Protein AF-A0A7X5TRB9-F1 (afdb_monomer_lite)

Structure (mmCIF, N/CA/C/O backbone):
data_AF-A0A7X5TRB9-F1
#
_entry.id   AF-A0A7X5TRB9-F1
#
loop_
_atom_site.group_PDB
_atom_site.id
_atom_site.type_symbol
_atom_site.label_atom_id
_atom_site.label_alt_id
_atom_site.label_comp_id
_atom_site.label_asym_id
_atom_site.label_entity_id
_atom_site.label_seq_id
_atom_site.pdbx_PDB_ins_code
_atom_site.Cartn_x
_atom_site.Cartn_y
_atom_site.Cartn_z
_atom_site.occupancy
_atom_site.B_iso_or_equiv
_atom_site.auth_seq_id
_atom_site.auth_comp_id
_atom_site.auth_asym_id
_atom_site.auth_atom_id
_atom_site.pdbx_PDB_model_num
ATOM 1 N N . MET A 1 1 ? -1.770 -21.314 -46.408 1.00 56.62 1 MET A N 1
ATOM 2 C CA . MET A 1 1 ? -1.555 -22.641 -45.793 1.00 56.62 1 MET A CA 1
ATOM 3 C C . MET A 1 1 ? -0.332 -23.271 -46.439 1.00 56.62 1 MET A C 1
ATOM 5 O O . MET A 1 1 ? -0.230 -23.158 -47.658 1.00 56.62 1 MET A O 1
ATOM 9 N N . PRO A 1 2 ? 0.577 -23.895 -45.675 1.00 60.78 2 PRO A N 1
ATOM 10 C CA . PRO A 1 2 ? 1.625 -24.744 -46.239 1.00 60.78 2 PRO A CA 1
ATOM 11 C C . PRO A 1 2 ? 0.996 -25.903 -47.022 1.00 60.78 2 PRO A C 1
ATOM 13 O O . PRO A 1 2 ? -0.042 -26.421 -46.612 1.00 60.78 2 PRO A O 1
ATOM 16 N N . ALA A 1 3 ? 1.615 -26.323 -48.127 1.00 68.88 3 ALA A N 1
ATOM 17 C CA . ALA A 1 3 ? 1.060 -27.349 -49.021 1.00 68.88 3 ALA A CA 1
ATOM 18 C C . ALA A 1 3 ? 0.902 -28.743 -48.368 1.00 68.88 3 ALA A C 1
ATOM 20 O O . ALA A 1 3 ? 0.193 -29.587 -48.907 1.00 68.88 3 ALA A O 1
ATOM 21 N N . ASN A 1 4 ? 1.511 -28.959 -47.194 1.00 79.00 4 ASN A N 1
ATOM 22 C CA . ASN A 1 4 ? 1.602 -30.254 -46.511 1.00 79.00 4 ASN A CA 1
ATOM 23 C C . ASN A 1 4 ? 0.928 -30.249 -45.124 1.00 79.00 4 ASN A C 1
ATOM 25 O O . ASN A 1 4 ? 1.258 -31.071 -44.273 1.00 79.00 4 ASN A O 1
ATOM 29 N N . ALA A 1 5 ? 0.056 -29.278 -44.844 1.00 80.56 5 ALA A N 1
ATOM 30 C CA . ALA A 1 5 ? -0.654 -29.212 -43.570 1.00 80.56 5 ALA A CA 1
ATOM 31 C C . ALA A 1 5 ? -1.880 -30.144 -43.581 1.00 80.56 5 ALA A C 1
ATOM 33 O O . ALA A 1 5 ? -2.719 -30.065 -44.479 1.00 80.56 5 ALA A O 1
ATOM 34 N N . HIS A 1 6 ? -2.010 -31.005 -42.572 1.00 86.38 6 HIS A N 1
ATOM 35 C CA . HIS A 1 6 ? -3.146 -31.916 -42.418 1.00 86.38 6 HIS A CA 1
ATOM 36 C C . HIS A 1 6 ? -4.197 -31.302 -41.492 1.00 86.38 6 HIS A C 1
ATOM 38 O O . HIS A 1 6 ? -3.916 -31.047 -40.323 1.00 86.38 6 HIS A O 1
ATOM 44 N N . ALA A 1 7 ? -5.408 -31.064 -41.997 1.00 85.88 7 ALA A N 1
ATOM 45 C CA . ALA A 1 7 ? -6.518 -30.593 -41.172 1.00 85.88 7 ALA A CA 1
ATOM 46 C C . ALA A 1 7 ? -6.996 -31.696 -40.212 1.00 85.88 7 ALA A C 1
ATOM 48 O O . ALA A 1 7 ? -7.185 -32.843 -40.619 1.00 85.88 7 ALA A O 1
ATOM 49 N N . LEU A 1 8 ? -7.215 -31.336 -38.951 1.00 87.62 8 LEU A N 1
ATOM 50 C CA . LEU A 1 8 ? -7.770 -32.190 -37.906 1.00 87.62 8 LEU A CA 1
ATOM 51 C C . LEU A 1 8 ? -9.257 -31.870 -37.684 1.00 87.62 8 LEU A C 1
ATOM 53 O O . LEU A 1 8 ? -9.752 -30.800 -38.045 1.00 87.62 8 LEU A O 1
ATOM 57 N N . SER A 1 9 ? -9.992 -32.813 -37.088 1.00 84.06 9 SER A N 1
ATOM 58 C CA . SER A 1 9 ? -11.453 -32.724 -36.919 1.00 84.06 9 SER A CA 1
ATOM 59 C C . SER A 1 9 ? -11.915 -31.604 -35.983 1.00 84.06 9 SER A C 1
ATOM 61 O O . SER A 1 9 ? -13.077 -31.211 -36.019 1.00 84.06 9 SER A O 1
ATOM 63 N N . ASP A 1 10 ? -11.025 -31.092 -35.139 1.00 81.94 10 ASP A N 1
ATOM 64 C CA . ASP A 1 10 ? -11.293 -29.997 -34.207 1.00 81.94 10 ASP A CA 1
ATOM 65 C C . ASP A 1 10 ? -11.056 -28.603 -34.815 1.00 81.94 10 ASP A C 1
ATOM 67 O O . ASP A 1 10 ? -11.248 -27.597 -34.136 1.00 81.94 10 ASP A O 1
ATOM 71 N N . GLY A 1 11 ? -10.693 -28.524 -36.101 1.00 83.88 11 GLY A N 1
ATOM 72 C CA . GLY A 1 11 ? -10.423 -27.262 -36.793 1.00 83.88 11 GLY A CA 1
ATOM 73 C C . GLY A 1 11 ? -8.987 -26.751 -36.635 1.00 83.88 11 GLY A C 1
ATOM 74 O O . GLY A 1 11 ? -8.720 -25.606 -37.009 1.00 83.88 11 GLY A O 1
ATOM 75 N N . THR A 1 12 ? -8.079 -27.573 -36.100 1.00 91.31 12 THR A N 1
ATOM 76 C CA . THR A 1 12 ? -6.628 -27.331 -36.093 1.00 91.31 12 THR A CA 1
ATOM 77 C C . THR A 1 12 ? -5.946 -27.976 -37.312 1.00 91.31 12 THR A C 1
ATOM 79 O O . THR A 1 12 ? -6.542 -28.771 -38.039 1.00 91.31 12 THR A O 1
ATOM 82 N N . PHE A 1 13 ? -4.691 -27.620 -37.572 1.00 90.94 13 PHE A N 1
ATOM 83 C CA . PHE A 1 13 ? -3.874 -28.119 -38.677 1.00 90.94 13 PHE A CA 1
ATOM 84 C C . PHE A 1 13 ? -2.542 -28.626 -38.141 1.00 90.94 13 PHE A C 1
ATOM 86 O O . PHE A 1 13 ? -1.864 -27.908 -37.419 1.00 90.94 13 PHE A O 1
ATOM 93 N N . PHE A 1 14 ? -2.128 -29.825 -38.524 1.00 89.88 14 PHE A N 1
ATOM 94 C CA . PHE A 1 14 ? -0.823 -30.365 -38.164 1.00 89.88 14 PHE A CA 1
ATOM 95 C C . PHE A 1 14 ? 0.167 -30.195 -39.318 1.00 89.88 14 PHE A C 1
ATOM 97 O O . PHE A 1 14 ? -0.124 -30.587 -40.450 1.00 89.88 14 PHE A O 1
ATOM 104 N N . HIS A 1 15 ? 1.330 -29.610 -39.043 1.00 89.25 15 HIS A N 1
ATOM 105 C CA . HIS A 1 15 ? 2.393 -29.402 -40.024 1.00 89.25 15 HIS A CA 1
ATOM 106 C C . HIS A 1 15 ? 3.761 -29.440 -39.333 1.00 89.25 15 HIS A C 1
ATOM 108 O O . HIS A 1 15 ? 3.935 -28.808 -38.297 1.00 89.25 15 HIS A O 1
ATOM 114 N N . ASP A 1 16 ? 4.709 -30.206 -39.879 1.00 87.44 16 ASP A N 1
ATOM 115 C CA . ASP A 1 16 ? 6.096 -30.320 -39.395 1.00 87.44 16 ASP A CA 1
ATOM 116 C C . ASP A 1 16 ? 6.241 -30.544 -37.875 1.00 87.44 16 ASP A C 1
ATOM 118 O O . ASP A 1 16 ? 7.116 -29.986 -37.218 1.00 87.44 16 ASP A O 1
ATOM 122 N N . GLY A 1 17 ? 5.377 -31.386 -37.294 1.00 85.81 17 GLY A N 1
ATOM 123 C CA . GLY A 1 17 ? 5.423 -31.705 -35.862 1.00 85.81 17 GLY A CA 1
ATOM 124 C C . GLY A 1 17 ? 4.679 -30.721 -34.953 1.00 85.81 17 GLY A C 1
ATOM 125 O O . GLY A 1 17 ? 4.622 -30.949 -33.747 1.00 85.81 17 GLY A O 1
ATOM 126 N N . ALA A 1 18 ? 4.088 -29.664 -35.512 1.00 90.44 18 ALA A N 1
ATOM 127 C CA . ALA A 1 18 ? 3.427 -28.584 -34.788 1.00 90.44 18 ALA A CA 1
ATOM 128 C C . ALA A 1 18 ? 1.941 -28.448 -35.163 1.00 90.44 18 ALA A C 1
ATOM 130 O O . ALA A 1 18 ? 1.514 -28.819 -36.260 1.00 90.44 18 ALA A O 1
ATOM 131 N N . LEU A 1 19 ? 1.141 -27.911 -34.237 1.00 92.62 19 LEU A N 1
ATOM 132 C CA . LEU A 1 19 ? -0.283 -27.638 -34.438 1.00 92.62 19 LEU A CA 1
ATOM 133 C C . LEU A 1 19 ? -0.503 -26.167 -34.780 1.00 92.62 19 LEU A C 1
ATOM 135 O O . LEU A 1 19 ? 0.118 -25.283 -34.207 1.00 92.62 19 LEU A O 1
ATOM 139 N N . TYR A 1 20 ? -1.433 -25.886 -35.677 1.00 92.12 20 TYR A N 1
ATOM 140 C CA . TYR A 1 20 ? -1.755 -24.540 -36.119 1.00 92.12 20 TYR A CA 1
ATOM 141 C C . TYR A 1 20 ? -3.263 -24.330 -36.172 1.00 92.12 20 TYR A C 1
ATOM 143 O O . TYR A 1 20 ? -4.026 -25.265 -36.390 1.00 92.12 20 TYR A O 1
ATOM 151 N N . VAL A 1 21 ? -3.701 -23.084 -36.057 1.00 91.25 21 VAL A N 1
ATOM 152 C CA . VAL A 1 21 ? -5.080 -22.675 -36.359 1.00 91.25 21 VAL A CA 1
ATOM 153 C C . VAL A 1 21 ? -5.076 -21.583 -37.406 1.00 91.25 21 VAL A C 1
ATOM 155 O O . VAL A 1 21 ? -4.109 -20.829 -37.532 1.00 91.25 21 VAL A O 1
ATOM 158 N N . ARG A 1 22 ? -6.171 -21.479 -38.158 1.00 87.31 22 ARG A N 1
ATOM 159 C CA . ARG A 1 22 ? -6.393 -20.321 -39.019 1.00 87.31 22 ARG A CA 1
ATOM 160 C C . ARG A 1 22 ? -6.789 -19.148 -38.128 1.00 87.31 22 ARG A C 1
ATOM 162 O O . ARG A 1 22 ? -7.801 -19.223 -37.441 1.00 87.31 22 ARG A O 1
ATOM 169 N N . TRP A 1 23 ? -5.973 -18.105 -38.136 1.00 85.00 23 TRP A N 1
ATOM 170 C CA . TRP A 1 23 ? -6.098 -16.960 -37.245 1.00 85.00 23 TRP A CA 1
ATOM 171 C C . TRP A 1 23 ? -6.459 -15.714 -38.041 1.00 85.00 23 TRP A C 1
ATOM 173 O O . TRP A 1 23 ? -5.902 -15.488 -39.118 1.00 85.00 23 TRP A O 1
ATOM 183 N N . GLN A 1 24 ? -7.389 -14.914 -37.537 1.00 75.06 24 GLN A N 1
ATOM 184 C CA . GLN A 1 24 ? -7.839 -13.702 -38.207 1.00 75.06 24 GLN A CA 1
ATOM 185 C C . GLN A 1 24 ? -7.514 -12.502 -37.316 1.00 75.06 24 GLN A C 1
ATOM 187 O O . GLN A 1 24 ? -7.985 -12.415 -36.189 1.00 75.06 24 GLN A O 1
ATOM 192 N N . THR A 1 25 ? -6.658 -11.608 -37.806 1.00 66.88 25 THR A N 1
ATOM 193 C CA . THR A 1 25 ? -6.315 -10.336 -37.159 1.00 66.88 25 THR A CA 1
ATOM 194 C C . THR A 1 25 ? -6.950 -9.180 -37.923 1.00 66.88 25 THR A C 1
ATOM 196 O O . THR A 1 25 ? -7.363 -9.331 -39.075 1.00 66.88 25 THR A O 1
ATOM 199 N N . GLU A 1 26 ? -6.951 -7.988 -37.324 1.00 56.38 26 GLU A N 1
ATOM 200 C CA . GLU A 1 26 ? -7.324 -6.740 -38.013 1.00 56.38 26 GLU A CA 1
ATOM 201 C C . GLU A 1 26 ? -6.494 -6.497 -39.288 1.00 56.38 26 GLU A C 1
ATOM 203 O O . GLU A 1 26 ? -6.944 -5.845 -40.226 1.00 56.38 26 GLU A O 1
ATOM 208 N N . THR A 1 27 ? -5.285 -7.062 -39.345 1.00 51.47 27 THR A N 1
ATOM 209 C CA . THR A 1 27 ? -4.334 -6.932 -40.455 1.00 51.47 27 THR A CA 1
ATOM 210 C C . THR A 1 27 ? -4.458 -8.020 -41.528 1.00 51.47 27 THR A C 1
ATOM 212 O O . THR A 1 27 ? -3.803 -7.914 -42.565 1.00 51.47 27 THR A O 1
ATOM 215 N N . GLY A 1 28 ? -5.288 -9.054 -41.330 1.00 70.12 28 GLY A N 1
ATOM 216 C CA . GLY A 1 28 ? -5.538 -10.094 -42.330 1.00 70.12 28 GLY A CA 1
ATOM 217 C C . GLY A 1 28 ? -5.739 -11.499 -41.758 1.00 70.12 28 GLY A C 1
ATOM 218 O O . GLY A 1 28 ? -5.922 -11.708 -40.565 1.00 70.12 28 GLY A O 1
ATOM 219 N N . THR A 1 29 ? -5.729 -12.503 -42.637 1.00 75.06 29 THR A N 1
ATOM 220 C CA . THR A 1 29 ? -5.880 -13.915 -42.250 1.00 75.06 29 THR A CA 1
ATOM 221 C C . THR A 1 29 ? -4.537 -14.638 -42.329 1.00 75.06 29 THR A C 1
ATOM 223 O O . THR A 1 29 ? -3.908 -14.666 -43.386 1.00 75.06 29 THR A O 1
ATOM 226 N N . GLY A 1 30 ? -4.115 -15.262 -41.231 1.00 80.50 30 GLY A N 1
ATOM 227 C CA . GLY A 1 30 ? -2.858 -15.997 -41.097 1.00 80.50 30 GLY A CA 1
ATOM 228 C C . GLY A 1 30 ? -3.028 -17.381 -40.465 1.00 80.50 30 GLY A C 1
ATOM 229 O O . GLY A 1 30 ? -4.134 -17.913 -40.357 1.00 80.50 30 GLY A O 1
ATOM 230 N N . MET A 1 31 ? -1.904 -17.977 -40.066 1.00 85.12 31 MET A N 1
ATOM 231 C CA . MET A 1 31 ? -1.862 -19.201 -39.261 1.00 85.12 31 MET A CA 1
ATOM 232 C C . MET A 1 31 ? -1.158 -18.884 -37.943 1.00 85.12 31 MET A C 1
ATOM 234 O O . MET A 1 31 ? -0.078 -18.296 -37.969 1.00 85.12 31 MET A O 1
ATOM 238 N N . ALA A 1 32 ? -1.734 -19.290 -36.815 1.00 86.19 32 ALA A N 1
ATOM 239 C CA . ALA A 1 32 ? -1.081 -19.207 -35.512 1.00 86.19 32 ALA A CA 1
ATOM 240 C C . ALA A 1 32 ? -0.595 -20.598 -35.099 1.00 86.19 32 ALA A C 1
ATOM 242 O O . ALA A 1 32 ? -1.366 -21.554 -35.171 1.00 86.19 32 ALA A O 1
ATOM 243 N N . HIS A 1 33 ? 0.673 -20.714 -34.696 1.00 90.69 33 HIS A N 1
ATOM 244 C CA . HIS A 1 33 ? 1.209 -21.918 -34.053 1.00 90.69 33 HIS A CA 1
ATOM 245 C C . HIS A 1 33 ? 0.565 -22.053 -32.669 1.00 90.69 33 HIS A C 1
ATOM 247 O O . HIS A 1 33 ? 0.434 -21.049 -31.972 1.00 90.69 33 HIS A O 1
ATOM 253 N N . ILE A 1 34 ? 0.134 -23.253 -32.282 1.00 91.50 34 ILE A N 1
ATOM 254 C CA . ILE A 1 34 ? -0.595 -23.503 -31.036 1.00 91.50 34 ILE A CA 1
ATOM 255 C C . ILE A 1 34 ? -0.032 -24.700 -30.262 1.00 91.50 34 ILE A C 1
ATOM 257 O O . ILE A 1 34 ? 0.455 -25.671 -30.836 1.00 91.50 34 ILE A O 1
ATOM 261 N N . LEU A 1 35 ? -0.148 -24.634 -28.940 1.00 90.81 35 LEU A N 1
ATOM 262 C CA . LEU A 1 35 ? 0.157 -25.693 -27.987 1.00 90.81 35 LEU A CA 1
ATOM 263 C C . LEU A 1 35 ? -1.141 -26.209 -27.367 1.00 90.81 35 LEU A C 1
ATOM 265 O O . LEU A 1 35 ? -2.099 -25.457 -27.176 1.00 90.81 35 LEU A O 1
ATOM 269 N N . ARG A 1 36 ? -1.158 -27.497 -27.023 1.00 87.94 36 ARG A N 1
ATOM 270 C CA . ARG A 1 36 ? -2.255 -28.110 -26.272 1.00 87.94 36 ARG A CA 1
ATOM 271 C C . ARG A 1 36 ? -1.962 -27.998 -24.777 1.00 87.94 36 ARG A C 1
ATOM 273 O O . ARG A 1 36 ? -0.879 -28.375 -24.340 1.00 87.94 36 ARG A O 1
ATOM 280 N N . ASP A 1 37 ? -2.925 -27.502 -24.016 1.00 81.38 37 ASP A N 1
ATOM 281 C CA . ASP A 1 37 ? -2.888 -27.375 -22.558 1.00 81.38 37 ASP A CA 1
ATOM 282 C C . ASP A 1 37 ? -4.073 -28.151 -21.951 1.00 81.38 37 ASP A C 1
ATOM 284 O O . ASP A 1 37 ? -5.028 -28.511 -22.641 1.00 81.38 37 ASP A O 1
ATOM 288 N N . SER A 1 38 ? -4.019 -28.409 -20.649 1.00 74.50 38 SER A N 1
ATOM 289 C CA . SER A 1 38 ? -5.076 -29.008 -19.830 1.00 74.50 38 SER A CA 1
ATOM 290 C C . SER A 1 38 ? -6.452 -28.344 -19.993 1.00 74.50 38 SER A C 1
ATOM 292 O O . SER A 1 38 ? -7.467 -29.026 -19.865 1.00 74.50 38 SER A O 1
ATOM 294 N N . ALA A 1 39 ? -6.489 -27.051 -20.329 1.00 72.81 39 ALA A N 1
ATOM 295 C CA . ALA A 1 39 ? -7.708 -26.268 -20.529 1.00 72.81 39 ALA A CA 1
ATOM 296 C C . ALA A 1 39 ? -8.108 -26.058 -22.009 1.00 72.81 39 ALA A C 1
ATOM 298 O O . ALA A 1 39 ? -9.126 -25.423 -22.269 1.00 72.81 39 ALA A O 1
ATOM 299 N N . GLY A 1 40 ? -7.340 -26.566 -22.987 1.00 86.38 40 GLY A N 1
ATOM 300 C CA . GLY A 1 40 ? -7.638 -26.386 -24.416 1.00 86.38 40 GLY A CA 1
ATOM 301 C C . GLY A 1 40 ? -6.410 -26.079 -25.275 1.00 86.38 40 GLY A C 1
ATOM 302 O O . GLY A 1 40 ? -5.415 -26.803 -25.233 1.00 86.38 40 GLY A O 1
ATOM 303 N N . TYR A 1 41 ? -6.490 -25.024 -26.090 1.00 88.88 41 TYR A N 1
ATOM 304 C CA . TYR A 1 41 ? -5.419 -24.600 -26.996 1.00 88.88 41 TYR A CA 1
ATOM 305 C C . TYR A 1 41 ? -4.909 -23.205 -26.637 1.00 88.88 41 TYR A C 1
ATOM 307 O O . TYR A 1 41 ? -5.689 -22.323 -26.283 1.00 88.88 41 TYR A O 1
ATOM 315 N N . ARG A 1 42 ? -3.596 -23.002 -26.759 1.00 87.88 42 ARG A N 1
ATOM 316 C CA . ARG A 1 42 ? -2.916 -21.713 -26.561 1.00 87.88 42 ARG A CA 1
ATOM 317 C C . ARG A 1 42 ? -2.040 -21.384 -27.755 1.00 87.88 42 ARG A C 1
ATOM 319 O O . ARG A 1 42 ? -1.442 -22.292 -28.316 1.00 87.88 42 ARG A O 1
ATOM 326 N N . ILE A 1 43 ? -1.908 -20.114 -28.129 1.00 86.44 43 ILE A N 1
ATOM 327 C CA . ILE A 1 43 ? -0.931 -19.691 -29.147 1.00 86.44 43 ILE A CA 1
ATOM 328 C C . ILE A 1 43 ? 0.476 -19.955 -28.610 1.00 86.44 43 ILE A C 1
ATOM 330 O O . ILE A 1 43 ? 0.795 -19.570 -27.493 1.00 86.44 43 ILE A O 1
ATOM 334 N N . ALA A 1 44 ? 1.330 -20.606 -29.387 1.00 83.12 44 ALA A N 1
ATOM 335 C CA . ALA A 1 44 ? 2.731 -20.804 -29.054 1.00 83.12 44 ALA A CA 1
ATOM 336 C C . ALA A 1 44 ? 3.513 -19.496 -29.240 1.00 83.12 44 ALA A C 1
ATOM 338 O O . ALA A 1 44 ? 3.461 -18.878 -30.306 1.00 83.12 44 ALA A O 1
ATOM 339 N N . GLN A 1 45 ? 4.273 -19.091 -28.226 1.00 78.00 45 GLN A N 1
ATOM 340 C CA . GLN A 1 45 ? 5.237 -17.999 -28.352 1.00 78.00 45 GLN A CA 1
ATOM 341 C C . GLN A 1 45 ? 6.477 -18.448 -29.152 1.00 78.00 45 GLN A C 1
ATOM 343 O O . GLN A 1 45 ? 6.694 -19.640 -29.379 1.00 78.00 45 GLN A O 1
ATOM 348 N N . SER A 1 46 ? 7.309 -17.498 -29.594 1.00 69.00 46 SER A N 1
ATOM 349 C CA . SER A 1 46 ? 8.506 -17.763 -30.421 1.00 69.00 46 SER A CA 1
ATOM 350 C C . SER A 1 46 ? 9.549 -18.660 -29.741 1.00 69.00 46 SER A C 1
ATOM 352 O O . SER A 1 46 ? 10.287 -19.374 -30.412 1.00 69.00 46 SER A O 1
ATOM 354 N N . ASN A 1 47 ? 9.581 -18.654 -28.411 1.00 65.50 47 ASN A N 1
ATOM 355 C CA . ASN A 1 47 ? 10.405 -19.510 -27.553 1.00 65.50 47 ASN A CA 1
ATOM 356 C C . ASN A 1 47 ? 9.748 -20.875 -27.234 1.00 65.50 47 ASN A C 1
ATOM 358 O O . ASN A 1 47 ? 10.302 -21.648 -26.454 1.00 65.50 47 ASN A O 1
ATOM 362 N N . GLY A 1 48 ? 8.566 -21.165 -27.789 1.00 72.25 48 GLY A N 1
ATOM 363 C CA . GLY A 1 48 ? 7.824 -22.405 -27.561 1.00 72.25 48 GLY A CA 1
ATOM 364 C C . GLY A 1 48 ? 7.024 -22.463 -26.256 1.00 72.25 48 GLY A C 1
ATOM 365 O O . GLY A 1 48 ? 6.487 -23.526 -25.948 1.00 72.25 48 GLY A O 1
ATOM 366 N N . THR A 1 49 ? 6.913 -21.373 -25.485 1.00 77.06 49 THR A N 1
ATOM 367 C CA . THR A 1 49 ? 6.064 -21.349 -24.280 1.00 77.06 49 THR A CA 1
ATOM 368 C C . THR A 1 49 ? 4.587 -21.089 -24.607 1.00 77.06 49 THR A C 1
ATOM 370 O O . THR A 1 49 ? 4.281 -20.483 -25.642 1.00 77.06 49 THR A O 1
ATOM 373 N N . PRO A 1 50 ? 3.642 -21.537 -23.753 1.00 76.19 50 PRO A N 1
ATOM 374 C CA . PRO A 1 50 ? 2.219 -21.269 -23.947 1.00 76.19 50 PRO A CA 1
ATOM 375 C C . PRO A 1 50 ? 1.899 -19.778 -23.817 1.00 76.19 50 PRO A C 1
ATOM 377 O O . PRO A 1 50 ? 2.209 -19.146 -22.812 1.00 76.19 50 PRO A O 1
ATOM 380 N N . GLY A 1 51 ? 1.264 -19.231 -24.846 1.00 73.62 51 GLY A N 1
ATOM 381 C CA . GLY A 1 51 ? 0.746 -17.872 -24.909 1.00 73.62 51 GLY A CA 1
ATOM 382 C C . GLY A 1 51 ? -0.747 -17.800 -24.563 1.00 73.62 51 GLY A C 1
ATOM 383 O O . GLY A 1 51 ? -1.245 -18.605 -23.761 1.00 73.62 51 GLY A O 1
ATOM 384 N N . PRO A 1 52 ? -1.477 -16.831 -25.146 1.00 76.06 52 PRO A N 1
ATOM 385 C CA . PRO A 1 52 ? -2.893 -16.669 -24.874 1.00 76.06 52 PRO A CA 1
ATOM 386 C C . PRO A 1 52 ? -3.700 -17.903 -25.273 1.00 76.06 52 PRO A C 1
ATOM 388 O O . PRO A 1 52 ? -3.387 -18.530 -26.291 1.00 76.06 52 PRO A O 1
ATOM 391 N N . ALA A 1 53 ? -4.724 -18.254 -24.496 1.00 81.25 53 ALA A N 1
ATOM 392 C CA . ALA A 1 53 ? -5.644 -19.298 -24.919 1.00 81.25 53 ALA A CA 1
ATOM 393 C C . ALA A 1 53 ? -6.510 -18.811 -26.094 1.00 81.25 53 ALA A C 1
ATOM 395 O O . ALA A 1 53 ? -6.629 -17.619 -26.414 1.00 81.25 53 ALA A O 1
ATOM 396 N N . ILE A 1 54 ? -7.020 -19.785 -26.829 1.00 82.75 54 ILE A N 1
ATOM 397 C CA . ILE A 1 54 ? -7.844 -19.548 -27.999 1.00 82.75 54 ILE A CA 1
ATOM 398 C C . ILE A 1 54 ? -9.052 -20.459 -27.941 1.00 82.75 54 ILE A C 1
ATOM 400 O O . ILE A 1 54 ? -8.962 -21.633 -27.569 1.00 82.75 54 ILE A O 1
ATOM 404 N N . ALA A 1 55 ? -10.187 -19.905 -28.333 1.00 86.69 55 ALA A N 1
ATOM 405 C CA . ALA A 1 55 ? -11.437 -20.627 -28.411 1.00 86.69 55 ALA A CA 1
ATOM 406 C C . ALA A 1 55 ? -11.900 -20.665 -29.860 1.00 86.69 55 ALA A C 1
ATOM 408 O O . ALA A 1 55 ? -11.770 -19.695 -30.613 1.00 86.69 55 ALA A O 1
ATOM 409 N N . ARG A 1 56 ? -12.446 -21.816 -30.243 1.00 87.25 56 ARG A N 1
ATOM 410 C CA . ARG A 1 56 ? -13.108 -21.957 -31.528 1.00 87.25 56 ARG A CA 1
ATOM 411 C C . ARG A 1 56 ? -14.537 -21.449 -31.397 1.00 87.25 56 ARG A C 1
ATOM 413 O O . ARG A 1 56 ? -15.299 -21.955 -30.575 1.00 87.25 56 ARG A O 1
ATOM 420 N N . GLN A 1 57 ? -14.885 -20.477 -32.223 1.00 83.62 57 GLN A N 1
ATOM 421 C CA . GLN A 1 57 ? -16.224 -19.925 -32.322 1.00 83.62 57 GLN A CA 1
ATOM 422 C C . GLN A 1 57 ? -17.184 -20.896 -33.010 1.00 83.62 57 GLN A C 1
ATOM 424 O O . GLN A 1 57 ? -16.781 -21.855 -33.677 1.00 83.62 57 GLN A O 1
ATOM 429 N N . VAL A 1 58 ? -18.483 -20.627 -32.866 1.00 81.75 58 VAL A N 1
ATOM 430 C CA . VAL A 1 58 ? -19.558 -21.431 -33.474 1.00 81.75 58 VAL A CA 1
ATOM 431 C C . VAL A 1 58 ? -19.447 -21.462 -35.003 1.00 81.75 58 VAL A C 1
ATOM 433 O O . VAL A 1 58 ? -19.770 -22.470 -35.628 1.00 81.75 58 VAL A O 1
ATOM 436 N N . ASP A 1 59 ? -18.940 -20.388 -35.610 1.00 79.38 59 ASP A N 1
ATOM 437 C CA . ASP A 1 59 ? -18.695 -20.287 -37.054 1.00 79.38 59 ASP A CA 1
ATOM 438 C C . ASP A 1 59 ? -17.426 -21.032 -37.520 1.00 79.38 59 ASP A C 1
ATOM 440 O O . ASP A 1 59 ? -17.125 -21.098 -38.714 1.00 79.38 59 ASP A O 1
ATOM 444 N N . GLY A 1 60 ? -16.688 -21.633 -36.584 1.00 79.19 60 GLY A N 1
ATOM 445 C CA . GLY A 1 60 ? -15.470 -22.384 -36.829 1.00 79.19 60 GLY A CA 1
ATOM 446 C C . GLY A 1 60 ? -14.198 -21.543 -36.925 1.00 79.19 60 GLY A C 1
ATOM 447 O O . GLY A 1 60 ? -13.138 -22.142 -37.142 1.00 79.19 60 GLY A O 1
ATOM 448 N N . SER A 1 61 ? -14.287 -20.219 -36.760 1.00 82.31 61 SER A N 1
ATOM 449 C CA . SER A 1 61 ? -13.140 -19.322 -36.602 1.00 82.31 61 SER A CA 1
ATOM 450 C C . SER A 1 61 ? -12.498 -19.483 -35.222 1.00 82.31 61 SER A C 1
ATOM 452 O O . SER A 1 61 ? -13.073 -20.086 -34.316 1.00 82.31 61 SER A O 1
ATOM 454 N N . TRP A 1 62 ? -11.267 -19.002 -35.077 1.00 85.00 62 TRP A N 1
ATOM 455 C CA . TRP A 1 62 ? -10.540 -19.022 -33.813 1.00 85.00 62 TRP A CA 1
ATOM 456 C C . TRP A 1 62 ? -10.258 -17.590 -33.381 1.00 85.00 62 TRP A C 1
ATOM 458 O O . TRP A 1 62 ? -9.739 -16.804 -34.175 1.00 85.00 62 TRP A O 1
ATOM 468 N N . GLU A 1 63 ? -10.562 -17.287 -32.125 1.00 81.81 63 GLU A N 1
ATOM 469 C CA . GLU A 1 63 ? -10.268 -16.002 -31.491 1.00 81.81 63 GLU A CA 1
ATOM 470 C C . GLU A 1 63 ? -9.619 -16.208 -30.119 1.00 81.81 63 GLU A C 1
ATOM 472 O O . GLU A 1 63 ? -9.504 -17.337 -29.629 1.00 81.81 63 GLU A O 1
ATOM 477 N N . LEU A 1 64 ? -9.164 -15.114 -29.506 1.00 77.19 64 LEU A N 1
ATOM 478 C CA . LEU A 1 64 ? -8.678 -15.130 -28.129 1.00 77.19 64 LEU A CA 1
ATOM 479 C C . LEU A 1 64 ? -9.873 -15.428 -27.223 1.00 77.19 64 LEU A C 1
ATOM 481 O O . LEU A 1 64 ? -10.892 -14.756 -27.341 1.00 77.19 64 LEU A O 1
ATOM 485 N N . ALA A 1 65 ? -9.776 -16.420 -26.337 1.00 74.88 65 ALA A N 1
ATOM 486 C CA . ALA A 1 65 ? -10.890 -16.698 -25.436 1.00 74.88 65 ALA A CA 1
ATOM 487 C C . ALA A 1 65 ? -11.103 -15.535 -24.442 1.00 74.88 65 ALA A C 1
ATOM 489 O O . ALA A 1 65 ? -10.162 -14.978 -23.884 1.00 74.88 65 ALA A O 1
ATOM 490 N N . ASP A 1 66 ? -12.343 -15.143 -24.179 1.00 67.62 66 ASP A N 1
ATOM 491 C CA . ASP A 1 66 ? -12.608 -14.023 -23.269 1.00 67.62 66 ASP A CA 1
ATOM 492 C C . ASP A 1 66 ? -12.769 -14.507 -21.818 1.00 67.62 66 ASP A C 1
ATOM 494 O O . ASP A 1 66 ? -13.872 -14.608 -21.283 1.00 67.62 66 ASP A O 1
ATOM 498 N N . HIS A 1 67 ? -11.659 -14.901 -21.184 1.00 66.44 67 HIS A N 1
ATOM 499 C CA . HIS A 1 67 ? -11.623 -15.243 -19.758 1.00 66.44 67 HIS A CA 1
ATOM 500 C C . HIS A 1 67 ? -10.274 -14.898 -19.109 1.00 66.44 67 HIS A C 1
ATOM 502 O O . HIS A 1 67 ? -9.255 -14.744 -19.779 1.00 66.44 67 HIS A O 1
ATOM 508 N N . THR A 1 68 ? -10.235 -14.794 -17.778 1.00 59.38 68 THR A N 1
ATOM 509 C CA . THR A 1 68 ? -9.047 -14.346 -17.021 1.00 59.38 68 THR A CA 1
ATOM 510 C C . THR A 1 68 ? -7.809 -15.215 -17.243 1.00 59.38 68 THR A C 1
ATOM 512 O O . THR A 1 68 ? -6.703 -14.687 -17.303 1.00 59.38 68 THR A O 1
ATOM 515 N N . ASP A 1 69 ? -7.989 -16.522 -17.449 1.00 63.06 69 ASP A N 1
ATOM 516 C CA . ASP A 1 69 ? -6.884 -17.466 -17.700 1.00 63.06 69 ASP A CA 1
ATOM 517 C C . ASP A 1 69 ? -6.373 -17.441 -19.154 1.00 63.06 69 ASP A C 1
ATOM 519 O O . ASP A 1 69 ? -5.448 -18.180 -19.519 1.00 63.06 69 ASP A O 1
ATOM 523 N N . ASN A 1 70 ? -7.003 -16.622 -20.005 1.00 64.69 70 ASN A N 1
ATOM 524 C CA . ASN A 1 70 ? -6.732 -16.569 -21.433 1.00 64.69 70 ASN A CA 1
ATOM 525 C C . ASN A 1 70 ? -5.502 -15.746 -21.781 1.00 64.69 70 ASN A C 1
ATOM 527 O O . ASN A 1 70 ? -4.911 -15.944 -22.832 1.00 64.69 70 ASN A O 1
ATOM 531 N N . TYR A 1 71 ? -5.103 -14.828 -20.918 1.00 64.50 71 TYR A N 1
ATOM 532 C CA . TYR A 1 71 ? -3.995 -13.933 -21.184 1.00 64.50 71 TYR A CA 1
ATOM 533 C C . TYR A 1 71 ? -2.704 -14.564 -20.669 1.00 64.50 71 TYR A C 1
ATOM 535 O O . TYR A 1 71 ? -2.615 -14.986 -19.517 1.00 64.50 71 TYR A O 1
ATOM 543 N N . ALA A 1 72 ? -1.688 -14.648 -21.532 1.00 72.06 72 ALA A N 1
ATOM 544 C CA . ALA A 1 72 ? -0.335 -14.871 -21.040 1.00 72.06 72 ALA A CA 1
ATOM 545 C C . ALA A 1 72 ? 0.042 -13.681 -20.154 1.00 72.06 72 ALA A C 1
ATOM 547 O O . ALA A 1 72 ? -0.320 -12.546 -20.467 1.00 72.06 72 ALA A O 1
ATOM 548 N N . GLU A 1 73 ? 0.759 -13.930 -19.065 1.00 80.00 73 GLU A N 1
ATOM 549 C CA . GLU A 1 73 ? 1.200 -12.863 -18.172 1.00 80.00 73 GLU A CA 1
ATOM 550 C C . GLU A 1 73 ? 1.947 -11.772 -18.969 1.00 80.00 73 GLU A C 1
ATOM 552 O O . GLU A 1 73 ? 2.891 -12.068 -19.703 1.00 80.00 73 GLU A O 1
ATOM 557 N N . GLY A 1 74 ? 1.481 -10.524 -18.878 1.00 82.81 74 GLY A N 1
ATOM 558 C CA . GLY A 1 74 ? 1.983 -9.369 -19.633 1.00 82.81 74 GLY A CA 1
ATOM 559 C C . GLY A 1 74 ? 1.228 -9.048 -20.930 1.00 82.81 74 GLY A C 1
ATOM 560 O O . GLY A 1 74 ? 1.474 -8.007 -21.542 1.00 82.81 74 GLY A O 1
ATOM 561 N N . SER A 1 75 ? 0.311 -9.906 -21.383 1.00 80.31 75 SER A N 1
ATOM 562 C CA . SER A 1 75 ? -0.419 -9.684 -22.640 1.00 80.31 75 SER A CA 1
ATOM 563 C C . SER A 1 75 ? -1.549 -8.666 -22.520 1.00 80.31 75 SER A C 1
ATOM 565 O O . SER A 1 75 ? -1.786 -7.929 -23.475 1.00 80.31 75 SER A O 1
ATOM 567 N N . VAL A 1 76 ? -2.202 -8.542 -21.360 1.00 83.25 76 VAL A N 1
ATOM 568 C CA . VAL A 1 76 ? -3.132 -7.426 -21.128 1.00 83.25 76 VAL A CA 1
ATOM 569 C C . VAL A 1 76 ? -2.321 -6.139 -21.099 1.00 83.25 76 VAL A C 1
ATOM 571 O O . VAL A 1 76 ? -2.660 -5.189 -21.798 1.00 83.25 76 VAL A O 1
ATOM 574 N N . LEU A 1 77 ? -1.185 -6.131 -20.394 1.00 85.31 77 LEU A N 1
ATOM 575 C CA . LEU A 1 77 ? -0.302 -4.967 -20.346 1.00 85.31 77 LEU A CA 1
ATOM 576 C C . LEU A 1 77 ? 0.148 -4.478 -21.716 1.00 85.31 77 LEU A C 1
ATOM 578 O O . LEU A 1 77 ? 0.184 -3.268 -21.921 1.00 85.31 77 LEU A O 1
ATOM 582 N N . ALA A 1 78 ? 0.427 -5.380 -22.656 1.00 84.75 78 ALA A N 1
ATOM 583 C CA . ALA A 1 78 ? 0.789 -5.018 -24.025 1.00 84.75 78 ALA A CA 1
ATOM 584 C C . ALA A 1 78 ? -0.253 -4.109 -24.713 1.00 84.75 78 ALA A C 1
ATOM 586 O O . ALA A 1 78 ? 0.113 -3.295 -25.555 1.00 84.75 78 ALA A O 1
ATOM 587 N N . HIS A 1 79 ? -1.533 -4.211 -24.336 1.00 81.88 79 HIS A N 1
ATOM 588 C CA . HIS A 1 79 ? -2.607 -3.364 -24.867 1.00 81.88 79 HIS A CA 1
ATOM 589 C C . HIS A 1 79 ? -2.688 -1.995 -24.173 1.00 81.88 79 HIS A C 1
ATOM 591 O O . HIS A 1 79 ? -3.130 -1.020 -24.778 1.00 81.88 79 HIS A O 1
ATOM 597 N N . PHE A 1 80 ? -2.275 -1.907 -22.905 1.00 83.00 80 PHE A N 1
ATOM 598 C CA . PHE A 1 80 ? -2.339 -0.675 -22.108 1.00 83.00 80 PHE A CA 1
ATOM 599 C C . PHE A 1 80 ? -1.054 0.157 -22.177 1.00 83.00 80 PHE A C 1
ATOM 601 O O . PHE A 1 80 ? -1.085 1.379 -22.013 1.00 83.00 80 PHE A O 1
ATOM 608 N N . VAL A 1 81 ? 0.088 -0.488 -22.401 1.00 87.12 81 VAL A N 1
ATOM 609 C CA . VAL A 1 81 ? 1.394 0.162 -22.477 1.00 87.12 81 VAL A CA 1
ATOM 610 C C . VAL A 1 81 ? 1.618 0.649 -23.901 1.00 87.12 81 VAL A C 1
ATOM 612 O O . VAL A 1 81 ? 1.642 -0.126 -24.849 1.00 87.12 81 VAL A O 1
ATOM 615 N N . HIS A 1 82 ? 1.817 1.958 -24.056 1.00 87.81 82 HIS A N 1
ATOM 616 C CA . HIS A 1 82 ? 2.099 2.537 -25.365 1.00 87.81 82 HIS A CA 1
ATOM 617 C C . HIS A 1 82 ? 3.368 1.895 -25.980 1.00 87.81 82 HIS A C 1
ATOM 619 O O . HIS A 1 82 ? 4.403 1.895 -25.304 1.00 87.81 82 HIS A O 1
ATOM 625 N N . PRO A 1 83 ? 3.362 1.452 -27.258 1.00 84.25 83 PRO A N 1
ATOM 626 C CA . PRO A 1 83 ? 4.502 0.762 -27.890 1.00 84.25 83 PRO A CA 1
ATOM 627 C C . PRO A 1 83 ? 5.820 1.550 -27.866 1.00 84.25 83 PRO A C 1
ATOM 629 O O . PRO A 1 83 ? 6.910 0.994 -27.882 1.00 84.25 83 PRO A O 1
ATOM 632 N N . GLY A 1 84 ? 5.744 2.880 -27.777 1.00 86.25 84 GLY A N 1
ATOM 633 C CA . GLY A 1 84 ? 6.916 3.743 -27.582 1.00 86.25 84 GLY A CA 1
ATOM 634 C C . GLY A 1 84 ? 7.609 3.624 -26.211 1.00 86.25 84 GLY A C 1
ATOM 635 O O . GLY A 1 84 ? 8.657 4.242 -26.029 1.00 86.25 84 GLY A O 1
ATOM 636 N N . ILE A 1 85 ? 7.035 2.896 -25.245 1.00 89.69 85 ILE A N 1
ATOM 637 C CA . ILE A 1 85 ? 7.625 2.625 -23.924 1.00 89.69 85 ILE A CA 1
ATOM 638 C C . ILE A 1 85 ? 8.397 1.311 -23.966 1.00 89.69 85 ILE A C 1
ATOM 640 O O . ILE A 1 85 ? 9.614 1.328 -23.818 1.00 89.69 85 ILE A O 1
ATOM 644 N N . THR A 1 86 ? 7.714 0.199 -24.224 1.00 91.75 86 THR A N 1
ATOM 645 C CA . THR A 1 86 ? 8.330 -1.101 -24.500 1.00 91.75 86 THR A CA 1
ATOM 646 C C . THR A 1 86 ? 7.403 -1.925 -25.388 1.00 91.75 86 THR A C 1
ATOM 648 O O . THR A 1 86 ? 6.185 -1.757 -25.339 1.00 91.75 86 THR A O 1
ATOM 651 N N . VAL A 1 87 ? 7.993 -2.818 -26.174 1.00 88.31 87 VAL A N 1
ATOM 652 C CA . VAL A 1 87 ? 7.303 -3.878 -26.927 1.00 88.31 87 VAL A CA 1
ATOM 653 C C . VAL A 1 87 ? 7.855 -5.260 -26.571 1.00 88.31 87 VAL A C 1
ATOM 655 O O . VAL A 1 87 ? 7.429 -6.263 -27.132 1.00 88.31 87 VAL A O 1
ATOM 658 N N . ASP A 1 88 ? 8.811 -5.325 -25.639 1.00 89.50 88 ASP A N 1
ATOM 659 C CA . ASP A 1 88 ? 9.514 -6.556 -25.304 1.00 89.50 88 ASP A CA 1
ATOM 660 C C . ASP A 1 88 ? 8.636 -7.483 -24.449 1.00 89.50 88 ASP A C 1
ATOM 662 O O . ASP A 1 88 ? 8.276 -7.118 -23.322 1.00 89.50 88 ASP A O 1
ATOM 666 N N . PRO A 1 89 ? 8.315 -8.700 -24.929 1.00 85.81 89 PRO A N 1
ATOM 667 C CA . PRO A 1 89 ? 7.440 -9.615 -24.202 1.00 85.81 89 PRO A CA 1
ATOM 668 C C . PRO A 1 89 ? 7.996 -10.018 -22.833 1.00 85.81 89 PRO A C 1
ATOM 670 O O . PRO A 1 89 ? 7.234 -10.120 -21.874 1.00 85.81 89 PRO A O 1
ATOM 673 N N . GLY A 1 90 ? 9.318 -10.204 -22.716 1.00 86.44 90 GLY A N 1
ATOM 674 C CA . GLY A 1 90 ? 9.963 -10.569 -21.451 1.00 86.44 90 GLY A CA 1
ATOM 675 C C . GLY A 1 90 ? 9.817 -9.477 -20.389 1.00 86.44 90 GLY A C 1
ATOM 676 O O . GLY A 1 90 ? 9.514 -9.764 -19.229 1.00 86.44 90 GLY A O 1
ATOM 677 N N . THR A 1 91 ? 9.962 -8.218 -20.803 1.00 92.31 91 THR A N 1
ATOM 678 C CA . THR A 1 91 ? 9.728 -7.034 -19.971 1.00 92.31 91 THR A CA 1
ATOM 679 C C . THR A 1 91 ? 8.256 -6.918 -19.577 1.00 92.31 91 THR A C 1
ATOM 681 O O . THR A 1 91 ? 7.951 -6.690 -18.414 1.00 92.31 91 THR A O 1
ATOM 684 N N . LEU A 1 92 ? 7.310 -7.121 -20.492 1.00 90.94 92 LEU A N 1
ATOM 685 C CA . LEU A 1 92 ? 5.881 -7.032 -20.161 1.00 90.94 92 LEU A CA 1
ATOM 686 C C . LEU A 1 92 ? 5.428 -8.150 -19.210 1.00 90.94 92 LEU A C 1
ATOM 688 O O . LEU A 1 92 ? 4.710 -7.892 -18.243 1.00 90.94 92 LEU A O 1
ATOM 692 N N . GLN A 1 93 ? 5.902 -9.377 -19.425 1.00 89.44 93 GLN A N 1
ATOM 693 C CA . GLN A 1 93 ? 5.622 -10.508 -18.542 1.00 89.44 93 GLN A CA 1
ATOM 694 C C . GLN A 1 93 ? 6.180 -10.277 -17.135 1.00 89.44 93 GLN A C 1
ATOM 696 O O . GLN A 1 93 ? 5.524 -10.543 -16.126 1.00 89.44 93 GLN A O 1
ATOM 701 N N . HIS A 1 94 ? 7.414 -9.786 -17.034 1.00 90.88 94 HIS A N 1
ATOM 702 C CA . HIS A 1 94 ? 8.004 -9.511 -15.734 1.00 90.88 94 HIS A CA 1
ATOM 703 C C . HIS A 1 94 ? 7.364 -8.282 -15.056 1.00 90.88 94 HIS A C 1
ATOM 705 O O . HIS A 1 94 ? 7.131 -8.323 -13.846 1.00 90.88 94 HIS A O 1
ATOM 711 N N . ALA A 1 95 ? 6.920 -7.278 -15.817 1.00 93.25 95 ALA A N 1
ATOM 712 C CA . ALA A 1 95 ? 6.126 -6.158 -15.310 1.00 93.25 95 ALA A CA 1
ATOM 713 C C . ALA A 1 95 ? 4.791 -6.606 -14.696 1.00 93.25 95 ALA A C 1
ATOM 715 O O . ALA A 1 95 ? 4.441 -6.132 -13.616 1.00 93.25 95 ALA A O 1
ATOM 716 N N . ALA A 1 96 ? 4.079 -7.557 -15.309 1.00 89.62 96 ALA A N 1
ATOM 717 C CA . ALA A 1 96 ? 2.845 -8.110 -14.741 1.00 89.62 96 ALA A CA 1
ATOM 718 C C . ALA A 1 96 ? 3.074 -8.789 -13.378 1.00 89.62 96 ALA A C 1
ATOM 720 O O . ALA A 1 96 ? 2.256 -8.634 -12.466 1.00 89.62 96 ALA A O 1
ATOM 721 N N . ARG A 1 97 ? 4.217 -9.466 -13.186 1.00 88.25 97 ARG A N 1
ATOM 722 C CA . ARG A 1 97 ? 4.605 -10.021 -11.873 1.00 88.25 97 ARG A CA 1
ATOM 723 C C . ARG A 1 97 ? 4.840 -8.926 -10.838 1.00 88.25 97 ARG A C 1
ATOM 725 O O . ARG A 1 97 ? 4.368 -9.044 -9.708 1.00 88.25 97 ARG A O 1
ATOM 732 N N . ILE A 1 98 ? 5.543 -7.862 -11.225 1.00 90.06 98 ILE A N 1
ATOM 733 C CA . ILE A 1 98 ? 5.815 -6.709 -10.356 1.00 90.06 98 ILE A CA 1
ATOM 734 C C . ILE A 1 98 ? 4.507 -6.010 -9.958 1.00 90.06 98 ILE A C 1
ATOM 736 O O . ILE A 1 98 ? 4.295 -5.752 -8.774 1.00 90.06 98 ILE A O 1
ATOM 740 N N . MET A 1 99 ? 3.599 -5.782 -10.913 1.00 89.25 99 MET A N 1
ATOM 741 C CA . MET A 1 99 ? 2.277 -5.205 -10.649 1.00 89.25 99 MET A CA 1
ATOM 742 C C . MET A 1 99 ? 1.461 -6.040 -9.670 1.00 89.25 99 MET A C 1
ATOM 744 O O . MET A 1 99 ? 0.889 -5.485 -8.731 1.00 89.25 99 MET A O 1
ATOM 748 N N . ARG A 1 100 ? 1.444 -7.368 -9.848 1.00 85.12 100 ARG A N 1
ATOM 749 C CA . ARG A 1 100 ? 0.734 -8.275 -8.939 1.00 85.12 100 ARG A CA 1
ATOM 750 C C . ARG A 1 100 ? 1.252 -8.127 -7.508 1.00 85.12 100 ARG A C 1
ATOM 752 O O . ARG A 1 100 ? 0.451 -8.083 -6.581 1.00 85.12 100 ARG A O 1
ATOM 759 N N . GLY A 1 101 ? 2.568 -7.985 -7.336 1.00 81.44 101 GLY A N 1
ATOM 760 C CA . GLY A 1 101 ? 3.192 -7.714 -6.036 1.00 81.44 101 GLY A CA 1
ATOM 761 C C . GLY A 1 101 ? 2.788 -6.374 -5.406 1.00 81.44 101 GLY A C 1
ATOM 762 O O . GLY A 1 101 ? 2.837 -6.243 -4.188 1.00 81.44 101 GLY A O 1
ATOM 763 N N . MET A 1 102 ? 2.346 -5.403 -6.211 1.00 82.94 102 MET A N 1
ATOM 764 C CA . MET A 1 102 ? 1.781 -4.124 -5.756 1.00 82.94 102 MET A CA 1
ATOM 765 C C . MET A 1 102 ? 0.248 -4.148 -5.613 1.00 82.94 102 MET A C 1
ATOM 767 O O . MET A 1 102 ? -0.364 -3.101 -5.411 1.00 82.94 102 MET A O 1
ATOM 771 N N . GLY A 1 103 ? -0.380 -5.322 -5.731 1.00 81.19 103 GLY A N 1
ATOM 772 C CA . GLY A 1 103 ? -1.829 -5.493 -5.595 1.00 81.19 103 GLY A CA 1
ATOM 773 C C . GLY A 1 103 ? -2.639 -5.173 -6.855 1.00 81.19 103 GLY A C 1
ATOM 774 O O . GLY A 1 103 ? -3.862 -5.091 -6.770 1.00 81.19 103 GLY A O 1
ATOM 775 N N . LEU A 1 104 ? -1.991 -5.007 -8.016 1.00 84.88 104 LEU A N 1
ATOM 776 C CA . LEU A 1 104 ? -2.656 -4.775 -9.301 1.00 84.88 104 LEU A CA 1
ATOM 777 C C . LEU A 1 104 ? -2.488 -5.984 -10.224 1.00 84.88 104 LEU A C 1
ATOM 779 O O . LEU A 1 104 ? -1.392 -6.297 -10.679 1.00 84.88 104 LEU A O 1
ATOM 783 N N . THR A 1 105 ? -3.583 -6.663 -10.539 1.00 85.69 105 THR A N 1
ATOM 784 C CA . THR A 1 105 ? -3.591 -7.759 -11.515 1.00 85.69 105 THR A CA 1
ATOM 785 C C . THR A 1 105 ? -3.973 -7.262 -12.905 1.00 85.69 105 THR A C 1
ATOM 787 O O . THR A 1 105 ? -4.684 -6.271 -13.060 1.00 85.69 105 THR A O 1
ATOM 790 N N . GLU A 1 106 ? -3.568 -8.000 -13.938 1.00 81.25 106 GLU A N 1
ATOM 791 C CA . GLU A 1 106 ? -4.011 -7.740 -15.313 1.00 81.25 106 GLU A CA 1
ATOM 792 C C . GLU A 1 106 ? -5.537 -7.845 -15.468 1.00 81.25 106 GLU A C 1
ATOM 794 O O . GLU A 1 106 ? -6.130 -7.085 -16.228 1.00 81.25 106 GLU A O 1
ATOM 799 N N . SER A 1 107 ? -6.195 -8.715 -14.693 1.00 78.19 107 SER A N 1
ATOM 800 C CA . SER A 1 107 ? -7.661 -8.815 -14.685 1.00 78.19 107 SER A CA 1
ATOM 801 C C . SER A 1 107 ? -8.333 -7.537 -14.176 1.00 78.19 107 SER A C 1
ATOM 803 O O . SER A 1 107 ? -9.283 -7.053 -14.789 1.00 78.19 107 SER A O 1
ATOM 805 N N . GLN A 1 108 ? -7.795 -6.943 -13.105 1.00 78.88 108 GLN A N 1
ATOM 806 C CA . GLN A 1 108 ? -8.266 -5.663 -12.579 1.00 78.88 108 GLN A CA 1
ATOM 807 C C . GLN A 1 108 ? -7.999 -4.546 -13.585 1.00 78.88 108 GLN A C 1
ATOM 809 O O . GLN A 1 108 ? -8.904 -3.768 -13.867 1.00 78.88 108 GLN A O 1
ATOM 814 N N . LEU A 1 109 ? -6.806 -4.507 -14.190 1.00 80.00 109 LEU A N 1
ATOM 815 C CA . LEU A 1 109 ? -6.471 -3.529 -15.227 1.00 80.00 109 LEU A CA 1
ATOM 816 C C . LEU A 1 109 ? -7.454 -3.591 -16.409 1.00 80.00 109 LEU A C 1
ATOM 818 O O . LEU A 1 109 ? -7.932 -2.551 -16.859 1.00 80.00 109 LEU A O 1
ATOM 822 N N . ASN A 1 110 ? -7.814 -4.798 -16.860 1.00 77.62 110 ASN A N 1
ATOM 823 C CA . ASN A 1 110 ? -8.777 -4.998 -17.944 1.00 77.62 110 ASN A CA 1
ATOM 824 C C . ASN A 1 110 ? -10.204 -4.568 -17.558 1.00 77.62 110 ASN A C 1
ATOM 826 O O . ASN A 1 110 ? -10.897 -3.929 -18.346 1.00 77.62 110 ASN A O 1
ATOM 830 N N . ALA A 1 111 ? -10.630 -4.866 -16.327 1.00 71.94 111 ALA A N 1
ATOM 831 C CA . ALA A 1 111 ? -11.959 -4.518 -15.818 1.00 71.94 111 ALA A CA 1
ATOM 832 C C . ALA A 1 111 ? -12.150 -3.010 -15.544 1.00 71.94 111 ALA A C 1
ATOM 834 O O . ALA A 1 111 ? -13.260 -2.560 -15.256 1.00 71.94 111 ALA A O 1
ATOM 835 N N . THR A 1 112 ? -11.082 -2.213 -15.613 1.00 67.31 112 THR A N 1
ATOM 836 C CA . THR A 1 112 ? -11.086 -0.822 -15.157 1.00 67.31 112 THR A CA 1
ATOM 837 C C . THR A 1 112 ? -11.647 0.158 -16.203 1.00 67.31 112 THR A C 1
ATOM 839 O O . THR A 1 112 ? -11.146 0.286 -17.331 1.00 67.31 112 THR A O 1
ATOM 842 N N . VAL A 1 113 ? -12.667 0.927 -15.797 1.00 57.75 113 VAL A N 1
ATOM 843 C CA . VAL A 1 113 ? -13.281 2.021 -16.578 1.00 57.75 113 VAL A CA 1
ATOM 844 C C . VAL A 1 113 ? -12.297 3.188 -16.749 1.00 57.75 113 VAL A C 1
ATOM 846 O O . VAL A 1 113 ? -11.441 3.419 -15.899 1.00 57.75 113 VAL A O 1
ATOM 849 N N . ALA A 1 114 ? -12.412 3.944 -17.847 1.00 57.19 114 ALA A N 1
ATOM 850 C CA . ALA A 1 114 ? -11.461 4.978 -18.269 1.00 57.19 114 ALA A CA 1
ATOM 851 C C . ALA A 1 114 ? -11.003 5.968 -17.171 1.00 57.19 114 ALA A C 1
ATOM 853 O O . ALA A 1 114 ? -9.823 6.310 -17.140 1.00 57.19 114 ALA A O 1
ATOM 854 N N . THR A 1 115 ? -11.878 6.381 -16.248 1.00 50.19 115 THR A N 1
ATOM 855 C CA . THR A 1 115 ? -11.565 7.325 -15.154 1.00 50.19 115 THR A CA 1
ATOM 856 C C . THR A 1 115 ? -10.607 6.764 -14.100 1.00 50.19 115 THR A C 1
ATOM 858 O O . THR A 1 115 ? -9.738 7.477 -13.609 1.00 50.19 115 THR A O 1
ATOM 861 N N . HIS A 1 116 ? -10.653 5.460 -13.823 1.00 60.44 116 HIS A N 1
ATOM 862 C CA . HIS A 1 116 ? -9.736 4.802 -12.881 1.00 60.44 116 HIS A CA 1
ATOM 863 C C . HIS A 1 116 ? -8.366 4.475 -13.512 1.00 60.44 116 HIS A C 1
ATOM 865 O O . HIS A 1 116 ? -7.418 4.114 -12.811 1.00 60.44 116 HIS A O 1
ATOM 871 N N . ARG A 1 117 ? -8.221 4.634 -14.838 1.00 65.06 117 ARG A N 1
ATOM 872 C CA . ARG A 1 117 ? -6.984 4.291 -15.562 1.00 65.06 117 ARG A CA 1
ATOM 873 C C . ARG A 1 117 ? -5.829 5.248 -15.279 1.00 65.06 117 ARG A C 1
ATOM 875 O O . ARG A 1 117 ? -4.685 4.813 -15.338 1.00 65.06 117 ARG A O 1
ATOM 882 N N . GLN A 1 118 ? -6.096 6.514 -14.950 1.00 66.19 118 GLN A N 1
ATOM 883 C CA . GLN A 1 118 ? -5.032 7.486 -14.654 1.00 66.19 118 GLN A CA 1
ATOM 884 C C . GLN A 1 118 ? -4.274 7.135 -13.366 1.00 66.19 118 GLN A C 1
ATOM 886 O O . GLN A 1 118 ? -3.046 7.168 -13.358 1.00 66.19 118 GLN A O 1
ATOM 891 N N . GLY A 1 119 ? -4.984 6.720 -12.309 1.00 67.06 119 GLY A N 1
ATOM 892 C CA . GLY A 1 119 ? -4.357 6.271 -11.059 1.00 67.06 119 GLY A CA 1
ATOM 893 C C . GLY A 1 119 ? -3.496 5.020 -11.254 1.00 67.06 119 GLY A C 1
ATOM 894 O O . GLY A 1 119 ? -2.381 4.945 -10.745 1.00 67.06 119 GLY A O 1
ATOM 895 N N . MET A 1 120 ? -3.968 4.072 -12.070 1.00 78.94 120 MET A N 1
ATOM 896 C CA . MET A 1 120 ? -3.241 2.831 -12.370 1.00 78.94 120 MET A CA 1
ATOM 897 C C . MET A 1 120 ? -2.087 3.021 -13.365 1.00 78.94 120 MET A C 1
ATOM 899 O O . MET A 1 120 ? -1.194 2.172 -13.445 1.00 78.94 120 MET A O 1
ATOM 903 N N . GLN A 1 121 ? -2.070 4.124 -14.125 1.00 84.88 121 GLN A N 1
ATOM 904 C CA . GLN A 1 121 ? -1.042 4.396 -15.130 1.00 84.88 121 GLN A CA 1
ATOM 905 C C . GLN A 1 121 ? 0.347 4.515 -14.496 1.00 84.88 121 GLN A C 1
ATOM 907 O O . GLN A 1 121 ? 1.299 3.948 -15.028 1.00 84.88 121 GLN A O 1
ATOM 912 N N . LEU A 1 122 ? 0.472 5.189 -13.347 1.00 85.62 122 LEU A N 1
ATOM 913 C CA . LEU A 1 122 ? 1.755 5.332 -12.648 1.00 85.62 122 LEU A CA 1
ATOM 914 C C . LEU A 1 122 ? 2.320 3.973 -12.229 1.00 85.62 122 LEU A C 1
ATOM 916 O O . LEU A 1 122 ? 3.459 3.656 -12.567 1.00 85.62 122 LEU A O 1
ATOM 920 N N . THR A 1 123 ? 1.516 3.144 -11.563 1.00 88.31 123 THR A N 1
ATOM 921 C CA . THR A 1 123 ? 1.903 1.791 -11.135 1.00 88.31 123 THR A CA 1
ATOM 922 C C . THR A 1 123 ? 2.258 0.908 -12.330 1.00 88.31 123 THR A C 1
ATOM 924 O O . THR A 1 123 ? 3.246 0.172 -12.286 1.00 88.31 123 THR A O 1
ATOM 927 N N . THR A 1 124 ? 1.502 1.020 -13.424 1.00 90.06 124 THR A N 1
ATOM 928 C CA . THR A 1 124 ? 1.748 0.282 -14.670 1.00 90.06 124 THR A CA 1
ATOM 929 C C . THR A 1 124 ? 3.093 0.672 -15.285 1.00 90.06 124 THR A C 1
ATOM 931 O O . THR A 1 124 ? 3.949 -0.186 -15.490 1.00 90.06 124 THR A O 1
ATOM 934 N N . ILE A 1 125 ? 3.332 1.968 -15.524 1.00 91.50 125 ILE A N 1
ATOM 935 C CA . ILE A 1 125 ? 4.586 2.446 -16.128 1.00 91.50 125 ILE A CA 1
ATOM 936 C C . ILE A 1 125 ? 5.783 2.187 -15.212 1.00 91.50 125 ILE A C 1
ATOM 938 O O . ILE A 1 125 ? 6.847 1.815 -15.707 1.00 91.50 125 ILE A O 1
ATOM 942 N N . LEU A 1 126 ? 5.618 2.317 -13.894 1.00 91.44 126 LEU A N 1
ATOM 943 C CA . LEU A 1 126 ? 6.663 1.979 -12.930 1.00 91.44 126 LEU A CA 1
ATOM 944 C C . LEU A 1 126 ? 7.039 0.504 -13.016 1.00 91.44 126 LEU A C 1
ATOM 946 O O . LEU A 1 126 ? 8.221 0.182 -13.078 1.00 91.44 126 LEU A O 1
ATOM 950 N N . SER A 1 127 ? 6.047 -0.386 -13.057 1.00 93.06 127 SER A N 1
ATOM 951 C CA . SER A 1 127 ? 6.283 -1.828 -13.159 1.00 93.06 127 SER A CA 1
ATOM 952 C C . SER A 1 127 ? 7.005 -2.189 -14.445 1.00 93.06 127 SER A C 1
ATOM 954 O O . SER A 1 127 ? 7.926 -2.999 -14.421 1.00 93.06 127 SER A O 1
ATOM 956 N N . VAL A 1 128 ? 6.632 -1.552 -15.557 1.00 94.75 128 VAL A N 1
ATOM 957 C CA . VAL A 1 128 ? 7.302 -1.722 -16.851 1.00 94.75 128 VAL A CA 1
ATOM 958 C C . VAL A 1 128 ? 8.742 -1.219 -16.795 1.00 94.75 128 VAL A C 1
ATOM 960 O O . VAL A 1 128 ? 9.649 -1.926 -17.222 1.00 94.75 128 VAL A O 1
ATOM 963 N N . GLY A 1 129 ? 8.979 -0.029 -16.241 1.00 94.06 129 GLY A N 1
ATOM 964 C CA . GLY A 1 129 ? 10.323 0.537 -16.117 1.00 94.06 129 GLY A CA 1
ATOM 965 C C . GLY A 1 129 ? 11.230 -0.268 -15.195 1.00 94.06 129 GLY A C 1
ATOM 966 O O . GLY A 1 129 ? 12.380 -0.535 -15.534 1.00 94.06 129 GLY A O 1
ATOM 967 N N . GLN A 1 130 ? 10.703 -0.714 -14.059 1.00 92.75 130 GLN A N 1
ATOM 968 C CA . GLN A 1 130 ? 11.416 -1.576 -13.126 1.00 92.75 130 GLN A CA 1
ATOM 969 C C . GLN A 1 130 ? 11.719 -2.935 -13.757 1.00 92.75 130 GLN A C 1
ATOM 971 O O . GLN A 1 130 ? 12.849 -3.416 -13.689 1.00 92.75 130 GLN A O 1
ATOM 976 N N . SER A 1 131 ? 10.732 -3.513 -14.442 1.00 93.94 131 SER A N 1
ATOM 977 C CA . SER A 1 131 ? 10.918 -4.757 -15.168 1.00 93.94 131 SER A CA 1
ATOM 978 C C . SER A 1 131 ? 11.991 -4.633 -16.237 1.00 93.94 131 SER A C 1
ATOM 980 O O . SER A 1 131 ? 12.802 -5.539 -16.366 1.00 93.94 131 SER A O 1
ATOM 982 N N . PHE A 1 132 ? 12.006 -3.532 -16.990 1.00 95.12 132 PHE A N 1
ATOM 983 C CA . PHE A 1 132 ? 13.013 -3.287 -18.016 1.00 95.12 132 PHE A CA 1
ATOM 984 C C . PHE A 1 132 ? 14.421 -3.277 -17.419 1.00 95.12 132 PHE A C 1
ATOM 986 O O . PHE A 1 132 ? 15.327 -3.869 -17.993 1.00 95.12 132 PHE A O 1
ATOM 993 N N . VAL A 1 133 ? 14.608 -2.636 -16.259 1.00 93.00 133 VAL A N 1
ATOM 994 C CA . VAL A 1 133 ? 15.906 -2.619 -15.568 1.00 93.00 133 VAL A CA 1
ATOM 995 C C . VAL A 1 133 ? 16.302 -4.023 -15.098 1.00 93.00 133 VAL A C 1
ATOM 997 O O . VAL A 1 133 ? 17.450 -4.418 -15.290 1.00 93.00 133 VAL A O 1
ATOM 1000 N N . GLU A 1 134 ? 15.371 -4.795 -14.534 1.00 90.19 134 GLU A N 1
ATOM 1001 C CA . GLU A 1 134 ? 15.638 -6.149 -14.019 1.00 90.19 134 GLU A CA 1
ATOM 1002 C C . GLU A 1 134 ? 15.877 -7.188 -15.128 1.00 90.19 134 GLU A C 1
ATOM 1004 O O . GLU A 1 134 ? 16.685 -8.100 -14.956 1.00 90.19 134 GLU A O 1
ATOM 1009 N N . THR A 1 135 ? 15.236 -7.042 -16.292 1.00 91.50 135 THR A N 1
ATOM 1010 C CA . THR A 1 135 ? 15.447 -7.915 -17.461 1.00 91.50 135 THR A CA 1
ATOM 1011 C C . THR A 1 135 ? 16.519 -7.396 -18.413 1.00 91.50 135 THR A C 1
ATOM 1013 O O . THR A 1 135 ? 16.833 -8.060 -19.400 1.00 91.50 135 THR A O 1
ATOM 1016 N N . LEU A 1 136 ? 17.127 -6.238 -18.139 1.00 93.31 136 LEU A N 1
ATOM 1017 C CA . LEU A 1 136 ? 18.030 -5.568 -19.073 1.00 93.31 136 LEU A CA 1
ATOM 1018 C C . LEU A 1 136 ? 19.195 -6.459 -19.504 1.00 93.31 136 LEU A C 1
ATOM 1020 O O . LEU A 1 136 ? 19.486 -6.597 -20.691 1.00 93.31 136 LEU A O 1
ATOM 1024 N N . ASN A 1 137 ? 19.850 -7.089 -18.532 1.00 91.38 137 ASN A N 1
ATOM 1025 C CA . ASN A 1 137 ? 21.052 -7.879 -18.770 1.00 91.38 137 ASN A CA 1
ATOM 1026 C C . ASN A 1 137 ? 20.744 -9.210 -19.465 1.00 91.38 137 ASN A C 1
ATOM 1028 O O . ASN A 1 137 ? 21.555 -9.670 -20.269 1.00 91.38 137 ASN A O 1
ATOM 1032 N N . SER A 1 138 ? 19.589 -9.830 -19.202 1.00 90.50 138 SER A N 1
ATOM 1033 C CA . SER A 1 138 ? 19.153 -11.021 -19.942 1.00 90.50 138 SER A CA 1
ATOM 1034 C C . SER A 1 138 ? 18.724 -10.655 -21.360 1.00 90.50 138 SER A C 1
ATOM 1036 O O . SER A 1 138 ? 19.150 -11.308 -22.310 1.00 90.50 138 SER A O 1
ATOM 1038 N N . ARG A 1 139 ? 17.983 -9.555 -21.529 1.00 92.69 139 ARG A N 1
ATOM 1039 C CA . ARG A 1 139 ? 17.559 -9.051 -22.837 1.00 92.69 139 ARG A CA 1
ATOM 1040 C C . ARG A 1 139 ? 18.739 -8.637 -23.703 1.00 92.69 139 ARG A C 1
ATOM 1042 O O . ARG A 1 139 ? 18.765 -8.961 -24.881 1.00 92.69 139 ARG A O 1
ATOM 1049 N N . LEU A 1 140 ? 19.765 -7.985 -23.154 1.00 94.69 140 LEU A N 1
ATOM 1050 C CA . LEU A 1 140 ? 20.991 -7.685 -23.904 1.00 94.69 140 LEU A CA 1
ATOM 1051 C C . LEU A 1 140 ? 21.668 -8.960 -24.427 1.00 94.69 140 LEU A C 1
ATOM 1053 O O . LEU A 1 140 ? 22.186 -8.937 -25.539 1.00 94.69 140 LEU A O 1
ATOM 1057 N N . ARG A 1 141 ? 21.610 -10.065 -23.678 1.00 93.25 141 ARG A N 1
ATOM 1058 C CA . ARG A 1 141 ? 22.183 -11.363 -24.070 1.00 93.25 141 ARG A CA 1
ATOM 1059 C C . ARG A 1 141 ? 21.301 -12.172 -25.021 1.00 93.25 141 ARG A C 1
ATOM 1061 O O . ARG A 1 141 ? 21.798 -13.092 -25.667 1.00 93.25 141 ARG A O 1
ATOM 1068 N N . ASP A 1 142 ? 20.017 -11.841 -25.124 1.00 88.56 142 ASP A N 1
ATOM 1069 C CA . ASP A 1 142 ? 19.086 -12.512 -26.025 1.00 88.56 142 ASP A CA 1
ATOM 1070 C C . ASP A 1 142 ? 19.292 -12.063 -27.478 1.00 88.56 142 ASP A C 1
ATOM 1072 O O . ASP A 1 142 ? 19.033 -10.914 -27.847 1.00 88.56 142 ASP A O 1
ATOM 1076 N N . ALA A 1 143 ? 19.716 -12.998 -28.328 1.00 84.19 143 ALA A N 1
ATOM 1077 C CA . ALA A 1 143 ? 19.909 -12.766 -29.755 1.00 84.19 143 ALA A CA 1
ATOM 1078 C C . ALA A 1 143 ? 18.611 -12.382 -30.493 1.00 84.19 143 ALA A C 1
ATOM 1080 O O . ALA A 1 143 ? 18.680 -11.764 -31.554 1.00 84.19 143 ALA A O 1
ATOM 1081 N N . ASN A 1 144 ? 17.439 -12.714 -29.942 1.00 82.94 144 ASN A N 1
ATOM 1082 C CA . ASN A 1 144 ? 16.142 -12.405 -30.547 1.00 82.94 144 ASN A CA 1
ATOM 1083 C C . ASN A 1 144 ? 15.618 -11.009 -30.178 1.00 82.94 144 ASN A C 1
ATOM 1085 O O . ASN A 1 144 ? 14.727 -10.496 -30.857 1.00 82.94 144 ASN A O 1
ATOM 1089 N N . ALA A 1 145 ? 16.176 -10.367 -29.147 1.00 85.94 145 ALA A N 1
ATOM 1090 C CA . ALA A 1 145 ? 15.773 -9.030 -28.717 1.00 85.94 145 ALA A CA 1
ATOM 1091 C C . ALA A 1 145 ? 16.340 -7.954 -29.660 1.00 85.94 145 ALA A C 1
ATOM 1093 O O . ALA A 1 145 ? 17.358 -7.312 -29.386 1.00 85.94 145 ALA A O 1
ATOM 1094 N N . THR A 1 146 ? 15.694 -7.801 -30.814 1.00 77.81 146 THR A N 1
ATOM 1095 C CA . THR A 1 146 ? 16.117 -6.913 -31.910 1.00 77.81 146 THR A CA 1
ATOM 1096 C C . THR A 1 146 ? 15.471 -5.530 -31.846 1.00 77.81 146 THR A C 1
ATOM 1098 O O . THR A 1 146 ? 16.071 -4.554 -32.294 1.00 77.81 146 THR A O 1
ATOM 1101 N N . GLU A 1 147 ? 14.295 -5.418 -31.231 1.00 84.00 147 GLU A N 1
ATOM 1102 C CA . GLU A 1 147 ? 13.555 -4.163 -31.099 1.00 84.00 147 GLU A CA 1
ATOM 1103 C C . GLU A 1 147 ? 13.861 -3.472 -29.768 1.00 84.00 147 GLU A C 1
ATOM 1105 O O . GLU A 1 147 ? 13.833 -4.098 -28.706 1.00 84.00 147 GLU A O 1
ATOM 1110 N N . TRP A 1 148 ? 14.153 -2.170 -29.828 1.00 88.88 148 TRP A N 1
ATOM 1111 C CA . TRP A 1 148 ? 14.441 -1.326 -28.666 1.00 88.88 148 TRP A CA 1
ATOM 1112 C C . TRP A 1 148 ? 13.769 0.025 -28.840 1.00 88.88 148 TRP A C 1
ATOM 1114 O O . TRP A 1 148 ? 14.002 0.735 -29.823 1.00 88.88 148 TRP A O 1
ATOM 1124 N N . THR A 1 149 ? 12.927 0.399 -27.884 1.00 89.38 149 THR A N 1
ATOM 1125 C CA . THR A 1 149 ? 12.213 1.669 -27.966 1.00 89.38 149 THR A CA 1
ATOM 1126 C C . THR A 1 149 ? 13.155 2.827 -27.668 1.00 89.38 149 THR A C 1
ATOM 1128 O O . THR A 1 149 ? 14.177 2.697 -26.990 1.00 89.38 149 THR A O 1
ATOM 1131 N N . HIS A 1 150 ? 12.788 4.022 -28.125 1.00 84.81 150 HIS A N 1
ATOM 1132 C CA . HIS A 1 150 ? 13.557 5.217 -27.801 1.00 84.81 150 HIS A CA 1
ATOM 1133 C C . HIS A 1 150 ? 13.651 5.460 -26.281 1.00 84.81 150 HIS A C 1
ATOM 1135 O O . HIS A 1 150 ? 14.704 5.864 -25.786 1.00 84.81 150 HIS A O 1
ATOM 1141 N N . LYS A 1 151 ? 12.578 5.174 -25.532 1.00 88.31 151 LYS A N 1
ATOM 1142 C CA . LYS A 1 151 ? 12.564 5.315 -24.072 1.00 88.31 151 LYS A CA 1
ATOM 1143 C C . LYS A 1 151 ? 13.539 4.358 -23.382 1.00 88.31 151 LYS A C 1
ATOM 1145 O O . LYS A 1 151 ? 14.196 4.767 -22.427 1.00 88.31 151 LYS A O 1
ATOM 1150 N N . GLU A 1 152 ? 13.660 3.126 -23.870 1.00 92.44 152 GLU A N 1
ATOM 1151 C CA . GLU A 1 152 ? 14.623 2.132 -23.374 1.00 92.44 152 GLU A CA 1
ATOM 1152 C C . GLU A 1 152 ? 16.062 2.547 -23.691 1.00 92.44 152 GLU A C 1
ATOM 1154 O O . GLU A 1 152 ? 16.926 2.561 -22.810 1.00 92.44 152 GLU A O 1
ATOM 1159 N N . LEU A 1 153 ? 16.309 2.974 -24.934 1.00 90.06 153 LEU A N 1
ATOM 1160 C CA . LEU A 1 153 ? 17.618 3.465 -25.367 1.00 90.06 153 LEU A CA 1
ATOM 1161 C C . LEU A 1 153 ? 18.071 4.679 -24.553 1.00 90.06 153 LEU A C 1
ATOM 1163 O O . LEU A 1 153 ? 19.255 4.796 -24.254 1.00 90.06 153 LEU A O 1
ATOM 1167 N N . ARG A 1 154 ? 17.150 5.550 -24.130 1.00 87.12 154 ARG A N 1
ATOM 1168 C CA . ARG A 1 154 ? 17.454 6.696 -23.263 1.00 87.12 154 ARG A CA 1
ATOM 1169 C C . ARG A 1 154 ? 17.961 6.283 -21.878 1.00 87.12 154 ARG A C 1
ATOM 1171 O O . ARG A 1 154 ? 18.877 6.913 -21.355 1.00 87.12 154 ARG A O 1
ATOM 1178 N N . ILE A 1 155 ? 17.412 5.216 -21.293 1.00 90.69 155 ILE A N 1
ATOM 1179 C CA . ILE A 1 155 ? 17.894 4.670 -20.010 1.00 90.69 155 ILE A CA 1
ATOM 1180 C C . ILE A 1 155 ? 19.289 4.046 -20.175 1.00 90.69 155 ILE A C 1
ATOM 1182 O O . ILE A 1 155 ? 20.143 4.193 -19.296 1.00 90.69 155 ILE A O 1
ATOM 1186 N N . LEU A 1 156 ? 19.523 3.372 -21.305 1.00 92.25 156 LEU A N 1
ATOM 1187 C CA . LEU A 1 156 ? 20.774 2.684 -21.634 1.00 92.25 156 LEU A CA 1
ATOM 1188 C C . LEU A 1 156 ? 21.900 3.606 -22.117 1.00 92.25 156 LEU A C 1
ATOM 1190 O O . LEU A 1 156 ? 23.075 3.276 -21.949 1.00 92.25 156 LEU A O 1
ATOM 1194 N N . ALA A 1 157 ? 21.565 4.747 -22.715 1.00 90.94 157 ALA A N 1
ATOM 1195 C CA . ALA A 1 157 ? 22.504 5.646 -23.379 1.00 90.94 157 ALA A CA 1
ATOM 1196 C C . ALA A 1 157 ? 23.735 6.022 -22.526 1.00 90.94 157 ALA A C 1
ATOM 1198 O O . ALA A 1 157 ? 24.839 5.957 -23.066 1.00 90.94 157 ALA A O 1
ATOM 1199 N N . PRO A 1 158 ? 23.630 6.308 -21.211 1.00 91.19 158 PRO A N 1
ATOM 1200 C CA . PRO A 1 158 ? 24.804 6.566 -20.373 1.00 91.19 158 PRO A CA 1
ATOM 1201 C C . PRO A 1 158 ? 25.734 5.357 -20.232 1.00 91.19 158 PRO A C 1
ATOM 1203 O O . PRO A 1 158 ? 26.952 5.513 -20.212 1.00 91.19 158 PRO A O 1
ATOM 1206 N N . ALA A 1 159 ? 25.173 4.147 -20.139 1.00 91.25 159 ALA A N 1
ATOM 1207 C CA . ALA A 1 159 ? 25.969 2.927 -20.049 1.00 91.25 159 ALA A CA 1
ATOM 1208 C C . ALA A 1 159 ? 26.709 2.663 -21.363 1.00 91.25 159 ALA A C 1
ATOM 1210 O O . ALA A 1 159 ? 27.893 2.348 -21.343 1.00 91.25 159 ALA A O 1
ATOM 1211 N N . ILE A 1 160 ? 26.044 2.880 -22.500 1.00 93.19 160 ILE A N 1
ATOM 1212 C CA . ILE A 1 160 ? 26.662 2.780 -23.827 1.00 93.19 160 ILE A CA 1
ATOM 1213 C C . ILE A 1 160 ? 27.762 3.834 -23.998 1.00 93.19 160 ILE A C 1
ATOM 1215 O O . ILE A 1 160 ? 28.860 3.505 -24.445 1.00 93.19 160 ILE A O 1
ATOM 1219 N N . ALA A 1 161 ? 27.501 5.090 -23.632 1.00 92.06 161 ALA A N 1
ATOM 1220 C CA . ALA A 1 161 ? 28.464 6.182 -23.761 1.00 92.06 161 ALA A CA 1
ATOM 1221 C C . ALA A 1 161 ? 29.729 5.928 -22.926 1.00 92.06 161 ALA A C 1
ATOM 1223 O O . ALA A 1 161 ? 30.844 6.081 -23.425 1.00 92.06 161 ALA A O 1
ATOM 1224 N N . ARG A 1 162 ? 29.568 5.437 -21.690 1.00 90.75 162 ARG A N 1
ATOM 1225 C CA . ARG A 1 162 ? 30.691 5.042 -20.832 1.00 90.75 162 ARG A CA 1
ATOM 1226 C C . ARG A 1 162 ? 31.421 3.811 -21.368 1.00 90.75 162 ARG A C 1
ATOM 1228 O O . ARG A 1 162 ? 32.643 3.834 -21.461 1.00 90.75 162 ARG A O 1
ATOM 1235 N N . TYR A 1 163 ? 30.691 2.764 -21.756 1.00 91.88 163 TYR A N 1
ATOM 1236 C CA . TYR A 1 163 ? 31.268 1.524 -22.292 1.00 91.88 163 TYR A CA 1
ATOM 1237 C C . TYR A 1 163 ? 32.095 1.776 -23.560 1.00 91.88 163 TYR A C 1
ATOM 1239 O O . TYR A 1 163 ? 33.157 1.192 -23.756 1.00 91.88 163 TYR A O 1
ATOM 1247 N N . THR A 1 164 ? 31.630 2.691 -24.411 1.00 91.19 164 THR A N 1
ATOM 1248 C CA . THR A 1 164 ? 32.330 3.097 -25.638 1.00 91.19 164 THR A CA 1
ATOM 1249 C C . THR A 1 164 ? 33.344 4.220 -25.416 1.00 91.19 164 THR A C 1
ATOM 1251 O O . THR A 1 164 ? 34.085 4.550 -26.341 1.00 91.19 164 THR A O 1
ATOM 1254 N N . ASN A 1 165 ? 33.383 4.802 -24.211 1.00 91.19 165 ASN A N 1
ATOM 1255 C CA . ASN A 1 165 ? 34.141 5.999 -23.850 1.00 91.19 165 ASN A CA 1
ATOM 1256 C C . ASN A 1 165 ? 33.934 7.166 -24.839 1.00 91.19 165 ASN A C 1
ATOM 1258 O O . ASN A 1 165 ? 34.880 7.857 -25.233 1.00 91.19 165 ASN A O 1
ATOM 1262 N N . ARG A 1 166 ? 32.694 7.352 -25.310 1.00 92.00 166 ARG A N 1
ATOM 1263 C CA . ARG A 1 166 ? 32.324 8.373 -26.299 1.00 92.00 166 ARG A CA 1
ATOM 1264 C C . ARG A 1 166 ? 30.949 8.964 -25.986 1.00 92.00 166 ARG A C 1
ATOM 1266 O O . ARG A 1 166 ? 30.028 8.211 -25.681 1.00 92.00 166 ARG A O 1
ATOM 1273 N N . PRO A 1 167 ? 30.761 10.289 -26.133 1.00 93.50 167 PRO A N 1
ATOM 1274 C CA . PRO A 1 167 ? 29.431 10.887 -26.079 1.00 93.50 167 PRO A CA 1
ATOM 1275 C C . PRO A 1 167 ? 28.510 10.270 -27.140 1.00 93.50 167 PRO A C 1
ATOM 1277 O O . PRO A 1 167 ? 28.964 9.965 -28.241 1.00 93.50 167 PRO A O 1
ATOM 1280 N N . LEU A 1 168 ? 27.224 10.122 -26.845 1.00 94.12 168 LEU A N 1
ATOM 1281 C CA . LEU A 1 168 ? 26.207 9.581 -27.743 1.00 94.12 168 LEU A CA 1
ATOM 1282 C C . LEU A 1 168 ? 25.172 10.665 -28.055 1.00 94.12 168 LEU A C 1
ATOM 1284 O O . LEU A 1 168 ? 24.605 11.255 -27.144 1.00 94.12 168 LEU A O 1
ATOM 1288 N N . ALA A 1 169 ? 24.906 10.913 -29.333 1.00 94.19 169 ALA A N 1
ATOM 1289 C CA . ALA A 1 169 ? 23.857 11.807 -29.811 1.00 94.19 169 ALA A CA 1
ATOM 1290 C C . ALA A 1 169 ? 22.884 11.020 -30.694 1.00 94.19 169 ALA A C 1
ATOM 1292 O O . ALA A 1 169 ? 23.276 10.445 -31.713 1.00 94.19 169 ALA A O 1
ATOM 1293 N N . ILE A 1 170 ? 21.615 10.999 -30.299 1.00 91.81 170 ILE A N 1
ATOM 1294 C CA . ILE A 1 170 ? 20.539 10.288 -30.983 1.00 91.81 170 ILE A CA 1
ATOM 1295 C C . ILE A 1 170 ? 19.706 11.307 -31.754 1.00 91.81 170 ILE A C 1
ATOM 1297 O O . ILE A 1 170 ? 19.205 12.285 -31.198 1.00 91.81 170 ILE A O 1
ATOM 1301 N N . TYR A 1 171 ? 19.531 11.047 -33.041 1.00 92.31 171 TYR A N 1
ATOM 1302 C CA . TYR A 1 171 ? 18.712 11.829 -33.952 1.00 92.31 171 TYR A CA 1
ATOM 1303 C C . TYR A 1 171 ? 17.519 10.996 -34.403 1.00 92.31 171 TYR A C 1
ATOM 1305 O O . TYR A 1 171 ? 17.600 9.771 -34.507 1.00 92.31 171 TYR A O 1
ATOM 1313 N N . ARG A 1 172 ? 16.415 11.666 -34.711 1.00 90.19 172 ARG A N 1
ATOM 1314 C CA . ARG A 1 172 ? 15.252 11.067 -35.363 1.00 90.19 172 ARG A CA 1
ATOM 1315 C C . ARG A 1 172 ? 14.917 11.879 -36.599 1.00 90.19 172 ARG A C 1
ATOM 1317 O O . ARG A 1 172 ? 15.010 13.103 -36.557 1.00 90.19 172 ARG A O 1
ATOM 1324 N N . ASN A 1 173 ? 14.524 11.217 -37.677 1.00 87.88 173 ASN A N 1
ATOM 1325 C CA . ASN A 1 173 ? 14.020 11.936 -38.837 1.00 87.88 173 ASN A CA 1
ATOM 1326 C C . ASN A 1 173 ? 12.745 12.715 -38.474 1.00 87.88 173 ASN A C 1
ATOM 1328 O O . ASN A 1 173 ? 11.831 12.188 -37.840 1.00 87.88 173 ASN A O 1
ATOM 1332 N N . ASP A 1 174 ? 12.717 13.995 -38.833 1.00 84.94 174 ASP A N 1
ATOM 1333 C CA . ASP A 1 174 ? 11.500 14.796 -38.825 1.00 84.94 174 ASP A CA 1
ATOM 1334 C C . ASP A 1 174 ? 10.542 14.309 -39.939 1.00 84.94 174 ASP A C 1
ATOM 1336 O O . ASP A 1 174 ? 10.939 13.502 -40.786 1.00 84.94 174 ASP A O 1
ATOM 1340 N N . PRO A 1 175 ? 9.289 14.800 -40.000 1.00 82.75 175 PRO A N 1
ATOM 1341 C CA . PRO A 1 175 ? 8.354 14.427 -41.067 1.00 82.75 175 PRO A CA 1
ATOM 1342 C C . PRO A 1 175 ? 8.852 14.719 -42.496 1.00 82.75 175 PRO A C 1
ATOM 1344 O O . PRO A 1 175 ? 8.277 14.216 -43.456 1.00 82.75 175 PRO A O 1
ATOM 1347 N N . ASN A 1 176 ? 9.911 15.523 -42.652 1.00 84.56 176 ASN A N 1
ATOM 1348 C CA . ASN A 1 176 ? 10.548 15.837 -43.931 1.00 84.56 176 ASN A CA 1
ATOM 1349 C C . ASN A 1 176 ? 11.773 14.946 -44.214 1.00 84.56 176 ASN A C 1
ATOM 1351 O O . ASN A 1 176 ? 12.535 15.224 -45.143 1.00 84.56 176 ASN A O 1
ATOM 1355 N N . GLY A 1 177 ? 12.003 13.909 -43.404 1.00 81.94 177 GLY A N 1
ATOM 1356 C CA . GLY A 1 177 ? 13.129 12.988 -43.529 1.00 81.94 177 GLY A CA 1
ATOM 1357 C C . GLY A 1 177 ? 14.478 13.567 -43.094 1.00 81.94 177 GLY A C 1
ATOM 1358 O O . GLY A 1 177 ? 15.510 12.959 -43.378 1.00 81.94 177 GLY A O 1
ATOM 1359 N N . ARG A 1 178 ? 14.511 14.732 -42.432 1.00 86.38 178 ARG A N 1
ATOM 1360 C CA . ARG A 1 178 ? 15.750 15.373 -41.966 1.00 86.38 178 ARG A CA 1
ATOM 1361 C C . ARG A 1 178 ? 16.071 14.940 -40.535 1.00 86.38 178 ARG A C 1
ATOM 1363 O O . ARG A 1 178 ? 15.193 15.029 -39.680 1.00 86.38 178 ARG A O 1
ATOM 1370 N N . PRO A 1 179 ? 17.318 14.540 -40.227 1.00 88.62 179 PRO A N 1
ATOM 1371 C CA . PRO A 1 179 ? 17.703 14.206 -38.861 1.00 88.62 179 PRO A CA 1
ATOM 1372 C C . PRO A 1 179 ? 17.546 15.416 -37.930 1.00 88.62 179 PRO A C 1
ATOM 1374 O O . PRO A 1 179 ? 18.261 16.410 -38.059 1.00 88.62 179 PRO A O 1
ATOM 1377 N N . SER A 1 180 ? 16.629 15.320 -36.974 1.00 91.25 180 SER A N 1
ATOM 1378 C CA . SER A 1 180 ? 16.462 16.259 -35.870 1.00 91.25 180 SER A CA 1
ATOM 1379 C C . SER A 1 180 ? 17.088 15.679 -34.609 1.00 91.25 180 SER A C 1
ATOM 1381 O O . SER A 1 180 ? 16.953 14.484 -34.330 1.00 91.25 180 SER A O 1
ATOM 1383 N N . PHE A 1 181 ? 17.798 16.515 -33.852 1.00 90.69 181 PHE A N 1
ATOM 1384 C CA . PHE A 1 181 ? 18.368 16.108 -32.572 1.00 90.69 181 PHE A CA 1
ATOM 1385 C C . PHE A 1 181 ? 17.242 15.712 -31.620 1.00 90.69 181 PHE A C 1
ATOM 1387 O O . PHE A 1 181 ? 16.306 16.483 -31.408 1.00 90.69 181 PHE A O 1
ATOM 1394 N N . ASN A 1 182 ? 17.347 14.516 -31.054 1.00 86.50 182 ASN A N 1
ATOM 1395 C CA . ASN A 1 182 ? 16.341 13.977 -30.155 1.00 86.50 182 ASN A CA 1
ATOM 1396 C C . ASN A 1 182 ? 16.882 13.881 -28.722 1.00 86.50 182 ASN A C 1
ATOM 1398 O O . ASN A 1 182 ? 16.238 14.367 -27.798 1.00 86.50 182 ASN A O 1
ATOM 1402 N N . ASP A 1 183 ? 18.079 13.312 -28.537 1.00 87.00 183 ASP A N 1
ATOM 1403 C CA . ASP A 1 183 ? 18.717 13.209 -27.217 1.00 87.00 183 ASP A CA 1
ATOM 1404 C C . ASP A 1 183 ? 20.251 13.174 -27.317 1.00 87.00 183 ASP A C 1
ATOM 1406 O O . ASP A 1 183 ? 20.811 12.844 -28.366 1.00 87.00 183 ASP A O 1
ATOM 1410 N N . GLY A 1 184 ? 20.945 13.494 -26.226 1.00 88.19 184 GLY A N 1
ATOM 1411 C CA . GLY A 1 184 ? 22.403 13.539 -26.172 1.00 88.19 184 GLY A CA 1
ATOM 1412 C C . GLY A 1 184 ? 22.942 13.274 -24.776 1.00 88.19 184 GLY A C 1
ATOM 1413 O O . GLY A 1 184 ? 22.475 13.876 -23.816 1.00 88.19 184 GLY A O 1
ATOM 1414 N N . ILE A 1 185 ? 23.922 12.376 -24.658 1.00 90.44 185 ILE A N 1
ATOM 1415 C CA . ILE A 1 185 ? 24.523 11.961 -23.386 1.00 90.44 185 ILE A CA 1
ATOM 1416 C C . ILE A 1 185 ? 26.048 11.921 -23.494 1.00 90.44 185 ILE A C 1
ATOM 1418 O O . ILE A 1 185 ? 26.599 11.320 -24.415 1.00 90.44 185 ILE A O 1
ATOM 1422 N N . SER A 1 186 ? 26.744 12.575 -22.564 1.00 87.06 186 SER A N 1
ATOM 1423 C CA . SER A 1 186 ? 28.208 12.627 -22.510 1.00 87.06 186 SER A CA 1
ATOM 1424 C C . SER A 1 186 ? 28.826 11.266 -22.160 1.00 87.06 186 SER A C 1
ATOM 1426 O O . SER A 1 186 ? 28.124 10.345 -21.742 1.00 87.06 186 SER A O 1
ATOM 1428 N N . ALA A 1 187 ? 30.148 11.122 -22.302 1.00 83.19 187 ALA A N 1
ATOM 1429 C CA . ALA A 1 187 ? 30.844 9.887 -21.915 1.00 83.19 187 ALA A CA 1
ATOM 1430 C C . ALA A 1 187 ? 30.720 9.598 -20.403 1.00 83.19 187 ALA A C 1
ATOM 1432 O O . ALA A 1 187 ? 30.697 8.444 -19.982 1.00 83.19 187 ALA A O 1
ATOM 1433 N N . GLU A 1 188 ? 30.572 10.651 -19.597 1.00 80.38 188 GLU A N 1
ATOM 1434 C CA . GLU A 1 188 ? 30.323 10.593 -18.154 1.00 80.38 188 GLU A CA 1
ATOM 1435 C C . GLU A 1 188 ? 28.850 10.306 -17.811 1.00 80.38 188 GLU A C 1
ATOM 1437 O O . GLU A 1 188 ? 28.515 10.094 -16.647 1.00 80.38 188 GLU A O 1
ATOM 1442 N N . GLY A 1 189 ? 27.960 10.274 -18.808 1.00 78.38 189 GLY A N 1
ATOM 1443 C CA . GLY A 1 189 ? 26.541 9.977 -18.628 1.00 78.38 189 GLY A CA 1
ATOM 1444 C C . GLY A 1 189 ? 25.644 11.193 -18.380 1.00 78.38 189 GLY A C 1
ATOM 1445 O O . GLY A 1 189 ? 24.479 11.007 -18.023 1.00 78.38 189 GLY A O 1
ATOM 1446 N N . THR A 1 190 ? 26.147 12.415 -18.577 1.00 85.56 190 THR A N 1
ATOM 1447 C CA . THR A 1 190 ? 25.387 13.659 -18.368 1.00 85.56 190 THR A CA 1
ATOM 1448 C C . THR A 1 190 ? 24.621 14.050 -19.637 1.00 85.56 190 THR A C 1
ATOM 1450 O O . THR A 1 190 ? 25.220 14.045 -20.716 1.00 85.56 190 THR A O 1
ATOM 1453 N N . PRO A 1 191 ? 23.327 14.418 -19.560 1.00 87.19 191 PRO A N 1
ATOM 1454 C CA . PRO A 1 191 ? 22.583 14.895 -20.724 1.00 87.19 191 PRO A CA 1
ATOM 1455 C C . PRO A 1 191 ? 23.168 16.193 -21.309 1.00 87.19 191 PRO A C 1
ATOM 1457 O O . PRO A 1 191 ? 23.578 17.077 -20.558 1.00 87.19 191 PRO A O 1
ATOM 1460 N N . PHE A 1 192 ? 23.155 16.345 -22.634 1.00 92.19 192 PHE A N 1
ATOM 1461 C CA . PHE A 1 192 ? 23.500 17.585 -23.342 1.00 92.19 192 PHE A CA 1
ATOM 1462 C C . PHE A 1 192 ? 22.465 17.925 -24.420 1.00 92.19 192 PHE A C 1
ATOM 1464 O O . PHE A 1 192 ? 21.680 17.078 -24.845 1.00 92.19 192 PHE A O 1
ATOM 1471 N N . THR A 1 193 ? 22.451 19.180 -24.874 1.00 92.31 193 THR A N 1
ATOM 1472 C CA . THR A 1 193 ? 21.471 19.662 -25.859 1.00 92.31 193 THR A CA 1
ATOM 1473 C C . THR A 1 193 ? 22.028 19.681 -27.283 1.00 92.31 193 THR A C 1
ATOM 1475 O O . THR A 1 193 ? 23.232 19.559 -27.499 1.00 92.31 193 THR A O 1
ATOM 1478 N N . ALA A 1 194 ? 21.161 19.917 -28.275 1.00 90.31 194 ALA A N 1
ATOM 1479 C CA . ALA A 1 194 ? 21.551 20.058 -29.681 1.00 90.31 194 ALA A CA 1
ATOM 1480 C C . ALA A 1 194 ? 22.641 21.122 -29.930 1.00 90.31 194 ALA A C 1
ATOM 1482 O O . ALA A 1 194 ? 23.348 21.054 -30.933 1.00 90.31 194 ALA A O 1
ATOM 1483 N N . LYS A 1 195 ? 22.772 22.114 -29.037 1.00 89.81 195 LYS A N 1
ATOM 1484 C CA . LYS A 1 195 ? 23.780 23.183 -29.137 1.00 89.81 195 LYS A CA 1
ATOM 1485 C C . LYS A 1 195 ? 25.163 22.741 -28.661 1.00 89.81 195 LYS A C 1
ATOM 1487 O O . LYS A 1 195 ? 26.156 23.328 -29.075 1.00 89.81 195 LYS A O 1
ATOM 1492 N N . ASP A 1 196 ? 25.212 21.690 -27.850 1.00 90.50 196 ASP A N 1
ATOM 1493 C CA . ASP A 1 196 ? 26.388 21.289 -27.079 1.00 90.50 196 ASP A CA 1
ATOM 1494 C C . ASP A 1 196 ? 26.914 19.913 -27.512 1.00 90.50 196 ASP A C 1
ATOM 1496 O O . ASP A 1 196 ? 27.650 19.268 -26.770 1.00 90.50 196 ASP A O 1
ATOM 1500 N N . VAL A 1 197 ? 26.526 19.438 -28.705 1.00 91.75 197 VAL A N 1
ATOM 1501 C CA . VAL A 1 197 ? 26.918 18.114 -29.208 1.00 91.75 197 VAL A CA 1
ATOM 1502 C C . VAL A 1 197 ? 28.440 18.058 -29.393 1.00 91.75 197 VAL A C 1
ATOM 1504 O O . VAL A 1 197 ? 28.965 18.733 -30.287 1.00 91.75 197 VAL A O 1
ATOM 1507 N N . PRO A 1 198 ? 29.166 17.214 -28.635 1.00 92.69 198 PRO A N 1
ATOM 1508 C CA . PRO A 1 198 ? 30.614 17.115 -28.769 1.00 92.69 198 PRO A CA 1
ATOM 1509 C C . PRO A 1 198 ? 31.036 16.675 -30.178 1.00 92.69 198 PRO A C 1
ATOM 1511 O O . PRO A 1 198 ? 30.379 15.851 -30.822 1.00 92.69 198 PRO A O 1
ATOM 1514 N N . GLY A 1 199 ? 32.168 17.192 -30.665 1.00 89.06 199 GLY A N 1
ATOM 1515 C CA . GLY A 1 199 ? 32.679 16.866 -32.004 1.00 89.06 199 GLY A CA 1
ATOM 1516 C C . GLY A 1 199 ? 33.019 15.382 -32.197 1.00 89.06 199 GLY A C 1
ATOM 1517 O O . GLY A 1 199 ? 32.911 14.867 -33.304 1.00 89.06 199 GLY A O 1
ATOM 1518 N N . ASN A 1 200 ? 33.374 14.677 -31.119 1.00 89.81 200 ASN A N 1
ATOM 1519 C CA . ASN A 1 200 ? 33.698 13.247 -31.113 1.00 89.81 200 ASN A CA 1
ATOM 1520 C C . ASN A 1 200 ? 32.493 12.328 -30.821 1.00 89.81 200 ASN A C 1
ATOM 1522 O O . ASN A 1 200 ? 32.672 11.105 -30.729 1.00 89.81 200 ASN A O 1
ATOM 1526 N N . ALA A 1 201 ? 31.289 12.892 -30.669 1.00 91.81 201 ALA A N 1
ATOM 1527 C CA . ALA A 1 201 ? 30.091 12.134 -30.335 1.00 91.81 201 ALA A CA 1
ATOM 1528 C C . ALA A 1 201 ? 29.745 11.089 -31.410 1.00 91.81 201 ALA A C 1
ATOM 1530 O O . ALA A 1 201 ? 29.849 11.344 -32.610 1.00 91.81 201 ALA A O 1
ATOM 1531 N N . LEU A 1 202 ? 29.289 9.919 -30.970 1.00 92.31 202 LEU A N 1
ATOM 1532 C CA . LEU A 1 202 ? 28.617 8.922 -31.791 1.00 92.31 202 LEU A CA 1
ATOM 1533 C C . LEU A 1 202 ? 27.240 9.458 -32.179 1.00 92.31 202 LEU A C 1
ATOM 1535 O O . LEU A 1 202 ? 26.383 9.633 -31.319 1.00 92.31 202 LEU A O 1
ATOM 1539 N N . ARG A 1 203 ? 27.032 9.749 -33.463 1.00 93.31 203 ARG A N 1
ATOM 1540 C CA . ARG A 1 203 ? 25.785 10.335 -33.969 1.00 93.31 203 ARG A CA 1
ATOM 1541 C C . ARG A 1 203 ? 24.962 9.264 -34.672 1.00 93.31 203 ARG A C 1
ATOM 1543 O O . ARG A 1 203 ? 25.274 8.905 -35.804 1.00 93.31 203 ARG A O 1
ATOM 1550 N N . VAL A 1 204 ? 23.930 8.764 -34.003 1.00 92.62 204 VAL A N 1
ATOM 1551 C CA . VAL A 1 204 ? 23.055 7.700 -34.517 1.00 92.62 204 VAL A CA 1
ATOM 1552 C C . VAL A 1 204 ? 21.725 8.308 -34.952 1.00 92.62 204 VAL A C 1
ATOM 1554 O O . VAL A 1 204 ? 21.111 9.043 -34.183 1.00 92.62 204 VAL A O 1
ATOM 1557 N N . VAL A 1 205 ? 21.271 8.006 -36.165 1.00 92.00 205 VAL A N 1
ATOM 1558 C CA . VAL A 1 205 ? 19.979 8.450 -36.708 1.00 92.00 205 VAL A CA 1
ATOM 1559 C C . VAL A 1 205 ? 19.017 7.268 -36.739 1.00 92.00 205 VAL A C 1
ATOM 1561 O O . VAL A 1 205 ? 19.329 6.248 -37.347 1.00 92.00 205 VAL A O 1
ATOM 1564 N N . LEU A 1 206 ? 17.853 7.406 -36.102 1.00 89.94 206 LEU A N 1
ATOM 1565 C CA . LEU A 1 206 ? 16.728 6.477 -36.218 1.00 89.94 206 LEU A CA 1
ATOM 1566 C C . LEU A 1 206 ? 15.822 6.893 -37.386 1.00 89.94 206 LEU A C 1
ATOM 1568 O O . LEU A 1 206 ? 15.330 8.026 -37.429 1.00 89.94 206 LEU A O 1
ATOM 1572 N N . HIS A 1 207 ? 15.580 5.956 -38.299 1.00 87.31 207 HIS A N 1
ATOM 1573 C CA . HIS A 1 207 ? 14.689 6.110 -39.445 1.00 87.31 207 HIS A CA 1
ATOM 1574 C C . HIS A 1 207 ? 13.277 5.584 -39.147 1.00 87.31 207 HIS A C 1
ATOM 1576 O O . HIS A 1 207 ? 13.090 4.711 -38.300 1.00 87.31 207 HIS A O 1
ATOM 1582 N N . ASP A 1 208 ? 12.276 6.065 -39.890 1.00 83.25 208 ASP A N 1
ATOM 1583 C CA . ASP A 1 208 ? 10.868 5.677 -39.691 1.00 83.25 208 ASP A CA 1
ATOM 1584 C C . ASP A 1 208 ? 10.582 4.201 -40.007 1.00 83.25 208 ASP A C 1
ATOM 1586 O O . ASP A 1 208 ? 9.619 3.632 -39.505 1.00 83.25 208 ASP A O 1
ATOM 1590 N N . ASN A 1 209 ? 11.444 3.559 -40.800 1.00 82.44 209 ASN A N 1
ATOM 1591 C CA . ASN A 1 209 ? 11.384 2.124 -41.085 1.00 82.44 209 ASN A CA 1
ATOM 1592 C C . ASN A 1 209 ? 12.021 1.252 -39.979 1.00 82.44 209 ASN A C 1
ATOM 1594 O O . ASN A 1 209 ? 12.221 0.059 -40.199 1.00 82.44 209 ASN A O 1
ATOM 1598 N N . GLY A 1 210 ? 12.402 1.839 -38.838 1.00 81.56 210 GLY A N 1
ATOM 1599 C CA . GLY A 1 210 ? 13.020 1.138 -37.708 1.00 81.56 210 GLY A CA 1
ATOM 1600 C C . GLY A 1 210 ? 14.511 0.828 -37.872 1.00 81.56 210 GLY A C 1
ATOM 1601 O O . GLY A 1 210 ? 15.093 0.195 -36.998 1.00 81.56 210 GLY A O 1
ATOM 1602 N N . THR A 1 211 ? 15.145 1.269 -38.964 1.00 89.38 211 THR A N 1
ATOM 1603 C CA . THR A 1 211 ? 16.594 1.100 -39.173 1.00 89.38 211 THR A CA 1
ATOM 1604 C C . THR A 1 211 ? 17.397 2.268 -38.603 1.00 89.38 211 THR A C 1
ATOM 1606 O O . THR A 1 211 ? 16.862 3.348 -38.335 1.00 89.38 211 THR A O 1
ATOM 1609 N N . TYR A 1 212 ? 18.703 2.061 -38.440 1.00 90.62 212 TYR A N 1
ATOM 1610 C CA . TYR A 1 212 ? 19.627 3.034 -37.865 1.00 90.62 212 TYR A CA 1
ATOM 1611 C C . TYR A 1 212 ? 20.759 3.357 -38.839 1.00 90.62 212 TYR A C 1
ATOM 1613 O O . TYR A 1 212 ? 21.229 2.479 -39.556 1.00 90.62 212 TYR A O 1
ATOM 1621 N N . SER A 1 213 ? 21.249 4.593 -38.845 1.00 91.81 213 SER A N 1
ATOM 1622 C CA . SER A 1 213 ? 22.461 4.977 -39.582 1.00 91.81 213 SER A CA 1
ATOM 1623 C C . SER A 1 213 ? 23.392 5.837 -38.732 1.00 91.81 213 SER A C 1
ATOM 1625 O O . SER A 1 213 ? 22.997 6.392 -37.703 1.00 91.81 213 SER A O 1
ATOM 1627 N N . LEU A 1 214 ? 24.654 5.930 -39.150 1.00 90.50 214 LEU A N 1
ATOM 1628 C CA . LEU A 1 214 ? 25.672 6.750 -38.497 1.00 90.50 214 LEU A CA 1
ATOM 1629 C C . LEU A 1 214 ? 25.888 8.043 -39.285 1.00 90.50 214 LEU A C 1
ATOM 1631 O O . LEU A 1 214 ? 26.272 8.028 -40.455 1.00 90.50 214 LEU A O 1
ATOM 1635 N N . MET A 1 215 ? 25.671 9.187 -38.641 1.00 87.62 215 MET A N 1
ATOM 1636 C CA . MET A 1 215 ? 25.893 10.482 -39.277 1.00 87.62 215 MET A CA 1
ATOM 1637 C C . MET A 1 215 ? 27.398 10.745 -39.423 1.00 87.62 215 MET A C 1
ATOM 1639 O O . MET A 1 215 ? 28.129 10.772 -38.433 1.00 87.62 215 MET A O 1
ATOM 1643 N N . GLY A 1 216 ? 27.846 10.985 -40.658 1.00 75.94 216 GLY A N 1
ATOM 1644 C CA . GLY A 1 216 ? 29.259 11.211 -40.984 1.00 75.94 216 GLY A CA 1
ATOM 1645 C C . GLY A 1 216 ? 30.046 9.941 -41.324 1.00 75.94 216 GLY A C 1
ATOM 1646 O O . GLY A 1 216 ? 31.244 10.035 -41.584 1.00 75.94 216 GLY A O 1
ATOM 1647 N N . ASP A 1 217 ? 29.397 8.773 -41.359 1.00 73.88 217 ASP A N 1
ATOM 1648 C CA . ASP A 1 217 ? 29.995 7.546 -41.883 1.00 73.88 217 ASP A CA 1
ATOM 1649 C C . ASP A 1 217 ? 30.026 7.587 -43.420 1.00 73.88 217 ASP A C 1
ATOM 1651 O O . ASP A 1 217 ? 28.990 7.638 -44.084 1.00 73.88 217 ASP A O 1
ATOM 1655 N N . ALA A 1 218 ? 31.233 7.563 -43.991 1.00 59.22 218 ALA A N 1
ATOM 1656 C CA . ALA A 1 218 ? 31.451 7.603 -45.436 1.00 59.22 218 ALA A CA 1
ATOM 1657 C C . ALA A 1 218 ? 30.900 6.366 -46.167 1.00 59.22 218 ALA A C 1
ATOM 1659 O O . ALA A 1 218 ? 30.733 6.405 -47.385 1.00 59.22 218 ALA A O 1
ATOM 1660 N N . THR A 1 219 ? 30.621 5.274 -45.446 1.00 64.25 219 THR A N 1
ATOM 1661 C CA . THR A 1 219 ? 30.074 4.043 -46.032 1.00 64.25 219 THR A CA 1
ATOM 1662 C C . THR A 1 219 ? 28.562 4.094 -46.255 1.00 64.25 219 THR A C 1
ATOM 1664 O O . THR A 1 219 ? 28.046 3.283 -47.021 1.00 64.25 219 THR A O 1
ATOM 1667 N N . GLY A 1 220 ? 27.848 5.039 -45.624 1.00 68.25 220 GLY A N 1
ATOM 1668 C CA . GLY A 1 220 ? 26.392 5.171 -45.750 1.00 68.25 220 GLY A CA 1
ATOM 1669 C C . GLY A 1 220 ? 25.603 3.949 -45.259 1.00 68.25 220 GLY A C 1
ATOM 1670 O O . GLY A 1 220 ? 24.479 3.735 -45.709 1.00 68.25 220 GLY A O 1
ATOM 1671 N N . GLY A 1 221 ? 26.191 3.126 -44.383 1.00 81.31 221 GLY A N 1
ATOM 1672 C CA . GLY A 1 221 ? 25.583 1.886 -43.905 1.00 81.31 221 GLY A CA 1
ATOM 1673 C C . GLY A 1 221 ? 24.293 2.109 -43.108 1.00 81.31 221 GLY A C 1
ATOM 1674 O O . GLY A 1 221 ? 24.231 2.965 -42.223 1.00 81.31 221 GLY A O 1
ATOM 1675 N N . THR A 1 222 ? 23.273 1.304 -43.410 1.00 88.81 222 THR A N 1
ATOM 1676 C CA . THR A 1 222 ? 22.043 1.179 -42.615 1.00 88.81 222 THR A CA 1
ATOM 1677 C C . THR A 1 222 ? 22.067 -0.125 -41.829 1.00 88.81 222 THR A C 1
ATOM 1679 O O . THR A 1 222 ? 22.278 -1.188 -42.411 1.00 88.81 222 THR A O 1
ATOM 1682 N N . TYR A 1 223 ? 21.787 -0.048 -40.535 1.00 90.00 223 TYR A N 1
ATOM 1683 C CA . TYR A 1 223 ? 21.842 -1.153 -39.586 1.00 90.00 223 TYR A CA 1
ATOM 1684 C C . TYR A 1 223 ? 20.437 -1.521 -39.113 1.00 90.00 223 TYR A C 1
ATOM 1686 O O . TYR A 1 223 ? 19.574 -0.652 -38.947 1.00 90.00 223 TYR A O 1
ATOM 1694 N N . ARG A 1 224 ? 20.200 -2.815 -38.875 1.00 88.12 224 ARG A N 1
ATOM 1695 C CA . ARG A 1 224 ? 18.890 -3.306 -38.409 1.00 88.12 224 ARG A CA 1
ATOM 1696 C C . ARG A 1 224 ? 18.612 -3.004 -36.940 1.00 88.12 224 ARG A C 1
ATOM 1698 O O . ARG A 1 224 ? 17.454 -2.991 -36.548 1.00 88.12 224 ARG A O 1
ATOM 1705 N N . SER A 1 225 ? 19.650 -2.764 -36.145 1.00 89.62 225 SER A N 1
ATOM 1706 C CA . SER A 1 225 ? 19.532 -2.477 -34.719 1.00 89.62 225 SER A CA 1
ATOM 1707 C C . SER A 1 225 ? 20.412 -1.298 -34.313 1.00 89.62 225 SER A C 1
ATOM 1709 O O . SER A 1 225 ? 21.432 -0.990 -34.940 1.00 89.62 225 SER A O 1
ATOM 1711 N N . PHE A 1 226 ? 20.032 -0.654 -33.210 1.00 91.06 226 PHE A N 1
ATOM 1712 C CA . PHE A 1 226 ? 20.816 0.418 -32.611 1.00 91.06 226 PHE A CA 1
ATOM 1713 C C . PHE A 1 226 ? 22.218 -0.067 -32.198 1.00 91.06 226 PHE A C 1
ATOM 1715 O O . PHE A 1 226 ? 23.213 0.626 -32.410 1.00 91.06 226 PHE A O 1
ATOM 1722 N N . PHE A 1 227 ? 22.312 -1.275 -31.634 1.00 93.25 227 PHE A N 1
ATOM 1723 C CA . PHE A 1 227 ? 23.575 -1.843 -31.164 1.00 93.25 227 PHE A CA 1
ATOM 1724 C C . PHE A 1 227 ? 24.520 -2.191 -32.310 1.00 93.25 227 PHE A C 1
ATOM 1726 O O . PHE A 1 227 ? 25.719 -1.971 -32.168 1.00 93.25 227 PHE A O 1
ATOM 1733 N N . ALA A 1 228 ? 24.002 -2.659 -33.448 1.00 90.44 228 ALA A N 1
ATOM 1734 C CA . ALA A 1 228 ? 24.809 -2.881 -34.645 1.00 90.44 228 ALA A CA 1
ATOM 1735 C C . ALA A 1 228 ? 25.416 -1.565 -35.159 1.00 90.44 228 ALA A C 1
ATOM 1737 O O . ALA A 1 228 ? 26.605 -1.522 -35.472 1.00 90.44 228 ALA A O 1
ATOM 1738 N N . ALA A 1 229 ? 24.641 -0.471 -35.158 1.00 90.62 229 ALA A N 1
ATOM 1739 C CA . ALA A 1 229 ? 25.154 0.848 -35.530 1.00 90.62 229 ALA A CA 1
ATOM 1740 C C . ALA A 1 229 ? 26.253 1.336 -34.567 1.00 90.62 229 ALA A C 1
ATOM 1742 O O . ALA A 1 229 ? 27.301 1.813 -35.000 1.00 90.62 229 ALA A O 1
ATOM 1743 N N . VAL A 1 230 ? 26.051 1.199 -33.253 1.00 91.50 230 VAL A N 1
ATOM 1744 C CA . VAL A 1 230 ? 27.053 1.610 -32.252 1.00 91.50 230 VAL A CA 1
ATOM 1745 C C . VAL A 1 230 ? 28.313 0.739 -32.309 1.00 91.50 230 VAL A C 1
ATOM 1747 O O . VAL A 1 230 ? 29.424 1.266 -32.224 1.00 91.50 230 VAL A O 1
ATOM 1750 N N . GLU A 1 231 ? 28.173 -0.575 -32.484 1.00 90.88 231 GLU A N 1
ATOM 1751 C CA . GLU A 1 231 ? 29.301 -1.500 -32.641 1.00 90.88 231 GLU A CA 1
ATOM 1752 C C . GLU A 1 231 ? 30.166 -1.104 -33.841 1.00 90.88 231 GLU A C 1
ATOM 1754 O O . GLU A 1 231 ? 31.373 -0.898 -33.686 1.00 90.88 231 GLU A O 1
ATOM 1759 N N . ALA A 1 232 ? 29.539 -0.867 -34.996 1.00 86.75 232 ALA A N 1
ATOM 1760 C CA . ALA A 1 232 ? 30.232 -0.472 -36.218 1.00 86.75 232 ALA A CA 1
ATOM 1761 C C . ALA A 1 232 ? 31.030 0.835 -36.061 1.00 86.75 232 ALA A C 1
ATOM 1763 O O . ALA A 1 232 ? 32.087 1.002 -36.670 1.00 86.75 232 ALA A O 1
ATOM 1764 N N . ALA A 1 233 ? 30.567 1.748 -35.204 1.00 84.75 233 ALA A N 1
ATOM 1765 C CA . ALA A 1 233 ? 31.216 3.031 -34.960 1.00 84.75 233 ALA A CA 1
ATOM 1766 C C . ALA A 1 233 ? 32.403 2.979 -33.975 1.00 84.75 233 ALA A C 1
ATOM 1768 O O . ALA A 1 233 ? 33.107 3.985 -33.816 1.00 84.75 233 ALA A O 1
ATOM 1769 N N . THR A 1 234 ? 32.603 1.863 -33.263 1.00 77.56 234 THR A N 1
ATOM 1770 C CA . THR A 1 234 ? 33.514 1.793 -32.101 1.00 77.56 234 THR A CA 1
ATOM 1771 C C . THR A 1 234 ? 34.750 0.922 -32.303 1.00 77.56 234 THR A C 1
ATOM 1773 O O . THR A 1 234 ? 35.719 1.109 -31.567 1.00 77.56 234 THR A O 1
ATOM 1776 N N . ARG A 1 235 ? 34.786 0.013 -33.289 1.00 69.62 235 ARG A N 1
ATOM 1777 C CA . ARG A 1 235 ? 35.916 -0.922 -33.467 1.00 69.62 235 ARG A CA 1
ATOM 1778 C C . ARG A 1 235 ? 36.684 -0.722 -34.784 1.00 69.62 235 ARG A C 1
ATOM 1780 O O . ARG A 1 235 ? 36.064 -0.518 -35.828 1.00 69.62 235 ARG A O 1
ATOM 1787 N N . PRO A 1 236 ? 38.034 -0.812 -34.781 1.00 60.88 236 PRO A N 1
ATOM 1788 C CA . PRO A 1 236 ? 38.829 -0.795 -36.006 1.00 60.88 236 PRO A CA 1
ATOM 1789 C C . PRO A 1 236 ? 38.423 -1.944 -36.931 1.00 60.88 236 PRO A C 1
ATOM 1791 O O . PRO A 1 236 ? 38.334 -3.101 -36.528 1.00 60.88 236 PRO A O 1
ATOM 1794 N N . THR A 1 237 ? 38.208 -1.623 -38.200 1.00 58.72 237 THR A N 1
ATOM 1795 C CA . THR A 1 237 ? 37.498 -2.469 -39.164 1.00 58.72 237 THR A CA 1
ATOM 1796 C C . THR A 1 237 ? 38.222 -3.773 -39.547 1.00 58.72 237 THR A C 1
ATOM 1798 O O . THR A 1 237 ? 37.663 -4.554 -40.304 1.00 58.72 237 THR A O 1
ATOM 1801 N N . ALA A 1 238 ? 39.460 -4.026 -39.111 1.00 59.94 238 ALA A N 1
ATOM 1802 C CA . ALA A 1 238 ? 40.292 -5.092 -39.681 1.00 59.94 238 ALA A CA 1
ATOM 1803 C C . ALA A 1 238 ? 39.995 -6.507 -39.135 1.00 59.94 238 ALA A C 1
ATOM 1805 O O . ALA A 1 238 ? 39.865 -7.430 -39.934 1.00 59.94 238 ALA A O 1
ATOM 1806 N N . GLU A 1 239 ? 39.834 -6.693 -37.819 1.00 58.25 239 GLU A N 1
ATOM 1807 C CA . GLU A 1 239 ? 39.669 -8.035 -37.210 1.00 58.25 239 GLU A CA 1
ATOM 1808 C C . GLU A 1 239 ? 38.243 -8.600 -37.324 1.00 58.25 239 GLU A C 1
ATOM 1810 O O . GLU A 1 239 ? 38.047 -9.811 -37.378 1.00 58.25 239 GLU A O 1
ATOM 1815 N N . PHE A 1 240 ? 37.234 -7.733 -37.415 1.00 59.41 240 PHE A N 1
ATOM 1816 C CA . PHE A 1 240 ? 35.820 -8.122 -37.326 1.00 59.41 240 PHE A CA 1
ATOM 1817 C C . PHE A 1 240 ? 35.077 -8.132 -38.675 1.00 59.41 240 PHE A C 1
ATOM 1819 O O . PHE A 1 240 ? 33.901 -8.502 -38.737 1.00 59.41 240 PHE A O 1
ATOM 1826 N N . ARG A 1 241 ? 35.757 -7.800 -39.784 1.00 63.22 241 ARG A N 1
ATOM 1827 C CA . ARG A 1 241 ? 35.198 -7.893 -41.151 1.00 63.22 241 ARG A CA 1
ATOM 1828 C C . ARG A 1 241 ? 34.831 -9.322 -41.566 1.00 63.22 241 ARG A C 1
ATOM 1830 O O . ARG A 1 241 ? 33.987 -9.483 -42.437 1.00 63.22 241 ARG A O 1
ATOM 1837 N N . ALA A 1 242 ? 35.438 -10.335 -40.945 1.00 71.44 242 ALA A N 1
ATOM 1838 C CA . ALA A 1 242 ? 35.140 -11.744 -41.208 1.00 71.44 242 ALA A CA 1
ATOM 1839 C C . ALA A 1 242 ? 33.877 -12.258 -40.482 1.00 71.44 242 ALA A C 1
ATOM 1841 O O . ALA A 1 242 ? 33.389 -13.338 -40.807 1.00 71.44 242 ALA A O 1
ATOM 1842 N N . MET A 1 243 ? 33.344 -11.512 -39.505 1.00 82.56 243 MET A N 1
ATOM 1843 C CA . MET A 1 243 ? 32.145 -11.891 -38.749 1.00 82.56 243 MET A CA 1
ATOM 1844 C C . MET A 1 243 ? 30.885 -11.250 -39.338 1.00 82.56 243 MET A C 1
ATOM 1846 O O . MET A 1 243 ? 30.926 -10.130 -39.851 1.00 82.56 243 MET A O 1
ATOM 1850 N N . SER A 1 244 ? 29.749 -11.943 -39.223 1.00 86.88 244 SER A N 1
ATOM 1851 C CA . SER A 1 244 ? 28.446 -11.374 -39.586 1.00 86.88 244 SER A CA 1
ATOM 1852 C C . SER A 1 244 ? 28.069 -10.207 -38.659 1.00 86.88 244 SER A C 1
ATOM 1854 O O . SER A 1 244 ? 28.479 -10.189 -37.498 1.00 86.88 244 SER A O 1
ATOM 1856 N N . GLU A 1 245 ? 27.267 -9.254 -39.148 1.00 85.62 245 GLU A N 1
ATOM 1857 C CA . GLU A 1 245 ? 26.744 -8.133 -38.341 1.00 85.62 245 GLU A CA 1
ATOM 1858 C C . GLU A 1 245 ? 26.069 -8.623 -37.052 1.00 85.62 245 GLU A C 1
ATOM 1860 O O . GLU A 1 245 ? 26.399 -8.146 -35.969 1.00 85.62 245 GLU A O 1
ATOM 1865 N N . ALA A 1 246 ? 25.213 -9.644 -37.154 1.00 87.19 246 ALA A N 1
ATOM 1866 C CA . ALA A 1 246 ? 24.514 -10.227 -36.011 1.00 87.19 246 ALA A CA 1
ATOM 1867 C C . ALA A 1 246 ? 25.479 -10.808 -34.960 1.00 87.19 246 ALA A C 1
ATOM 1869 O O . ALA A 1 246 ? 25.275 -10.642 -33.758 1.00 87.19 246 ALA A O 1
ATOM 1870 N N . SER A 1 247 ? 26.565 -11.458 -35.397 1.00 89.38 247 SER A N 1
ATOM 1871 C CA . SER A 1 247 ? 27.590 -11.981 -34.484 1.00 89.38 247 SER A CA 1
ATOM 1872 C C . SER A 1 247 ? 28.331 -10.857 -33.758 1.00 89.38 247 SER A C 1
ATOM 1874 O O . SER A 1 247 ? 28.587 -10.970 -32.560 1.00 89.38 247 SER A O 1
ATOM 1876 N N . ARG A 1 248 ? 28.658 -9.765 -34.461 1.00 88.50 248 ARG A N 1
ATOM 1877 C CA . ARG A 1 248 ? 29.328 -8.605 -33.857 1.00 88.50 248 ARG A CA 1
ATOM 1878 C C . ARG A 1 248 ? 28.434 -7.895 -32.851 1.00 88.50 248 ARG A C 1
ATOM 1880 O O . ARG A 1 248 ? 28.873 -7.632 -31.734 1.00 88.50 248 ARG A O 1
ATOM 1887 N N . GLU A 1 249 ? 27.175 -7.662 -33.217 1.00 91.12 249 GLU A N 1
ATOM 1888 C CA . GLU A 1 249 ? 26.178 -7.087 -32.317 1.00 91.12 249 GLU A CA 1
ATOM 1889 C C . GLU A 1 249 ? 26.031 -7.935 -31.046 1.00 91.12 249 GLU A C 1
ATOM 1891 O O . GLU A 1 249 ? 26.089 -7.401 -29.939 1.00 91.12 249 GLU A O 1
ATOM 1896 N N . SER A 1 250 ? 25.896 -9.257 -31.189 1.00 91.69 250 SER A N 1
ATOM 1897 C CA . SER A 1 250 ? 25.766 -10.170 -30.048 1.00 91.69 250 SER A CA 1
ATOM 1898 C C . SER A 1 250 ? 26.967 -10.076 -29.099 1.00 91.69 250 SER A C 1
ATOM 1900 O O . SER A 1 250 ? 26.788 -9.948 -27.888 1.00 91.69 250 SER A O 1
ATOM 1902 N N . ILE A 1 251 ? 28.197 -10.048 -29.628 1.00 91.25 251 ILE A N 1
ATOM 1903 C CA . ILE A 1 251 ? 29.414 -9.866 -28.819 1.00 91.25 251 ILE A CA 1
ATOM 1904 C C . ILE A 1 251 ? 29.402 -8.505 -28.111 1.00 91.25 251 ILE A C 1
ATOM 1906 O O . ILE A 1 251 ? 29.718 -8.433 -26.921 1.00 91.25 251 ILE A O 1
ATOM 1910 N N . PHE A 1 252 ? 29.037 -7.428 -28.813 1.00 92.69 252 PHE A N 1
ATOM 1911 C CA . PHE A 1 252 ? 28.943 -6.090 -28.226 1.00 92.69 252 PHE A CA 1
ATOM 1912 C C . PHE A 1 252 ? 27.958 -6.066 -27.055 1.00 92.69 252 PHE A C 1
ATOM 1914 O O . PHE A 1 252 ? 28.316 -5.644 -25.956 1.00 92.69 252 PHE A O 1
ATOM 1921 N N . ARG A 1 253 ? 26.740 -6.576 -27.260 1.00 94.62 253 ARG A N 1
ATOM 1922 C CA . ARG A 1 253 ? 25.692 -6.589 -26.234 1.00 94.62 253 ARG A CA 1
ATOM 1923 C C . ARG A 1 253 ? 26.042 -7.483 -25.049 1.00 94.62 253 ARG A C 1
ATOM 1925 O O . ARG A 1 253 ? 25.803 -7.081 -23.916 1.00 94.62 253 ARG A O 1
ATOM 1932 N N . ASN A 1 254 ? 26.669 -8.637 -25.280 1.00 94.81 254 ASN A N 1
ATOM 1933 C CA . ASN A 1 254 ? 27.147 -9.515 -24.208 1.00 94.81 254 ASN A CA 1
ATOM 1934 C C . ASN A 1 254 ? 28.197 -8.828 -23.326 1.00 94.81 254 ASN A C 1
ATOM 1936 O O . ASN A 1 254 ? 28.140 -8.944 -22.101 1.00 94.81 254 ASN A O 1
ATOM 1940 N N . ASN A 1 255 ? 29.126 -8.085 -23.932 1.00 94.31 255 ASN A N 1
ATOM 1941 C CA . ASN A 1 255 ? 30.133 -7.334 -23.185 1.00 94.31 255 ASN A CA 1
ATOM 1942 C C . ASN A 1 255 ? 29.533 -6.123 -22.459 1.00 94.31 255 ASN A C 1
ATOM 1944 O O . ASN A 1 255 ? 29.921 -5.849 -21.327 1.00 94.31 255 ASN A O 1
ATOM 1948 N N . LEU A 1 256 ? 28.569 -5.428 -23.072 1.00 94.75 256 LEU A N 1
ATOM 1949 C CA . LEU A 1 256 ? 27.829 -4.349 -22.415 1.00 94.75 256 LEU A CA 1
ATOM 1950 C C . LEU A 1 256 ? 27.028 -4.874 -21.214 1.00 94.75 256 LEU A C 1
ATOM 1952 O O . LEU A 1 256 ? 27.036 -4.253 -20.157 1.00 94.75 256 LEU A O 1
ATOM 1956 N N . ALA A 1 257 ? 26.380 -6.033 -21.347 1.00 94.06 257 ALA A N 1
ATOM 1957 C CA . ALA A 1 257 ? 25.680 -6.688 -20.244 1.00 94.06 257 ALA A CA 1
ATOM 1958 C C . ALA A 1 257 ? 26.646 -7.086 -19.116 1.00 94.06 257 ALA A C 1
ATOM 1960 O O . ALA A 1 257 ? 26.317 -6.933 -17.944 1.00 94.06 257 ALA A O 1
ATOM 1961 N N . ALA A 1 258 ? 27.852 -7.554 -19.458 1.00 92.75 258 ALA A N 1
ATOM 1962 C CA . ALA A 1 258 ? 28.889 -7.852 -18.474 1.00 92.75 258 ALA A CA 1
ATOM 1963 C C . ALA A 1 258 ? 29.394 -6.588 -17.750 1.00 92.75 258 ALA A C 1
ATOM 1965 O O . ALA A 1 258 ? 29.572 -6.641 -16.537 1.00 92.75 258 ALA A O 1
ATOM 1966 N N . ASP A 1 259 ? 29.571 -5.456 -18.448 1.00 91.62 259 ASP A N 1
ATOM 1967 C CA . ASP A 1 259 ? 29.876 -4.155 -17.819 1.00 91.62 259 ASP A CA 1
ATOM 1968 C C . ASP A 1 259 ? 28.758 -3.744 -16.853 1.00 91.62 259 ASP A C 1
ATOM 1970 O O . ASP A 1 259 ? 29.015 -3.436 -15.691 1.00 91.62 259 ASP A O 1
ATOM 1974 N N . LEU A 1 260 ? 27.502 -3.825 -17.299 1.00 90.12 260 LEU A N 1
ATOM 1975 C CA . LEU A 1 260 ? 26.327 -3.498 -16.491 1.00 90.12 260 LEU A CA 1
ATOM 1976 C C . LEU A 1 260 ? 26.185 -4.373 -15.245 1.00 90.12 260 LEU A C 1
ATOM 1978 O O . LEU A 1 260 ? 25.832 -3.849 -14.194 1.00 90.12 260 LEU A O 1
ATOM 1982 N N . ASP A 1 261 ? 26.505 -5.667 -15.319 1.00 86.50 261 ASP A N 1
ATOM 1983 C CA . ASP A 1 261 ? 26.499 -6.544 -14.142 1.00 86.50 261 ASP A CA 1
ATOM 1984 C C . ASP A 1 261 ? 27.460 -6.046 -13.048 1.00 86.50 261 ASP A C 1
ATOM 1986 O O . ASP A 1 261 ? 27.244 -6.319 -11.865 1.00 86.50 261 ASP A O 1
ATOM 1990 N N . THR A 1 262 ? 28.544 -5.344 -13.397 1.00 86.19 262 THR A N 1
ATOM 1991 C CA . THR A 1 262 ? 29.518 -4.823 -12.414 1.00 86.19 262 THR A CA 1
ATOM 1992 C C . THR A 1 262 ? 29.064 -3.548 -11.707 1.00 86.19 262 THR A C 1
ATOM 1994 O O . THR A 1 262 ? 29.763 -3.057 -10.820 1.00 86.19 262 THR A O 1
ATOM 1997 N N . LEU A 1 263 ? 27.899 -3.011 -12.067 1.00 85.50 263 LEU A N 1
ATOM 1998 C CA . LEU A 1 263 ? 27.459 -1.692 -11.639 1.00 85.50 263 LEU A CA 1
ATOM 1999 C C . LEU A 1 263 ? 26.155 -1.756 -10.851 1.00 85.50 263 LEU A C 1
ATOM 2001 O O . LEU A 1 263 ? 25.294 -2.579 -11.155 1.00 85.50 263 LEU A O 1
ATOM 2005 N N . PRO A 1 264 ? 25.955 -0.838 -9.892 1.00 83.94 264 PRO A N 1
ATOM 2006 C CA . PRO A 1 264 ? 24.674 -0.711 -9.221 1.00 83.94 264 PRO A CA 1
ATOM 2007 C C . PRO A 1 264 ? 23.562 -0.315 -10.202 1.00 83.94 264 PRO A C 1
ATOM 2009 O O . PRO A 1 264 ? 23.664 0.677 -10.933 1.00 83.94 264 PRO A O 1
ATOM 2012 N N . SER A 1 265 ? 22.446 -1.030 -10.139 1.00 87.38 265 SER A N 1
ATOM 2013 C CA . SER A 1 265 ? 21.202 -0.752 -10.863 1.00 87.38 265 SER A CA 1
ATOM 2014 C C . SER A 1 265 ? 20.538 0.567 -10.441 1.00 87.38 265 SER A C 1
ATOM 2016 O O . SER A 1 265 ? 19.735 1.113 -11.200 1.00 87.38 265 SER A O 1
ATOM 2018 N N . ARG A 1 266 ? 20.906 1.139 -9.278 1.00 86.38 266 ARG A N 1
ATOM 2019 C CA . ARG A 1 266 ? 20.320 2.381 -8.723 1.00 86.38 266 ARG A CA 1
ATOM 2020 C C . ARG A 1 266 ? 20.252 3.508 -9.745 1.00 86.38 266 ARG A C 1
ATOM 2022 O O . ARG A 1 266 ? 19.206 4.117 -9.924 1.00 86.38 266 ARG A O 1
ATOM 2029 N N . ALA A 1 267 ? 21.356 3.748 -10.449 1.00 86.56 267 ALA A N 1
ATOM 2030 C CA . ALA A 1 267 ? 21.438 4.823 -11.430 1.00 86.56 267 ALA A CA 1
ATOM 2031 C C . ALA A 1 267 ? 20.502 4.597 -12.630 1.00 86.56 267 ALA A C 1
ATOM 2033 O O . ALA A 1 267 ? 20.011 5.561 -13.212 1.00 86.56 267 ALA A O 1
ATOM 2034 N N . LEU A 1 268 ? 20.241 3.341 -13.013 1.00 90.31 268 LEU A N 1
ATOM 2035 C CA . LEU A 1 268 ? 19.264 3.016 -14.056 1.00 90.31 268 LEU A CA 1
ATOM 2036 C C . LEU A 1 268 ? 17.838 3.267 -13.562 1.00 90.31 268 LEU A C 1
ATOM 2038 O O . LEU A 1 268 ? 17.055 3.878 -14.285 1.00 90.31 268 LEU A O 1
ATOM 2042 N N . VAL A 1 269 ? 17.530 2.866 -12.326 1.00 92.12 269 VAL A N 1
ATOM 2043 C CA . VAL A 1 269 ? 16.215 3.087 -11.710 1.00 92.12 269 VAL A CA 1
ATOM 2044 C C . VAL A 1 269 ? 15.938 4.570 -11.505 1.00 92.12 269 VAL A C 1
ATOM 2046 O O . VAL A 1 269 ? 14.899 5.042 -11.944 1.00 92.12 269 VAL A O 1
ATOM 2049 N N . ASP A 1 270 ? 16.867 5.343 -10.941 1.00 90.25 270 ASP A N 1
ATOM 2050 C CA . ASP A 1 270 ? 16.674 6.787 -10.750 1.00 90.25 270 ASP A CA 1
ATOM 2051 C C . ASP A 1 270 ? 16.487 7.517 -12.095 1.00 90.25 270 ASP A C 1
ATOM 2053 O O . ASP A 1 270 ? 15.637 8.401 -12.209 1.00 90.25 270 ASP A O 1
ATOM 2057 N N . ARG A 1 271 ? 17.194 7.099 -13.156 1.00 89.31 271 ARG A N 1
ATOM 2058 C CA . ARG A 1 271 ? 16.960 7.616 -14.516 1.00 89.31 271 ARG A CA 1
ATOM 2059 C C . ARG A 1 271 ? 15.600 7.215 -15.076 1.00 89.31 271 ARG A C 1
ATOM 2061 O O . ARG A 1 271 ? 14.951 8.033 -15.728 1.00 89.31 271 ARG A O 1
ATOM 2068 N N . MET A 1 272 ? 15.169 5.977 -14.854 1.00 92.88 272 MET A N 1
ATOM 2069 C CA . MET A 1 272 ? 13.839 5.512 -15.245 1.00 92.88 272 MET A CA 1
ATOM 2070 C C . MET A 1 272 ? 12.758 6.335 -14.535 1.00 92.88 272 MET A C 1
ATOM 2072 O O . MET A 1 272 ? 11.878 6.874 -15.200 1.00 92.88 272 MET A O 1
ATOM 2076 N N . LEU A 1 273 ? 12.881 6.543 -13.222 1.00 90.94 273 LEU A N 1
ATOM 2077 C CA . LEU A 1 273 ? 11.960 7.368 -12.441 1.00 90.94 273 LEU A CA 1
ATOM 2078 C C . LEU A 1 273 ? 11.891 8.802 -12.990 1.00 90.94 273 LEU A C 1
ATOM 2080 O O . LEU A 1 273 ? 10.798 9.290 -13.279 1.00 90.94 273 LEU A O 1
ATOM 2084 N N . ALA A 1 274 ? 13.038 9.442 -13.223 1.00 88.38 274 ALA A N 1
ATOM 2085 C CA . ALA A 1 274 ? 13.096 10.807 -13.748 1.00 88.38 274 ALA A CA 1
ATOM 2086 C C . ALA A 1 274 ? 12.541 10.936 -15.179 1.00 88.38 274 ALA A C 1
ATOM 2088 O O . ALA A 1 274 ? 11.885 11.914 -15.523 1.00 88.38 274 ALA A O 1
ATOM 2089 N N . SER A 1 275 ? 12.792 9.950 -16.044 1.00 85.44 275 SER A N 1
ATOM 2090 C CA . SER A 1 275 ? 12.424 10.043 -17.463 1.00 85.44 275 SER A CA 1
ATOM 2091 C C . SER A 1 275 ? 11.030 9.505 -17.789 1.00 85.44 275 SER A C 1
ATOM 2093 O O . SER A 1 275 ? 10.434 9.936 -18.779 1.00 85.44 275 SER A O 1
ATOM 2095 N N . TRP A 1 276 ? 10.516 8.539 -17.022 1.00 88.31 276 TRP A N 1
ATOM 2096 C CA . TRP A 1 276 ? 9.254 7.851 -17.312 1.00 88.31 276 TRP A CA 1
ATOM 2097 C C . TRP A 1 276 ? 8.144 8.191 -16.315 1.00 88.31 276 TRP A C 1
ATOM 2099 O O . TRP A 1 276 ? 6.993 8.241 -16.741 1.00 88.31 276 TRP A O 1
ATOM 2109 N N . ILE A 1 277 ? 8.466 8.436 -15.037 1.00 85.81 277 ILE A N 1
ATOM 2110 C CA . ILE A 1 277 ? 7.474 8.626 -13.961 1.00 85.81 277 ILE A CA 1
ATOM 2111 C C . ILE A 1 277 ? 7.258 10.101 -13.633 1.00 85.81 277 ILE A C 1
ATOM 2113 O O . ILE A 1 277 ? 6.119 10.551 -13.590 1.00 85.81 277 ILE A O 1
ATOM 2117 N N . GLU A 1 278 ? 8.321 10.883 -13.446 1.00 84.50 278 GLU A N 1
ATOM 2118 C CA . GLU A 1 278 ? 8.194 12.311 -13.112 1.00 84.50 278 GLU A CA 1
ATOM 2119 C C . GLU A 1 278 ? 7.346 13.127 -14.103 1.00 84.50 278 GLU A C 1
ATOM 2121 O O . GLU A 1 278 ? 6.530 13.922 -13.636 1.00 84.50 278 GLU A O 1
ATOM 2126 N N . PRO A 1 279 ? 7.411 12.898 -15.432 1.00 85.38 279 PRO A N 1
ATOM 2127 C CA . PRO A 1 279 ? 6.543 13.595 -16.384 1.00 85.38 279 PRO A CA 1
ATOM 2128 C C . PRO A 1 279 ? 5.047 13.284 -16.227 1.00 85.38 279 PRO A C 1
ATOM 2130 O O . PRO A 1 279 ? 4.218 14.029 -16.740 1.00 85.38 279 PRO A O 1
ATOM 2133 N N . LEU A 1 280 ? 4.696 12.185 -15.553 1.00 77.06 280 LEU A N 1
ATOM 2134 C CA . LEU A 1 280 ? 3.312 11.770 -15.308 1.00 77.06 280 LEU A CA 1
ATOM 2135 C C . LEU A 1 280 ? 2.759 12.336 -13.985 1.00 77.06 280 LEU A C 1
ATOM 2137 O O . LEU A 1 280 ? 1.557 12.264 -13.742 1.00 77.06 280 LEU A O 1
ATOM 2141 N N . ASN A 1 281 ? 3.605 12.928 -13.134 1.00 67.00 281 ASN A N 1
ATOM 2142 C CA . ASN A 1 281 ? 3.274 13.318 -11.758 1.00 67.00 281 ASN A CA 1
ATOM 2143 C C . ASN A 1 281 ? 2.534 14.661 -11.625 1.00 67.00 281 ASN A C 1
ATOM 2145 O O . ASN A 1 281 ? 2.817 15.434 -10.711 1.00 67.00 281 ASN A O 1
ATOM 2149 N N . GLY A 1 282 ? 1.529 14.927 -12.465 1.00 57.56 282 GLY A N 1
ATOM 2150 C CA . GLY A 1 282 ? 0.646 16.096 -12.301 1.00 57.56 282 GLY A CA 1
ATOM 2151 C C . GLY A 1 282 ? -0.040 16.178 -10.921 1.00 57.56 282 GLY A C 1
ATOM 2152 O O . GLY A 1 282 ? -0.465 17.253 -10.510 1.00 57.56 282 GLY A O 1
ATOM 2153 N N . HIS A 1 283 ? -0.079 15.064 -10.175 1.00 52.28 283 HIS A N 1
ATOM 2154 C CA . HIS A 1 283 ? -0.640 14.939 -8.827 1.00 52.28 283 HIS A CA 1
ATOM 2155 C C . HIS A 1 283 ? 0.365 14.234 -7.890 1.00 52.28 283 HIS A C 1
ATOM 2157 O O . HIS A 1 283 ? 0.321 13.018 -7.712 1.00 52.28 283 HIS A O 1
ATOM 2163 N N . GLY A 1 284 ? 1.310 14.980 -7.308 1.00 55.78 284 GLY A N 1
ATOM 2164 C CA . GLY A 1 284 ? 2.510 14.459 -6.621 1.00 55.78 284 GLY A CA 1
ATOM 2165 C C . GLY A 1 284 ? 2.329 13.495 -5.430 1.00 55.78 284 GLY A C 1
ATOM 2166 O O . GLY A 1 284 ? 3.325 12.961 -4.951 1.00 55.78 284 GLY A O 1
ATOM 2167 N N . LEU A 1 285 ? 1.106 13.220 -4.961 1.00 59.81 285 LEU A N 1
ATOM 2168 C CA . LEU A 1 285 ? 0.852 12.421 -3.749 1.00 59.81 285 LEU A CA 1
ATOM 2169 C C . LEU A 1 285 ? 1.043 10.897 -3.924 1.00 59.81 285 LEU A C 1
ATOM 2171 O O . LEU A 1 285 ? 1.324 10.210 -2.948 1.00 59.81 285 LEU A O 1
ATOM 2175 N N . GLN A 1 286 ? 0.930 10.341 -5.139 1.00 69.50 286 GLN A N 1
ATOM 2176 C CA . GLN A 1 286 ? 1.111 8.890 -5.372 1.00 69.50 286 GLN A CA 1
ATOM 2177 C C . GLN A 1 286 ? 2.547 8.486 -5.735 1.00 69.50 286 GLN A C 1
ATOM 2179 O O . GLN A 1 286 ? 2.915 7.318 -5.618 1.00 69.50 286 GLN A O 1
ATOM 2184 N N . ALA A 1 287 ? 3.367 9.434 -6.182 1.00 76.38 287 ALA A N 1
ATOM 2185 C CA . ALA A 1 287 ? 4.647 9.126 -6.801 1.00 76.38 287 ALA A CA 1
ATOM 2186 C C . ALA A 1 287 ? 5.724 8.687 -5.807 1.00 76.38 287 ALA A C 1
ATOM 2188 O O . ALA A 1 287 ? 6.516 7.804 -6.118 1.00 76.38 287 ALA A O 1
ATOM 2189 N N . GLU A 1 288 ? 5.783 9.307 -4.628 1.00 81.06 288 GLU A N 1
ATOM 2190 C CA . GLU A 1 288 ? 6.880 9.071 -3.685 1.00 81.06 288 GLU A CA 1
ATOM 2191 C C . GLU A 1 288 ? 6.874 7.654 -3.086 1.00 81.06 288 GLU A C 1
ATOM 2193 O O . GLU A 1 288 ? 7.915 6.999 -3.168 1.00 81.06 288 GLU A O 1
ATOM 2198 N N . PRO A 1 289 ? 5.743 7.094 -2.602 1.00 80.94 289 PRO A N 1
ATOM 2199 C CA . PRO A 1 289 ? 5.704 5.696 -2.157 1.00 80.94 289 PRO A CA 1
ATOM 2200 C C . PRO A 1 289 ? 6.117 4.713 -3.261 1.00 80.94 289 PRO A C 1
ATOM 2202 O O . PRO A 1 289 ? 6.864 3.766 -3.022 1.00 80.94 289 PRO A O 1
ATOM 2205 N N . LEU A 1 290 ? 5.697 4.984 -4.500 1.00 84.31 290 LEU A N 1
ATOM 2206 C CA . LEU A 1 290 ? 6.069 4.204 -5.680 1.00 84.31 290 LEU A CA 1
ATOM 2207 C C . LEU A 1 290 ? 7.574 4.292 -5.988 1.00 84.31 290 LEU A C 1
ATOM 2209 O O . LEU A 1 290 ? 8.212 3.272 -6.253 1.00 84.31 290 LEU A O 1
ATOM 2213 N N . LYS A 1 291 ? 8.177 5.484 -5.899 1.00 86.50 291 LYS A N 1
ATOM 2214 C CA . LYS A 1 291 ? 9.631 5.673 -6.049 1.00 86.50 291 LYS A CA 1
ATOM 2215 C C . LYS A 1 291 ? 10.410 4.944 -4.954 1.00 86.50 291 LYS A C 1
ATOM 2217 O O . LYS A 1 291 ? 11.416 4.303 -5.258 1.00 86.50 291 LYS A O 1
ATOM 2222 N N . VAL A 1 292 ? 9.958 5.023 -3.699 1.00 85.75 292 VAL A N 1
ATOM 2223 C CA . VAL A 1 292 ? 10.565 4.305 -2.564 1.00 85.75 292 VAL A CA 1
ATOM 2224 C C . VAL A 1 292 ? 10.499 2.799 -2.797 1.00 85.75 292 VAL A C 1
ATOM 2226 O O . VAL A 1 292 ? 11.519 2.122 -2.682 1.00 85.75 292 VAL A O 1
ATOM 2229 N N . PHE A 1 293 ? 9.342 2.278 -3.209 1.00 88.88 293 PHE A N 1
ATOM 2230 C CA . PHE A 1 293 ? 9.180 0.866 -3.543 1.00 88.88 293 PHE A CA 1
ATOM 2231 C C . PHE A 1 293 ? 10.115 0.421 -4.672 1.00 88.88 293 PHE A C 1
ATOM 2233 O O . PHE A 1 293 ? 10.788 -0.599 -4.537 1.00 88.88 293 PHE A O 1
ATOM 2240 N N . ALA A 1 294 ? 10.213 1.190 -5.760 1.00 90.00 294 ALA A N 1
ATOM 2241 C CA . ALA A 1 294 ? 11.101 0.868 -6.878 1.00 90.00 294 ALA A CA 1
ATOM 2242 C C . ALA A 1 294 ? 12.579 0.852 -6.464 1.00 90.00 294 ALA A C 1
ATOM 2244 O O . ALA A 1 294 ? 13.310 -0.070 -6.822 1.00 90.00 294 ALA A O 1
ATOM 2245 N N . ARG A 1 295 ? 13.018 1.822 -5.651 1.00 89.94 295 ARG A N 1
ATOM 2246 C CA . ARG A 1 295 ? 14.386 1.859 -5.105 1.00 89.94 295 ARG A CA 1
ATOM 2247 C C . ARG A 1 295 ? 14.668 0.691 -4.173 1.00 89.94 295 ARG A C 1
ATOM 2249 O O . ARG A 1 295 ? 15.717 0.069 -4.300 1.00 89.94 295 ARG A O 1
ATOM 2256 N N . LEU A 1 296 ? 13.733 0.360 -3.282 1.00 89.50 296 LEU A N 1
ATOM 2257 C CA . LEU A 1 296 ? 13.856 -0.799 -2.399 1.00 89.50 296 LEU A CA 1
ATOM 2258 C C . LEU A 1 296 ? 13.923 -2.094 -3.199 1.00 89.50 296 LEU A C 1
ATOM 2260 O O . LEU A 1 296 ? 14.799 -2.912 -2.954 1.00 89.50 296 LEU A O 1
ATOM 2264 N N . ARG A 1 297 ? 13.060 -2.265 -4.202 1.00 90.94 297 ARG A N 1
ATOM 2265 C CA . ARG A 1 297 ? 13.100 -3.432 -5.082 1.00 90.94 297 ARG A CA 1
ATOM 2266 C C . ARG A 1 297 ? 14.440 -3.544 -5.804 1.00 90.94 297 ARG A C 1
ATOM 2268 O O . ARG A 1 297 ? 15.054 -4.605 -5.760 1.00 90.94 297 ARG A O 1
ATOM 2275 N N . ALA A 1 298 ? 14.919 -2.449 -6.391 1.00 88.38 298 ALA A N 1
ATOM 2276 C CA . ALA A 1 298 ? 16.238 -2.398 -7.008 1.00 88.38 298 ALA A CA 1
ATOM 2277 C C . ALA A 1 298 ? 17.329 -2.802 -6.016 1.00 88.38 298 ALA A C 1
ATOM 2279 O O . ALA A 1 298 ? 18.181 -3.614 -6.344 1.00 88.38 298 ALA A O 1
ATOM 2280 N N . ALA A 1 299 ? 17.262 -2.293 -4.785 1.00 85.56 299 ALA A N 1
ATOM 2281 C CA . ALA A 1 299 ? 18.222 -2.630 -3.754 1.00 85.56 299 ALA A CA 1
ATOM 2282 C C . ALA A 1 299 ? 18.199 -4.117 -3.391 1.00 85.56 299 ALA A C 1
ATOM 2284 O O . ALA A 1 299 ? 19.260 -4.709 -3.244 1.00 85.56 299 ALA A O 1
ATOM 2285 N N . LEU A 1 300 ? 17.017 -4.731 -3.278 1.00 86.75 300 LEU A N 1
ATOM 2286 C CA . LEU A 1 300 ? 16.862 -6.139 -2.898 1.00 86.75 300 LEU A CA 1
ATOM 2287 C C . LEU A 1 300 ? 17.396 -7.114 -3.946 1.00 86.75 300 LEU A C 1
ATOM 2289 O O . LEU A 1 300 ? 17.943 -8.148 -3.564 1.00 86.75 300 LEU A O 1
ATOM 2293 N N . PHE A 1 301 ? 17.260 -6.780 -5.229 1.00 85.75 301 PHE A N 1
ATOM 2294 C CA . PHE A 1 301 ? 17.682 -7.618 -6.357 1.00 85.75 301 PHE A CA 1
ATOM 2295 C C . PHE A 1 301 ? 19.021 -7.179 -6.975 1.00 85.75 301 PHE A C 1
ATOM 2297 O O . PHE A 1 301 ? 19.352 -7.554 -8.098 1.00 85.75 301 PHE A O 1
ATOM 2304 N N . ASP A 1 302 ? 19.814 -6.387 -6.251 1.00 82.56 302 ASP A N 1
ATOM 2305 C CA . ASP A 1 302 ? 21.113 -5.899 -6.707 1.00 82.56 302 ASP A CA 1
ATOM 2306 C C . ASP A 1 302 ? 22.209 -6.235 -5.693 1.00 82.56 302 ASP A C 1
ATOM 2308 O O . ASP A 1 302 ? 22.168 -5.862 -4.519 1.00 82.56 302 ASP A O 1
ATOM 2312 N N . ARG A 1 303 ? 23.235 -6.938 -6.177 1.00 76.62 303 ARG A N 1
ATOM 2313 C CA . ARG A 1 303 ? 24.384 -7.390 -5.383 1.00 76.62 303 ARG A CA 1
ATOM 2314 C C . ARG A 1 303 ? 25.276 -6.251 -4.881 1.00 76.62 303 ARG A C 1
ATOM 2316 O O . ARG A 1 303 ? 26.040 -6.464 -3.944 1.00 76.62 303 ARG A O 1
ATOM 2323 N N . MET A 1 304 ? 25.206 -5.078 -5.512 1.00 74.44 304 MET A N 1
ATOM 2324 C CA . MET A 1 304 ? 26.070 -3.923 -5.242 1.00 74.44 304 MET A CA 1
ATOM 2325 C C . MET A 1 304 ? 25.357 -2.804 -4.476 1.00 74.44 304 MET A C 1
ATOM 2327 O O . MET A 1 304 ? 25.964 -1.767 -4.204 1.00 74.44 304 MET A O 1
ATOM 2331 N N . HIS A 1 305 ? 24.065 -2.953 -4.176 1.00 72.88 305 HIS A N 1
ATOM 2332 C CA . HIS A 1 305 ? 23.258 -1.820 -3.742 1.00 72.88 305 HIS A CA 1
ATOM 2333 C C . HIS A 1 305 ? 23.286 -1.600 -2.230 1.00 72.88 305 HIS A C 1
ATOM 2335 O O . HIS A 1 305 ? 22.851 -2.438 -1.440 1.00 72.88 305 HIS A O 1
ATOM 2341 N N . ALA A 1 306 ? 23.733 -0.404 -1.857 1.00 72.69 306 ALA A N 1
ATOM 2342 C CA . ALA A 1 306 ? 23.680 0.136 -0.509 1.00 72.69 306 ALA A CA 1
ATOM 2343 C C . ALA A 1 306 ? 22.291 0.705 -0.190 1.00 72.69 306 ALA A C 1
ATOM 2345 O O . ALA A 1 306 ? 21.808 1.580 -0.914 1.00 72.69 306 ALA A O 1
ATOM 2346 N N . LEU A 1 307 ? 21.673 0.276 0.913 1.00 82.06 307 LEU A N 1
ATOM 2347 C CA . LEU A 1 307 ? 20.477 0.944 1.428 1.00 82.06 307 LEU A CA 1
ATOM 2348 C C . LEU A 1 307 ? 20.862 2.281 2.078 1.00 82.06 307 LEU A C 1
ATOM 2350 O O . LEU A 1 307 ? 21.866 2.399 2.792 1.00 82.06 307 LEU A O 1
ATOM 2354 N N . THR A 1 308 ? 20.045 3.305 1.843 1.00 83.44 308 THR A N 1
ATOM 2355 C CA . THR A 1 308 ? 20.037 4.513 2.681 1.00 83.44 308 THR A CA 1
ATOM 2356 C C . THR A 1 308 ? 19.452 4.185 4.057 1.00 83.44 308 THR A C 1
ATOM 2358 O O . THR A 1 308 ? 18.782 3.169 4.227 1.00 83.44 308 THR A O 1
ATOM 2361 N N . ALA A 1 309 ? 19.669 5.047 5.054 1.00 80.94 309 ALA A N 1
ATOM 2362 C CA . ALA A 1 309 ? 19.134 4.821 6.400 1.00 80.94 309 ALA A CA 1
ATOM 2363 C C . ALA A 1 309 ? 17.596 4.697 6.425 1.00 80.94 309 ALA A C 1
ATOM 2365 O O . ALA A 1 309 ? 17.053 3.887 7.172 1.00 80.94 309 ALA A O 1
ATOM 2366 N N . GLU A 1 310 ? 16.899 5.467 5.586 1.00 83.25 310 GLU A N 1
ATOM 2367 C CA . GLU A 1 310 ? 15.437 5.421 5.506 1.00 83.25 310 GLU A CA 1
ATOM 2368 C C . GLU A 1 310 ? 14.939 4.162 4.784 1.00 83.25 310 GLU A C 1
ATOM 2370 O O . GLU A 1 310 ? 14.033 3.488 5.271 1.00 83.25 310 GLU A O 1
ATOM 2375 N N . GLU A 1 311 ? 15.580 3.786 3.673 1.00 85.88 311 GLU A N 1
ATOM 2376 C CA . GLU A 1 311 ? 15.299 2.526 2.973 1.00 85.88 311 GLU A CA 1
ATOM 2377 C C . GLU A 1 311 ? 15.555 1.317 3.895 1.00 85.88 311 GLU A C 1
ATOM 2379 O O . GLU A 1 311 ? 14.729 0.410 3.972 1.00 85.88 311 GLU A O 1
ATOM 2384 N N . GLU A 1 312 ? 16.651 1.330 4.661 1.00 86.81 312 GLU A N 1
ATOM 2385 C CA . GLU A 1 312 ? 16.967 0.311 5.668 1.00 86.81 312 GLU A CA 1
ATOM 2386 C C . GLU A 1 312 ? 15.892 0.247 6.756 1.00 86.81 312 GLU A C 1
ATOM 2388 O O . GLU A 1 312 ? 15.440 -0.838 7.107 1.00 86.81 312 GLU A O 1
ATOM 2393 N N . ARG A 1 313 ? 15.408 1.386 7.255 1.00 86.62 313 ARG A N 1
ATOM 2394 C CA . ARG A 1 313 ? 14.337 1.419 8.259 1.00 86.62 313 ARG A CA 1
ATOM 2395 C C . ARG A 1 313 ? 13.045 0.781 7.742 1.00 86.62 313 ARG A C 1
ATOM 2397 O O . ARG A 1 313 ? 12.452 -0.032 8.453 1.00 86.62 313 ARG A O 1
ATOM 2404 N N . VAL A 1 314 ? 12.619 1.128 6.525 1.00 87.19 314 VAL A N 1
ATOM 2405 C CA . VAL A 1 314 ? 11.424 0.548 5.880 1.00 87.19 314 VAL A CA 1
ATOM 2406 C C . VAL A 1 314 ? 11.614 -0.950 5.652 1.00 87.19 314 VAL A C 1
ATOM 2408 O O . VAL A 1 314 ? 10.735 -1.745 5.983 1.00 87.19 314 VAL A O 1
ATOM 2411 N N . PHE A 1 315 ? 12.788 -1.344 5.161 1.00 88.75 315 PHE A N 1
ATOM 2412 C CA . PHE A 1 315 ? 13.151 -2.738 4.952 1.00 88.75 315 PHE A CA 1
ATOM 2413 C C . PHE A 1 315 ? 13.090 -3.545 6.256 1.00 88.75 315 PHE A C 1
ATOM 2415 O O . PHE A 1 315 ? 12.381 -4.542 6.338 1.00 88.75 315 PHE A O 1
ATOM 2422 N N . LEU A 1 316 ? 13.759 -3.102 7.319 1.00 90.00 316 LEU A N 1
ATOM 2423 C CA . LEU A 1 316 ? 13.770 -3.816 8.598 1.00 90.00 316 LEU A CA 1
ATOM 2424 C C . LEU A 1 316 ? 12.377 -3.891 9.242 1.00 90.00 316 LEU A C 1
ATOM 2426 O O . LEU A 1 316 ? 12.037 -4.905 9.854 1.00 90.00 316 LEU A O 1
ATOM 2430 N N . ALA A 1 317 ? 11.555 -2.846 9.093 1.00 88.19 317 ALA A N 1
ATOM 2431 C CA . ALA A 1 317 ? 10.174 -2.853 9.569 1.00 88.19 317 ALA A CA 1
ATOM 2432 C C . ALA A 1 317 ? 9.340 -3.919 8.846 1.00 88.19 317 ALA A C 1
ATOM 2434 O O . ALA A 1 317 ? 8.674 -4.722 9.501 1.00 88.19 317 ALA A O 1
ATOM 2435 N N . ALA A 1 318 ? 9.446 -3.993 7.518 1.00 90.06 318 ALA A N 1
ATOM 2436 C CA . ALA A 1 318 ? 8.777 -5.023 6.732 1.00 90.06 318 ALA A CA 1
ATOM 2437 C C . ALA A 1 318 ? 9.290 -6.436 7.065 1.00 90.06 318 ALA A C 1
ATOM 2439 O O . ALA A 1 318 ? 8.477 -7.351 7.179 1.00 90.06 318 ALA A O 1
ATOM 2440 N N . ALA A 1 319 ? 10.590 -6.616 7.337 1.00 90.25 319 ALA A N 1
ATOM 2441 C CA . ALA A 1 319 ? 11.144 -7.909 7.765 1.00 90.25 319 ALA A CA 1
ATOM 2442 C C . ALA A 1 319 ? 10.553 -8.360 9.098 1.00 90.25 319 ALA A C 1
ATOM 2444 O O . ALA A 1 319 ? 10.171 -9.522 9.252 1.00 90.25 319 ALA A O 1
ATOM 2445 N N . ARG A 1 320 ? 10.423 -7.426 10.047 1.00 89.00 320 ARG A N 1
ATOM 2446 C CA . ARG A 1 320 ? 9.735 -7.679 11.312 1.00 89.00 320 ARG A CA 1
ATOM 2447 C C . ARG A 1 320 ? 8.277 -8.062 11.085 1.00 89.00 320 ARG A C 1
ATOM 2449 O O . ARG A 1 320 ? 7.798 -9.025 11.677 1.00 89.00 320 ARG A O 1
ATOM 2456 N N . ASP A 1 321 ? 7.569 -7.300 10.263 1.00 85.69 321 ASP A N 1
ATOM 2457 C CA . ASP A 1 321 ? 6.122 -7.442 10.105 1.00 85.69 321 ASP A CA 1
ATOM 2458 C C . ASP A 1 321 ? 5.712 -8.629 9.231 1.00 85.69 321 ASP A C 1
ATOM 2460 O O . ASP A 1 321 ? 4.566 -9.068 9.325 1.00 85.69 321 ASP A O 1
ATOM 2464 N N . LEU A 1 322 ? 6.648 -9.186 8.458 1.00 88.12 322 LEU A N 1
ATOM 2465 C CA . LEU A 1 322 ? 6.495 -10.463 7.767 1.00 88.12 322 LEU A CA 1
ATOM 2466 C C . LEU A 1 322 ? 6.468 -11.651 8.749 1.00 88.12 322 LEU A C 1
ATOM 2468 O O . LEU A 1 322 ? 5.878 -12.685 8.444 1.00 88.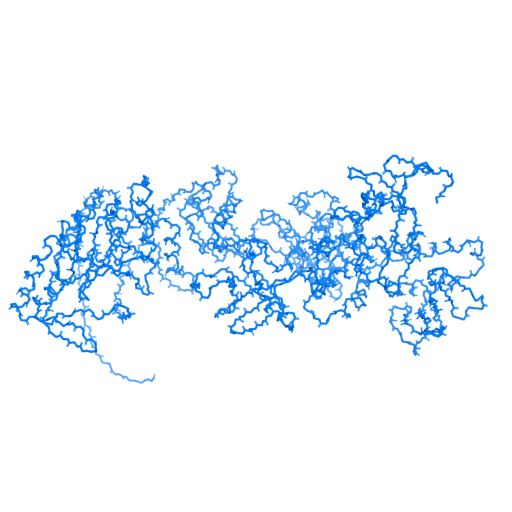12 322 LEU A O 1
ATOM 2472 N N . MET A 1 323 ? 7.085 -11.520 9.931 1.00 85.62 323 MET A N 1
ATOM 2473 C CA . MET A 1 323 ? 7.095 -12.578 10.945 1.00 85.62 323 MET A CA 1
ATOM 2474 C C . MET A 1 323 ? 5.758 -12.665 11.703 1.00 85.62 323 MET A C 1
ATOM 2476 O O . MET A 1 323 ? 5.187 -11.624 12.069 1.00 85.62 323 MET A O 1
ATOM 2480 N N . PRO A 1 324 ? 5.289 -13.892 12.027 1.00 80.31 324 PRO A N 1
ATOM 2481 C CA . PRO A 1 324 ? 4.175 -14.102 12.949 1.00 80.31 324 PRO A CA 1
ATOM 2482 C C . PRO A 1 324 ? 4.394 -13.349 14.261 1.00 80.31 324 PRO A C 1
ATOM 2484 O O . PRO A 1 324 ? 5.520 -13.294 14.753 1.00 80.31 324 PRO A O 1
ATOM 2487 N N . VAL A 1 325 ? 3.334 -12.760 14.825 1.00 75.06 325 VAL A N 1
ATOM 2488 C CA . VAL A 1 325 ? 3.414 -11.856 15.992 1.00 75.06 325 VAL A CA 1
ATOM 2489 C C . VAL A 1 325 ? 4.143 -12.498 17.180 1.00 75.06 325 VAL A C 1
ATOM 2491 O O . VAL A 1 325 ? 4.946 -11.835 17.836 1.00 75.06 325 VAL A O 1
ATOM 2494 N N . ASP A 1 326 ? 3.921 -13.790 17.411 1.00 73.56 326 ASP A N 1
ATOM 2495 C CA . ASP A 1 326 ? 4.539 -14.610 18.460 1.00 73.56 326 ASP A CA 1
ATOM 2496 C C . ASP A 1 326 ? 6.023 -14.933 18.210 1.00 73.56 326 ASP A C 1
ATOM 2498 O O . ASP A 1 326 ? 6.733 -15.318 19.135 1.00 73.56 326 ASP A O 1
ATOM 2502 N N . ARG A 1 327 ? 6.510 -14.744 16.978 1.00 82.06 327 ARG A N 1
ATOM 2503 C CA . ARG A 1 327 ? 7.884 -15.055 16.546 1.00 82.06 327 ARG A CA 1
ATOM 2504 C C . ARG A 1 327 ? 8.685 -13.836 16.106 1.00 82.06 327 ARG A C 1
ATOM 2506 O O . ARG A 1 327 ? 9.794 -13.988 15.596 1.00 82.06 327 ARG A O 1
ATOM 2513 N N . ARG A 1 328 ? 8.135 -12.629 16.256 1.00 85.38 328 ARG A N 1
ATOM 2514 C CA . ARG A 1 328 ? 8.834 -11.397 15.880 1.00 85.38 328 ARG A CA 1
ATOM 2515 C C . ARG A 1 328 ? 10.106 -11.248 16.705 1.00 85.38 328 ARG A C 1
ATOM 2517 O O . ARG A 1 328 ? 10.075 -11.371 17.926 1.00 85.38 328 ARG A O 1
ATOM 2524 N N . VAL A 1 329 ? 11.199 -10.909 16.028 1.00 84.00 329 VAL A N 1
ATOM 2525 C CA . VAL A 1 329 ? 12.486 -10.592 16.657 1.00 84.00 329 VAL A CA 1
ATOM 2526 C C . VAL A 1 329 ? 12.835 -9.125 16.448 1.00 84.00 329 VAL A C 1
ATOM 2528 O O . VAL A 1 329 ? 12.556 -8.566 15.384 1.00 84.00 329 VAL A O 1
ATOM 2531 N N . ALA A 1 330 ? 13.420 -8.493 17.466 1.00 86.88 330 ALA A N 1
ATOM 2532 C CA . ALA A 1 330 ? 13.961 -7.146 17.327 1.00 86.88 330 ALA A CA 1
ATOM 2533 C C . ALA A 1 330 ? 15.195 -7.199 16.425 1.00 86.88 330 ALA A C 1
ATOM 2535 O O . ALA A 1 330 ? 15.995 -8.128 16.538 1.00 86.88 330 ALA A O 1
ATOM 2536 N N . ILE A 1 331 ? 15.365 -6.209 15.553 1.00 89.81 331 ILE A N 1
ATOM 2537 C CA . ILE A 1 331 ? 16.487 -6.150 14.613 1.00 89.81 331 ILE A CA 1
ATOM 2538 C C . ILE A 1 331 ? 17.251 -4.848 14.846 1.00 89.81 331 ILE A C 1
ATOM 2540 O O . ILE A 1 331 ? 16.664 -3.766 14.836 1.00 89.81 331 ILE A O 1
ATOM 2544 N N . GLU A 1 332 ? 18.557 -4.944 15.073 1.00 90.06 332 GLU A N 1
ATOM 2545 C CA . GLU A 1 332 ? 19.453 -3.810 15.303 1.00 90.06 332 GLU A CA 1
ATOM 2546 C C . GLU A 1 332 ? 20.601 -3.834 14.294 1.00 90.06 332 GLU A C 1
ATOM 2548 O O . GLU A 1 332 ? 21.246 -4.861 14.092 1.00 90.06 332 GLU A O 1
ATOM 2553 N N . VAL A 1 333 ? 20.868 -2.676 13.692 1.00 89.81 333 VAL A N 1
ATOM 2554 C CA . VAL A 1 333 ? 22.041 -2.428 12.854 1.00 89.81 333 VAL A CA 1
ATOM 2555 C C . VAL A 1 333 ? 23.001 -1.549 13.638 1.00 89.81 333 VAL A C 1
ATOM 2557 O O . VAL A 1 333 ? 22.619 -0.464 14.086 1.00 89.81 333 VAL A O 1
ATOM 2560 N N . VAL A 1 334 ? 24.246 -1.987 13.794 1.00 91.06 334 VAL A N 1
ATOM 2561 C CA . VAL A 1 334 ? 25.310 -1.221 14.464 1.00 91.06 334 VAL A CA 1
ATOM 2562 C C . VAL A 1 334 ? 26.472 -0.941 13.516 1.00 91.06 334 VAL A C 1
ATOM 2564 O O . VAL A 1 334 ? 26.672 -1.651 12.532 1.00 91.06 334 VAL A O 1
ATOM 2567 N N . ARG A 1 335 ? 27.264 0.093 13.802 1.00 90.25 335 ARG A N 1
ATOM 2568 C CA . ARG A 1 335 ? 28.457 0.411 13.018 1.00 90.25 335 ARG A CA 1
ATOM 2569 C C . ARG A 1 335 ? 29.508 -0.675 13.219 1.00 90.25 335 ARG A C 1
ATOM 2571 O O . ARG A 1 335 ? 29.897 -0.966 14.353 1.00 90.25 335 ARG A O 1
ATOM 2578 N N . HIS A 1 336 ? 30.005 -1.230 12.121 1.00 88.69 336 HIS A N 1
ATOM 2579 C CA . HIS A 1 336 ? 31.087 -2.204 12.151 1.00 88.69 336 HIS A CA 1
ATOM 2580 C C . HIS A 1 336 ? 32.334 -1.617 12.834 1.00 88.69 336 HIS A C 1
ATOM 2582 O O . HIS A 1 336 ? 32.709 -0.469 12.593 1.00 88.69 336 HIS A O 1
ATOM 2588 N N . GLY A 1 337 ? 32.955 -2.393 13.725 1.00 83.75 337 GLY A N 1
ATOM 2589 C CA . GLY A 1 337 ? 34.176 -1.995 14.436 1.00 83.75 337 GLY A CA 1
ATOM 2590 C C . GLY A 1 337 ? 34.002 -0.974 15.572 1.00 83.75 337 GLY A C 1
ATOM 2591 O O . GLY A 1 337 ? 34.996 -0.574 16.170 1.00 83.75 337 GLY A O 1
ATOM 2592 N N . SER A 1 338 ? 32.776 -0.568 15.922 1.00 81.44 338 SER A N 1
ATOM 2593 C CA . SER A 1 338 ? 32.522 0.476 16.938 1.00 81.44 338 SER A CA 1
ATOM 2594 C C . SER A 1 338 ? 32.625 0.027 18.412 1.00 81.44 338 SER A C 1
ATOM 2596 O O . SER A 1 338 ? 32.270 0.780 19.315 1.00 81.44 338 SER A O 1
ATOM 2598 N N . GLY A 1 339 ? 33.161 -1.167 18.690 1.00 70.62 339 GLY A N 1
ATOM 2599 C CA . GLY A 1 339 ? 33.252 -1.718 20.049 1.00 70.62 339 GLY A CA 1
ATOM 2600 C C . GLY A 1 339 ? 31.896 -2.174 20.604 1.00 70.62 339 GLY A C 1
ATOM 2601 O O . GLY A 1 339 ? 30.921 -2.285 19.868 1.00 70.62 339 GLY A O 1
ATOM 2602 N N . SER A 1 340 ? 31.825 -2.500 21.900 1.00 70.69 340 SER A N 1
ATOM 2603 C CA . SER A 1 340 ? 30.577 -2.908 22.565 1.00 70.69 340 SER A CA 1
ATOM 2604 C C . SER A 1 340 ? 30.220 -1.942 23.704 1.00 70.69 340 SER A C 1
ATOM 2606 O O . SER A 1 340 ? 31.059 -1.759 24.587 1.00 70.69 340 SER A O 1
ATOM 2608 N N . PRO A 1 341 ? 28.987 -1.392 23.753 1.00 70.25 341 PRO A N 1
ATOM 2609 C CA . PRO A 1 341 ? 27.941 -1.495 22.730 1.00 70.25 341 PRO A CA 1
ATOM 2610 C C . PRO A 1 341 ? 28.292 -0.637 21.505 1.00 70.25 341 PRO A C 1
ATOM 2612 O O . PRO A 1 341 ? 28.692 0.514 21.656 1.00 70.25 341 PRO A O 1
ATOM 2615 N N . GLY A 1 342 ? 28.160 -1.205 20.304 1.00 77.56 342 GLY A N 1
ATOM 2616 C CA . GLY A 1 342 ? 28.473 -0.495 19.066 1.00 77.56 342 GLY A CA 1
ATOM 2617 C C . GLY A 1 342 ? 27.547 0.699 18.827 1.00 77.56 342 GLY A C 1
ATOM 2618 O O . GLY A 1 342 ? 26.428 0.743 19.343 1.00 77.56 342 GLY A O 1
ATOM 2619 N N . GLU A 1 343 ? 28.000 1.668 18.034 1.00 88.62 343 GLU A N 1
ATOM 2620 C CA . GLU A 1 343 ? 27.187 2.810 17.610 1.00 88.62 343 GLU A CA 1
ATOM 2621 C C . GLU A 1 343 ? 25.972 2.299 16.833 1.00 88.62 343 GLU A C 1
ATOM 2623 O O . GLU A 1 343 ? 26.102 1.695 15.767 1.00 88.62 343 GLU A O 1
ATOM 2628 N N . ARG A 1 344 ? 24.777 2.523 17.379 1.00 88.38 344 ARG A N 1
ATOM 2629 C CA . ARG A 1 344 ? 23.523 2.101 16.757 1.00 88.38 344 ARG A CA 1
ATOM 2630 C C . ARG A 1 344 ? 23.233 2.951 15.526 1.00 88.38 344 ARG A C 1
ATOM 2632 O O . ARG A 1 344 ? 23.091 4.165 15.631 1.00 88.38 344 ARG A O 1
ATOM 2639 N N . LEU A 1 345 ? 23.064 2.286 14.389 1.00 87.19 345 LEU A N 1
ATOM 2640 C CA . LEU A 1 345 ? 22.720 2.904 13.112 1.00 87.19 345 LEU A CA 1
ATOM 2641 C C . LEU A 1 345 ? 21.216 2.819 12.811 1.00 87.19 345 LEU A C 1
ATOM 2643 O O . LEU A 1 345 ? 20.647 3.773 12.285 1.00 87.19 345 LEU A O 1
ATOM 2647 N N . ALA A 1 346 ? 20.569 1.703 13.157 1.00 86.75 346 ALA A N 1
ATOM 2648 C CA . ALA A 1 346 ? 19.123 1.513 13.036 1.00 86.75 346 ALA A CA 1
ATOM 2649 C C . ALA A 1 346 ? 18.617 0.492 14.067 1.00 86.75 346 ALA A C 1
ATOM 2651 O O . ALA A 1 346 ? 19.356 -0.396 14.492 1.00 86.75 346 ALA A O 1
ATOM 2652 N N . MET A 1 347 ? 17.352 0.601 14.476 1.00 86.19 347 MET A N 1
ATOM 2653 C CA . MET A 1 347 ? 16.711 -0.386 15.347 1.00 86.19 347 MET A CA 1
ATOM 2654 C C . MET A 1 347 ? 15.214 -0.463 15.067 1.00 86.19 347 MET A C 1
ATOM 2656 O O . MET A 1 347 ? 14.522 0.553 15.067 1.00 86.19 347 MET A O 1
ATOM 2660 N N . ILE A 1 348 ? 14.725 -1.686 14.883 1.00 85.69 348 ILE A N 1
ATOM 2661 C CA . ILE A 1 348 ? 13.308 -2.021 14.806 1.00 85.69 348 ILE A CA 1
ATOM 2662 C C . ILE A 1 348 ? 12.988 -2.932 15.986 1.00 85.69 348 ILE A C 1
ATOM 2664 O O . ILE A 1 348 ? 13.444 -4.073 16.051 1.00 85.69 348 ILE A O 1
ATOM 2668 N N . ASP A 1 349 ? 12.222 -2.399 16.934 1.00 80.44 349 ASP A N 1
ATOM 2669 C CA . ASP A 1 349 ? 11.880 -3.108 18.163 1.00 80.44 349 ASP A CA 1
ATOM 2670 C C . ASP A 1 349 ? 10.656 -4.023 17.989 1.00 80.44 349 ASP A C 1
ATOM 2672 O O . ASP A 1 349 ? 9.851 -3.863 17.054 1.00 80.44 349 ASP A O 1
ATOM 2676 N N . THR A 1 350 ? 10.504 -4.968 18.916 1.00 66.88 350 THR A N 1
ATOM 2677 C CA . THR A 1 350 ? 9.355 -5.875 19.007 1.00 66.88 350 THR A CA 1
ATOM 2678 C C . THR A 1 350 ? 8.556 -5.669 20.280 1.00 66.88 350 THR A C 1
ATOM 2680 O O . THR A 1 350 ? 9.085 -5.347 21.336 1.00 66.88 350 THR A O 1
ATOM 2683 N N . ALA A 1 351 ? 7.249 -5.911 20.172 1.00 52.50 351 ALA A N 1
ATOM 2684 C CA . ALA A 1 351 ? 6.308 -5.865 21.287 1.00 52.50 351 ALA A CA 1
ATOM 2685 C C . ALA A 1 351 ? 6.642 -6.822 22.418 1.00 52.50 351 ALA A C 1
ATOM 2687 O O . ALA A 1 351 ? 6.391 -6.554 23.592 1.00 52.50 351 ALA A O 1
ATOM 2688 N N . THR A 1 352 ? 7.147 -7.975 22.011 1.00 51.41 352 THR A N 1
ATOM 2689 C CA . THR A 1 352 ? 7.366 -9.128 22.851 1.00 51.41 352 THR A CA 1
ATOM 2690 C C . THR A 1 352 ? 8.759 -8.991 23.465 1.00 51.41 352 THR A C 1
ATOM 2692 O O . THR A 1 352 ? 9.744 -8.953 22.725 1.00 51.41 352 THR A O 1
ATOM 2695 N N . PRO A 1 353 ? 8.878 -8.903 24.802 1.00 43.75 353 PRO A N 1
ATOM 2696 C CA . PRO A 1 353 ? 10.141 -8.676 25.495 1.00 43.75 353 PRO A CA 1
ATOM 2697 C C . PRO A 1 353 ? 10.952 -9.974 25.612 1.00 43.75 353 PRO A C 1
ATOM 2699 O O . PRO A 1 353 ? 11.536 -10.240 26.657 1.00 43.75 353 PRO A O 1
ATOM 2702 N N . SER A 1 354 ? 11.010 -10.805 24.564 1.00 48.81 354 SER A N 1
ATOM 2703 C CA . SER A 1 354 ? 11.721 -12.093 24.599 1.00 48.81 354 SER A CA 1
ATOM 2704 C C . SER A 1 354 ? 13.243 -11.951 24.779 1.00 48.81 354 SER A C 1
ATOM 2706 O O . SER A 1 354 ? 13.956 -12.945 24.758 1.00 48.81 354 SER A O 1
ATOM 2708 N N . GLY A 1 355 ? 13.769 -10.731 24.967 1.00 55.84 355 GLY A N 1
ATOM 2709 C CA . GLY A 1 355 ? 15.201 -10.446 25.130 1.00 55.84 355 GLY A CA 1
ATOM 2710 C C . GLY A 1 355 ? 16.020 -10.722 23.868 1.00 55.84 355 GLY A C 1
ATOM 2711 O O . GLY A 1 355 ? 17.241 -10.590 23.855 1.00 55.84 355 GLY A O 1
ATOM 2712 N N . GLU A 1 356 ? 15.347 -11.109 22.793 1.00 68.94 356 GLU A N 1
ATOM 2713 C CA . GLU A 1 356 ? 15.925 -11.881 21.718 1.00 68.94 356 GLU A CA 1
ATOM 2714 C C . GLU A 1 356 ? 16.074 -10.988 20.480 1.00 68.94 356 GLU A C 1
ATOM 2716 O O . GLU A 1 356 ? 15.170 -10.844 19.659 1.00 68.94 356 GLU A O 1
ATOM 2721 N N . ARG A 1 357 ? 17.247 -10.360 20.368 1.00 84.00 357 ARG A N 1
ATOM 2722 C CA . ARG A 1 357 ? 17.582 -9.373 19.337 1.00 84.00 357 ARG A CA 1
ATOM 2723 C C . ARG A 1 357 ? 18.528 -9.959 18.298 1.00 84.00 357 ARG A C 1
ATOM 2725 O O . ARG A 1 357 ? 19.517 -10.576 18.676 1.00 84.00 357 ARG A O 1
ATOM 2732 N N . VAL A 1 358 ? 18.246 -9.694 17.025 1.00 87.44 358 VAL A N 1
ATOM 2733 C CA . VAL A 1 358 ? 19.183 -9.914 15.925 1.00 87.44 358 VAL A CA 1
ATOM 2734 C C . VAL A 1 358 ? 20.040 -8.674 15.733 1.00 87.44 358 VAL A C 1
ATOM 2736 O O . VAL A 1 358 ? 19.499 -7.591 15.506 1.00 87.44 358 VAL A O 1
ATOM 2739 N N . VAL A 1 359 ? 21.362 -8.817 15.845 1.00 87.88 359 VAL A N 1
ATOM 2740 C CA . VAL A 1 359 ? 22.299 -7.699 15.651 1.00 87.88 359 VAL A CA 1
ATOM 2741 C C . VAL A 1 359 ? 23.157 -7.940 14.422 1.00 87.88 359 VAL A C 1
ATOM 2743 O O . VAL A 1 359 ? 23.910 -8.909 14.350 1.00 87.88 359 VAL A O 1
ATOM 2746 N N . ILE A 1 360 ? 23.075 -7.013 13.478 1.00 88.50 360 ILE A N 1
ATOM 2747 C CA . ILE A 1 360 ? 23.863 -7.005 12.250 1.00 88.50 360 ILE A CA 1
ATOM 2748 C C . ILE A 1 360 ? 24.761 -5.772 12.238 1.00 88.50 360 ILE A C 1
ATOM 2750 O O . ILE A 1 360 ? 24.409 -4.722 12.776 1.00 88.50 360 ILE A O 1
ATOM 2754 N N . GLU A 1 361 ? 25.955 -5.899 11.672 1.00 89.19 361 GLU A N 1
ATOM 2755 C CA . GLU A 1 361 ? 26.909 -4.793 11.611 1.00 89.19 361 GLU A CA 1
ATOM 2756 C C . GLU A 1 361 ? 26.973 -4.237 10.191 1.00 89.19 361 GLU A C 1
ATOM 2758 O O . GLU A 1 361 ? 26.813 -4.979 9.220 1.00 89.19 361 GLU A O 1
ATOM 2763 N N . ALA A 1 362 ? 27.223 -2.938 10.052 1.00 89.56 362 ALA A N 1
ATOM 2764 C CA . ALA A 1 362 ? 27.361 -2.307 8.751 1.00 89.56 362 ALA A CA 1
ATOM 2765 C C . ALA A 1 362 ? 28.451 -1.232 8.722 1.00 89.56 362 ALA A C 1
ATOM 2767 O O . ALA A 1 362 ? 28.672 -0.508 9.696 1.00 89.56 362 ALA A O 1
ATOM 2768 N N . SER A 1 363 ? 29.106 -1.112 7.571 1.00 88.69 363 SER A N 1
ATOM 2769 C CA . SER A 1 363 ? 29.998 0.004 7.251 1.00 88.69 363 SER A CA 1
ATOM 2770 C C . SER A 1 363 ? 29.210 1.118 6.570 1.00 88.69 363 SER A C 1
ATOM 2772 O O . SER A 1 363 ? 28.260 0.851 5.832 1.00 88.69 363 SER A O 1
ATOM 2774 N N . THR A 1 364 ? 29.603 2.369 6.806 1.00 87.06 364 THR A N 1
ATOM 2775 C CA . THR A 1 364 ? 28.963 3.546 6.203 1.00 87.06 364 THR A CA 1
ATOM 2776 C C . THR A 1 364 ? 29.949 4.355 5.371 1.00 87.06 364 THR A C 1
ATOM 2778 O O . THR A 1 364 ? 31.097 4.516 5.786 1.00 87.06 364 THR A O 1
ATOM 2781 N N . ASP A 1 365 ? 29.508 4.906 4.240 1.00 84.62 365 ASP A N 1
ATOM 2782 C CA . ASP A 1 365 ? 30.253 5.959 3.539 1.00 84.62 365 ASP A CA 1
ATOM 2783 C C . ASP A 1 365 ? 30.093 7.332 4.226 1.00 84.62 365 ASP A C 1
ATOM 2785 O O . ASP A 1 365 ? 29.465 7.456 5.282 1.00 84.62 365 ASP A O 1
ATOM 2789 N N . ALA A 1 366 ? 30.694 8.369 3.633 1.00 80.94 366 ALA A N 1
ATOM 2790 C CA . ALA A 1 366 ? 30.614 9.745 4.127 1.00 80.94 366 ALA A CA 1
ATOM 2791 C C . ALA A 1 366 ? 29.186 10.326 4.090 1.00 80.94 366 ALA A C 1
ATOM 2793 O O . ALA A 1 366 ? 28.876 11.208 4.889 1.00 80.94 366 ALA A O 1
ATOM 2794 N N . ASP A 1 367 ? 28.319 9.802 3.218 1.00 76.81 367 ASP A N 1
ATOM 2795 C CA . ASP A 1 367 ? 26.908 10.188 3.100 1.00 76.81 367 ASP A CA 1
ATOM 2796 C C . ASP A 1 367 ? 26.009 9.385 4.067 1.00 76.81 367 ASP A C 1
ATOM 2798 O O . ASP A 1 367 ? 24.787 9.548 4.081 1.00 76.81 367 ASP A O 1
ATOM 2802 N N . GLY A 1 368 ? 26.590 8.485 4.870 1.00 76.44 368 GLY A N 1
ATOM 2803 C CA . GLY A 1 368 ? 25.870 7.613 5.795 1.00 76.44 368 GLY A CA 1
ATOM 2804 C C . GLY A 1 368 ? 25.182 6.411 5.136 1.00 76.44 368 GLY A C 1
ATOM 2805 O O . GLY A 1 368 ? 24.425 5.708 5.814 1.00 76.44 368 GLY A O 1
ATOM 2806 N N . ARG A 1 369 ? 25.428 6.135 3.847 1.00 81.06 369 ARG A N 1
ATOM 2807 C CA . ARG A 1 369 ? 24.894 4.956 3.142 1.00 81.06 369 ARG A CA 1
ATOM 2808 C C . ARG A 1 369 ? 25.644 3.697 3.545 1.00 81.06 369 ARG A C 1
ATOM 2810 O O . ARG A 1 369 ? 26.839 3.736 3.826 1.00 81.06 369 ARG A O 1
ATOM 2817 N N . ARG A 1 370 ? 24.944 2.565 3.552 1.00 84.19 370 ARG A N 1
ATOM 2818 C CA . ARG A 1 370 ? 25.477 1.275 4.009 1.00 84.19 370 ARG A CA 1
ATOM 2819 C C . ARG A 1 370 ? 26.289 0.601 2.910 1.00 84.19 370 ARG A C 1
ATOM 2821 O O . ARG A 1 370 ? 25.721 0.047 1.980 1.00 84.19 370 ARG A O 1
ATOM 2828 N N . THR A 1 371 ? 27.610 0.640 2.998 1.00 80.88 371 THR A N 1
ATOM 2829 C CA . THR A 1 371 ? 28.492 0.124 1.936 1.00 80.88 371 THR A CA 1
ATOM 2830 C C . THR A 1 371 ? 28.760 -1.372 2.036 1.00 80.88 371 THR A C 1
ATOM 2832 O O . THR A 1 371 ? 29.084 -2.004 1.034 1.00 80.88 371 THR A O 1
ATOM 2835 N N . ALA A 1 372 ? 28.635 -1.942 3.233 1.00 84.56 372 ALA A N 1
ATOM 2836 C CA . ALA A 1 372 ? 28.842 -3.359 3.493 1.00 84.56 372 ALA A CA 1
ATOM 2837 C C . ALA A 1 372 ? 28.090 -3.790 4.752 1.00 84.56 372 ALA A C 1
ATOM 2839 O O . ALA A 1 372 ? 27.920 -2.990 5.674 1.00 84.56 372 ALA A O 1
ATOM 2840 N N . TYR A 1 373 ? 27.710 -5.065 4.799 1.00 86.25 373 TYR A N 1
ATOM 2841 C CA . TYR A 1 373 ? 27.071 -5.703 5.946 1.00 86.25 373 TYR A CA 1
ATOM 2842 C C . TYR A 1 373 ? 27.924 -6.866 6.456 1.00 86.25 373 TYR A C 1
ATOM 2844 O O . TYR A 1 373 ? 28.613 -7.527 5.676 1.00 86.25 373 TYR A O 1
ATOM 2852 N N . TYR A 1 374 ? 27.869 -7.123 7.759 1.00 86.44 374 TYR A N 1
ATOM 2853 C CA . TYR A 1 374 ? 28.640 -8.163 8.435 1.00 86.44 374 TYR A CA 1
ATOM 2854 C C . TYR A 1 374 ? 27.758 -8.886 9.454 1.00 86.44 374 TYR A C 1
ATOM 2856 O O . TYR A 1 374 ? 26.871 -8.292 10.078 1.00 86.44 374 TYR A O 1
ATOM 2864 N N . ARG A 1 375 ? 28.026 -10.180 9.645 1.00 82.56 375 ARG A N 1
ATOM 2865 C CA . ARG A 1 375 ? 27.410 -10.970 10.711 1.00 82.56 375 ARG A CA 1
ATOM 2866 C C . ARG A 1 375 ? 28.193 -10.769 12.000 1.00 82.56 375 ARG A C 1
ATOM 2868 O O . ARG A 1 375 ? 29.412 -10.929 12.032 1.00 82.56 375 ARG A O 1
ATOM 2875 N N . ARG A 1 376 ? 27.489 -10.439 13.079 1.00 78.31 376 ARG A N 1
ATOM 2876 C CA . ARG A 1 376 ? 28.113 -10.271 14.388 1.00 78.31 376 ARG A CA 1
ATOM 2877 C C . ARG A 1 376 ? 28.631 -11.618 14.902 1.00 78.31 376 ARG A C 1
ATOM 2879 O O . ARG A 1 376 ? 27.889 -12.592 14.936 1.00 78.31 376 ARG A O 1
ATOM 2886 N N . GLY A 1 377 ? 29.895 -11.665 15.323 1.00 68.25 377 GLY A N 1
ATOM 2887 C CA . GLY A 1 377 ? 30.507 -12.861 15.916 1.00 68.25 377 GLY A CA 1
ATOM 2888 C C . GLY A 1 377 ? 31.080 -13.886 14.929 1.00 68.25 377 GLY A C 1
ATOM 2889 O O . GLY A 1 377 ? 31.656 -14.873 15.385 1.00 68.25 377 GLY A O 1
ATOM 2890 N N . GLU A 1 378 ? 30.991 -13.670 13.611 1.00 66.81 378 GLU A N 1
ATOM 2891 C CA . GLU A 1 378 ? 31.738 -14.498 12.656 1.00 66.81 378 GLU A CA 1
ATOM 2892 C C . GLU A 1 378 ? 33.240 -14.138 12.672 1.00 66.81 378 GLU A C 1
ATOM 2894 O O . GLU A 1 378 ? 33.600 -12.957 12.679 1.00 66.81 378 GLU A O 1
ATOM 2899 N N . PRO A 1 379 ? 34.147 -15.134 12.698 1.00 50.16 379 PRO A N 1
ATOM 2900 C CA . PRO A 1 379 ? 35.582 -14.889 12.671 1.00 50.16 379 PRO A CA 1
ATOM 2901 C C . PRO A 1 379 ? 36.022 -14.379 11.291 1.00 50.16 379 PRO A C 1
ATOM 2903 O O . PRO A 1 379 ? 36.175 -15.146 10.343 1.00 50.16 379 PRO A O 1
ATOM 2906 N N . GLY A 1 380 ? 36.259 -13.071 11.201 1.00 57.78 380 GLY A N 1
ATOM 2907 C CA . GLY A 1 380 ? 36.822 -12.405 10.027 1.00 57.78 380 GLY A CA 1
ATOM 2908 C C . GLY A 1 380 ? 36.178 -11.044 9.771 1.00 57.78 380 GLY A C 1
ATOM 2909 O O . GLY A 1 380 ? 34.964 -10.909 9.783 1.00 57.78 380 GLY A O 1
ATOM 2910 N N . SER A 1 381 ? 36.992 -10.027 9.492 1.00 59.06 381 SER A N 1
ATOM 2911 C CA . SER A 1 381 ? 36.562 -8.648 9.192 1.00 59.06 381 SER A CA 1
ATOM 2912 C C . SER A 1 381 ? 35.973 -8.479 7.783 1.00 59.06 381 SER A C 1
ATOM 2914 O O . SER A 1 381 ? 35.960 -7.375 7.238 1.00 59.06 381 SER A O 1
ATOM 2916 N N . ASN A 1 382 ? 35.580 -9.573 7.133 1.00 72.19 382 ASN A N 1
ATOM 2917 C CA . ASN A 1 382 ? 35.229 -9.551 5.722 1.00 72.19 382 ASN A CA 1
ATOM 2918 C C . ASN A 1 382 ? 33.753 -9.206 5.561 1.00 72.19 382 ASN A C 1
ATOM 2920 O O . ASN A 1 382 ? 32.888 -9.826 6.175 1.00 72.19 382 ASN A O 1
ATOM 2924 N N . ALA A 1 383 ? 33.484 -8.221 4.707 1.00 76.81 383 ALA A N 1
ATOM 2925 C CA . ALA A 1 383 ? 32.130 -7.886 4.301 1.00 76.81 383 ALA A CA 1
ATOM 2926 C C . ALA A 1 383 ? 31.448 -9.122 3.710 1.00 76.81 383 ALA A C 1
ATOM 2928 O O . ALA A 1 383 ? 32.053 -9.857 2.922 1.00 76.81 383 ALA A O 1
ATOM 2929 N N . MET A 1 384 ? 30.180 -9.329 4.060 1.00 75.94 384 MET A N 1
ATOM 2930 C CA . MET A 1 384 ? 29.369 -10.332 3.392 1.00 75.94 384 MET A CA 1
ATOM 2931 C C . MET A 1 384 ? 29.223 -9.954 1.924 1.00 75.94 384 MET A C 1
ATOM 2933 O O . MET A 1 384 ? 28.691 -8.899 1.578 1.00 75.94 384 MET A O 1
ATOM 2937 N N . LEU A 1 385 ? 29.708 -10.836 1.059 1.00 71.75 385 LEU A N 1
ATOM 2938 C CA . LEU A 1 385 ? 29.438 -10.765 -0.365 1.00 71.75 385 LEU A CA 1
ATOM 2939 C C . LEU A 1 385 ? 28.088 -11.424 -0.633 1.00 71.75 385 LEU A C 1
ATOM 2941 O O . LEU A 1 385 ? 27.748 -12.432 -0.012 1.00 71.75 385 LEU A O 1
ATOM 2945 N N . SER A 1 386 ? 27.335 -10.869 -1.581 1.00 66.06 386 SER A N 1
ATOM 2946 C CA . SER A 1 386 ? 26.155 -11.543 -2.118 1.00 66.06 386 SER A CA 1
ATOM 2947 C C . SER A 1 386 ? 26.565 -12.927 -2.625 1.00 66.06 386 SER A C 1
ATOM 2949 O O . SER A 1 386 ? 27.500 -13.045 -3.427 1.00 66.06 386 SER A O 1
ATOM 2951 N N . ARG A 1 387 ? 25.908 -13.986 -2.133 1.00 70.44 387 ARG A N 1
ATOM 2952 C CA . ARG A 1 387 ? 26.161 -15.342 -2.629 1.00 70.44 387 ARG A CA 1
ATOM 2953 C C . ARG A 1 387 ? 25.823 -15.377 -4.123 1.00 70.44 387 ARG A C 1
ATOM 2955 O O . ARG A 1 387 ? 24.743 -14.926 -4.503 1.00 70.44 387 ARG A O 1
ATOM 2962 N N . PRO A 1 388 ? 26.703 -15.919 -4.979 1.00 59.81 388 PRO A N 1
ATOM 2963 C CA . PRO A 1 388 ? 26.416 -16.037 -6.398 1.00 59.81 388 PRO A CA 1
ATOM 2964 C C . PRO A 1 388 ? 25.338 -17.102 -6.599 1.00 59.81 388 PRO A C 1
ATOM 2966 O O . PRO A 1 388 ? 25.629 -18.292 -6.682 1.00 59.81 388 PRO A O 1
ATOM 2969 N N . ILE A 1 389 ? 24.081 -16.675 -6.665 1.00 66.12 389 ILE A N 1
ATOM 2970 C CA . ILE A 1 389 ? 22.977 -17.511 -7.127 1.00 66.12 389 ILE A CA 1
ATOM 2971 C C . ILE A 1 389 ? 22.908 -17.289 -8.639 1.00 66.12 389 ILE A C 1
ATOM 2973 O O . ILE A 1 389 ? 22.607 -16.169 -9.053 1.00 66.12 389 ILE A O 1
ATOM 2977 N N . PRO A 1 390 ? 23.217 -18.303 -9.475 1.00 53.94 390 PRO A N 1
ATOM 2978 C CA . PRO A 1 390 ? 23.473 -18.138 -10.914 1.00 53.94 390 PRO A CA 1
ATOM 2979 C C . PRO A 1 390 ? 22.357 -17.493 -11.751 1.00 53.94 390 PRO A C 1
ATOM 2981 O O . PRO A 1 390 ? 22.547 -17.291 -12.946 1.00 53.94 390 PRO A O 1
ATOM 2984 N N . GLN A 1 391 ? 21.198 -17.197 -11.159 1.00 60.03 391 GLN A N 1
ATOM 2985 C CA . GLN A 1 391 ? 20.036 -16.631 -11.841 1.00 60.03 391 GLN A CA 1
ATOM 2986 C C . GLN A 1 391 ? 19.395 -15.452 -11.092 1.00 60.03 391 GLN A C 1
ATOM 2988 O O . GLN A 1 391 ? 18.485 -14.828 -11.632 1.00 60.03 391 GLN A O 1
ATOM 2993 N N . GLU A 1 392 ? 19.837 -15.136 -9.867 1.00 67.38 392 GLU A N 1
ATOM 2994 C CA . GLU A 1 392 ? 19.121 -14.211 -8.977 1.00 67.38 392 GLU A CA 1
ATOM 2995 C C . GLU A 1 392 ? 20.098 -13.470 -8.052 1.00 67.38 392 GLU A C 1
ATOM 2997 O O . GLU A 1 392 ? 20.411 -13.951 -6.962 1.00 67.38 392 GLU A O 1
ATOM 3002 N N . PRO A 1 393 ? 20.649 -12.320 -8.472 1.00 71.94 393 PRO A N 1
ATOM 3003 C CA . PRO A 1 393 ? 21.430 -11.493 -7.565 1.00 71.94 393 PRO A CA 1
ATOM 3004 C C . PRO A 1 393 ? 20.525 -10.938 -6.457 1.00 71.94 393 PRO A C 1
ATOM 3006 O O . PRO A 1 393 ? 19.428 -10.453 -6.720 1.00 71.94 393 PRO A O 1
ATOM 3009 N N . PHE A 1 394 ? 21.009 -10.987 -5.217 1.00 80.81 394 PHE A N 1
ATOM 3010 C CA . PHE A 1 394 ? 20.327 -10.411 -4.057 1.00 80.81 394 PHE A CA 1
ATOM 3011 C C . PHE A 1 394 ? 21.255 -9.496 -3.274 1.00 80.81 394 PHE A C 1
ATOM 3013 O O . PHE A 1 394 ? 22.473 -9.693 -3.261 1.00 80.81 394 PHE A O 1
ATOM 3020 N N . SER A 1 395 ? 20.679 -8.531 -2.566 1.00 82.69 395 SER A N 1
ATOM 3021 C CA . SER A 1 395 ? 21.440 -7.686 -1.651 1.00 82.69 395 SER A CA 1
ATOM 3022 C C . SER A 1 395 ? 22.122 -8.514 -0.552 1.00 82.69 395 SER A C 1
ATOM 3024 O O . SER A 1 395 ? 21.474 -9.389 0.038 1.00 82.69 395 SER A O 1
ATOM 3026 N N . PRO A 1 396 ? 23.380 -8.206 -0.183 1.00 82.62 396 PRO A N 1
ATOM 3027 C CA . PRO A 1 396 ? 24.048 -8.828 0.961 1.00 82.62 396 PRO A CA 1
ATOM 3028 C C . PRO A 1 396 ? 23.258 -8.734 2.274 1.00 82.62 396 PRO A C 1
ATOM 3030 O O . PRO A 1 396 ? 23.366 -9.626 3.114 1.00 82.62 396 PRO A O 1
ATOM 3033 N N . ILE A 1 397 ? 22.430 -7.693 2.450 1.00 84.25 397 ILE A N 1
ATOM 3034 C CA . ILE A 1 397 ? 21.614 -7.534 3.662 1.00 84.25 397 ILE A CA 1
ATOM 3035 C C . ILE A 1 397 ? 20.606 -8.675 3.841 1.00 84.25 397 ILE A C 1
ATOM 3037 O O . ILE A 1 397 ? 20.314 -9.058 4.972 1.00 84.25 397 ILE A O 1
ATOM 3041 N N . ILE A 1 398 ? 20.094 -9.251 2.747 1.00 86.38 398 ILE A N 1
ATOM 3042 C CA . ILE A 1 398 ? 19.136 -10.357 2.817 1.00 86.38 398 ILE A CA 1
ATOM 3043 C C . ILE A 1 398 ? 19.822 -11.596 3.400 1.00 86.38 398 ILE A C 1
ATOM 3045 O O . ILE A 1 398 ? 19.276 -12.227 4.304 1.00 86.38 398 ILE A O 1
ATOM 3049 N N . ASP A 1 399 ? 21.022 -11.927 2.916 1.00 83.94 399 ASP A N 1
ATOM 3050 C CA . ASP A 1 399 ? 21.805 -13.050 3.443 1.00 83.94 399 ASP A CA 1
ATOM 3051 C C . ASP A 1 399 ? 22.131 -12.826 4.924 1.00 83.94 399 ASP A C 1
ATOM 3053 O O . ASP A 1 399 ? 21.862 -13.684 5.768 1.00 83.94 399 ASP A O 1
ATOM 3057 N N . VAL A 1 400 ? 22.632 -11.634 5.255 1.00 85.19 400 VAL A N 1
ATOM 3058 C CA . VAL A 1 400 ? 22.978 -11.266 6.629 1.00 85.19 400 VAL A CA 1
ATOM 3059 C C . VAL A 1 400 ? 21.769 -11.393 7.558 1.00 85.19 400 VAL A C 1
ATOM 3061 O O . VAL A 1 400 ? 21.899 -12.006 8.611 1.00 85.19 400 VAL A O 1
ATOM 3064 N N . LEU A 1 401 ? 20.583 -10.916 7.172 1.00 86.94 401 LEU A N 1
ATOM 3065 C CA . LEU A 1 401 ? 19.379 -11.062 7.996 1.00 86.94 401 LEU A CA 1
ATOM 3066 C C . LEU A 1 401 ? 18.898 -12.507 8.128 1.00 86.94 401 LEU A C 1
ATOM 3068 O O . LEU A 1 401 ? 18.570 -12.945 9.230 1.00 86.94 401 LEU A O 1
ATOM 3072 N N . LEU A 1 402 ? 18.823 -13.251 7.022 1.00 86.19 402 LEU A N 1
ATOM 3073 C CA . LEU A 1 402 ? 18.278 -14.610 7.042 1.00 86.19 402 LEU A CA 1
ATOM 3074 C C . LEU A 1 402 ? 19.184 -15.603 7.764 1.00 86.19 402 LEU A C 1
ATOM 3076 O O . LEU A 1 402 ? 18.691 -16.638 8.207 1.00 86.19 402 LEU A O 1
ATOM 3080 N N . ASN A 1 403 ? 20.475 -15.298 7.895 1.00 83.81 403 ASN A N 1
ATOM 3081 C CA . ASN A 1 403 ? 21.463 -16.197 8.481 1.00 83.81 403 ASN A CA 1
ATOM 3082 C C . ASN A 1 403 ? 22.117 -15.671 9.770 1.00 83.81 403 ASN A C 1
ATOM 3084 O O . ASN A 1 403 ? 22.840 -16.429 10.416 1.00 83.81 403 ASN A O 1
ATOM 3088 N N . ALA A 1 404 ? 21.844 -14.432 10.192 1.00 83.25 404 ALA A N 1
ATOM 3089 C CA . ALA A 1 404 ? 22.251 -13.940 11.507 1.00 83.25 404 ALA A CA 1
ATOM 3090 C C . ALA A 1 404 ? 21.628 -14.769 12.644 1.00 83.25 404 ALA A C 1
ATOM 3092 O O . ALA A 1 404 ? 20.528 -15.319 12.514 1.00 83.25 404 ALA A O 1
ATOM 3093 N N . ASP A 1 405 ? 22.366 -14.866 13.754 1.00 82.44 405 ASP A N 1
ATOM 3094 C CA . ASP A 1 405 ? 21.971 -15.565 14.982 1.00 82.44 405 ASP A CA 1
ATOM 3095 C C . ASP A 1 405 ? 21.384 -16.963 14.728 1.00 82.44 405 ASP A C 1
ATOM 3097 O O . ASP A 1 405 ? 20.297 -17.307 15.192 1.00 82.44 405 ASP A O 1
ATOM 3101 N N . ASN A 1 406 ? 22.113 -17.776 13.955 1.00 82.31 406 ASN A N 1
ATOM 3102 C CA . ASN A 1 406 ? 21.727 -19.136 13.553 1.00 82.31 406 ASN A CA 1
ATOM 3103 C C . ASN A 1 406 ? 20.431 -19.207 12.724 1.00 82.31 406 ASN A C 1
ATOM 3105 O O . ASN A 1 406 ? 19.657 -20.165 12.808 1.00 82.31 406 ASN A O 1
ATOM 3109 N N . GLY A 1 407 ? 20.209 -18.194 11.887 1.00 83.50 407 GLY A N 1
ATOM 3110 C CA . GLY A 1 407 ? 19.091 -18.135 10.953 1.00 83.50 407 GLY A CA 1
ATOM 3111 C C . GLY A 1 407 ? 17.751 -17.900 11.631 1.00 83.50 407 GLY A C 1
ATOM 3112 O O . GLY A 1 407 ? 16.734 -18.486 11.263 1.00 83.50 407 GLY A O 1
ATOM 3113 N N . LYS A 1 408 ? 17.741 -17.051 12.654 1.00 86.06 408 LYS A N 1
ATOM 3114 C CA . LYS A 1 408 ? 16.572 -16.834 13.501 1.00 86.06 408 LYS A CA 1
ATOM 3115 C C . LYS A 1 408 ? 15.354 -16.297 12.750 1.00 86.06 408 LYS A C 1
ATOM 3117 O O . LYS A 1 408 ? 14.259 -16.831 12.908 1.00 86.06 408 LYS A O 1
ATOM 3122 N N . ILE A 1 409 ? 15.554 -15.289 11.897 1.00 87.31 409 ILE A N 1
ATOM 3123 C CA . ILE A 1 409 ? 14.493 -14.716 11.052 1.00 87.31 409 ILE A CA 1
ATOM 3124 C C . ILE A 1 409 ? 13.979 -15.772 10.067 1.00 87.31 409 ILE A C 1
ATOM 3126 O O . ILE A 1 409 ? 12.773 -15.962 9.925 1.00 87.31 409 ILE A O 1
ATOM 3130 N N . ARG A 1 410 ? 14.889 -16.525 9.439 1.00 90.69 410 ARG A N 1
ATOM 3131 C CA . ARG A 1 410 ? 14.543 -17.631 8.539 1.00 90.69 410 ARG A CA 1
ATOM 3132 C C . ARG A 1 410 ? 13.677 -18.684 9.241 1.00 90.69 410 ARG A C 1
ATOM 3134 O O . ARG A 1 410 ? 12.652 -19.088 8.698 1.00 90.69 410 ARG A O 1
ATOM 3141 N N . ASN A 1 411 ? 14.047 -19.080 10.459 1.00 86.19 411 ASN A N 1
ATOM 3142 C CA . ASN A 1 411 ? 13.294 -20.051 11.256 1.00 86.19 411 ASN A CA 1
ATOM 3143 C C . ASN A 1 411 ? 11.913 -19.503 11.659 1.00 86.19 411 ASN A C 1
ATOM 3145 O O . ASN A 1 411 ? 10.921 -20.230 11.591 1.00 86.19 411 ASN A O 1
ATOM 3149 N N . ALA A 1 412 ? 11.826 -18.219 12.027 1.00 84.88 412 ALA A N 1
ATOM 3150 C CA . ALA A 1 412 ? 10.558 -17.560 12.344 1.00 84.88 412 ALA A CA 1
ATOM 3151 C C . ALA A 1 412 ? 9.584 -17.582 11.154 1.00 84.88 412 ALA A C 1
ATOM 3153 O O . ALA A 1 412 ? 8.390 -17.819 11.347 1.00 84.88 412 ALA A O 1
ATOM 3154 N N . LEU A 1 413 ? 10.108 -17.410 9.937 1.00 86.69 413 LEU A N 1
ATOM 3155 C CA . LEU A 1 413 ? 9.355 -17.393 8.679 1.00 86.69 413 LEU A CA 1
ATOM 3156 C C . LEU A 1 413 ? 9.169 -18.772 8.026 1.00 86.69 413 LEU A C 1
ATOM 3158 O O . LEU A 1 413 ? 8.532 -18.854 6.977 1.00 86.69 413 LEU A O 1
ATOM 3162 N N . ALA A 1 414 ? 9.709 -19.844 8.618 1.00 87.38 414 ALA A N 1
ATOM 3163 C CA . ALA A 1 414 ? 9.728 -21.187 8.029 1.00 87.38 414 ALA A CA 1
ATOM 3164 C C . ALA A 1 414 ? 10.292 -21.213 6.591 1.00 87.38 414 ALA A C 1
ATOM 3166 O O . ALA A 1 414 ? 9.771 -21.897 5.709 1.00 87.38 414 ALA A O 1
ATOM 3167 N N . LEU A 1 415 ? 11.351 -20.437 6.358 1.00 87.69 415 LEU A N 1
ATOM 3168 C CA . LEU A 1 415 ? 12.058 -20.376 5.083 1.00 87.69 415 LEU A CA 1
ATOM 3169 C C . LEU A 1 415 ? 13.209 -21.388 5.057 1.00 87.69 415 LEU A C 1
ATOM 3171 O O . LEU A 1 415 ? 13.841 -21.657 6.081 1.00 87.69 415 LEU A O 1
ATOM 3175 N N . ASN A 1 416 ? 13.520 -21.923 3.880 1.00 85.75 416 ASN A N 1
ATOM 3176 C CA . ASN A 1 416 ? 14.758 -22.671 3.670 1.00 85.75 416 ASN A CA 1
ATOM 3177 C C . ASN A 1 416 ? 15.952 -21.713 3.556 1.00 85.75 416 ASN A C 1
ATOM 3179 O O . ASN A 1 416 ? 15.790 -20.509 3.366 1.00 85.75 416 ASN A O 1
ATOM 3183 N N . GLU A 1 417 ? 17.175 -22.247 3.642 1.00 76.06 417 GLU A N 1
ATOM 3184 C CA . GLU A 1 417 ? 18.408 -21.446 3.531 1.00 76.06 417 GLU A CA 1
ATOM 3185 C C . GLU A 1 417 ? 18.486 -20.631 2.228 1.00 76.06 417 GLU A C 1
ATOM 3187 O O . GLU A 1 417 ? 19.080 -19.557 2.216 1.00 76.06 417 GLU A O 1
ATOM 3192 N N . TRP A 1 418 ? 17.854 -21.119 1.158 1.00 79.06 418 TRP A N 1
ATOM 3193 C CA . TRP A 1 418 ? 17.961 -20.568 -0.194 1.00 79.06 418 TRP A CA 1
ATOM 3194 C C . TRP A 1 418 ? 16.706 -19.823 -0.668 1.00 79.06 418 TRP A C 1
ATOM 3196 O O . TRP A 1 418 ? 16.647 -19.402 -1.821 1.00 79.06 418 TRP A O 1
ATOM 3206 N N . ASP A 1 419 ? 15.718 -19.603 0.205 1.00 85.12 419 ASP A N 1
ATOM 3207 C CA . ASP A 1 419 ? 14.439 -18.963 -0.145 1.00 85.12 419 ASP A CA 1
ATOM 3208 C C . ASP A 1 419 ? 14.539 -17.417 -0.216 1.00 85.12 419 ASP A C 1
ATOM 3210 O O . ASP A 1 419 ? 13.639 -16.690 0.214 1.00 85.12 419 ASP A O 1
ATOM 3214 N N . PHE A 1 420 ? 15.634 -16.891 -0.775 1.00 86.19 420 PHE A N 1
ATOM 3215 C CA . PHE A 1 420 ? 15.924 -15.454 -0.855 1.00 86.19 420 PHE A CA 1
ATOM 3216 C C . PHE A 1 420 ? 14.879 -14.680 -1.659 1.00 86.19 420 PHE A C 1
ATOM 3218 O O . PHE A 1 420 ? 14.377 -13.658 -1.188 1.00 86.19 420 PHE A O 1
ATOM 3225 N N . ARG A 1 421 ? 14.492 -15.193 -2.837 1.00 85.88 421 ARG A N 1
ATOM 3226 C CA . ARG A 1 421 ? 13.435 -14.591 -3.664 1.00 85.88 421 ARG A CA 1
ATOM 3227 C C . ARG A 1 421 ? 12.126 -14.502 -2.908 1.00 85.88 421 ARG A C 1
ATOM 3229 O O . ARG A 1 421 ? 11.515 -13.442 -2.869 1.00 85.88 421 ARG A O 1
ATOM 3236 N N . ARG A 1 422 ? 11.717 -15.608 -2.285 1.00 86.75 422 ARG A N 1
ATOM 3237 C CA . ARG A 1 422 ? 10.461 -15.690 -1.537 1.00 86.75 422 ARG A CA 1
ATOM 3238 C C . ARG A 1 422 ? 10.441 -14.681 -0.393 1.00 86.75 422 ARG A C 1
ATOM 3240 O O . ARG A 1 422 ? 9.422 -14.032 -0.175 1.00 86.75 422 ARG A O 1
ATOM 3247 N N . PHE A 1 423 ? 11.565 -14.522 0.305 1.00 89.38 423 PHE A N 1
ATOM 3248 C CA . PHE A 1 423 ? 11.713 -13.486 1.319 1.00 89.38 423 PHE A CA 1
ATOM 3249 C C . PHE A 1 423 ? 11.607 -12.080 0.714 1.00 89.38 423 PHE A C 1
ATOM 3251 O O . PHE A 1 423 ? 10.784 -11.296 1.172 1.00 89.38 423 PHE A O 1
ATOM 3258 N N . ALA A 1 424 ? 12.366 -11.766 -0.341 1.00 88.38 424 ALA A N 1
ATOM 3259 C CA . ALA A 1 424 ? 12.346 -10.452 -0.992 1.00 88.38 424 ALA A CA 1
ATOM 3260 C C . ALA A 1 424 ? 10.963 -10.080 -1.560 1.00 88.38 424 ALA A C 1
ATOM 3262 O O . ALA A 1 424 ? 10.509 -8.947 -1.414 1.00 88.38 424 ALA A O 1
ATOM 3263 N N . GLU A 1 425 ? 10.260 -11.029 -2.174 1.00 86.56 425 GLU A N 1
ATOM 3264 C CA . GLU A 1 425 ? 8.903 -10.829 -2.688 1.00 86.56 425 GLU A CA 1
ATOM 3265 C C . GLU A 1 425 ? 7.892 -10.649 -1.548 1.00 86.56 425 GLU A C 1
ATOM 3267 O O . GLU A 1 425 ? 7.068 -9.738 -1.614 1.00 86.56 425 GLU A O 1
ATOM 3272 N N . GLY A 1 426 ? 7.995 -11.434 -0.468 1.00 88.81 426 GLY A N 1
ATOM 3273 C CA . GLY A 1 426 ? 7.171 -11.255 0.732 1.00 88.81 426 GLY A CA 1
ATOM 3274 C C . GLY A 1 426 ? 7.393 -9.898 1.406 1.00 88.81 426 GLY A C 1
ATOM 3275 O O . GLY A 1 426 ? 6.442 -9.253 1.840 1.00 88.81 426 GLY A O 1
ATOM 3276 N N . MET A 1 427 ? 8.638 -9.423 1.425 1.00 90.00 427 MET A N 1
ATOM 3277 C CA . MET A 1 427 ? 9.015 -8.099 1.919 1.00 90.00 427 MET A CA 1
ATOM 3278 C C . MET A 1 427 ? 8.372 -6.975 1.110 1.00 90.00 427 MET A C 1
ATOM 3280 O O . MET A 1 427 ? 7.766 -6.071 1.681 1.00 90.00 427 MET A O 1
ATOM 3284 N N . LEU A 1 428 ? 8.479 -7.038 -0.218 1.00 89.44 428 LEU A N 1
ATOM 3285 C CA . LEU A 1 428 ? 7.867 -6.052 -1.108 1.00 89.44 428 LEU A CA 1
ATOM 3286 C C . LEU A 1 428 ? 6.342 -6.066 -0.990 1.00 89.44 428 LEU A C 1
ATOM 3288 O O . LEU A 1 428 ? 5.740 -5.002 -0.877 1.00 89.44 428 LEU A O 1
ATOM 3292 N N . ALA A 1 429 ? 5.723 -7.247 -0.924 1.00 87.69 429 ALA A N 1
ATOM 3293 C CA . ALA A 1 429 ? 4.290 -7.367 -0.674 1.00 87.69 429 ALA A CA 1
ATOM 3294 C C . ALA A 1 429 ? 3.899 -6.726 0.668 1.00 87.69 429 ALA A C 1
ATOM 3296 O O . ALA A 1 429 ? 2.910 -6.000 0.732 1.00 87.69 429 ALA A O 1
ATOM 3297 N N . LYS A 1 430 ? 4.704 -6.914 1.724 1.00 88.12 430 LYS A N 1
ATOM 3298 C CA . LYS A 1 430 ? 4.433 -6.313 3.036 1.00 88.12 430 LYS A CA 1
ATOM 3299 C C . LYS A 1 430 ? 4.563 -4.790 3.032 1.00 88.12 430 LYS A C 1
ATOM 3301 O O . LYS A 1 430 ? 3.782 -4.105 3.694 1.00 88.12 430 LYS A O 1
ATOM 3306 N N . ILE A 1 431 ? 5.523 -4.252 2.280 1.00 88.38 431 ILE A N 1
ATOM 3307 C CA . ILE A 1 431 ? 5.654 -2.805 2.058 1.00 88.38 431 ILE A CA 1
ATOM 3308 C C . ILE A 1 431 ? 4.411 -2.285 1.328 1.00 88.38 431 ILE A C 1
ATOM 3310 O O . ILE A 1 431 ? 3.803 -1.323 1.789 1.00 88.38 431 ILE A O 1
ATOM 3314 N N . ALA A 1 432 ? 3.985 -2.959 0.255 1.00 86.12 432 ALA A N 1
ATOM 3315 C CA . ALA A 1 432 ? 2.797 -2.570 -0.499 1.00 86.12 432 ALA A CA 1
ATOM 3316 C C . ALA A 1 432 ? 1.511 -2.616 0.342 1.00 86.12 432 ALA A C 1
ATOM 3318 O O . ALA A 1 432 ? 0.709 -1.691 0.270 1.00 86.12 432 ALA A O 1
ATOM 3319 N N . GLU A 1 433 ? 1.348 -3.634 1.190 1.00 84.31 433 GLU A N 1
ATOM 3320 C CA . GLU A 1 433 ? 0.238 -3.755 2.146 1.00 84.31 433 GLU A CA 1
ATOM 3321 C C . GLU A 1 433 ? 0.256 -2.630 3.194 1.00 84.31 433 GLU A C 1
ATOM 3323 O O . GLU A 1 433 ? -0.783 -2.087 3.559 1.00 84.31 433 GLU A O 1
ATOM 3328 N N . THR A 1 434 ? 1.438 -2.237 3.675 1.00 83.06 434 THR A N 1
ATOM 3329 C CA . THR A 1 434 ? 1.574 -1.151 4.665 1.00 83.06 434 THR A CA 1
ATOM 3330 C C . THR A 1 434 ? 1.180 0.204 4.074 1.00 83.06 434 THR A C 1
ATOM 3332 O O . THR A 1 434 ? 0.608 1.055 4.768 1.00 83.06 434 THR A O 1
ATOM 3335 N N . GLU A 1 435 ? 1.455 0.375 2.783 1.00 84.94 435 GLU A N 1
ATOM 3336 C CA . GLU A 1 435 ? 1.041 1.512 1.968 1.00 84.94 435 GLU A CA 1
ATOM 3337 C C . GLU A 1 435 ? -0.400 1.379 1.444 1.00 84.94 435 GLU A C 1
ATOM 3339 O O . GLU A 1 435 ? -0.922 2.330 0.857 1.00 84.94 435 GLU A O 1
ATOM 3344 N N . ASP A 1 436 ? -1.078 0.249 1.657 1.00 86.25 436 ASP A N 1
ATOM 3345 C CA . ASP A 1 436 ? -2.495 0.119 1.344 1.00 86.25 436 ASP A CA 1
ATOM 3346 C C . ASP A 1 436 ? -3.317 0.894 2.376 1.00 86.25 436 ASP A C 1
ATOM 3348 O O . ASP A 1 436 ? -3.183 0.733 3.599 1.00 86.25 436 ASP A O 1
ATOM 3352 N N . SER A 1 437 ? -4.142 1.800 1.860 1.00 88.50 437 SER A N 1
ATOM 3353 C CA . SER A 1 437 ? -5.027 2.620 2.666 1.00 88.50 437 SER A CA 1
ATOM 3354 C C . SER A 1 437 ? -6.500 2.405 2.362 1.00 88.50 437 SER A C 1
ATOM 3356 O O . SER A 1 437 ? -7.338 3.066 2.967 1.00 88.50 437 SER A O 1
ATOM 3358 N N . LEU A 1 438 ? -6.835 1.463 1.481 1.00 90.31 438 LEU A N 1
ATOM 3359 C CA . LEU A 1 438 ? -8.221 1.115 1.209 1.00 90.31 438 LEU A CA 1
ATOM 3360 C C . LEU A 1 438 ? -8.845 0.379 2.395 1.00 90.31 438 LEU A C 1
ATOM 3362 O O . LEU A 1 438 ? -8.180 -0.319 3.166 1.00 90.31 438 LEU A O 1
ATOM 3366 N N . LEU A 1 439 ? -10.153 0.546 2.534 1.00 87.44 439 LEU A N 1
ATOM 3367 C CA . LEU A 1 439 ? -10.964 -0.308 3.376 1.00 87.44 439 LEU A CA 1
ATOM 3368 C C . LEU A 1 439 ? -11.161 -1.661 2.676 1.00 87.44 439 LEU A C 1
ATOM 3370 O O . LEU A 1 439 ? -11.403 -1.706 1.464 1.00 87.44 439 LEU A O 1
ATOM 3374 N N . PRO A 1 440 ? -11.072 -2.771 3.421 1.00 83.88 440 PRO A N 1
ATOM 3375 C CA . PRO A 1 440 ? -11.348 -4.091 2.879 1.00 83.88 440 PRO A CA 1
ATOM 3376 C C . PRO A 1 440 ? -12.839 -4.252 2.541 1.00 83.88 440 PRO A C 1
ATOM 3378 O O . PRO A 1 440 ? -13.675 -3.582 3.152 1.00 83.88 440 PRO A O 1
ATOM 3381 N N . PRO A 1 441 ? -13.197 -5.212 1.664 1.00 80.62 441 PRO A N 1
ATOM 3382 C CA . PRO A 1 441 ? -14.571 -5.391 1.183 1.00 80.62 441 PRO A CA 1
ATOM 3383 C C . PRO A 1 441 ? -15.627 -5.583 2.282 1.00 80.62 441 PRO A C 1
ATOM 3385 O O . PRO A 1 441 ? -16.785 -5.206 2.129 1.00 80.62 441 PRO A O 1
ATOM 3388 N N . SER A 1 442 ? -15.241 -6.138 3.439 1.00 72.00 442 SER A N 1
ATOM 3389 C CA . SER A 1 442 ? -16.142 -6.280 4.593 1.00 72.00 442 SER A CA 1
ATOM 3390 C C . SER A 1 442 ? -16.664 -4.942 5.133 1.00 72.00 442 SER A C 1
ATOM 3392 O O . SER A 1 442 ? -17.645 -4.922 5.876 1.00 72.00 442 SER A O 1
ATOM 3394 N N . LEU A 1 443 ? -16.020 -3.832 4.766 1.00 80.06 443 LEU A N 1
ATOM 3395 C CA . LEU A 1 443 ? -16.331 -2.473 5.188 1.00 80.06 443 LEU A CA 1
ATOM 3396 C C . LEU A 1 443 ? -16.820 -1.589 4.032 1.00 80.06 443 LEU A C 1
ATOM 3398 O O . LEU A 1 443 ? -16.921 -0.378 4.218 1.00 80.06 443 LEU A O 1
ATOM 3402 N N . ASP A 1 444 ? -17.193 -2.164 2.882 1.00 82.31 444 ASP A N 1
ATOM 3403 C CA . ASP A 1 444 ? -17.681 -1.414 1.708 1.00 82.31 444 ASP A CA 1
ATOM 3404 C C . ASP A 1 444 ? -18.877 -0.506 2.032 1.00 82.31 444 ASP A C 1
ATOM 3406 O O . ASP A 1 444 ? -19.050 0.547 1.427 1.00 82.31 444 ASP A O 1
ATOM 3410 N N . ARG A 1 445 ? -19.663 -0.849 3.060 1.00 79.62 445 ARG A N 1
ATOM 3411 C CA . ARG A 1 445 ? -20.758 -0.011 3.584 1.00 79.62 445 ARG A CA 1
ATOM 3412 C C . ARG A 1 445 ? -20.316 1.369 4.108 1.00 79.62 445 ARG A C 1
ATOM 3414 O O . ARG A 1 445 ? -21.162 2.226 4.336 1.00 79.62 445 ARG A O 1
ATOM 3421 N N . LEU A 1 446 ? -19.025 1.563 4.381 1.00 83.38 446 LEU A N 1
ATOM 3422 C CA . LEU A 1 446 ? -18.439 2.842 4.806 1.00 83.38 446 LEU A CA 1
ATOM 3423 C C . LEU A 1 446 ? -17.928 3.671 3.616 1.00 83.38 446 LEU A C 1
ATOM 3425 O O . LEU A 1 446 ? -17.582 4.839 3.785 1.00 83.38 446 LEU A O 1
ATOM 3429 N N . VAL A 1 447 ? -17.857 3.074 2.425 1.00 90.06 447 VAL A N 1
ATOM 3430 C CA . VAL A 1 447 ? -17.388 3.732 1.208 1.00 90.06 447 VAL A CA 1
ATOM 3431 C C . VAL A 1 447 ? -18.543 4.513 0.583 1.00 90.06 447 VAL A C 1
ATOM 3433 O O . VAL A 1 447 ? -19.661 4.020 0.435 1.00 90.06 447 VAL A O 1
ATOM 3436 N N . VAL A 1 448 ? -18.271 5.758 0.202 1.00 89.69 448 VAL A N 1
ATOM 3437 C CA . VAL A 1 448 ? -19.223 6.632 -0.482 1.00 89.69 448 VAL A CA 1
ATOM 3438 C C . VAL A 1 448 ? -19.479 6.097 -1.887 1.00 89.69 448 VAL A C 1
ATOM 3440 O O . VAL A 1 448 ? -18.558 5.964 -2.691 1.00 89.69 448 VAL A O 1
ATOM 3443 N N . THR A 1 449 ? -20.747 5.836 -2.194 1.00 88.06 449 THR A N 1
ATOM 3444 C CA . THR A 1 449 ? -21.202 5.352 -3.510 1.00 88.06 449 THR A CA 1
ATOM 3445 C C . THR A 1 449 ? -21.940 6.417 -4.324 1.00 88.06 449 THR A C 1
ATOM 3447 O O . THR A 1 449 ? -22.341 6.158 -5.456 1.00 88.06 449 THR A O 1
ATOM 3450 N N . ASP A 1 450 ? -22.100 7.624 -3.770 1.00 85.75 450 ASP A N 1
ATOM 3451 C CA . ASP A 1 450 ? -22.784 8.751 -4.405 1.00 85.75 450 ASP A CA 1
ATOM 3452 C C . ASP A 1 450 ? -22.083 9.192 -5.702 1.00 85.75 450 ASP A C 1
ATOM 3454 O O . ASP A 1 450 ? -20.969 9.725 -5.636 1.00 85.75 450 ASP A O 1
ATOM 3458 N N . PRO A 1 451 ? -22.719 9.052 -6.879 1.00 86.75 451 PRO A N 1
ATOM 3459 C CA . PRO A 1 451 ? -22.102 9.437 -8.143 1.00 86.75 451 PRO A CA 1
ATOM 3460 C C . PRO A 1 451 ? -21.703 10.916 -8.203 1.00 86.75 451 PRO A C 1
ATOM 3462 O O . PRO A 1 451 ? -20.716 11.247 -8.857 1.00 86.75 451 PRO A O 1
ATOM 3465 N N . ALA A 1 452 ? -22.432 11.807 -7.519 1.00 87.69 452 ALA A N 1
ATOM 3466 C CA . ALA A 1 452 ? -22.120 13.234 -7.514 1.00 87.69 452 ALA A CA 1
ATOM 3467 C C . ALA A 1 452 ? -20.846 13.526 -6.711 1.00 87.69 452 ALA A C 1
ATOM 3469 O O . ALA A 1 452 ? -19.989 14.274 -7.177 1.00 87.69 452 ALA A O 1
ATOM 3470 N N . ILE A 1 453 ? -20.685 12.891 -5.545 1.00 89.12 453 ILE A N 1
ATOM 3471 C CA . ILE A 1 453 ? -19.473 13.034 -4.723 1.00 89.12 453 ILE A CA 1
ATOM 3472 C C . ILE A 1 453 ? -18.274 12.372 -5.401 1.00 89.12 453 ILE A C 1
ATOM 3474 O O . ILE A 1 453 ? -17.175 12.919 -5.355 1.00 89.12 453 ILE A O 1
ATOM 3478 N N . LEU A 1 454 ? -18.472 11.225 -6.058 1.00 88.75 454 LEU A N 1
ATOM 3479 C CA . LEU A 1 454 ? -17.413 10.554 -6.814 1.00 88.75 454 LEU A CA 1
ATOM 3480 C C . LEU A 1 454 ? -16.931 11.416 -7.991 1.00 88.75 454 LEU A C 1
ATOM 3482 O O . LEU A 1 454 ? -15.726 11.600 -8.149 1.00 88.75 454 LEU A O 1
ATOM 3486 N N . ALA A 1 455 ? -17.848 12.013 -8.758 1.00 86.31 455 ALA A N 1
ATOM 3487 C CA . ALA A 1 455 ? -17.499 12.943 -9.834 1.00 86.31 455 ALA A CA 1
ATOM 3488 C C . ALA A 1 455 ? -16.835 14.229 -9.308 1.00 86.31 455 ALA A C 1
ATOM 3490 O O . ALA A 1 455 ? -15.922 14.771 -9.932 1.00 86.31 455 ALA A O 1
ATOM 3491 N N . GLU A 1 456 ? -17.262 14.729 -8.145 1.00 87.81 456 GLU A N 1
ATOM 3492 C CA . GLU A 1 456 ? -16.611 15.871 -7.502 1.00 87.81 456 GLU A CA 1
ATOM 3493 C C . GLU A 1 456 ? -15.183 15.515 -7.076 1.00 87.81 456 GLU A C 1
ATOM 3495 O O . GLU A 1 456 ? -14.258 16.278 -7.356 1.00 87.81 456 GLU A O 1
ATOM 3500 N N . ALA A 1 457 ? -14.985 14.342 -6.468 1.00 86.75 457 ALA A N 1
ATOM 3501 C CA . ALA A 1 457 ? -13.683 13.868 -6.019 1.00 86.75 457 ALA A CA 1
ATOM 3502 C C . ALA A 1 457 ? -12.651 13.889 -7.158 1.00 86.75 457 ALA A C 1
ATOM 3504 O O . ALA A 1 457 ? -11.530 14.349 -6.947 1.00 86.75 457 ALA A O 1
ATOM 3505 N N . GLU A 1 458 ? -13.012 13.484 -8.375 1.00 81.81 458 GLU A N 1
ATOM 3506 C CA . GLU A 1 458 ? -12.098 13.514 -9.531 1.00 81.81 458 GLU A CA 1
ATOM 3507 C C . GLU A 1 458 ? -11.480 14.901 -9.788 1.00 81.81 458 GLU A C 1
ATOM 3509 O O . GLU A 1 458 ? -10.341 14.995 -10.241 1.00 81.81 458 GLU A O 1
ATOM 3514 N N . ASN A 1 459 ? -12.186 15.975 -9.429 1.00 83.88 459 ASN A N 1
ATOM 3515 C CA . ASN A 1 459 ? -11.739 17.353 -9.628 1.00 83.88 459 ASN A CA 1
ATOM 3516 C C . ASN A 1 459 ? -11.016 17.952 -8.408 1.00 83.88 459 ASN A C 1
ATOM 3518 O O . ASN A 1 459 ? -10.510 19.073 -8.487 1.00 83.88 459 ASN A O 1
ATOM 3522 N N . GLN A 1 460 ? -10.956 17.236 -7.280 1.00 86.00 460 GLN A N 1
ATOM 3523 C CA . GLN A 1 460 ? -10.353 17.755 -6.052 1.00 86.00 460 GLN A CA 1
ATOM 3524 C C . GLN A 1 460 ? -8.823 17.582 -6.048 1.00 86.00 460 GLN A C 1
ATOM 3526 O O . GLN A 1 460 ? -8.330 16.459 -6.225 1.00 86.00 460 GLN A O 1
ATOM 3531 N N . PRO A 1 461 ? -8.055 18.665 -5.796 1.00 79.19 461 PRO A N 1
ATOM 3532 C CA . PRO A 1 461 ? -6.593 18.624 -5.780 1.00 79.19 461 PRO A CA 1
ATOM 3533 C C . PRO A 1 461 ? -6.018 17.968 -4.515 1.00 79.19 461 PRO A C 1
ATOM 3535 O O . PRO A 1 461 ? -4.872 17.520 -4.536 1.00 79.19 461 PRO A O 1
ATOM 3538 N N . SER A 1 462 ? -6.790 17.910 -3.426 1.00 85.31 462 SER A N 1
ATOM 3539 C CA . SER A 1 462 ? -6.414 17.302 -2.146 1.00 85.31 462 SER A CA 1
ATOM 3540 C C . SER A 1 462 ? -7.177 16.004 -1.883 1.00 85.31 462 SER A C 1
ATOM 3542 O O . SER A 1 462 ? -8.298 15.806 -2.350 1.00 85.31 462 SER A O 1
ATOM 3544 N N . ASP A 1 463 ? -6.583 15.130 -1.066 1.00 88.75 463 ASP A N 1
ATOM 3545 C CA . ASP A 1 463 ? -7.237 13.904 -0.590 1.00 88.75 463 ASP A CA 1
ATOM 3546 C C . ASP A 1 463 ? -8.266 14.159 0.519 1.00 88.75 463 ASP A C 1
ATOM 3548 O O . ASP A 1 463 ? -8.955 13.237 0.933 1.00 88.75 463 ASP A O 1
ATOM 3552 N N . HIS A 1 464 ? -8.406 15.400 0.978 1.00 91.50 464 HIS A N 1
ATOM 3553 C CA . HIS A 1 464 ? -9.408 15.816 1.951 1.00 91.50 464 HIS A CA 1
ATOM 3554 C C . HIS A 1 464 ? -10.116 17.072 1.444 1.00 91.50 464 HIS A C 1
ATOM 3556 O O . HIS A 1 464 ? -9.452 18.036 1.050 1.00 91.50 464 HIS A O 1
ATOM 3562 N N . TRP A 1 465 ? -11.448 17.059 1.437 1.00 93.62 465 TRP A N 1
ATOM 3563 C CA . TRP A 1 465 ? -12.266 18.206 1.042 1.00 93.62 465 TRP A CA 1
ATOM 3564 C C . TRP A 1 465 ? -13.598 18.228 1.796 1.00 93.62 465 TRP A C 1
ATOM 3566 O O . TRP A 1 465 ? -13.993 17.263 2.449 1.00 93.62 465 TRP A O 1
ATOM 3576 N N . THR A 1 466 ? -14.293 19.361 1.733 1.00 92.00 466 THR A N 1
ATOM 3577 C CA . THR A 1 466 ? -15.620 19.543 2.333 1.00 92.00 466 THR A CA 1
ATOM 3578 C C . THR A 1 466 ? -16.584 20.036 1.266 1.00 92.00 466 THR A C 1
ATOM 3580 O O . THR A 1 466 ? -16.297 21.018 0.586 1.00 92.00 466 THR A O 1
ATOM 3583 N N . THR A 1 467 ? -17.739 19.388 1.146 1.00 90.00 467 THR A N 1
ATOM 3584 C CA . THR A 1 467 ? -18.819 19.798 0.240 1.00 90.00 467 THR A CA 1
ATOM 3585 C C . THR A 1 467 ? -20.155 19.623 0.950 1.00 90.00 467 THR A C 1
ATOM 3587 O O . THR A 1 467 ? -20.344 18.681 1.718 1.00 90.00 467 THR A O 1
ATOM 3590 N N . GLN A 1 468 ? -21.066 20.583 0.782 1.00 86.31 468 GLN A N 1
ATOM 3591 C CA . GLN A 1 468 ? -22.396 20.566 1.415 1.00 86.31 468 GLN A CA 1
ATOM 3592 C C . GLN A 1 468 ? -22.376 20.368 2.951 1.00 86.31 468 GLN A C 1
ATOM 3594 O O . GLN A 1 468 ? -23.277 19.760 3.521 1.00 86.31 468 GLN A O 1
ATOM 3599 N N . GLY A 1 469 ? -21.338 20.868 3.637 1.00 84.25 469 GLY A N 1
ATOM 3600 C CA . GLY A 1 469 ? -21.177 20.720 5.092 1.00 84.25 469 GLY A CA 1
ATOM 3601 C C . GLY A 1 469 ? -20.719 19.331 5.559 1.00 84.25 469 GLY A C 1
ATOM 3602 O O . GLY A 1 469 ? -20.653 19.094 6.762 1.00 84.25 469 GLY A O 1
ATOM 3603 N N . ARG A 1 470 ? -20.383 18.432 4.629 1.00 88.12 470 ARG A N 1
ATOM 3604 C CA . ARG A 1 470 ? -19.876 17.076 4.877 1.00 88.12 470 ARG A CA 1
ATOM 3605 C C . ARG A 1 470 ? -18.398 17.011 4.504 1.00 88.12 470 ARG A C 1
ATOM 3607 O O . ARG A 1 470 ? -17.995 17.611 3.505 1.00 88.12 470 ARG A O 1
ATOM 3614 N N . GLN A 1 471 ? -17.588 16.321 5.303 1.00 90.94 471 GLN A N 1
ATOM 3615 C CA . GLN A 1 471 ? -16.150 16.180 5.055 1.00 90.94 471 GLN A CA 1
ATOM 3616 C C . GLN A 1 471 ? -15.867 14.817 4.427 1.00 90.94 471 GLN A C 1
ATOM 3618 O O . GLN A 1 471 ? -16.406 13.806 4.868 1.00 90.94 471 GLN A O 1
ATOM 3623 N N . PHE A 1 472 ? -15.000 14.776 3.424 1.00 93.12 472 PHE A N 1
ATOM 3624 C CA . PHE A 1 472 ? -14.670 13.561 2.689 1.00 93.12 472 PHE A CA 1
ATOM 3625 C C . PHE A 1 472 ? -13.167 13.370 2.612 1.00 93.12 472 PHE A C 1
ATOM 3627 O O . PHE A 1 472 ? -12.411 14.328 2.436 1.00 93.12 472 PHE A O 1
ATOM 3634 N N . VAL A 1 473 ? -12.753 12.113 2.715 1.00 93.06 473 VAL A N 1
ATOM 3635 C CA . VAL A 1 473 ? -11.361 11.691 2.624 1.00 93.06 473 VAL A CA 1
ATOM 3636 C C . VAL A 1 473 ? -11.217 10.644 1.525 1.00 93.06 473 VAL A C 1
ATOM 3638 O O . VAL A 1 473 ? -12.019 9.717 1.410 1.00 93.06 473 VAL A O 1
ATOM 3641 N N . ARG A 1 474 ? -10.166 10.784 0.718 1.00 91.81 474 ARG A N 1
ATOM 3642 C CA . ARG A 1 474 ? -9.760 9.838 -0.315 1.00 91.81 474 ARG A CA 1
ATOM 3643 C C . ARG A 1 474 ? -8.697 8.899 0.228 1.00 91.81 474 ARG A C 1
ATOM 3645 O O . ARG A 1 474 ? -7.574 9.294 0.528 1.00 91.81 474 ARG A O 1
ATOM 3652 N N . LEU A 1 475 ? -9.062 7.632 0.282 1.00 91.62 475 LEU A N 1
ATOM 3653 C CA . LEU A 1 475 ? -8.181 6.510 0.544 1.00 91.62 475 LEU A CA 1
ATOM 3654 C C . LEU A 1 475 ? -7.625 5.995 -0.782 1.00 91.62 475 LEU A C 1
ATOM 3656 O O . LEU A 1 475 ? -8.329 6.002 -1.794 1.00 91.62 475 LEU A O 1
ATOM 3660 N N . ARG A 1 476 ? -6.357 5.581 -0.806 1.00 87.06 476 ARG A N 1
ATOM 3661 C CA . ARG A 1 476 ? -5.665 5.128 -2.015 1.00 87.06 476 ARG A CA 1
ATOM 3662 C C . ARG A 1 476 ? -4.656 4.028 -1.699 1.00 87.06 476 ARG A C 1
ATOM 3664 O O . ARG A 1 476 ? -3.839 4.185 -0.793 1.00 87.06 476 ARG A O 1
ATOM 3671 N N . ASN A 1 477 ? -4.612 2.978 -2.508 1.00 86.56 477 ASN A N 1
ATOM 3672 C CA . ASN A 1 477 ? -3.518 2.004 -2.445 1.00 86.56 477 ASN A CA 1
ATOM 3673 C C . ASN A 1 477 ? -2.367 2.362 -3.401 1.00 86.56 477 ASN A C 1
ATOM 3675 O O . ASN A 1 477 ? -2.438 3.316 -4.181 1.00 86.56 477 ASN A O 1
ATOM 3679 N N . MET A 1 478 ? -1.297 1.565 -3.359 1.00 83.06 478 MET A N 1
ATOM 3680 C CA . MET A 1 478 ? -0.169 1.674 -4.293 1.00 83.06 478 MET A CA 1
ATOM 3681 C C . MET A 1 478 ? -0.525 1.346 -5.745 1.00 83.06 478 MET A C 1
ATOM 3683 O O . MET A 1 478 ? 0.165 1.797 -6.656 1.00 83.06 478 MET A O 1
ATOM 3687 N N . ALA A 1 479 ? -1.596 0.588 -5.982 1.00 80.56 479 ALA A N 1
ATOM 3688 C CA . ALA A 1 479 ? -2.107 0.331 -7.325 1.00 80.56 479 ALA A CA 1
ATOM 3689 C C . ALA A 1 479 ? -2.811 1.551 -7.944 1.00 80.56 479 ALA A C 1
ATOM 3691 O O . ALA A 1 479 ? -3.221 1.502 -9.100 1.00 80.56 479 ALA A O 1
ATOM 3692 N N . GLY A 1 480 ? -2.985 2.632 -7.178 1.00 78.62 480 GLY A N 1
ATOM 3693 C CA . GLY A 1 480 ? -3.690 3.831 -7.614 1.00 78.62 480 GLY A CA 1
ATOM 3694 C C . GLY A 1 480 ? -5.213 3.704 -7.573 1.00 78.62 480 GLY A C 1
ATOM 3695 O O . GLY A 1 480 ? -5.901 4.632 -7.992 1.00 78.62 480 GLY A O 1
ATOM 3696 N N . THR A 1 481 ? -5.737 2.596 -7.041 1.00 83.75 481 THR A N 1
ATOM 3697 C CA . THR A 1 481 ? -7.165 2.434 -6.740 1.00 83.75 481 THR A CA 1
ATOM 3698 C C . THR A 1 481 ? -7.534 3.362 -5.594 1.00 83.75 481 THR A C 1
ATOM 3700 O O . THR A 1 481 ? -6.744 3.533 -4.660 1.00 83.75 481 THR A O 1
ATOM 3703 N N . THR A 1 482 ? -8.718 3.965 -5.661 1.00 87.31 482 THR A N 1
ATOM 3704 C CA . THR A 1 482 ? -9.191 4.924 -4.665 1.00 87.31 482 THR A CA 1
ATOM 3705 C C . THR A 1 482 ? -10.551 4.522 -4.102 1.00 87.31 482 THR A C 1
ATOM 3707 O O . THR A 1 482 ? -11.368 3.905 -4.779 1.00 87.31 482 THR A O 1
ATOM 3710 N N . GLN A 1 483 ? -10.787 4.878 -2.844 1.00 91.06 483 GLN A N 1
ATOM 3711 C CA . GLN A 1 483 ? -12.088 4.822 -2.182 1.00 91.06 483 GLN A CA 1
ATOM 3712 C C . GLN A 1 483 ? -12.327 6.166 -1.502 1.00 91.06 483 GLN A C 1
ATOM 3714 O O . GLN A 1 483 ? -11.386 6.790 -1.008 1.00 91.06 483 GLN A O 1
ATOM 3719 N N . ILE A 1 484 ? -13.574 6.623 -1.473 1.00 92.69 484 ILE A N 1
ATOM 3720 C CA . ILE A 1 484 ? -13.950 7.841 -0.754 1.00 92.69 484 ILE A CA 1
ATOM 3721 C C . ILE A 1 484 ? -14.715 7.440 0.499 1.00 92.69 484 ILE A C 1
ATOM 3723 O O . ILE A 1 484 ? -15.617 6.612 0.425 1.00 92.69 484 ILE A O 1
ATOM 3727 N N . VAL A 1 485 ? -14.370 8.033 1.636 1.00 92.06 485 VAL A N 1
ATOM 3728 C CA . VAL A 1 485 ? -15.093 7.861 2.899 1.00 92.06 485 VAL A CA 1
ATOM 3729 C C . VAL A 1 485 ? -15.556 9.216 3.409 1.00 92.06 485 VAL A C 1
ATOM 3731 O O . VAL A 1 485 ? -14.857 10.221 3.264 1.00 92.06 485 VAL A O 1
ATOM 3734 N N . GLU A 1 486 ? -16.747 9.256 3.996 1.00 91.25 486 GLU A N 1
ATOM 3735 C CA . GLU A 1 486 ? -17.205 10.437 4.719 1.00 91.25 486 GLU A CA 1
ATOM 3736 C C . GLU A 1 486 ? -16.570 10.448 6.107 1.00 91.25 486 GLU A C 1
ATOM 3738 O O . GLU A 1 486 ? -16.429 9.406 6.748 1.00 91.25 486 GLU A O 1
ATOM 3743 N N . THR A 1 487 ? -16.164 11.622 6.572 1.00 90.50 487 THR A N 1
ATOM 3744 C CA . THR A 1 487 ? -15.505 11.779 7.863 1.00 90.50 487 THR A CA 1
ATOM 3745 C C . THR A 1 487 ? -16.070 12.946 8.656 1.00 90.50 487 THR A C 1
ATOM 3747 O O . THR A 1 487 ? -16.749 13.825 8.124 1.00 90.50 487 THR A O 1
ATOM 3750 N N . ARG A 1 488 ? -15.763 12.961 9.950 1.00 86.19 488 ARG A N 1
ATOM 3751 C CA . ARG A 1 488 ? -15.952 14.107 10.832 1.00 86.19 488 ARG A CA 1
ATOM 3752 C C . ARG A 1 488 ? -14.700 14.321 11.664 1.00 86.19 488 ARG A C 1
ATOM 3754 O O . ARG A 1 488 ? -14.257 13.417 12.374 1.00 86.19 488 ARG A O 1
ATOM 3761 N N . GLN A 1 489 ? -14.164 15.532 11.617 1.00 82.00 489 GLN A N 1
ATOM 3762 C CA . GLN A 1 489 ? -13.064 15.936 12.480 1.00 82.00 489 GLN A CA 1
ATOM 3763 C C . GLN A 1 489 ? -13.531 16.061 13.938 1.00 82.00 489 GLN A C 1
ATOM 3765 O O . GLN A 1 489 ? -14.533 16.714 14.239 1.00 82.00 489 GLN A O 1
ATOM 3770 N N . ARG A 1 490 ? -12.794 15.430 14.852 1.00 72.31 490 ARG A N 1
ATOM 3771 C CA . ARG A 1 490 ? -13.012 15.506 16.301 1.00 72.31 490 ARG A CA 1
ATOM 3772 C C . ARG A 1 490 ? -12.134 16.583 16.944 1.00 72.31 490 ARG A C 1
ATOM 3774 O O . ARG A 1 490 ? -11.129 17.011 16.381 1.00 72.31 490 ARG A O 1
ATOM 3781 N N . GLU A 1 491 ? -12.496 16.979 18.165 1.00 68.31 491 GLU A N 1
ATOM 3782 C CA . GLU A 1 491 ? -11.736 17.947 18.977 1.00 68.31 491 GLU A CA 1
ATOM 3783 C C . GLU A 1 491 ? -10.299 17.488 19.292 1.00 68.31 491 GLU A C 1
ATOM 3785 O O . GLU A 1 491 ? -9.424 18.317 19.516 1.00 68.31 491 GLU A O 1
ATOM 3790 N N . ASP A 1 492 ? -10.040 16.176 19.275 1.00 63.19 492 ASP A N 1
ATOM 3791 C CA . ASP A 1 492 ? -8.716 15.573 19.478 1.00 63.19 492 ASP A CA 1
ATOM 3792 C C . ASP A 1 492 ? -7.877 15.478 18.186 1.00 63.19 492 ASP A C 1
ATOM 3794 O O . ASP A 1 492 ? -6.766 14.950 18.209 1.00 63.19 492 ASP A O 1
ATOM 3798 N N . GLY A 1 493 ? -8.380 16.008 17.065 1.00 67.69 493 GLY A N 1
ATOM 3799 C CA . GLY A 1 493 ? -7.693 16.046 15.772 1.00 67.69 493 GLY A CA 1
ATOM 3800 C C . GLY A 1 493 ? -7.838 14.779 14.922 1.00 67.69 493 GLY A C 1
ATOM 3801 O O . GLY A 1 493 ? -7.413 14.779 13.765 1.00 67.69 493 GLY A O 1
ATOM 3802 N N . PHE A 1 494 ? -8.462 13.717 15.441 1.00 72.75 494 PHE A N 1
ATOM 3803 C CA . PHE A 1 494 ? -8.739 12.505 14.666 1.00 72.75 494 PHE A CA 1
ATOM 3804 C C . PHE A 1 494 ? -9.942 12.693 13.733 1.00 72.75 494 PHE A C 1
ATOM 3806 O O . PHE A 1 494 ? -10.875 13.437 14.040 1.00 72.75 494 PHE A O 1
ATOM 3813 N N . HIS A 1 495 ? -9.932 11.989 12.599 1.00 83.50 495 HIS A N 1
ATOM 3814 C CA . HIS A 1 495 ? -11.033 11.998 11.637 1.00 83.50 495 HIS A CA 1
ATOM 3815 C C . HIS A 1 495 ? -11.805 10.690 11.761 1.00 83.50 495 HIS A C 1
ATOM 3817 O O . HIS A 1 495 ? -11.295 9.614 11.449 1.00 83.50 495 HIS A O 1
ATOM 3823 N N . GLU A 1 496 ? -13.021 10.783 12.284 1.00 84.19 496 GLU A N 1
ATOM 3824 C CA . GLU A 1 496 ? -13.924 9.649 12.460 1.00 84.19 496 GLU A CA 1
ATOM 3825 C C . GLU A 1 496 ? -14.598 9.335 11.125 1.00 84.19 496 GLU A C 1
ATOM 3827 O O . GLU A 1 496 ? -15.162 10.240 10.516 1.00 84.19 496 GLU A O 1
ATOM 3832 N N . VAL A 1 497 ? -14.543 8.086 10.665 1.00 84.81 497 VAL A N 1
ATOM 3833 C CA . VAL A 1 497 ? -15.252 7.642 9.458 1.00 84.81 497 VAL A CA 1
ATOM 3834 C C . VAL A 1 497 ? -16.733 7.490 9.786 1.00 84.81 497 VAL A C 1
ATOM 3836 O O . VAL A 1 497 ? -17.099 6.793 10.732 1.00 84.81 497 VAL A O 1
ATOM 3839 N N . LEU A 1 498 ? -17.584 8.133 8.993 1.00 77.94 498 LEU A N 1
ATOM 3840 C CA . LEU A 1 498 ? -19.033 8.062 9.119 1.00 77.94 498 LEU A CA 1
ATOM 3841 C C . LEU A 1 498 ? -19.579 6.976 8.185 1.00 77.94 498 LEU A C 1
ATOM 3843 O O . LEU A 1 498 ? -19.137 6.838 7.046 1.00 77.94 498 LEU A O 1
ATOM 3847 N N . GLY A 1 499 ? -20.551 6.193 8.660 1.00 66.19 499 GLY A N 1
ATOM 3848 C CA . GLY A 1 499 ? -21.288 5.276 7.791 1.00 66.19 499 GLY A CA 1
ATOM 3849 C C . GLY A 1 499 ? -22.128 6.058 6.782 1.00 66.19 499 GLY A C 1
ATOM 3850 O O . GLY A 1 499 ? -22.887 6.944 7.174 1.00 66.19 499 GLY A O 1
ATOM 3851 N N . TYR A 1 500 ? -22.009 5.735 5.492 1.00 50.88 500 TYR A N 1
ATOM 3852 C CA . TYR A 1 500 ? -22.789 6.386 4.440 1.00 50.88 500 TYR A CA 1
ATOM 3853 C C . TYR A 1 500 ? -24.202 5.783 4.385 1.00 50.88 500 TYR A C 1
ATOM 3855 O O . TYR A 1 500 ? -24.458 4.855 3.629 1.00 50.88 500 TYR A O 1
ATOM 3863 N N . SER A 1 501 ? -25.098 6.285 5.235 1.00 42.59 501 SER A N 1
ATOM 3864 C CA . SER A 1 501 ? -26.565 6.283 5.087 1.00 42.59 501 SER A CA 1
ATOM 3865 C C . SER A 1 501 ? -27.188 6.699 6.419 1.00 42.59 501 SER A C 1
ATOM 3867 O O . SER A 1 501 ? -26.862 6.129 7.458 1.00 42.59 501 SER A O 1
ATOM 3869 N N . ASP A 1 502 ? -28.122 7.643 6.351 1.00 36.59 502 ASP A N 1
ATOM 3870 C CA . ASP A 1 502 ? -28.963 8.153 7.436 1.00 36.59 502 ASP A CA 1
ATOM 3871 C C . ASP A 1 502 ? -28.262 9.098 8.417 1.00 36.59 502 ASP A C 1
ATOM 3873 O O . ASP A 1 502 ? -27.660 8.695 9.411 1.00 36.59 502 ASP A O 1
ATOM 3877 N N . GLY A 1 503 ? -28.459 10.404 8.199 1.00 38.53 503 GLY A N 1
ATOM 3878 C CA . GLY A 1 503 ? -28.154 11.496 9.137 1.00 38.53 503 GLY A CA 1
ATOM 3879 C C . GLY A 1 503 ? -28.932 11.445 10.467 1.00 38.53 503 GLY A C 1
ATOM 3880 O O . GLY A 1 503 ? -29.289 12.481 11.018 1.00 38.53 503 GLY A O 1
ATOM 3881 N N . LEU A 1 504 ? -29.217 10.244 10.971 1.00 37.06 504 LEU A N 1
ATOM 3882 C CA . LEU A 1 504 ? -29.949 9.913 12.191 1.00 37.06 504 LEU A CA 1
ATOM 3883 C C . LEU A 1 504 ? -29.159 8.975 13.116 1.00 37.06 504 LEU A C 1
ATOM 3885 O O . LEU A 1 504 ? -29.714 8.439 14.075 1.00 37.06 504 LEU A O 1
ATOM 3889 N N . MET A 1 505 ? -27.872 8.757 12.857 1.00 43.00 505 MET A N 1
ATOM 3890 C CA . MET A 1 505 ? -27.083 7.817 13.644 1.00 43.00 505 MET A CA 1
ATOM 3891 C C . MET A 1 505 ? -26.438 8.514 14.866 1.00 43.00 505 MET A C 1
ATOM 3893 O O . MET A 1 505 ? -25.630 9.427 14.692 1.00 43.00 505 MET A O 1
ATOM 3897 N N . PRO A 1 506 ? -26.803 8.131 16.113 1.00 43.03 506 PRO A N 1
ATOM 3898 C CA . PRO A 1 506 ? -26.320 8.775 17.339 1.00 43.03 506 PRO A CA 1
ATOM 3899 C C . PRO A 1 506 ? -24.823 8.508 17.571 1.00 43.03 506 PRO A C 1
ATOM 3901 O O . PRO A 1 506 ? -24.239 7.663 16.903 1.00 43.03 506 PRO A O 1
ATOM 3904 N N . GLU A 1 507 ? -24.232 9.211 18.548 1.00 44.88 507 GLU A N 1
ATOM 3905 C CA . GLU A 1 507 ? -22.818 9.304 19.000 1.00 44.88 507 GLU A CA 1
ATOM 3906 C C . GLU A 1 507 ? -22.023 7.985 19.266 1.00 44.88 507 GLU A C 1
ATOM 3908 O O . GLU A 1 507 ? -21.077 7.960 20.057 1.00 44.88 507 GLU A O 1
ATOM 3913 N N . ALA A 1 508 ? -22.387 6.868 18.638 1.00 40.78 508 ALA A N 1
ATOM 3914 C CA . ALA A 1 508 ? -21.919 5.512 18.899 1.00 40.78 508 ALA A CA 1
ATOM 3915 C C . ALA A 1 508 ? -20.695 5.060 18.068 1.00 40.78 508 ALA A C 1
ATOM 3917 O O . ALA A 1 508 ? -20.228 3.943 18.279 1.00 40.78 508 ALA A O 1
ATOM 3918 N N . TYR A 1 509 ? -20.141 5.893 17.178 1.00 49.75 509 TYR A N 1
ATOM 3919 C CA . TYR A 1 509 ? -19.104 5.494 16.202 1.00 49.75 509 TYR A CA 1
ATOM 3920 C C . TYR A 1 509 ? -17.653 5.804 16.612 1.00 49.75 509 TYR A C 1
ATOM 3922 O O . TYR A 1 509 ? -16.762 5.873 15.769 1.00 49.75 509 TYR A O 1
ATOM 3930 N N . ARG A 1 510 ? -17.373 5.882 17.923 1.00 55.91 510 ARG A N 1
ATOM 3931 C CA . ARG A 1 510 ? -16.078 6.293 18.515 1.00 55.91 510 ARG A CA 1
ATOM 3932 C C . ARG A 1 510 ? -14.852 5.403 18.200 1.00 55.91 510 ARG A C 1
ATOM 3934 O O . ARG A 1 510 ? -13.888 5.451 18.964 1.00 55.91 510 ARG A O 1
ATOM 3941 N N . TYR A 1 511 ? -14.822 4.603 17.133 1.00 59.75 511 TYR A N 1
ATOM 3942 C CA . TYR A 1 511 ? -13.731 3.652 16.865 1.00 59.75 511 TYR A CA 1
ATOM 3943 C C . TYR A 1 511 ? -13.333 3.473 15.387 1.00 59.75 511 TYR A C 1
ATOM 3945 O O . TYR A 1 511 ? -12.374 2.747 15.114 1.00 59.75 511 TYR A O 1
ATOM 3953 N N . HIS A 1 512 ? -13.992 4.137 14.431 1.00 73.88 512 HIS A N 1
ATOM 3954 C CA . HIS A 1 512 ? -13.564 4.131 13.026 1.00 73.88 512 HIS A CA 1
ATOM 3955 C C . HIS A 1 512 ? -12.775 5.403 12.729 1.00 73.88 512 HIS A C 1
ATOM 3957 O O . HIS A 1 512 ? -13.362 6.473 12.657 1.00 73.88 512 HIS A O 1
ATOM 3963 N N . TYR A 1 513 ? -11.455 5.310 12.562 1.00 82.44 513 TYR A N 1
ATOM 3964 C CA . TYR A 1 513 ? -10.612 6.490 12.352 1.00 82.44 513 TYR A CA 1
ATOM 3965 C C . TYR A 1 513 ? -9.763 6.375 11.102 1.00 82.44 513 TYR A C 1
ATOM 3967 O O . TYR A 1 513 ? -9.210 5.311 10.816 1.00 82.44 513 TYR A O 1
ATOM 3975 N N . VAL A 1 514 ? -9.600 7.506 10.427 1.00 87.50 514 VAL A N 1
ATOM 3976 C CA . VAL A 1 514 ? -8.534 7.723 9.457 1.00 87.50 514 VAL A CA 1
ATOM 3977 C C . VAL A 1 514 ? -7.565 8.773 9.986 1.00 87.50 514 VAL A C 1
ATOM 3979 O O . VAL A 1 514 ? -7.938 9.697 10.710 1.00 87.50 514 VAL A O 1
ATOM 3982 N N . GLU A 1 515 ? -6.297 8.603 9.645 1.00 87.19 515 GLU A N 1
ATOM 3983 C CA . GLU A 1 515 ? -5.214 9.500 10.025 1.00 87.19 515 GLU A CA 1
ATOM 3984 C C . GLU A 1 515 ? -4.428 9.930 8.791 1.00 87.19 515 GLU A C 1
ATOM 3986 O O . GLU A 1 515 ? -4.165 9.133 7.886 1.00 87.19 515 GLU A O 1
ATOM 3991 N N . GLU A 1 516 ? -4.041 11.199 8.763 1.00 86.44 516 GLU A N 1
ATOM 3992 C CA . GLU A 1 516 ? -3.163 11.723 7.731 1.00 86.44 516 GLU A CA 1
ATOM 3993 C C . GLU A 1 516 ? -1.702 11.430 8.096 1.00 86.44 516 GLU A C 1
ATOM 3995 O O . GLU A 1 516 ? -1.230 11.745 9.190 1.00 86.44 516 GLU A O 1
ATOM 4000 N N . ARG A 1 517 ? -0.960 10.836 7.162 1.00 81.62 517 ARG A N 1
ATOM 4001 C CA . ARG A 1 517 ? 0.482 10.601 7.252 1.00 81.62 517 ARG A CA 1
ATOM 4002 C C . ARG A 1 517 ? 1.117 11.050 5.944 1.00 81.62 517 ARG A C 1
ATOM 4004 O O . ARG A 1 517 ? 0.837 10.479 4.895 1.00 81.62 517 ARG A O 1
ATOM 4011 N N . GLN A 1 518 ? 1.982 12.063 6.015 1.00 75.38 518 GLN A N 1
ATOM 4012 C CA . GLN A 1 518 ? 2.725 12.583 4.857 1.00 75.38 518 GLN A CA 1
ATOM 4013 C C . GLN A 1 518 ? 1.816 12.980 3.671 1.00 75.38 518 GLN A C 1
ATOM 4015 O O . GLN A 1 518 ? 2.144 12.717 2.518 1.00 75.38 518 GLN A O 1
ATOM 4020 N N . GLY A 1 519 ? 0.659 13.596 3.946 1.00 75.81 519 GLY A N 1
ATOM 4021 C CA . GLY A 1 519 ? -0.286 14.034 2.909 1.00 75.81 519 GLY A CA 1
ATOM 4022 C C . GLY A 1 519 ? -1.214 12.942 2.367 1.00 75.81 519 GLY A C 1
ATOM 4023 O O . GLY A 1 519 ? -2.013 13.222 1.477 1.00 75.81 519 GLY A O 1
ATOM 4024 N N . LYS A 1 520 ? -1.125 11.709 2.886 1.00 83.31 520 LYS A N 1
ATOM 4025 C CA . LYS A 1 520 ? -1.993 10.583 2.523 1.00 83.31 520 LYS A CA 1
ATOM 4026 C C . LYS A 1 520 ? -2.797 10.105 3.722 1.00 83.31 520 LYS A C 1
ATOM 4028 O O . LYS A 1 520 ? -2.321 10.126 4.854 1.00 83.31 520 LYS A O 1
ATOM 4033 N N . TRP A 1 521 ? -4.006 9.631 3.462 1.00 89.94 521 TRP A N 1
ATOM 4034 C CA . TRP A 1 521 ? -4.925 9.182 4.497 1.00 89.94 521 TRP A CA 1
ATOM 4035 C C . TRP A 1 521 ? -4.927 7.673 4.648 1.00 89.94 521 TRP A C 1
ATOM 4037 O O . TRP A 1 521 ? -4.957 6.935 3.660 1.00 89.94 521 TRP A O 1
ATOM 4047 N N . TYR A 1 522 ? -4.913 7.233 5.902 1.00 88.62 522 TYR A N 1
ATOM 4048 C CA . TYR A 1 522 ? -4.797 5.840 6.286 1.00 88.62 522 TYR A CA 1
ATOM 4049 C C . TYR A 1 522 ? -5.878 5.422 7.276 1.00 88.62 522 TYR A C 1
ATOM 4051 O O . TYR A 1 522 ? -6.065 6.120 8.270 1.00 88.62 522 TYR A O 1
ATOM 4059 N N . PRO A 1 523 ? -6.524 4.258 7.092 1.00 87.69 523 PRO A N 1
ATOM 4060 C CA . PRO A 1 523 ? -7.392 3.702 8.114 1.00 87.69 523 PRO A CA 1
ATOM 4061 C C . PRO A 1 523 ? -6.569 3.280 9.329 1.00 87.69 523 PRO A C 1
ATOM 4063 O O . PRO A 1 523 ? -5.399 2.883 9.211 1.00 87.69 523 PRO A O 1
ATOM 4066 N N . SER A 1 524 ? -7.208 3.295 10.495 1.00 79.81 524 SER A N 1
ATOM 4067 C CA . SER A 1 524 ? -6.678 2.659 11.697 1.00 79.81 524 SER A CA 1
ATOM 4068 C C . SER A 1 524 ? -6.391 1.170 11.452 1.00 79.81 524 SER A C 1
ATOM 4070 O O . SER A 1 524 ? -6.973 0.536 10.569 1.00 79.81 524 SER A O 1
ATOM 4072 N N . ILE A 1 525 ? -5.500 0.582 12.256 1.00 71.62 525 ILE A N 1
ATOM 4073 C CA . ILE A 1 525 ? -5.083 -0.829 12.120 1.00 71.62 525 ILE A CA 1
ATOM 4074 C C . ILE A 1 525 ? -6.289 -1.785 12.115 1.00 71.62 525 ILE A C 1
ATOM 4076 O O . ILE A 1 525 ? -6.309 -2.753 11.354 1.00 71.62 525 ILE A O 1
ATOM 4080 N N . MET A 1 526 ? -7.314 -1.497 12.922 1.00 68.75 526 MET A N 1
ATOM 4081 C CA . MET A 1 526 ? -8.536 -2.303 12.983 1.00 68.75 526 MET A CA 1
ATOM 4082 C C . MET A 1 526 ? -9.326 -2.261 11.676 1.00 68.75 526 MET A C 1
ATOM 4084 O O . MET A 1 526 ? -9.666 -3.314 11.139 1.00 68.75 526 MET A O 1
ATOM 4088 N N . LEU A 1 527 ? -9.551 -1.059 11.134 1.00 77.19 527 LEU A N 1
ATOM 4089 C CA . LEU A 1 527 ? -10.249 -0.879 9.862 1.00 77.19 527 LEU A CA 1
ATOM 4090 C C . LEU A 1 527 ? -9.506 -1.569 8.714 1.00 77.19 527 LEU A C 1
ATOM 4092 O O . LEU A 1 527 ? -10.127 -2.289 7.937 1.00 77.19 527 LEU A O 1
ATOM 4096 N N . ARG A 1 528 ? -8.173 -1.430 8.648 1.00 76.69 528 ARG A N 1
ATOM 4097 C CA . ARG A 1 528 ? -7.356 -2.128 7.635 1.00 76.69 528 ARG A CA 1
ATOM 4098 C C . ARG A 1 528 ? -7.462 -3.644 7.738 1.00 76.69 528 ARG A C 1
ATOM 4100 O O . ARG A 1 528 ? -7.462 -4.332 6.728 1.00 76.69 528 ARG A O 1
ATOM 4107 N N . SER A 1 529 ? -7.595 -4.160 8.957 1.00 67.69 529 SER A N 1
ATOM 4108 C CA . SER A 1 529 ? -7.753 -5.595 9.214 1.00 67.69 529 SER A CA 1
ATOM 4109 C C . SER A 1 529 ? -9.174 -6.106 8.924 1.00 67.69 529 SER A C 1
ATOM 4111 O O . SER A 1 529 ? -9.475 -7.268 9.189 1.00 67.69 529 SER A O 1
ATOM 4113 N N . GLY A 1 530 ? -10.071 -5.247 8.423 1.00 66.88 530 GLY A N 1
ATOM 4114 C CA . GLY A 1 530 ? -11.478 -5.564 8.152 1.00 66.88 530 GLY A CA 1
ATOM 4115 C C . GLY A 1 530 ? -12.301 -5.803 9.401 1.00 66.88 530 GLY A C 1
ATOM 4116 O O . GLY A 1 530 ? -13.411 -6.332 9.329 1.00 66.88 530 GLY A O 1
ATOM 4117 N N . ILE A 1 531 ? -11.746 -5.408 10.542 1.00 67.06 531 ILE A N 1
ATOM 4118 C CA . ILE A 1 531 ? -12.376 -5.525 11.833 1.00 67.06 531 ILE A CA 1
ATOM 4119 C C . ILE A 1 531 ? -13.218 -4.276 12.020 1.00 67.06 531 ILE A C 1
ATOM 4121 O O . ILE A 1 531 ? -12.717 -3.206 12.364 1.00 67.06 531 ILE A O 1
ATOM 4125 N N . ASP A 1 532 ? -14.517 -4.436 11.809 1.00 66.44 532 ASP A N 1
ATOM 4126 C CA . ASP A 1 532 ? -15.486 -3.472 12.288 1.00 66.44 532 ASP A CA 1
ATOM 4127 C C . ASP A 1 532 ? -15.673 -3.693 13.792 1.00 66.44 532 ASP A C 1
ATOM 4129 O O . ASP A 1 532 ? -16.295 -4.700 14.149 1.00 66.44 532 ASP A O 1
ATOM 4133 N N . PRO A 1 533 ? -15.171 -2.805 14.674 1.00 60.22 533 PRO A N 1
ATOM 4134 C CA . PRO A 1 533 ? -15.376 -2.941 16.109 1.00 60.22 533 PRO A CA 1
ATOM 4135 C C . PRO A 1 533 ? -16.853 -3.171 16.433 1.00 60.22 533 PRO A C 1
ATOM 4137 O O . PRO A 1 533 ? -17.162 -4.019 17.265 1.00 60.22 533 PRO A O 1
ATOM 4140 N N . LEU A 1 534 ? -17.772 -2.501 15.732 1.00 55.53 534 LEU A N 1
ATOM 4141 C CA . LEU A 1 534 ? -19.210 -2.541 16.003 1.00 55.53 534 LEU A CA 1
ATOM 4142 C C . LEU A 1 534 ? -19.922 -3.788 15.455 1.00 55.53 534 LEU A C 1
ATOM 4144 O O . LEU A 1 534 ? -21.124 -3.931 15.664 1.00 55.53 534 LEU A O 1
ATOM 4148 N N . SER A 1 535 ? -19.213 -4.683 14.764 1.00 61.62 535 SER A N 1
ATOM 4149 C CA . SER A 1 535 ? -19.795 -5.925 14.250 1.00 61.62 535 SER A CA 1
ATOM 4150 C C . SER A 1 535 ? -19.800 -7.035 15.302 1.00 61.62 535 SER A C 1
ATOM 4152 O O . SER A 1 535 ? -18.865 -7.165 16.091 1.00 61.62 535 SER A O 1
ATOM 4154 N N . ASP A 1 536 ? -20.788 -7.930 15.243 1.00 57.56 536 ASP A N 1
ATOM 4155 C CA . ASP A 1 536 ? -20.787 -9.159 16.054 1.00 57.56 536 ASP A CA 1
ATOM 4156 C C . ASP A 1 536 ? -19.550 -10.040 15.775 1.00 57.56 536 ASP A C 1
ATOM 4158 O O . ASP A 1 536 ? -19.081 -10.781 16.642 1.00 57.56 536 ASP A O 1
ATOM 4162 N N . LEU A 1 537 ? -18.954 -9.896 14.584 1.00 64.75 537 LEU A N 1
ATOM 4163 C CA . LEU A 1 537 ? -17.717 -10.564 14.173 1.00 64.75 537 LEU A CA 1
ATOM 4164 C C . LEU A 1 537 ? -16.476 -10.060 14.932 1.00 64.75 537 LEU A C 1
ATOM 4166 O O . LEU A 1 537 ? -15.500 -10.806 15.051 1.00 64.75 537 LEU A O 1
ATOM 4170 N N . PHE A 1 538 ? -16.501 -8.839 15.486 1.00 71.19 538 PHE A N 1
ATOM 4171 C CA . PHE A 1 538 ? -15.411 -8.299 16.306 1.00 71.19 538 PHE A CA 1
ATOM 4172 C C . PHE A 1 538 ? -15.149 -9.165 17.531 1.00 71.19 538 PHE A C 1
ATOM 4174 O O . PHE A 1 538 ? -14.003 -9.495 17.829 1.00 71.19 538 PHE A O 1
ATOM 4181 N N . ARG A 1 539 ? -16.217 -9.582 18.217 1.00 69.19 539 ARG A N 1
ATOM 4182 C CA . ARG A 1 539 ? -16.125 -10.423 19.413 1.00 69.19 539 ARG A CA 1
ATOM 4183 C C . ARG A 1 539 ? -15.456 -11.757 19.102 1.00 69.19 539 ARG A C 1
ATOM 4185 O O . ARG A 1 539 ? -14.611 -12.216 19.868 1.00 69.19 539 ARG A O 1
ATOM 4192 N N . ASP A 1 540 ? -15.783 -12.355 17.962 1.00 75.38 540 ASP A N 1
ATOM 4193 C CA . ASP A 1 540 ? -15.174 -13.607 17.512 1.00 75.38 540 ASP A CA 1
ATOM 4194 C C . ASP A 1 540 ? -13.717 -13.429 17.064 1.00 75.38 540 ASP A C 1
ATOM 4196 O O . ASP A 1 540 ? -12.888 -14.315 17.282 1.00 75.38 540 ASP A O 1
ATOM 4200 N N . ALA A 1 541 ? -13.367 -12.289 16.462 1.00 73.69 541 ALA A N 1
ATOM 4201 C CA . ALA A 1 541 ? -11.978 -11.941 16.165 1.00 73.69 541 ALA A CA 1
ATOM 4202 C C . ALA A 1 541 ? -11.162 -11.736 17.453 1.00 73.69 541 ALA A C 1
ATOM 4204 O O . ALA A 1 541 ? -10.089 -12.318 17.589 1.00 73.69 541 ALA A O 1
ATOM 4205 N N . ALA A 1 542 ? -11.703 -11.000 18.425 1.00 79.19 542 ALA A N 1
ATOM 4206 C CA . ALA A 1 542 ? -11.063 -10.763 19.713 1.00 79.19 542 ALA A CA 1
ATOM 4207 C C . ALA A 1 542 ? -10.911 -12.048 20.532 1.00 79.19 542 ALA A C 1
ATOM 4209 O O . ALA A 1 542 ? -9.859 -12.294 21.112 1.00 79.19 542 ALA A O 1
ATOM 4210 N N . SER A 1 543 ? -11.918 -12.924 20.510 1.00 83.50 543 SER A N 1
ATOM 4211 C CA . SER A 1 543 ? -11.840 -14.242 21.148 1.00 83.50 543 SER A CA 1
ATOM 4212 C C . SER A 1 543 ? -10.749 -15.111 20.520 1.00 83.50 543 SER A C 1
ATOM 4214 O O . SER A 1 543 ? -10.022 -15.786 21.241 1.00 83.50 543 SER A O 1
ATOM 4216 N N . ARG A 1 544 ? -10.591 -15.073 19.189 1.00 81.50 544 ARG A N 1
ATOM 4217 C CA . ARG A 1 544 ? -9.510 -15.783 18.484 1.00 81.50 544 ARG A CA 1
ATOM 4218 C C . ARG A 1 544 ? -8.130 -15.213 18.800 1.00 81.50 544 ARG A C 1
ATOM 4220 O O . ARG A 1 544 ? -7.202 -15.991 18.996 1.00 81.50 544 ARG A O 1
ATOM 4227 N N . ASP A 1 545 ? -7.993 -13.893 18.864 1.00 80.19 545 ASP A N 1
ATOM 4228 C CA . ASP A 1 545 ? -6.725 -13.240 19.204 1.00 80.19 545 ASP A CA 1
ATOM 4229 C C . ASP A 1 545 ? -6.327 -13.505 20.664 1.00 80.19 545 ASP A C 1
ATOM 4231 O O . ASP A 1 545 ? -5.192 -13.889 20.940 1.00 80.19 545 ASP A O 1
ATOM 4235 N N . ILE A 1 546 ? -7.291 -13.431 21.590 1.00 83.94 546 ILE A N 1
ATOM 4236 C CA . ILE A 1 546 ? -7.120 -13.886 22.974 1.00 83.94 546 ILE A CA 1
ATOM 4237 C C . ILE A 1 546 ? -6.681 -15.348 22.974 1.00 83.94 546 ILE A C 1
ATOM 4239 O O . ILE A 1 546 ? -5.639 -15.660 23.535 1.00 83.94 546 ILE A O 1
ATOM 4243 N N . PHE A 1 547 ? -7.408 -16.237 22.292 1.00 84.94 547 PHE A N 1
ATOM 4244 C CA . PHE A 1 547 ? -7.072 -17.659 22.209 1.00 84.94 547 PHE A CA 1
ATOM 4245 C C . PHE A 1 547 ? -5.634 -17.902 21.728 1.00 84.94 547 PHE A C 1
ATOM 4247 O O . PHE A 1 547 ? -4.927 -18.705 22.329 1.00 84.94 547 PHE A O 1
ATOM 4254 N N . GLY A 1 548 ? -5.184 -17.184 20.694 1.00 79.19 548 GLY A N 1
ATOM 4255 C CA . GLY A 1 548 ? -3.825 -17.292 20.157 1.00 79.19 548 GLY A CA 1
ATOM 4256 C C . GLY A 1 548 ? -2.728 -16.753 21.082 1.00 79.19 548 GLY A C 1
ATOM 4257 O O . GLY A 1 548 ? -1.581 -17.180 20.972 1.00 79.19 548 GLY A O 1
ATOM 4258 N N . LYS A 1 549 ? -3.064 -15.840 22.000 1.00 84.19 549 LYS A N 1
ATOM 4259 C CA . LYS A 1 549 ? -2.130 -15.238 22.968 1.00 84.19 549 LYS A CA 1
ATOM 4260 C C . LYS A 1 549 ? -2.098 -15.954 24.322 1.00 84.19 549 LYS A C 1
ATOM 4262 O O . LYS A 1 549 ? -1.232 -15.648 25.140 1.00 84.19 549 LYS A O 1
ATOM 4267 N N . LEU A 1 550 ? -3.023 -16.880 24.584 1.00 79.69 550 LEU A N 1
ATOM 4268 C CA . LEU A 1 550 ? -3.026 -17.679 25.811 1.00 79.69 550 LEU A CA 1
ATOM 4269 C C . LEU A 1 550 ? -1.996 -18.829 25.713 1.00 79.69 550 LEU A C 1
ATOM 4271 O O . LEU A 1 550 ? -1.771 -19.365 24.628 1.00 79.69 550 LEU A O 1
ATOM 4275 N N . PRO A 1 551 ? -1.361 -19.252 26.824 1.00 72.06 551 PRO A N 1
ATOM 4276 C CA . PRO A 1 551 ? -0.339 -20.296 26.794 1.00 72.06 551 PRO A CA 1
ATOM 4277 C C . PRO A 1 551 ? -0.885 -21.649 26.299 1.00 72.06 551 PRO A C 1
ATOM 4279 O O . PRO A 1 551 ? -1.910 -22.111 26.808 1.00 72.06 551 PRO A O 1
ATOM 4282 N N . PRO A 1 552 ? -0.167 -22.361 25.408 1.00 63.00 552 PRO A N 1
ATOM 4283 C CA . PRO A 1 552 ? -0.655 -23.583 24.754 1.00 63.00 552 PRO A CA 1
ATOM 4284 C C . PRO A 1 552 ? -0.858 -24.784 25.696 1.00 63.00 552 PRO A C 1
ATOM 4286 O O . PRO A 1 552 ? -1.476 -25.775 25.315 1.00 63.00 552 PRO A O 1
ATOM 4289 N N . HIS A 1 553 ? -0.339 -24.730 26.926 1.00 60.44 553 HIS A N 1
ATOM 4290 C CA . HIS A 1 553 ? -0.453 -25.816 27.910 1.00 60.44 553 HIS A CA 1
ATOM 4291 C C . HIS A 1 553 ? -1.716 -25.741 28.770 1.00 60.44 553 HIS A C 1
ATOM 4293 O O . HIS A 1 553 ? -2.077 -26.715 29.435 1.00 60.44 553 HIS A O 1
ATOM 4299 N N . ALA A 1 554 ? -2.401 -24.601 28.770 1.00 58.12 554 ALA A N 1
ATOM 4300 C CA . ALA A 1 554 ? -3.706 -24.509 29.382 1.00 58.12 554 ALA A CA 1
ATOM 4301 C C . ALA A 1 554 ? -4.695 -25.193 28.424 1.00 58.12 554 ALA A C 1
ATOM 4303 O O . ALA A 1 554 ? -4.715 -24.888 27.236 1.00 58.12 554 ALA A O 1
ATOM 4304 N N . ARG A 1 555 ? -5.485 -26.162 28.904 1.00 61.28 555 ARG A N 1
ATOM 4305 C CA . ARG A 1 555 ? -6.522 -26.864 28.117 1.00 61.28 555 ARG A CA 1
ATOM 4306 C C . ARG A 1 555 ? -7.672 -25.909 27.762 1.00 61.28 555 ARG A C 1
ATOM 4308 O O . ARG A 1 555 ? -8.785 -26.048 28.262 1.00 61.28 555 ARG A O 1
ATOM 4315 N N . ILE A 1 556 ? -7.376 -24.902 26.957 1.00 71.56 556 ILE A N 1
ATOM 4316 C CA . ILE A 1 556 ? -8.256 -23.805 26.589 1.00 71.56 556 ILE A CA 1
ATOM 4317 C C . ILE A 1 556 ? -8.857 -24.155 25.235 1.00 71.56 556 ILE A C 1
ATOM 4319 O O . ILE A 1 556 ? -8.175 -24.659 24.345 1.00 71.56 556 ILE A O 1
ATOM 4323 N N . ASN A 1 557 ? -10.152 -23.908 25.089 1.00 81.31 557 ASN A N 1
ATOM 4324 C CA . ASN A 1 557 ? -10.851 -23.977 23.814 1.00 81.31 557 ASN A CA 1
ATOM 4325 C C . ASN A 1 557 ? -11.405 -22.586 23.464 1.00 81.31 557 ASN A C 1
ATOM 4327 O O . ASN A 1 557 ? -11.378 -21.662 24.282 1.00 81.31 557 ASN A O 1
ATOM 4331 N N . MET A 1 558 ? -11.922 -22.431 22.246 1.00 82.06 558 MET A N 1
ATOM 4332 C CA . MET A 1 558 ? -12.466 -21.151 21.775 1.00 82.06 558 MET A CA 1
ATOM 4333 C C . MET A 1 558 ? -13.611 -20.625 22.660 1.00 82.06 558 MET A C 1
ATOM 4335 O O . MET A 1 558 ? -13.822 -19.422 22.767 1.00 82.06 558 MET A O 1
ATOM 4339 N N . GLU A 1 559 ? -14.337 -21.517 23.331 1.00 78.38 559 GLU A N 1
ATOM 4340 C CA . GLU A 1 559 ? -15.432 -21.158 24.231 1.00 78.38 559 GLU A CA 1
ATOM 4341 C C . GLU A 1 559 ? -14.932 -20.504 25.526 1.00 78.38 559 GLU A C 1
ATOM 4343 O O . GLU A 1 559 ? -15.509 -19.524 25.991 1.00 78.38 559 GLU A O 1
ATOM 4348 N N . VAL A 1 560 ? -13.813 -20.983 26.077 1.00 79.94 560 VAL A N 1
ATOM 4349 C CA . VAL A 1 560 ? -13.122 -20.322 27.193 1.00 79.94 560 VAL A CA 1
ATOM 4350 C C . VAL A 1 560 ? -12.625 -18.937 26.773 1.00 79.94 560 VAL A C 1
ATOM 4352 O O . VAL A 1 560 ? -12.816 -17.978 27.516 1.00 79.94 560 VAL A O 1
ATOM 4355 N N . ALA A 1 561 ? -12.039 -18.809 25.579 1.00 80.56 561 ALA A N 1
ATOM 4356 C CA . ALA A 1 561 ? -11.564 -17.520 25.079 1.00 80.56 561 ALA A CA 1
ATOM 4357 C C . ALA A 1 561 ? -12.708 -16.518 24.853 1.00 80.56 561 ALA A C 1
ATOM 4359 O O . ALA A 1 561 ? -12.571 -15.354 25.224 1.00 80.56 561 ALA A O 1
ATOM 4360 N N . ARG A 1 562 ? -13.865 -16.978 24.350 1.00 78.50 562 ARG A N 1
ATOM 4361 C CA . ARG A 1 562 ? -15.098 -16.175 24.287 1.00 78.50 562 ARG A CA 1
ATOM 4362 C C . ARG A 1 562 ? -15.544 -15.708 25.668 1.00 78.50 562 ARG A C 1
ATOM 4364 O O . ARG A 1 562 ? -15.786 -14.523 25.850 1.00 78.50 562 ARG A O 1
ATOM 4371 N N . ARG A 1 563 ? -15.565 -16.601 26.664 1.00 74.69 563 ARG A N 1
ATOM 4372 C CA . ARG A 1 563 ? -15.895 -16.216 28.048 1.00 74.69 563 ARG A CA 1
ATOM 4373 C C . ARG A 1 563 ? -14.932 -15.177 28.616 1.00 74.69 563 ARG A C 1
ATOM 4375 O O . ARG A 1 563 ? -15.372 -14.314 29.361 1.00 74.69 563 ARG A O 1
ATOM 4382 N N . ILE A 1 564 ? -13.642 -15.249 28.287 1.00 73.44 564 ILE A N 1
ATOM 4383 C CA . ILE A 1 564 ? -12.663 -14.230 28.691 1.00 73.44 564 ILE A CA 1
ATOM 4384 C C . ILE A 1 564 ? -12.968 -12.902 27.986 1.00 73.44 564 ILE A C 1
ATOM 4386 O O . ILE A 1 564 ? -13.058 -11.881 28.661 1.00 73.44 564 ILE A O 1
ATOM 4390 N N . ALA A 1 565 ? -13.196 -12.914 26.666 1.00 74.88 565 ALA A N 1
ATOM 4391 C CA . ALA A 1 565 ? -13.574 -11.727 25.893 1.00 74.88 565 ALA A CA 1
ATOM 4392 C C . ALA A 1 565 ? -14.820 -11.030 26.468 1.00 74.88 565 ALA A C 1
ATOM 4394 O O . ALA A 1 565 ? -14.833 -9.810 26.594 1.00 74.88 565 ALA A O 1
ATOM 4395 N N . ASP A 1 566 ? -15.815 -11.801 26.911 1.00 65.56 566 ASP A N 1
ATOM 4396 C CA . ASP A 1 566 ? -17.059 -11.301 27.520 1.00 65.56 566 ASP A CA 1
ATOM 4397 C C . ASP A 1 566 ? -16.867 -10.610 28.869 1.00 65.56 566 ASP A C 1
ATOM 4399 O O . ASP A 1 566 ? -17.750 -9.895 29.340 1.00 65.56 566 ASP A O 1
ATOM 4403 N N . LYS A 1 567 ? -15.740 -10.858 29.535 1.00 65.69 567 LYS A N 1
ATOM 4404 C CA . LYS A 1 567 ? -15.404 -10.227 30.816 1.00 65.69 567 LYS A CA 1
ATOM 4405 C C . LYS A 1 567 ? -14.522 -8.996 30.642 1.00 65.69 567 LYS A C 1
ATOM 4407 O O . LYS A 1 567 ? -14.298 -8.274 31.610 1.00 65.69 567 LYS A O 1
ATOM 4412 N N . ILE A 1 568 ? -14.049 -8.731 29.427 1.00 63.28 568 ILE A N 1
ATOM 4413 C CA . ILE A 1 568 ? -13.230 -7.566 29.108 1.00 63.28 568 ILE A CA 1
ATOM 4414 C C . ILE A 1 568 ? -14.155 -6.441 28.654 1.00 63.28 568 ILE A C 1
ATOM 4416 O O . ILE A 1 568 ? -14.941 -6.605 27.722 1.00 63.28 568 ILE A O 1
ATOM 4420 N N . ALA A 1 569 ? -14.052 -5.273 29.296 1.00 56.84 569 ALA A N 1
ATOM 4421 C CA . ALA A 1 569 ? -14.837 -4.117 28.884 1.00 56.84 569 ALA A CA 1
ATOM 4422 C C . ALA A 1 569 ? -14.543 -3.777 27.419 1.00 56.84 569 ALA A C 1
ATOM 4424 O O . ALA A 1 569 ? -13.390 -3.724 26.993 1.00 56.84 569 ALA A O 1
ATOM 4425 N N . TYR A 1 570 ? -15.591 -3.512 26.652 1.00 56.47 570 TYR A N 1
ATOM 4426 C CA . TYR A 1 570 ? -15.494 -3.372 25.206 1.00 56.47 570 TYR A CA 1
ATOM 4427 C C . TYR A 1 570 ? -14.450 -2.333 24.723 1.00 56.47 570 TYR A C 1
ATOM 4429 O O . TYR A 1 570 ? -13.680 -2.669 23.826 1.00 56.47 570 TYR A O 1
ATOM 4437 N N . PRO A 1 571 ? -14.294 -1.136 25.335 1.00 54.62 571 PRO A N 1
ATOM 4438 C CA . PRO A 1 571 ? -13.212 -0.212 24.968 1.00 54.62 571 PRO A CA 1
ATOM 4439 C C . PRO A 1 571 ? -11.803 -0.781 25.198 1.00 54.62 571 PRO A C 1
ATOM 4441 O O . PRO A 1 571 ? -10.899 -0.524 24.409 1.00 54.62 571 PRO A O 1
ATOM 4444 N N . ILE A 1 572 ? -11.620 -1.586 26.251 1.00 61.88 572 ILE A N 1
ATOM 4445 C CA . ILE A 1 572 ? -10.356 -2.280 26.539 1.00 61.88 572 ILE A CA 1
ATOM 4446 C C . ILE A 1 572 ? -10.113 -3.361 25.488 1.00 61.88 572 ILE A C 1
ATOM 4448 O O . ILE A 1 572 ? -8.984 -3.536 25.044 1.00 61.88 572 ILE A O 1
ATOM 4452 N N . LEU A 1 573 ? -11.165 -4.062 25.059 1.00 67.56 573 LEU A N 1
ATOM 4453 C CA . LEU A 1 573 ? -11.083 -5.071 24.006 1.00 67.56 573 LEU A CA 1
ATOM 4454 C C . LEU A 1 573 ? -10.706 -4.442 22.654 1.00 67.56 573 LEU A C 1
ATOM 4456 O O . LEU A 1 573 ? -9.891 -4.999 21.925 1.00 67.56 573 LEU A O 1
ATOM 4460 N N . VAL A 1 574 ? -11.240 -3.256 22.342 1.00 60.34 574 VAL A N 1
ATOM 4461 C CA . VAL A 1 574 ? -10.854 -2.456 21.166 1.00 60.34 574 VAL A CA 1
ATOM 4462 C C . VAL A 1 574 ? -9.388 -2.033 21.253 1.00 60.34 574 VAL A C 1
ATOM 4464 O O . VAL A 1 574 ? -8.632 -2.297 20.322 1.00 60.34 574 VAL A O 1
ATOM 4467 N N . ASP A 1 575 ? -8.950 -1.465 22.379 1.00 65.12 575 ASP A N 1
ATOM 4468 C CA . ASP A 1 575 ? -7.545 -1.092 22.599 1.00 65.12 575 ASP A CA 1
ATOM 4469 C C . ASP A 1 575 ? -6.606 -2.309 22.505 1.00 65.12 575 ASP A C 1
ATOM 4471 O O . ASP A 1 575 ? -5.526 -2.224 21.916 1.00 65.12 575 ASP A O 1
ATOM 4475 N N . PHE A 1 576 ? -7.031 -3.455 23.043 1.00 72.56 576 PHE A N 1
ATOM 4476 C CA . PHE A 1 576 ? -6.299 -4.720 23.010 1.00 72.56 576 PHE A CA 1
ATOM 4477 C C . PHE A 1 576 ? -6.119 -5.248 21.584 1.00 72.56 576 PHE A C 1
ATOM 4479 O O . PHE A 1 576 ? -5.062 -5.800 21.281 1.00 72.56 576 PHE A O 1
ATOM 4486 N N . MET A 1 577 ? -7.122 -5.065 20.721 1.00 73.81 577 MET A N 1
ATOM 4487 C CA . MET A 1 577 ? -7.086 -5.469 19.311 1.00 73.81 577 MET A CA 1
ATOM 4488 C C . MET A 1 577 ? -6.366 -4.451 18.418 1.00 73.81 577 MET A C 1
ATOM 4490 O O . MET A 1 577 ? -5.753 -4.827 17.422 1.00 73.81 577 MET A O 1
ATOM 4494 N N . ALA A 1 578 ? -6.437 -3.162 18.753 1.00 61.72 578 ALA A N 1
ATOM 4495 C CA . ALA A 1 578 ? -5.832 -2.084 17.976 1.00 61.72 578 ALA A CA 1
ATOM 4496 C C . ALA A 1 578 ? -4.322 -1.950 18.202 1.00 61.72 578 ALA A C 1
ATOM 4498 O O . ALA A 1 578 ? -3.608 -1.439 17.338 1.00 61.72 578 ALA A O 1
ATOM 4499 N N . GLN A 1 579 ? -3.836 -2.357 19.374 1.00 66.50 579 GLN A N 1
ATOM 4500 C CA . GLN A 1 579 ? -2.447 -2.186 19.776 1.00 66.50 579 GLN A CA 1
ATOM 4501 C C . GLN A 1 579 ? -1.792 -3.537 20.054 1.00 66.50 579 GLN A C 1
ATOM 4503 O O . GLN A 1 579 ? -2.461 -4.486 20.460 1.00 66.50 579 GLN A O 1
ATOM 4508 N N . PRO A 1 580 ? -0.462 -3.637 19.903 1.00 68.62 580 PRO A N 1
ATOM 4509 C CA . PRO A 1 580 ? 0.253 -4.817 20.345 1.00 68.62 580 PRO A CA 1
ATOM 4510 C C . PRO A 1 580 ? -0.021 -5.052 21.828 1.00 68.62 580 PRO A C 1
ATOM 4512 O O . PRO A 1 580 ? 0.129 -4.150 22.657 1.00 68.62 580 PRO A O 1
ATOM 4515 N N . SER A 1 581 ? -0.460 -6.260 22.141 1.00 77.38 581 SER A N 1
ATOM 4516 C CA . SER A 1 581 ? -0.952 -6.610 23.459 1.00 77.38 581 SER A CA 1
ATOM 4517 C C . SER A 1 581 ? -0.507 -8.016 23.828 1.00 77.38 581 SER A C 1
ATOM 4519 O O . SER A 1 581 ? -0.364 -8.891 22.971 1.00 77.38 581 SER A O 1
ATOM 4521 N N . THR A 1 582 ? -0.248 -8.224 25.113 1.00 80.00 582 THR A N 1
ATOM 4522 C CA . THR A 1 582 ? 0.133 -9.526 25.664 1.00 80.00 582 THR A CA 1
ATOM 4523 C C . THR A 1 582 ? -0.823 -9.914 26.775 1.00 80.00 582 THR A C 1
ATOM 4525 O O . THR A 1 582 ? -1.396 -9.056 27.452 1.00 80.00 582 THR A O 1
ATOM 4528 N N . ILE A 1 583 ? -0.998 -11.221 26.944 1.00 83.06 583 ILE A N 1
ATOM 4529 C CA . ILE A 1 583 ? -1.740 -11.788 28.059 1.00 83.06 583 ILE A CA 1
ATOM 4530 C C . ILE A 1 583 ? -0.731 -12.411 29.013 1.00 83.06 583 ILE A C 1
ATOM 4532 O O . ILE A 1 583 ? 0.101 -13.221 28.608 1.00 83.06 583 ILE A O 1
ATOM 4536 N N . GLN A 1 584 ? -0.792 -12.014 30.276 1.00 83.12 584 GLN A N 1
ATOM 4537 C CA . GLN A 1 584 ? 0.036 -12.566 31.341 1.00 83.12 584 GLN A CA 1
ATOM 4538 C C . GLN A 1 584 ? -0.855 -13.132 32.438 1.00 83.12 584 GLN A C 1
ATOM 4540 O O . GLN A 1 584 ? -1.995 -12.699 32.601 1.00 83.12 584 GLN A O 1
ATOM 4545 N N . LEU A 1 585 ? -0.322 -14.083 33.203 1.00 77.38 585 LEU A N 1
ATOM 4546 C CA . LEU A 1 585 ? -0.942 -14.489 34.454 1.00 77.38 585 LEU A CA 1
ATOM 4547 C C . LEU A 1 585 ? -0.289 -13.717 35.594 1.00 77.38 585 LEU A C 1
ATOM 4549 O O . LEU A 1 585 ? 0.936 -13.653 35.677 1.00 77.38 585 LEU A O 1
ATOM 4553 N N . THR A 1 586 ? -1.097 -13.142 36.469 1.00 78.44 586 THR A N 1
ATOM 4554 C CA . THR A 1 586 ? -0.602 -12.633 37.745 1.00 78.44 586 THR A CA 1
ATOM 4555 C C . THR A 1 586 ? -0.276 -13.800 38.678 1.00 78.44 586 THR A C 1
ATOM 4557 O O . THR A 1 586 ? -0.771 -14.916 38.496 1.00 78.44 586 THR A O 1
ATOM 4560 N N . ASP A 1 587 ? 0.481 -13.526 39.740 1.00 74.00 587 ASP A N 1
ATOM 4561 C CA . ASP A 1 587 ? 0.781 -14.512 40.789 1.00 74.00 587 ASP A CA 1
ATOM 4562 C C . ASP A 1 587 ? -0.486 -15.088 41.449 1.00 74.00 587 ASP A C 1
ATOM 4564 O O . ASP A 1 587 ? -0.470 -16.198 41.977 1.00 74.00 587 ASP A O 1
ATOM 4568 N N . SER A 1 588 ? -1.611 -14.362 41.391 1.00 70.50 588 SER A N 1
ATOM 4569 C CA . SER A 1 588 ? -2.906 -14.824 41.899 1.00 70.50 588 SER A CA 1
ATOM 4570 C C . SER A 1 588 ? -3.677 -15.717 40.921 1.00 70.50 588 SER A C 1
ATOM 4572 O O . SER A 1 588 ? -4.802 -16.106 41.220 1.00 70.50 588 SER A O 1
ATOM 4574 N N . GLY A 1 589 ? -3.119 -16.026 39.748 1.00 74.88 589 GLY A N 1
ATOM 4575 C CA . GLY A 1 589 ? -3.774 -16.844 38.726 1.00 74.88 589 GLY A CA 1
ATOM 4576 C C . GLY A 1 589 ? -4.710 -16.072 37.788 1.00 74.88 589 GLY A C 1
ATOM 4577 O O . GLY A 1 589 ? -5.460 -16.690 37.038 1.00 74.88 589 GLY A O 1
ATOM 4578 N N . GLU A 1 590 ? -4.689 -14.737 37.831 1.00 82.50 590 GLU A N 1
ATOM 4579 C CA . GLU A 1 590 ? -5.587 -13.865 37.064 1.00 82.50 590 GLU A CA 1
ATOM 4580 C C . GLU A 1 590 ? -4.978 -13.472 35.718 1.00 82.50 590 GLU A C 1
ATOM 4582 O O . GLU A 1 590 ? -3.788 -13.184 35.625 1.00 82.50 590 GLU A O 1
ATOM 4587 N N . ILE A 1 591 ? -5.811 -13.397 34.685 1.00 80.12 591 ILE A N 1
ATOM 4588 C CA . ILE A 1 591 ? -5.445 -12.883 33.371 1.00 80.12 591 ILE A CA 1
ATOM 4589 C C . ILE A 1 591 ? -5.281 -11.356 33.442 1.00 80.12 591 ILE A C 1
ATOM 4591 O O . ILE A 1 591 ? -6.229 -10.612 33.722 1.00 80.12 591 ILE A O 1
ATOM 4595 N N . LEU A 1 592 ? -4.070 -10.898 33.134 1.00 81.62 592 LEU A N 1
ATOM 4596 C CA . LEU A 1 592 ? -3.677 -9.505 32.969 1.00 81.62 592 LEU A CA 1
ATOM 4597 C C . LEU A 1 592 ? -3.464 -9.207 31.481 1.00 81.62 592 LEU A C 1
ATOM 4599 O O . LEU A 1 592 ? -2.586 -9.788 30.842 1.00 81.62 592 LEU A O 1
ATOM 4603 N N . LEU A 1 593 ? -4.230 -8.265 30.939 1.00 78.31 593 LEU A N 1
ATOM 4604 C CA . LEU A 1 593 ? -4.024 -7.736 29.594 1.00 78.31 593 LEU A CA 1
ATOM 4605 C C . LEU A 1 593 ? -3.053 -6.564 29.667 1.00 78.31 593 LEU A C 1
ATOM 4607 O O . LEU A 1 593 ? -3.343 -5.561 30.312 1.00 78.31 593 LEU A O 1
ATOM 4611 N N . SER A 1 594 ? -1.919 -6.662 28.989 1.00 80.00 594 SER A N 1
ATOM 4612 C CA . SER A 1 594 ? -0.980 -5.549 28.831 1.00 80.00 594 SER A CA 1
ATOM 4613 C C . SER A 1 594 ? -1.094 -5.001 27.413 1.00 80.00 594 SER A C 1
ATOM 4615 O O . SER A 1 594 ? -0.910 -5.757 26.463 1.00 80.00 594 SER A O 1
ATOM 4617 N N . ILE A 1 595 ? -1.399 -3.711 27.262 1.00 72.25 595 ILE A N 1
ATOM 4618 C CA . ILE A 1 595 ? -1.685 -3.056 25.976 1.00 72.25 595 ILE A CA 1
ATOM 4619 C C . ILE A 1 595 ? -0.647 -1.954 25.703 1.00 72.25 595 ILE A C 1
ATOM 4621 O O . ILE A 1 595 ? -0.409 -1.083 26.548 1.00 72.25 595 ILE A O 1
ATOM 4625 N N . GLY A 1 596 ? -0.050 -1.974 24.509 1.00 49.59 596 GLY A N 1
ATOM 4626 C CA . GLY A 1 596 ? 0.988 -1.044 24.055 1.00 49.59 596 GLY A CA 1
ATOM 4627 C C . GLY A 1 596 ? 2.415 -1.568 24.266 1.00 49.59 596 GLY A C 1
ATOM 4628 O O . GLY A 1 596 ? 2.635 -2.537 24.990 1.00 49.59 596 GLY A O 1
ATOM 4629 N N . ILE A 1 597 ? 3.400 -0.921 23.625 1.00 52.88 597 ILE A N 1
ATOM 4630 C CA . ILE A 1 597 ? 4.830 -1.257 23.769 1.00 52.88 597 ILE A CA 1
ATOM 4631 C C . ILE A 1 597 ? 5.651 0.019 24.020 1.00 52.88 597 ILE A C 1
ATOM 4633 O O . ILE A 1 597 ? 5.676 0.892 23.146 1.00 52.88 597 ILE A O 1
ATOM 4637 N N . PRO A 1 598 ? 6.327 0.135 25.179 1.00 48.34 598 PRO A N 1
ATOM 4638 C CA . PRO A 1 598 ? 6.097 -0.683 26.378 1.00 48.34 598 PRO A CA 1
ATOM 4639 C C . PRO A 1 598 ? 4.625 -0.602 26.822 1.00 48.34 598 PRO A C 1
ATOM 4641 O O . PRO A 1 598 ? 3.915 0.315 26.404 1.00 48.34 598 PRO A O 1
ATOM 4644 N N . ALA A 1 599 ? 4.156 -1.559 27.633 1.00 57.25 599 ALA A N 1
ATOM 4645 C CA . ALA A 1 599 ? 2.760 -1.607 28.078 1.00 57.25 599 ALA A CA 1
ATOM 4646 C C . ALA A 1 599 ? 2.360 -0.269 28.715 1.00 57.25 599 ALA A C 1
ATOM 4648 O O . ALA A 1 599 ? 2.834 0.089 29.791 1.00 57.25 599 ALA A O 1
ATOM 4649 N N . LYS A 1 600 ? 1.509 0.485 28.014 1.00 59.34 600 LYS A N 1
ATOM 4650 C CA . LYS A 1 600 ? 1.018 1.790 28.471 1.00 59.34 600 LYS A CA 1
ATOM 4651 C C . LYS A 1 600 ? -0.176 1.622 29.398 1.00 59.34 600 LYS A C 1
ATOM 4653 O O . LYS A 1 600 ? -0.408 2.469 30.254 1.00 59.34 600 LYS A O 1
ATOM 4658 N N . LYS A 1 601 ? -0.933 0.538 29.205 1.00 70.06 601 LYS A N 1
ATOM 4659 C CA . LYS A 1 601 ? -2.114 0.191 29.992 1.00 70.06 601 LYS A CA 1
ATOM 4660 C C . LYS A 1 601 ? -2.048 -1.276 30.398 1.00 70.06 601 LYS A C 1
ATOM 4662 O O . LYS A 1 601 ? -1.634 -2.125 29.609 1.00 70.06 601 LYS A O 1
ATOM 4667 N N . GLN A 1 602 ? -2.466 -1.562 31.623 1.00 74.12 602 GLN A N 1
ATOM 4668 C CA . GLN A 1 602 ? -2.605 -2.916 32.142 1.00 74.12 602 GLN A CA 1
ATOM 4669 C C . GLN A 1 602 ? -4.007 -3.082 32.716 1.00 74.12 602 GLN A C 1
ATOM 4671 O O . GLN A 1 602 ? -4.431 -2.283 33.548 1.00 74.12 602 GLN A O 1
ATOM 4676 N N . HIS A 1 603 ? -4.714 -4.120 32.281 1.00 71.75 603 HIS A N 1
ATOM 4677 C CA . HIS A 1 603 ? -6.086 -4.390 32.687 1.00 71.75 603 HIS A CA 1
ATOM 4678 C C . HIS A 1 603 ? -6.208 -5.795 33.258 1.00 71.75 603 HIS A C 1
ATOM 4680 O O . HIS A 1 603 ? -5.994 -6.800 32.581 1.00 71.75 603 HIS A O 1
ATOM 4686 N N . ARG A 1 604 ? -6.555 -5.842 34.539 1.00 73.56 604 ARG A N 1
ATOM 4687 C CA . ARG A 1 604 ? -6.899 -7.056 35.274 1.00 73.56 604 ARG A CA 1
ATOM 4688 C C . ARG A 1 604 ? -8.321 -7.472 34.910 1.00 73.56 604 ARG A C 1
ATOM 4690 O O . ARG A 1 604 ? -9.238 -6.664 35.017 1.00 73.56 604 ARG A O 1
ATOM 4697 N N . THR A 1 605 ? -8.493 -8.700 34.429 1.00 64.56 605 THR A N 1
ATOM 4698 C CA . THR A 1 605 ? -9.788 -9.182 33.905 1.00 64.56 605 THR A CA 1
ATOM 4699 C C . THR A 1 605 ? -10.670 -9.853 34.960 1.00 64.56 605 THR A C 1
ATOM 4701 O O . THR A 1 605 ? -11.841 -10.127 34.708 1.00 64.56 605 THR A O 1
ATOM 4704 N N . GLY A 1 606 ? -10.129 -10.151 36.142 1.00 68.12 606 GLY A N 1
ATOM 4705 C CA . GLY A 1 606 ? -10.817 -10.851 37.223 1.00 68.12 606 GLY A CA 1
ATOM 4706 C C . GLY A 1 606 ? -11.020 -12.349 36.994 1.00 68.12 606 GLY A C 1
ATOM 4707 O O . GLY A 1 606 ? -11.671 -12.980 37.830 1.00 68.12 606 GLY A O 1
ATOM 4708 N N . VAL A 1 607 ? -10.498 -12.927 35.904 1.00 73.94 607 VAL A N 1
ATOM 4709 C CA . VAL A 1 607 ? -10.702 -14.338 35.530 1.00 73.94 607 VAL A CA 1
ATOM 4710 C C . VAL A 1 607 ? -9.396 -15.100 35.293 1.00 73.94 607 VAL A C 1
ATOM 4712 O O . VAL A 1 607 ? -8.375 -14.504 34.965 1.00 73.94 607 VAL A O 1
ATOM 4715 N N . ASP A 1 608 ? -9.422 -16.420 35.485 1.00 81.06 608 ASP A N 1
ATOM 4716 C CA . ASP A 1 608 ? -8.306 -17.341 35.242 1.00 81.06 608 ASP A CA 1
ATOM 4717 C C . ASP A 1 608 ? -8.297 -17.888 33.800 1.00 81.06 608 ASP A C 1
ATOM 4719 O O . ASP A 1 608 ? -9.173 -17.590 32.984 1.00 81.06 608 ASP A O 1
ATOM 4723 N N . TYR A 1 609 ? -7.329 -18.757 33.488 1.00 78.88 609 TYR A N 1
ATOM 4724 C CA . TYR A 1 609 ? -7.221 -19.435 32.188 1.00 78.88 609 TYR A CA 1
ATOM 4725 C C . TYR A 1 609 ? -8.404 -20.344 31.823 1.00 78.88 609 TYR A C 1
ATOM 4727 O O . TYR A 1 609 ? -8.506 -20.754 30.671 1.00 78.88 609 TYR A O 1
ATOM 4735 N N . ALA A 1 610 ? -9.297 -20.672 32.757 1.00 73.69 610 ALA A N 1
ATOM 4736 C CA . ALA A 1 610 ? -10.533 -21.405 32.485 1.00 73.69 610 ALA A CA 1
ATOM 4737 C C . ALA A 1 610 ? -11.740 -20.467 32.268 1.00 73.69 610 ALA A C 1
ATOM 4739 O O . ALA A 1 610 ? -12.857 -20.945 32.018 1.00 73.69 610 ALA A O 1
ATOM 4740 N N . GLY A 1 611 ? -11.528 -19.147 32.337 1.00 65.25 611 GLY A N 1
ATOM 4741 C CA . GLY A 1 611 ? -12.574 -18.127 32.313 1.00 65.25 611 GLY A CA 1
ATOM 4742 C C . GLY A 1 611 ? -13.378 -18.083 33.613 1.00 65.25 611 GLY A C 1
ATOM 4743 O O . GLY A 1 611 ? -14.523 -17.630 33.610 1.00 65.25 611 GLY A O 1
ATOM 4744 N N . ARG A 1 612 ? -12.827 -18.610 34.714 1.00 75.81 612 ARG A N 1
ATOM 4745 C CA . ARG A 1 612 ? -13.474 -18.627 36.029 1.00 75.81 612 ARG A CA 1
ATOM 4746 C C . ARG A 1 612 ? -13.030 -17.411 36.836 1.00 75.81 612 ARG A C 1
ATOM 4748 O O . ARG A 1 612 ? -11.875 -17.015 36.726 1.00 75.81 612 ARG A O 1
ATOM 4755 N N . PRO A 1 613 ? -13.897 -16.828 37.675 1.00 67.81 613 PRO A N 1
ATOM 4756 C CA . PRO A 1 613 ? -13.509 -15.717 38.534 1.00 67.81 613 PRO A CA 1
ATOM 4757 C C . PRO A 1 613 ? -12.365 -16.106 39.481 1.00 67.81 613 PRO A C 1
ATOM 4759 O O . PRO A 1 613 ? -12.469 -17.102 40.198 1.00 67.81 613 PRO A O 1
ATOM 4762 N N . VAL A 1 614 ? -11.308 -15.296 39.538 1.00 69.25 614 VAL A N 1
ATOM 4763 C CA . VAL A 1 614 ? -10.244 -15.432 40.543 1.00 69.25 614 VAL A CA 1
ATOM 4764 C C . VAL A 1 614 ? -10.685 -14.712 41.813 1.00 69.25 614 VAL A C 1
ATOM 4766 O O . VAL A 1 614 ? -11.047 -13.532 41.778 1.00 69.25 614 VAL A O 1
ATOM 4769 N N . ARG A 1 615 ? -10.685 -15.427 42.944 1.00 52.34 615 ARG A N 1
ATOM 4770 C CA . ARG A 1 615 ? -10.930 -14.836 44.267 1.00 52.34 615 ARG A CA 1
ATOM 4771 C C . ARG A 1 615 ? -9.700 -14.034 44.682 1.00 52.34 615 ARG A C 1
ATOM 4773 O O . ARG A 1 615 ? -8.629 -14.605 44.866 1.00 52.34 615 ARG A O 1
ATOM 4780 N N . HIS A 1 616 ? -9.851 -12.724 44.852 1.00 48.59 616 HIS A N 1
ATOM 4781 C CA . HIS A 1 616 ? -8.800 -11.914 45.459 1.00 48.59 616 HIS A CA 1
ATOM 4782 C C . HIS A 1 616 ? -8.819 -12.094 46.974 1.00 48.59 616 HIS A C 1
ATOM 4784 O O . HIS A 1 616 ? -9.828 -11.831 47.622 1.00 48.59 616 HIS A O 1
ATOM 4790 N N . VAL A 1 617 ? -7.682 -12.490 47.539 1.00 38.47 617 VAL A N 1
ATOM 4791 C CA . VAL A 1 617 ? -7.374 -12.254 48.950 1.00 38.47 617 VAL A CA 1
ATOM 4792 C C . VAL A 1 617 ? -6.610 -10.930 48.989 1.00 38.47 617 VAL A C 1
ATOM 4794 O O . VAL A 1 617 ? -5.386 -10.915 48.919 1.00 38.47 617 VAL A O 1
ATOM 4797 N N . GLU A 1 618 ? -7.311 -9.795 48.980 1.00 36.91 618 GLU A N 1
ATOM 4798 C CA . GLU A 1 618 ? -6.648 -8.504 49.200 1.00 36.91 618 GLU A CA 1
ATOM 4799 C C . GLU A 1 618 ? -6.379 -8.315 50.698 1.00 36.91 618 GLU A C 1
ATOM 4801 O O . GLU A 1 618 ? -7.297 -8.327 51.517 1.00 36.91 618 GLU A O 1
ATOM 4806 N N . ALA A 1 619 ? -5.111 -8.097 51.058 1.00 30.23 619 ALA A N 1
ATOM 4807 C CA . ALA A 1 619 ? -4.754 -7.520 52.345 1.00 30.23 619 ALA A CA 1
ATOM 4808 C C . ALA A 1 619 ? -5.384 -6.120 52.447 1.00 30.23 619 ALA A C 1
ATOM 4810 O O . ALA A 1 619 ? -5.104 -5.237 51.635 1.00 30.23 619 ALA A O 1
ATOM 4811 N N . ILE A 1 620 ? -6.264 -5.930 53.428 1.00 27.02 620 ILE A N 1
ATOM 4812 C CA . ILE A 1 620 ? -6.951 -4.663 53.695 1.00 27.02 620 ILE A CA 1
ATOM 4813 C C . ILE A 1 620 ? -5.896 -3.627 54.127 1.00 27.02 620 ILE A C 1
ATOM 4815 O O . ILE A 1 620 ? -5.264 -3.830 55.163 1.00 27.02 620 ILE A O 1
ATOM 4819 N N . PRO A 1 621 ? -5.683 -2.508 53.407 1.00 25.22 621 PRO A N 1
ATOM 4820 C CA . PRO A 1 621 ? -4.885 -1.419 53.944 1.00 25.22 621 PRO A CA 1
ATOM 4821 C C . PRO A 1 621 ? -5.702 -0.676 55.001 1.00 25.22 621 PRO A C 1
ATOM 4823 O O . PRO A 1 621 ? -6.786 -0.145 54.749 1.00 25.22 621 PRO A O 1
ATOM 4826 N N . THR A 1 622 ? -5.158 -0.661 56.206 1.00 28.59 622 THR A N 1
ATOM 4827 C CA . THR A 1 622 ? -5.701 -0.033 57.404 1.00 28.59 622 THR A CA 1
ATOM 4828 C C . THR A 1 622 ? -5.520 1.484 57.334 1.00 28.59 622 THR A C 1
ATOM 4830 O O . THR A 1 622 ? -4.542 2.009 57.850 1.00 28.59 622 THR A O 1
ATOM 4833 N N . THR A 1 623 ? -6.420 2.212 56.668 1.00 28.09 623 THR A N 1
ATOM 4834 C CA . THR A 1 623 ? -6.755 3.621 56.990 1.00 28.09 623 THR A CA 1
ATOM 4835 C C . THR A 1 623 ? -7.919 4.099 56.120 1.00 28.09 623 THR A C 1
ATOM 4837 O O . THR A 1 623 ? -7.755 4.364 54.932 1.00 28.09 623 THR A O 1
ATOM 4840 N N . ILE A 1 624 ? -9.109 4.231 56.709 1.00 25.94 624 ILE A N 1
ATOM 4841 C CA . ILE A 1 624 ? -10.222 4.985 56.120 1.00 25.94 624 ILE A CA 1
ATOM 4842 C C . ILE A 1 624 ? -10.255 6.324 56.854 1.00 25.94 624 ILE A C 1
ATOM 4844 O O . ILE A 1 624 ? -10.598 6.373 58.033 1.00 25.94 624 ILE A O 1
ATOM 4848 N N . SER A 1 625 ? -9.855 7.395 56.169 1.00 23.64 625 SER A N 1
ATOM 4849 C CA . SER A 1 625 ? -10.115 8.761 56.624 1.00 23.64 625 SER A CA 1
ATOM 4850 C C . SER A 1 625 ? -11.540 9.139 56.222 1.00 23.64 625 SER A C 1
ATOM 4852 O O . SER A 1 625 ? -11.977 8.810 55.116 1.00 23.64 625 SER A O 1
ATOM 4854 N N . ALA A 1 626 ? -12.272 9.785 57.127 1.00 25.20 626 ALA A N 1
ATOM 4855 C CA . ALA A 1 626 ? -13.632 10.250 56.891 1.00 25.20 626 ALA A CA 1
ATOM 4856 C C . ALA A 1 626 ? -13.665 11.212 55.691 1.00 25.20 626 ALA A C 1
ATOM 4858 O O . ALA A 1 626 ? -12.971 12.226 55.691 1.00 25.20 626 ALA A O 1
ATOM 4859 N N . PHE A 1 627 ? -14.470 10.896 54.675 1.00 25.08 627 PHE A N 1
ATOM 4860 C CA . PHE A 1 627 ? -14.794 11.842 53.613 1.00 25.08 627 PHE A CA 1
ATOM 4861 C C . PHE A 1 627 ? -16.030 12.644 54.020 1.00 25.08 627 PHE A C 1
ATOM 4863 O O . PHE A 1 627 ? -17.100 12.083 54.255 1.00 25.08 627 PHE A O 1
ATOM 4870 N N . GLU A 1 628 ? -15.857 13.961 54.102 1.00 22.98 628 GLU A N 1
ATOM 4871 C CA . GLU A 1 628 ? -16.935 14.941 54.186 1.00 22.98 628 GLU A CA 1
ATOM 4872 C C . GLU A 1 628 ? -17.828 14.848 52.939 1.00 22.98 628 GLU A C 1
ATOM 4874 O O . GLU A 1 628 ? -17.349 14.816 51.804 1.00 22.98 628 GLU A O 1
ATOM 4879 N N . THR A 1 629 ? -19.145 14.804 53.143 1.00 25.08 629 THR A N 1
ATOM 4880 C CA . THR A 1 629 ? -20.156 14.901 52.081 1.00 25.08 629 THR A CA 1
ATOM 4881 C C . THR A 1 629 ? -20.079 16.264 51.384 1.00 25.08 629 THR A C 1
ATOM 4883 O O . THR A 1 629 ? -20.329 17.275 52.045 1.00 25.08 629 THR A O 1
ATOM 4886 N N . PRO A 1 630 ? -19.818 16.340 50.065 1.00 23.23 630 PRO A N 1
ATOM 4887 C CA . PRO A 1 630 ? -19.976 17.589 49.333 1.00 23.23 630 PRO A CA 1
ATOM 4888 C C . PRO A 1 630 ? -21.471 17.884 49.088 1.00 23.23 630 PRO A C 1
ATOM 4890 O O . PRO A 1 630 ? -22.273 16.954 48.947 1.00 23.23 630 PRO A O 1
ATOM 4893 N N . PRO A 1 631 ? -21.877 19.166 49.021 1.00 26.06 631 PRO A N 1
ATOM 4894 C CA . PRO A 1 631 ? -23.271 19.554 48.835 1.00 26.06 631 PRO A CA 1
ATOM 4895 C C . PRO A 1 631 ? -23.770 19.228 47.417 1.00 26.06 631 PRO A C 1
ATOM 4897 O O . PRO A 1 631 ? -23.108 19.508 46.418 1.00 26.06 631 PRO A O 1
ATOM 4900 N N . LEU A 1 632 ? -24.978 18.661 47.336 1.00 25.89 632 LEU A N 1
ATOM 4901 C CA . LEU A 1 632 ? -25.711 18.402 46.094 1.00 25.89 632 LEU A CA 1
ATOM 4902 C C . LEU A 1 632 ? -26.116 19.726 45.424 1.00 25.89 632 LEU A C 1
ATOM 4904 O O . LEU A 1 632 ? -27.046 20.393 45.874 1.00 25.89 632 LEU A O 1
ATOM 4908 N N . LEU A 1 633 ? -25.455 20.087 44.320 1.00 22.97 633 LEU A N 1
ATOM 4909 C CA . LEU A 1 633 ? -25.929 21.129 43.407 1.00 22.97 633 LEU A CA 1
ATOM 4910 C C . LEU A 1 633 ? -26.820 20.522 42.315 1.00 22.97 633 LEU A C 1
ATOM 4912 O O . LEU A 1 633 ? -26.438 19.622 41.569 1.00 22.97 633 LEU A O 1
ATOM 4916 N N . THR A 1 634 ? -28.034 21.054 42.258 1.00 31.22 634 THR A N 1
ATOM 4917 C CA . THR A 1 634 ? -29.163 20.717 41.392 1.00 31.22 634 THR A CA 1
ATOM 4918 C C . THR A 1 634 ? -28.973 21.282 39.980 1.00 31.22 634 THR A C 1
ATOM 4920 O O . THR A 1 634 ? -28.640 22.457 39.833 1.00 31.22 634 THR A O 1
ATOM 4923 N N . ARG A 1 635 ? -29.283 20.500 38.935 1.00 23.34 635 ARG A N 1
ATOM 4924 C CA . ARG A 1 635 ? -29.891 21.013 37.689 1.00 23.34 635 ARG A CA 1
ATOM 4925 C C . ARG A 1 635 ? -30.543 19.883 36.888 1.00 23.34 635 ARG A C 1
ATOM 4927 O O . ARG A 1 635 ? -29.867 19.035 36.308 1.00 23.34 635 ARG A O 1
ATOM 4934 N N . SER A 1 636 ? -31.871 19.936 36.868 1.00 30.38 636 SER A N 1
ATOM 4935 C CA . SER A 1 636 ? -32.816 18.995 36.273 1.00 30.38 636 SER A CA 1
ATOM 4936 C C . SER A 1 636 ? -33.554 19.727 35.153 1.00 30.38 636 SER A C 1
ATOM 4938 O O . SER A 1 636 ? -34.419 20.540 35.441 1.00 30.38 636 SER A O 1
ATOM 4940 N N . ASN A 1 637 ? -33.219 19.471 33.889 1.00 29.97 637 ASN A N 1
ATOM 4941 C CA . ASN A 1 637 ? -33.968 20.007 32.746 1.00 29.97 637 ASN A CA 1
ATOM 4942 C C . ASN A 1 637 ? -34.405 18.830 31.866 1.00 29.97 637 ASN A C 1
ATOM 4944 O O . ASN A 1 637 ? -33.727 18.526 30.886 1.00 29.97 637 ASN A O 1
ATOM 4948 N N . ALA A 1 638 ? -35.468 18.129 32.283 1.00 30.30 638 ALA A N 1
ATOM 4949 C CA . ALA A 1 638 ? -36.289 17.249 31.431 1.00 30.30 638 ALA A CA 1
ATOM 4950 C C . ALA A 1 638 ? -37.543 16.713 32.155 1.00 30.30 638 ALA A C 1
ATOM 4952 O O . ALA A 1 638 ? -38.539 16.453 31.493 1.00 30.30 638 ALA A O 1
ATOM 4953 N N . LEU A 1 639 ? -37.537 16.591 33.490 1.00 36.25 639 LEU A N 1
ATOM 4954 C CA . LEU A 1 639 ? -38.772 16.392 34.254 1.00 36.25 639 LEU A CA 1
ATOM 4955 C C . LEU A 1 639 ? -39.403 17.765 34.480 1.00 36.25 639 LEU A C 1
ATOM 4957 O O . LEU A 1 639 ? -38.843 18.601 35.192 1.00 36.25 639 LEU A O 1
ATOM 4961 N N . ALA A 1 640 ? -40.519 18.017 33.807 1.00 36.00 640 ALA A N 1
ATOM 4962 C CA . ALA A 1 640 ? -41.347 19.185 34.041 1.00 36.00 640 ALA A CA 1
ATOM 4963 C C . ALA A 1 640 ? -41.691 19.321 35.539 1.00 36.00 640 ALA A C 1
ATOM 4965 O O . ALA A 1 640 ? -41.783 18.344 36.278 1.00 36.00 640 ALA A O 1
ATOM 4966 N N . SER A 1 641 ? -41.829 20.566 35.976 1.00 48.69 641 SER A N 1
ATOM 4967 C CA . SER A 1 641 ? -42.075 21.048 37.336 1.00 48.69 641 SER A CA 1
ATOM 4968 C C . SER A 1 641 ? -43.045 20.175 38.158 1.00 48.69 641 SER A C 1
ATOM 4970 O O . SER A 1 641 ? -44.255 20.257 37.975 1.00 48.69 641 SER A O 1
ATOM 4972 N N . LEU A 1 642 ? -42.522 19.371 39.090 1.00 53.56 642 LEU A N 1
ATOM 4973 C CA . LEU A 1 642 ? -43.322 18.522 39.987 1.00 53.56 642 LEU A CA 1
ATOM 4974 C C . LEU A 1 642 ? -44.333 19.343 40.819 1.00 53.56 642 LEU A C 1
ATOM 4976 O O . LEU A 1 642 ? -43.990 20.464 41.223 1.00 53.56 642 LEU A O 1
ATOM 4980 N N . PRO A 1 643 ? -45.524 18.792 41.141 1.00 59.09 643 PRO A N 1
ATOM 4981 C CA . PRO A 1 643 ? -46.436 19.392 42.110 1.00 59.09 643 PRO A CA 1
ATOM 4982 C C . PRO A 1 643 ? -45.741 19.633 43.458 1.00 59.09 643 PRO A C 1
ATOM 4984 O O . PRO A 1 643 ? -44.977 18.791 43.934 1.00 59.09 643 PRO A O 1
ATOM 4987 N N . GLN A 1 644 ? -45.987 20.784 44.088 1.00 67.06 644 GLN A N 1
ATOM 4988 C CA . GLN A 1 644 ? -45.392 21.134 45.386 1.00 67.06 644 GLN A CA 1
ATOM 4989 C C . GLN A 1 644 ? -46.468 21.257 46.468 1.00 67.06 644 GLN A C 1
ATOM 4991 O O . GLN A 1 644 ? -47.523 21.845 46.236 1.00 67.06 644 GLN A O 1
ATOM 4996 N N . LEU A 1 645 ? -46.179 20.718 47.658 1.00 63.59 645 LEU A N 1
ATOM 4997 C CA . LEU A 1 645 ? -47.043 20.824 48.835 1.00 63.59 645 LEU A CA 1
ATOM 4998 C C . LEU A 1 645 ? -46.570 21.995 49.709 1.00 63.59 645 LEU A C 1
ATOM 5000 O O . LEU A 1 645 ? -45.445 21.983 50.215 1.00 63.59 645 LEU A O 1
ATOM 5004 N N . ARG A 1 646 ? -47.400 23.026 49.885 1.00 57.38 646 ARG A N 1
ATOM 5005 C CA . ARG A 1 646 ? -47.020 24.231 50.642 1.00 57.38 646 ARG A CA 1
ATOM 5006 C C . ARG A 1 646 ? -47.356 24.067 52.128 1.00 57.38 646 ARG A C 1
ATOM 5008 O O . ARG A 1 646 ? -48.515 23.859 52.460 1.00 57.38 646 ARG A O 1
ATOM 5015 N N . GLY A 1 647 ? -46.359 24.207 53.010 1.00 47.97 647 GLY A N 1
ATOM 5016 C CA . GLY A 1 647 ? -46.548 24.225 54.474 1.00 47.97 647 GLY A CA 1
ATOM 5017 C C . GLY A 1 647 ? -46.215 22.929 55.226 1.00 47.97 647 GLY A C 1
ATOM 5018 O O . GLY A 1 647 ? -46.394 22.883 56.439 1.00 47.97 647 GLY A O 1
ATOM 5019 N N . ALA A 1 648 ? -45.700 21.897 54.552 1.00 47.34 648 ALA A N 1
ATOM 5020 C CA . ALA A 1 648 ? -45.307 20.643 55.194 1.00 47.34 648 ALA A CA 1
ATOM 5021 C C . ALA A 1 648 ? -43.789 20.545 55.410 1.00 47.34 648 ALA A C 1
ATOM 5023 O O . ALA A 1 648 ? -43.005 20.748 54.483 1.00 47.34 648 ALA A O 1
ATOM 5024 N N . SER A 1 649 ? -43.378 20.156 56.619 1.00 40.25 649 SER A N 1
ATOM 5025 C CA . SER A 1 649 ? -42.101 19.459 56.805 1.00 40.25 649 SER A CA 1
ATOM 5026 C C . SER A 1 649 ? -42.273 18.013 56.331 1.00 40.25 649 SER A C 1
ATOM 5028 O O . SER A 1 649 ? -43.327 17.430 56.601 1.00 40.25 649 SER A O 1
ATOM 5030 N N . PRO A 1 650 ? -41.284 17.414 55.642 1.00 40.47 650 PRO A N 1
ATOM 5031 C CA . PRO A 1 650 ? -41.377 16.023 55.215 1.00 40.47 650 PRO A CA 1
ATOM 5032 C C . PRO A 1 650 ? -41.641 15.135 56.434 1.00 40.47 650 PRO A C 1
ATOM 5034 O O . PRO A 1 650 ? -40.931 15.228 57.438 1.00 40.47 650 PRO A O 1
ATOM 5037 N N . ALA A 1 651 ? -42.685 14.307 56.359 1.00 41.16 651 ALA A N 1
ATOM 5038 C CA . ALA A 1 651 ? -42.981 13.340 57.405 1.00 41.16 651 ALA A CA 1
ATOM 5039 C C . ALA A 1 651 ? -41.752 12.435 57.624 1.00 41.16 651 ALA A C 1
ATOM 5041 O O . ALA A 1 651 ? -41.102 12.051 56.643 1.00 41.16 651 ALA A O 1
ATOM 5042 N N . PRO A 1 652 ? -41.397 12.101 58.878 1.00 39.12 652 PRO A N 1
ATOM 5043 C CA . PRO A 1 652 ? -40.337 11.142 59.142 1.00 39.12 652 PRO A CA 1
ATOM 5044 C C . PRO A 1 652 ? -40.745 9.802 58.527 1.00 39.12 652 PRO A C 1
ATOM 5046 O O . PRO A 1 652 ? -41.735 9.189 58.922 1.00 39.12 652 PRO A O 1
ATOM 5049 N N . VAL A 1 653 ? -40.000 9.392 57.505 1.00 43.91 653 VAL A N 1
ATOM 5050 C CA . VAL A 1 653 ? -40.163 8.095 56.851 1.00 43.91 653 VAL A CA 1
ATOM 5051 C C . VAL A 1 653 ? -39.849 7.022 57.889 1.00 43.91 653 VAL A C 1
ATOM 5053 O O . VAL A 1 653 ? -38.827 7.119 58.565 1.00 43.91 653 VAL A O 1
ATOM 5056 N N . SER A 1 654 ? -40.733 6.033 58.032 1.00 45.50 654 SER A N 1
ATOM 5057 C CA . SER A 1 654 ? -40.548 4.906 58.945 1.00 45.50 654 SER A CA 1
ATOM 5058 C C . SER A 1 654 ? -39.179 4.259 58.734 1.00 45.50 654 SER A C 1
ATOM 5060 O O . SER A 1 654 ? -38.785 4.001 57.592 1.00 45.50 654 SER A O 1
ATOM 5062 N N . ASP A 1 655 ? -38.458 4.026 59.832 1.00 45.31 655 ASP A N 1
ATOM 5063 C CA . ASP A 1 655 ? -37.150 3.384 59.795 1.00 45.31 655 ASP A CA 1
ATOM 5064 C C . ASP A 1 655 ? -37.241 2.029 59.094 1.00 45.31 655 ASP A C 1
ATOM 5066 O O . ASP A 1 655 ? -38.174 1.246 59.279 1.00 45.31 655 ASP A O 1
ATOM 5070 N N . VAL A 1 656 ? -36.254 1.784 58.241 1.00 51.03 656 VAL A N 1
ATOM 5071 C CA . VAL A 1 656 ? -36.147 0.571 57.441 1.00 51.03 656 VAL A CA 1
ATOM 5072 C C . VAL A 1 656 ? -35.977 -0.623 58.371 1.00 51.03 656 VAL A C 1
ATOM 5074 O O . VAL A 1 656 ? -34.983 -0.694 59.094 1.00 51.03 656 VAL A O 1
ATOM 5077 N N . ASP A 1 657 ? -36.872 -1.608 58.291 1.00 61.97 657 ASP A N 1
ATOM 5078 C CA . ASP A 1 657 ? -36.590 -2.931 58.844 1.00 61.97 657 ASP A CA 1
ATOM 5079 C C . ASP A 1 657 ? -35.585 -3.649 57.928 1.00 61.97 657 ASP A C 1
ATOM 5081 O O . ASP A 1 657 ? -35.930 -4.394 57.006 1.00 61.97 657 ASP A O 1
ATOM 5085 N N . ILE A 1 658 ? -34.305 -3.345 58.156 1.00 52.81 658 ILE A N 1
ATOM 5086 C CA . ILE A 1 658 ? -33.166 -3.895 57.415 1.00 52.81 658 ILE A CA 1
ATOM 5087 C C . ILE A 1 658 ? -33.140 -5.427 57.516 1.00 52.81 658 ILE A C 1
ATOM 5089 O O . ILE A 1 658 ? -32.696 -6.081 56.573 1.00 52.81 658 ILE A O 1
ATOM 5093 N N . ALA A 1 659 ? -33.641 -6.008 58.612 1.00 59.94 659 ALA A N 1
ATOM 5094 C CA . ALA A 1 659 ? -33.720 -7.457 58.769 1.00 59.94 659 ALA A CA 1
ATOM 5095 C C . ALA A 1 659 ? -34.746 -8.050 57.796 1.00 59.94 659 ALA A C 1
ATOM 5097 O O . ALA A 1 659 ? -34.395 -8.929 57.014 1.00 59.94 659 ALA A O 1
ATOM 5098 N N . THR A 1 660 ? -35.955 -7.485 57.729 1.00 62.66 660 THR A N 1
ATOM 5099 C CA . THR A 1 660 ? -36.968 -7.897 56.740 1.00 62.66 660 THR A CA 1
ATOM 5100 C C . THR A 1 660 ? -36.483 -7.709 55.298 1.00 62.66 660 THR A C 1
ATOM 5102 O O . THR A 1 660 ? -36.717 -8.572 54.454 1.00 62.66 660 THR A O 1
ATOM 5105 N N . PHE A 1 661 ? -35.770 -6.620 54.993 1.00 57.88 661 PHE A N 1
ATOM 5106 C CA . PHE A 1 661 ? -35.173 -6.409 53.667 1.00 57.88 661 PHE A CA 1
ATOM 5107 C C . PHE A 1 661 ? -34.135 -7.485 53.316 1.00 57.88 661 PHE A C 1
ATOM 5109 O O . PHE A 1 661 ? -34.184 -8.058 52.227 1.00 57.88 661 PHE A O 1
ATOM 5116 N N . ASN A 1 662 ? -33.218 -7.787 54.238 1.00 57.31 662 ASN A N 1
ATOM 5117 C CA . ASN A 1 662 ? -32.184 -8.798 54.029 1.00 57.31 662 ASN A CA 1
ATOM 5118 C C . ASN A 1 662 ? -32.769 -10.214 53.940 1.00 57.31 662 ASN A C 1
ATOM 5120 O O . ASN A 1 662 ? -32.306 -10.993 53.112 1.00 57.31 662 ASN A O 1
ATOM 5124 N N . ASP A 1 663 ? -33.812 -10.531 54.708 1.00 63.31 663 ASP A N 1
ATOM 5125 C CA . ASP A 1 663 ? -34.510 -11.821 54.650 1.00 63.31 663 ASP A CA 1
ATOM 5126 C C . ASP A 1 663 ? -35.223 -12.027 53.309 1.00 63.31 663 ASP A C 1
ATOM 5128 O O . ASP A 1 663 ? -35.155 -13.106 52.714 1.00 63.31 663 ASP A O 1
ATOM 5132 N N . LEU A 1 664 ? -35.875 -10.985 52.785 1.00 57.66 664 LEU A N 1
ATOM 5133 C CA . LEU A 1 664 ? -36.494 -11.018 51.457 1.00 57.66 664 LEU A CA 1
ATOM 5134 C C . LEU A 1 664 ? -35.446 -11.169 50.343 1.00 57.66 664 LEU A C 1
ATOM 5136 O O . LEU A 1 664 ? -35.680 -11.888 49.372 1.00 57.66 664 LEU A O 1
ATOM 5140 N N . ILE A 1 665 ? -34.269 -10.552 50.494 1.00 52.75 665 ILE A N 1
ATOM 5141 C CA . ILE A 1 665 ? -33.138 -10.738 49.571 1.00 52.75 665 ILE A CA 1
ATOM 5142 C C . ILE A 1 665 ? -32.578 -12.160 49.662 1.00 52.75 665 ILE A C 1
ATOM 5144 O O . ILE A 1 665 ? -32.383 -12.802 48.631 1.00 52.75 665 ILE A O 1
ATOM 5148 N N . ALA A 1 666 ? -32.334 -12.666 50.871 1.00 54.88 666 ALA A N 1
ATOM 5149 C CA . ALA A 1 666 ? -31.739 -13.980 51.103 1.00 54.88 666 ALA A CA 1
ATOM 5150 C C . ALA A 1 666 ? -32.659 -15.120 50.641 1.00 54.88 666 ALA A C 1
ATOM 5152 O O . ALA A 1 666 ? -32.196 -16.096 50.050 1.00 54.88 666 ALA A O 1
ATOM 5153 N N . SER A 1 667 ? -33.970 -14.974 50.847 1.00 54.78 667 SER A N 1
ATOM 5154 C CA . SER A 1 667 ? -34.988 -15.896 50.321 1.00 54.78 667 SER A CA 1
ATOM 5155 C C . SER A 1 667 ? -35.232 -15.724 48.819 1.00 54.78 667 SER A C 1
ATOM 5157 O O . SER A 1 667 ? -35.779 -16.620 48.170 1.00 54.78 667 SER A O 1
ATOM 5159 N N . GLY A 1 668 ? -34.787 -14.599 48.253 1.00 49.03 668 GLY A N 1
ATOM 5160 C CA . GLY A 1 668 ? -35.021 -14.191 46.875 1.00 49.03 668 GLY A CA 1
ATOM 5161 C C . GLY A 1 668 ? -36.511 -14.097 46.557 1.00 49.03 668 GLY A C 1
ATOM 5162 O O . GLY A 1 668 ? -36.958 -14.720 45.593 1.00 49.03 668 GLY A O 1
ATOM 5163 N N . ALA A 1 669 ? -37.253 -13.376 47.397 1.00 54.53 669 ALA A N 1
ATOM 5164 C CA . ALA A 1 669 ? -38.681 -13.112 47.251 1.00 54.53 669 ALA A CA 1
ATOM 5165 C C . ALA A 1 669 ? -38.983 -12.226 46.013 1.00 54.53 669 ALA A C 1
ATOM 5167 O O . ALA A 1 669 ? -38.120 -11.461 45.579 1.00 54.53 669 ALA A O 1
ATOM 5168 N N . PRO A 1 670 ? -40.178 -12.306 45.399 1.00 56.75 670 PRO A N 1
ATOM 5169 C CA . PRO A 1 670 ? -40.571 -11.440 44.283 1.00 56.75 670 PRO A CA 1
ATOM 5170 C C . PRO A 1 670 ? -40.766 -9.976 44.716 1.00 56.75 670 PRO A C 1
ATOM 5172 O O . PRO A 1 670 ? -41.062 -9.694 45.872 1.00 56.75 670 PRO A O 1
ATOM 5175 N N . VAL A 1 671 ? -40.677 -9.019 43.779 1.00 58.22 671 VAL A N 1
ATOM 5176 C CA . VAL A 1 671 ? -40.837 -7.572 44.073 1.00 58.22 671 VAL A CA 1
ATOM 5177 C C . VAL A 1 671 ? -42.188 -7.228 44.711 1.00 58.22 671 VAL A C 1
ATOM 5179 O O . VAL A 1 671 ? -42.239 -6.358 45.581 1.00 58.22 671 VAL A O 1
ATOM 5182 N N . GLY A 1 672 ? -43.257 -7.953 44.364 1.00 59.00 672 GLY A N 1
ATOM 5183 C CA . GLY A 1 672 ? -44.551 -7.842 45.048 1.00 59.00 672 GLY A CA 1
ATOM 5184 C C . GLY A 1 672 ? -44.464 -8.095 46.561 1.00 59.00 672 GLY A C 1
ATOM 5185 O O . GLY A 1 672 ? -45.125 -7.405 47.335 1.00 59.00 672 GLY A O 1
ATOM 5186 N N . ASP A 1 673 ? -43.574 -8.986 47.008 1.00 66.31 673 ASP A N 1
ATOM 5187 C CA . ASP A 1 673 ? -43.397 -9.301 48.429 1.00 66.31 673 ASP A CA 1
ATOM 5188 C C . ASP A 1 673 ? -42.653 -8.178 49.161 1.00 66.31 673 ASP A C 1
ATOM 5190 O O . ASP A 1 673 ? -43.053 -7.802 50.264 1.00 66.31 673 ASP A O 1
ATOM 5194 N N . PHE A 1 674 ? -41.640 -7.567 48.534 1.00 64.12 674 PHE A N 1
ATOM 5195 C CA . PHE A 1 674 ? -40.969 -6.371 49.069 1.00 64.12 674 PHE A CA 1
ATOM 5196 C C . PHE A 1 674 ? -41.947 -5.209 49.264 1.00 64.12 674 PHE A C 1
ATOM 5198 O O . PHE A 1 674 ? -41.929 -4.535 50.298 1.00 64.12 674 PHE A O 1
ATOM 5205 N N . LEU A 1 675 ? -42.828 -5.005 48.285 1.00 63.91 675 LEU A N 1
ATOM 5206 C CA . LEU A 1 675 ? -43.870 -3.982 48.313 1.00 63.91 675 LEU A CA 1
ATOM 5207 C C . LEU A 1 675 ? -44.921 -4.273 49.390 1.00 63.91 675 LEU A C 1
ATOM 5209 O O . LEU A 1 675 ? -45.266 -3.382 50.165 1.00 63.91 675 LEU A O 1
ATOM 5213 N N . SER A 1 676 ? -45.370 -5.527 49.499 1.00 64.12 676 SER A N 1
ATOM 5214 C CA . SER A 1 676 ? -46.353 -5.953 50.505 1.00 64.12 676 SER A CA 1
ATOM 5215 C C . SER A 1 676 ? -45.860 -5.785 51.949 1.00 64.12 676 SER A C 1
ATOM 5217 O O . SER A 1 676 ? -46.661 -5.513 52.841 1.00 64.12 676 SER A O 1
ATOM 5219 N N . ARG A 1 677 ? -44.543 -5.893 52.182 1.00 65.50 677 ARG A N 1
ATOM 5220 C CA . ARG A 1 677 ? -43.914 -5.730 53.504 1.00 65.50 677 ARG A CA 1
ATOM 5221 C C . ARG A 1 677 ? -43.488 -4.294 53.821 1.00 65.50 677 ARG A C 1
ATOM 5223 O O . ARG A 1 677 ? -42.809 -4.070 54.817 1.00 65.50 677 ARG A O 1
ATOM 5230 N N . GLY A 1 678 ? -43.879 -3.317 52.998 1.00 56.84 678 GLY A N 1
ATOM 5231 C CA . GLY A 1 678 ? -43.641 -1.896 53.271 1.00 56.84 678 GLY A CA 1
ATOM 5232 C C . GLY A 1 678 ? -42.200 -1.428 53.045 1.00 56.84 678 GLY A C 1
ATOM 5233 O O . GLY A 1 678 ? -41.849 -0.324 53.448 1.00 56.84 678 GLY A O 1
ATOM 5234 N N . VAL A 1 679 ? -41.364 -2.210 52.353 1.00 60.44 679 VAL A N 1
ATOM 5235 C CA . VAL A 1 679 ? -39.945 -1.892 52.081 1.00 60.44 679 VAL A CA 1
ATOM 5236 C C . VAL A 1 679 ? -39.792 -0.940 50.873 1.00 60.44 679 VAL A C 1
ATOM 5238 O O . VAL A 1 679 ? -38.778 -0.915 50.183 1.00 60.44 679 VAL A O 1
ATOM 5241 N N . GLY A 1 680 ? -40.850 -0.193 50.550 1.00 54.38 680 GLY A N 1
ATOM 5242 C CA . GLY A 1 680 ? -41.197 0.107 49.164 1.00 54.38 680 GLY A CA 1
ATOM 5243 C C . GLY A 1 680 ? -41.120 1.557 48.705 1.00 54.38 680 GLY A C 1
ATOM 5244 O O . GLY A 1 680 ? -41.386 1.785 47.540 1.00 54.38 680 GLY A O 1
ATOM 5245 N N . ASN A 1 681 ? -40.779 2.531 49.548 1.00 50.44 681 ASN A N 1
ATOM 5246 C CA . ASN A 1 681 ? -40.866 3.948 49.162 1.00 50.44 681 ASN A CA 1
ATOM 5247 C C . ASN A 1 681 ? -39.478 4.494 48.777 1.00 50.44 681 ASN A C 1
ATOM 5249 O O . ASN A 1 681 ? -39.066 4.432 47.620 1.00 50.44 681 ASN A O 1
ATOM 5253 N N . ARG A 1 682 ? -38.645 4.841 49.764 1.00 50.16 682 ARG A N 1
ATOM 5254 C CA . ARG A 1 682 ? -37.272 5.302 49.511 1.00 50.16 682 ARG A CA 1
ATOM 5255 C C . ARG A 1 682 ? -36.354 4.240 48.933 1.00 50.16 682 ARG A C 1
ATOM 5257 O O . ARG A 1 682 ? -35.460 4.600 48.183 1.00 50.16 682 ARG A O 1
ATOM 5264 N N . GLN A 1 683 ? -36.514 2.964 49.284 1.00 46.34 683 GLN A N 1
ATOM 5265 C CA . GLN A 1 683 ? -35.646 1.911 48.767 1.00 46.34 683 GLN A CA 1
ATOM 5266 C C . GLN A 1 683 ? -35.991 1.614 47.326 1.00 46.34 683 GLN A C 1
ATOM 5268 O O . GLN A 1 683 ? -35.070 1.539 46.548 1.00 46.34 683 GLN A O 1
ATOM 5273 N N . ILE A 1 684 ? -37.257 1.510 46.921 1.00 48.34 684 ILE A N 1
ATOM 5274 C CA . ILE A 1 684 ? -37.594 1.272 45.507 1.00 48.34 684 ILE A CA 1
ATOM 5275 C C . ILE A 1 684 ? -37.228 2.483 44.660 1.00 48.34 684 ILE A C 1
ATOM 5277 O O . ILE A 1 684 ? -36.613 2.308 43.614 1.00 48.34 684 ILE A O 1
ATOM 5281 N N . GLN A 1 685 ? -37.452 3.699 45.158 1.00 48.50 685 GLN A N 1
ATOM 5282 C CA . GLN A 1 685 ? -36.976 4.916 44.509 1.00 48.50 685 GLN A CA 1
ATOM 5283 C C . GLN A 1 685 ? -35.438 4.978 44.476 1.00 48.50 685 GLN A C 1
ATOM 5285 O O . GLN A 1 685 ? -34.862 5.329 43.454 1.00 48.50 685 GLN A O 1
ATOM 5290 N N . ALA A 1 686 ? -34.735 4.581 45.541 1.00 42.00 686 ALA A N 1
ATOM 5291 C CA . ALA A 1 686 ? -33.275 4.462 45.567 1.00 42.00 686 ALA A CA 1
ATOM 5292 C C . ALA A 1 686 ? -32.758 3.250 44.783 1.00 42.00 686 ALA A C 1
ATOM 5294 O O . ALA A 1 686 ? -31.615 3.267 44.376 1.00 42.00 686 ALA A O 1
ATOM 5295 N N . LEU A 1 687 ? -33.551 2.213 44.533 1.00 46.12 687 LEU A N 1
ATOM 5296 C CA . LEU A 1 687 ? -33.198 1.008 43.775 1.00 46.12 687 LEU A CA 1
ATOM 5297 C C . LEU A 1 687 ? -33.463 1.225 42.276 1.00 46.12 687 LEU A C 1
ATOM 5299 O O . LEU A 1 687 ? -32.739 0.660 41.455 1.00 46.12 687 LEU A O 1
ATOM 5303 N N . ALA A 1 688 ? -34.451 2.064 41.941 1.00 44.09 688 ALA A N 1
ATOM 5304 C CA . ALA A 1 688 ? -34.717 2.623 40.619 1.00 44.09 688 ALA A CA 1
ATOM 5305 C C . ALA A 1 688 ? -33.675 3.700 40.261 1.00 44.09 688 ALA A C 1
ATOM 5307 O O . ALA A 1 688 ? -33.071 3.625 39.198 1.00 44.09 688 ALA A O 1
ATOM 5308 N N . ASN A 1 689 ? -33.361 4.621 41.187 1.00 44.47 689 ASN A N 1
ATOM 5309 C CA . ASN A 1 689 ? -32.290 5.620 41.032 1.00 44.47 689 ASN A CA 1
ATOM 5310 C C . ASN A 1 689 ? -30.873 5.019 41.143 1.00 44.47 689 ASN A C 1
ATOM 5312 O O . ASN A 1 689 ? -29.938 5.496 40.502 1.00 44.47 689 ASN A O 1
ATOM 5316 N N . ALA A 1 690 ? -30.677 3.979 41.958 1.00 41.75 690 ALA A N 1
ATOM 5317 C CA . ALA A 1 690 ? -29.403 3.291 42.165 1.00 41.75 690 ALA A CA 1
ATOM 5318 C C . ALA A 1 690 ? -29.512 1.811 41.782 1.00 41.75 690 ALA A C 1
ATOM 5320 O O . ALA A 1 690 ? -29.427 0.919 42.620 1.00 41.75 690 ALA A O 1
ATOM 5321 N N . ARG A 1 691 ? -29.606 1.557 40.472 1.00 51.81 691 ARG A N 1
ATOM 5322 C CA . ARG A 1 691 ? -28.943 0.435 39.770 1.00 51.81 691 ARG A CA 1
ATOM 5323 C C . ARG A 1 691 ? -29.217 -1.011 40.227 1.00 51.81 691 ARG A C 1
ATOM 5325 O O . ARG A 1 691 ? -28.592 -1.909 39.675 1.00 51.81 691 ARG A O 1
ATOM 5332 N N . ARG A 1 692 ? -30.093 -1.288 41.198 1.00 46.69 692 ARG A N 1
ATOM 5333 C CA . ARG A 1 692 ? -30.177 -2.603 41.874 1.00 46.69 692 ARG A CA 1
ATOM 5334 C C . ARG A 1 692 ? -31.516 -3.321 41.719 1.00 46.69 692 ARG A C 1
ATOM 5336 O O . ARG A 1 692 ? -31.540 -4.534 41.886 1.00 46.69 692 ARG A O 1
ATOM 5343 N N . LEU A 1 693 ? -32.602 -2.646 41.330 1.00 44.38 693 LEU A N 1
ATOM 5344 C CA . LEU A 1 693 ? -33.893 -3.330 41.148 1.00 44.38 693 LEU A CA 1
ATOM 5345 C C . LEU A 1 693 ? -33.916 -4.251 39.921 1.00 44.38 693 LEU A C 1
ATOM 5347 O O . LEU A 1 693 ? -34.453 -5.349 40.006 1.00 44.38 693 LEU A O 1
ATOM 5351 N N . ARG A 1 694 ? -33.248 -3.882 38.819 1.00 49.53 694 ARG A N 1
ATOM 5352 C CA . ARG A 1 694 ? -33.205 -4.744 37.625 1.00 49.53 694 ARG A CA 1
ATOM 5353 C C . ARG A 1 694 ? -32.450 -6.056 37.871 1.00 49.53 694 ARG A C 1
ATOM 5355 O O . ARG A 1 694 ? -32.814 -7.043 37.271 1.00 49.53 694 ARG A O 1
ATOM 5362 N N . GLY A 1 695 ? -31.496 -6.116 38.804 1.00 43.12 695 GLY A N 1
ATOM 5363 C CA . GLY A 1 695 ? -30.793 -7.358 39.170 1.00 43.12 695 GLY A CA 1
ATOM 5364 C C . GLY A 1 695 ? -31.478 -8.230 40.237 1.00 43.12 695 GLY A C 1
ATOM 5365 O O . GLY A 1 695 ? -31.015 -9.340 40.490 1.00 43.12 695 GLY A O 1
ATOM 5366 N N . LEU A 1 696 ? -32.542 -7.738 40.885 1.00 41.81 696 LEU A N 1
ATOM 5367 C CA . LEU A 1 696 ? -33.256 -8.423 41.979 1.00 41.81 696 LEU A CA 1
ATOM 5368 C C . LEU A 1 696 ? -34.633 -8.969 41.560 1.00 41.81 696 LEU A C 1
ATOM 5370 O O . LEU A 1 696 ? -35.300 -9.630 42.355 1.00 41.81 696 LEU A O 1
ATOM 5374 N N . LEU A 1 697 ? -35.064 -8.721 40.320 1.00 48.97 697 LEU A N 1
ATOM 5375 C CA . LEU A 1 697 ? -36.307 -9.247 39.755 1.00 48.97 697 LEU A CA 1
ATOM 5376 C C . LEU A 1 697 ? -36.147 -10.738 39.459 1.00 48.97 697 LEU A C 1
ATOM 5378 O O . LEU A 1 697 ? -35.892 -11.133 38.337 1.00 48.97 697 LEU A O 1
ATOM 5382 N N . ARG A 1 698 ? -36.256 -11.592 40.476 1.00 45.69 698 ARG A N 1
ATOM 5383 C CA . ARG A 1 698 ? -35.910 -13.012 40.331 1.00 45.69 698 ARG A CA 1
ATOM 5384 C C . ARG A 1 698 ? -36.750 -13.760 39.290 1.00 45.69 698 ARG A C 1
ATOM 5386 O O . ARG A 1 698 ? -36.256 -14.733 38.731 1.00 45.69 698 ARG A O 1
ATOM 5393 N N . GLU A 1 699 ? -37.961 -13.301 38.990 1.00 47.88 699 GLU A N 1
ATOM 5394 C CA . GLU A 1 699 ? -38.835 -13.943 38.011 1.00 47.88 699 GLU A CA 1
ATOM 5395 C C . GLU A 1 699 ? -39.419 -12.911 37.049 1.00 47.88 699 GLU A C 1
ATOM 5397 O O . GLU A 1 699 ? -39.762 -11.802 37.465 1.00 47.88 699 GLU A O 1
ATOM 5402 N N . ASP A 1 700 ? -39.603 -13.323 35.793 1.00 51.03 700 ASP A N 1
ATOM 5403 C CA . ASP A 1 700 ? -40.267 -12.612 34.688 1.00 51.03 700 ASP A CA 1
ATOM 5404 C C . ASP A 1 700 ? -41.726 -12.247 34.975 1.00 51.03 700 ASP A C 1
ATOM 5406 O O . ASP A 1 700 ? -42.524 -12.125 34.062 1.00 51.03 700 ASP A O 1
ATOM 5410 N N . ARG A 1 701 ? -42.129 -12.140 36.240 1.00 55.97 701 ARG A N 1
ATOM 5411 C CA . ARG A 1 701 ? -43.500 -11.870 36.631 1.00 55.97 701 ARG A CA 1
ATOM 5412 C C . ARG A 1 701 ? -43.800 -10.401 36.736 1.00 55.97 701 ARG A C 1
ATOM 5414 O O . ARG A 1 701 ? -44.976 -10.120 36.640 1.00 55.97 701 ARG A O 1
ATOM 5421 N N . TYR A 1 702 ? -42.826 -9.500 36.919 1.00 67.38 702 TYR A N 1
ATOM 5422 C CA . TYR A 1 702 ? -43.088 -8.058 37.037 1.00 67.38 702 TYR A CA 1
ATOM 5423 C C . TYR A 1 702 ? -42.073 -7.183 36.279 1.00 67.38 702 TYR A C 1
ATOM 5425 O O . TYR A 1 702 ? -40.869 -7.402 36.363 1.00 67.38 702 TYR A O 1
ATOM 5433 N N . MET A 1 703 ? -42.565 -6.162 35.573 1.00 70.12 703 MET A N 1
ATOM 5434 C CA . MET A 1 703 ? -41.787 -5.053 35.012 1.00 70.12 703 MET A CA 1
ATOM 5435 C C . MET A 1 703 ? -41.960 -3.810 35.889 1.00 70.12 703 MET A C 1
ATOM 5437 O O . MET A 1 703 ? -43.042 -3.580 36.428 1.00 70.12 703 MET A O 1
ATOM 5441 N N . VAL A 1 704 ? -40.907 -3.004 36.026 1.00 71.38 704 VAL A N 1
ATOM 5442 C CA . VAL A 1 704 ? -40.923 -1.766 36.821 1.00 71.38 704 VAL A CA 1
ATOM 5443 C C . VAL A 1 704 ? -40.661 -0.579 35.905 1.00 71.38 704 VAL A C 1
ATOM 5445 O O . VAL A 1 704 ? -39.674 -0.602 35.169 1.00 71.38 704 VAL A O 1
ATOM 5448 N N . LEU A 1 705 ? -41.536 0.424 35.965 1.00 71.31 705 LEU A N 1
ATOM 5449 C CA . LEU A 1 705 ? -41.569 1.602 35.095 1.00 71.31 705 LEU A CA 1
ATOM 5450 C C . LEU A 1 705 ? -41.916 2.859 35.899 1.00 71.31 705 LEU A C 1
ATOM 5452 O O . LEU A 1 705 ? -42.400 2.772 37.032 1.00 71.31 705 LEU A O 1
ATOM 5456 N N . VAL A 1 706 ? -41.740 4.026 35.281 1.00 73.00 706 VAL A N 1
ATOM 5457 C CA . VAL A 1 706 ? -42.292 5.288 35.790 1.00 73.00 706 VAL A CA 1
ATOM 5458 C C . VAL A 1 706 ? -43.590 5.610 35.055 1.00 73.00 706 VAL A C 1
ATOM 5460 O O . VAL A 1 706 ? -43.626 5.753 33.833 1.00 73.00 706 VAL A O 1
ATOM 5463 N N . GLY A 1 707 ? -44.673 5.717 35.819 1.00 75.06 707 GLY A N 1
ATOM 5464 C CA . GLY A 1 707 ? -45.953 6.219 35.338 1.00 75.06 707 GLY A CA 1
ATOM 5465 C C . GLY A 1 707 ? -46.140 7.674 35.745 1.00 75.06 707 GLY A C 1
ATOM 5466 O O . GLY A 1 707 ? -45.569 8.136 36.733 1.00 75.06 707 GLY A O 1
ATOM 5467 N N . SER A 1 708 ? -46.965 8.403 35.003 1.00 78.25 708 SER A N 1
ATOM 5468 C CA . SER A 1 708 ? -47.456 9.705 35.444 1.00 78.25 708 SER A CA 1
ATOM 5469 C C . SER A 1 708 ? -48.936 9.867 35.133 1.00 78.25 708 SER A C 1
ATOM 5471 O O . SER A 1 708 ? -49.396 9.431 34.085 1.00 78.25 708 SER A O 1
ATOM 5473 N N . ALA A 1 709 ? -49.697 10.496 36.023 1.00 83.12 709 ALA A N 1
ATOM 5474 C CA . ALA A 1 709 ? -51.088 10.866 35.760 1.00 83.12 709 ALA A CA 1
ATOM 5475 C C . ALA A 1 709 ? -51.347 12.275 36.298 1.00 83.12 709 ALA A C 1
ATOM 5477 O O . ALA A 1 709 ? -50.864 12.640 37.365 1.00 83.12 709 ALA A O 1
ATOM 5478 N N . ALA A 1 710 ? -52.045 13.107 35.521 1.00 78.62 710 ALA A N 1
ATOM 5479 C CA . ALA A 1 710 ? -52.220 14.536 35.813 1.00 78.62 710 ALA A CA 1
ATOM 5480 C C . ALA A 1 710 ? -50.892 15.291 36.089 1.00 78.62 710 ALA A C 1
ATOM 5482 O O . ALA A 1 710 ? -50.862 16.243 36.869 1.00 78.62 710 ALA A O 1
ATOM 5483 N N . GLY A 1 711 ? -49.787 14.858 35.463 1.00 70.69 711 GLY A N 1
ATOM 5484 C CA . GLY A 1 711 ? -48.442 15.412 35.680 1.00 70.69 711 GLY A CA 1
ATOM 5485 C C . GLY A 1 711 ? -47.757 14.968 36.981 1.00 70.69 711 GLY A C 1
ATOM 5486 O O . GLY A 1 711 ? -46.661 15.439 37.279 1.00 70.69 711 GLY A O 1
ATOM 5487 N N . HIS A 1 712 ? -48.376 14.069 37.750 1.00 78.12 712 HIS A N 1
ATOM 5488 C CA . HIS A 1 712 ? -47.827 13.492 38.975 1.00 78.12 712 HIS A CA 1
ATOM 5489 C C . HIS A 1 712 ? -47.108 12.170 38.681 1.00 78.12 712 HIS A C 1
ATOM 5491 O O . HIS A 1 712 ? -47.774 11.235 38.226 1.00 78.12 712 HIS A O 1
ATOM 5497 N N . PRO A 1 713 ? -45.787 12.060 38.901 1.00 74.25 713 PRO A N 1
ATOM 5498 C CA . PRO A 1 713 ? -45.067 10.817 38.670 1.00 74.25 713 PRO A CA 1
ATOM 5499 C C . PRO A 1 713 ? -45.149 9.869 39.868 1.00 74.25 713 PRO A C 1
ATOM 5501 O O . PRO A 1 713 ? -45.061 10.282 41.023 1.00 74.25 713 PRO A O 1
ATOM 5504 N N . PHE A 1 714 ? -45.222 8.577 39.577 1.00 74.00 714 PHE A N 1
ATOM 5505 C CA . PHE A 1 714 ? -45.149 7.493 40.552 1.00 74.00 714 PHE A CA 1
ATOM 5506 C C . PHE A 1 714 ? -44.433 6.285 39.942 1.00 74.00 714 PHE A C 1
ATOM 5508 O O . PHE A 1 714 ? -44.373 6.114 38.721 1.00 74.00 714 PHE A O 1
ATOM 5515 N N . THR A 1 715 ? -43.872 5.428 40.794 1.00 75.06 715 THR A N 1
ATOM 5516 C CA . THR A 1 715 ? -43.253 4.180 40.330 1.00 75.06 715 THR A CA 1
ATOM 5517 C C . THR A 1 715 ? -44.318 3.100 40.236 1.00 75.06 715 THR A C 1
ATOM 5519 O O . THR A 1 715 ? -45.126 2.924 41.151 1.00 75.06 715 THR A O 1
ATOM 5522 N N . LEU A 1 716 ? -44.302 2.358 39.135 1.00 76.94 716 LEU A N 1
ATOM 5523 C CA . LEU A 1 716 ? -45.263 1.309 38.850 1.00 76.94 716 LEU A CA 1
ATOM 5524 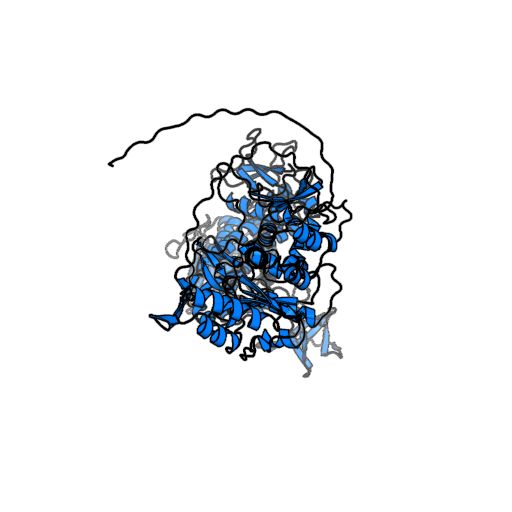C C . LEU A 1 716 ? -44.543 -0.026 38.670 1.00 76.94 716 LEU A C 1
ATOM 5526 O O . LEU A 1 716 ? -43.632 -0.140 37.853 1.00 76.94 716 LEU A O 1
ATOM 5530 N N . ALA A 1 717 ? -44.982 -1.046 39.401 1.00 78.81 717 ALA A N 1
ATOM 5531 C CA . ALA A 1 717 ? -44.589 -2.431 39.173 1.00 78.81 717 ALA A CA 1
ATOM 5532 C C . ALA A 1 717 ? -45.802 -3.204 38.637 1.00 78.81 717 ALA A C 1
ATOM 5534 O O . ALA A 1 717 ? -46.765 -3.419 39.371 1.00 78.81 717 ALA A O 1
ATOM 5535 N N . MET A 1 718 ? -45.772 -3.601 37.364 1.00 81.31 718 MET A N 1
ATOM 5536 C CA . MET A 1 718 ? -46.859 -4.337 36.698 1.00 81.31 718 MET A CA 1
ATOM 5537 C C . MET A 1 718 ? -46.453 -5.775 36.430 1.00 81.31 718 MET A C 1
ATOM 5539 O O . MET A 1 718 ? -45.279 -6.008 36.144 1.00 81.31 718 MET A O 1
ATOM 5543 N N . PRO A 1 719 ? -47.384 -6.739 36.439 1.00 80.19 719 PRO A N 1
ATOM 5544 C CA . PRO A 1 719 ? -47.049 -8.095 36.052 1.00 80.19 719 PRO A CA 1
ATOM 5545 C C . PRO A 1 719 ? -46.602 -8.165 34.580 1.00 80.19 719 PRO A C 1
ATOM 5547 O O . PRO A 1 719 ? -47.190 -7.494 33.742 1.00 80.19 719 PRO A O 1
ATOM 5550 N N . VAL A 1 720 ? -45.604 -8.965 34.199 1.00 74.12 720 VAL A N 1
ATOM 5551 C CA . VAL A 1 720 ? -45.245 -9.155 32.779 1.00 74.12 720 VAL A CA 1
ATOM 5552 C C . VAL A 1 720 ? -46.210 -10.161 32.162 1.00 74.12 720 VAL A C 1
ATOM 5554 O O . VAL A 1 720 ? -46.103 -11.369 32.351 1.00 74.12 720 VAL A O 1
ATOM 5557 N N . ASN A 1 721 ? -47.184 -9.651 31.423 1.00 79.12 721 ASN A N 1
ATOM 5558 C CA . ASN A 1 721 ? -48.143 -10.443 30.668 1.00 79.12 721 ASN A CA 1
ATOM 5559 C C . ASN A 1 721 ? -48.509 -9.697 29.374 1.00 79.12 721 ASN A C 1
ATOM 5561 O O . ASN A 1 721 ? -48.085 -8.560 29.151 1.00 79.12 721 ASN A O 1
ATOM 5565 N N . ALA A 1 722 ? -49.323 -10.320 28.523 1.00 77.69 722 ALA A N 1
ATOM 5566 C CA . ALA A 1 722 ? -49.737 -9.722 27.256 1.00 77.69 722 ALA A CA 1
ATOM 5567 C C . ALA A 1 722 ? -50.479 -8.376 27.410 1.00 77.69 722 ALA A C 1
ATOM 5569 O O . ALA A 1 722 ? -50.497 -7.579 26.475 1.00 77.69 722 ALA A O 1
ATOM 5570 N N . GLU A 1 723 ? -51.119 -8.105 28.549 1.00 80.56 723 GLU A N 1
ATOM 5571 C CA . GLU A 1 723 ? -51.778 -6.825 28.827 1.00 80.56 723 GLU A CA 1
ATOM 5572 C C . GLU A 1 723 ? -50.748 -5.732 29.120 1.00 80.56 723 GLU A C 1
ATOM 5574 O O . GLU A 1 723 ? -50.685 -4.752 28.382 1.00 80.56 723 GLU A O 1
ATOM 5579 N N . SER A 1 724 ? -49.858 -5.947 30.087 1.00 79.25 724 SER A N 1
ATOM 5580 C CA . SER A 1 724 ? -48.805 -4.992 30.452 1.00 79.25 724 SER A CA 1
ATOM 5581 C C . SER A 1 724 ? -47.833 -4.711 29.308 1.00 79.25 724 SER A C 1
ATOM 5583 O O . SER A 1 724 ? -47.453 -3.569 29.093 1.00 79.25 724 SER A O 1
ATOM 5585 N N . ILE A 1 725 ? -47.476 -5.730 28.522 1.00 75.88 725 ILE A N 1
ATOM 5586 C CA . ILE A 1 725 ? -46.591 -5.591 27.354 1.00 75.88 725 ILE A CA 1
ATOM 5587 C C . ILE A 1 725 ? -47.227 -4.718 26.262 1.00 75.88 725 ILE A C 1
ATOM 5589 O O . ILE A 1 725 ? -46.532 -3.967 25.577 1.00 75.88 725 ILE A O 1
ATOM 5593 N N . ARG A 1 726 ? -48.554 -4.794 26.090 1.00 76.31 726 ARG A N 1
ATOM 5594 C CA . ARG A 1 726 ? -49.278 -3.921 25.153 1.00 76.31 726 ARG A CA 1
ATOM 5595 C C . ARG A 1 726 ? -49.303 -2.475 25.636 1.00 76.31 726 ARG A C 1
ATOM 5597 O O . ARG A 1 726 ? -49.188 -1.583 24.804 1.00 76.31 726 ARG A O 1
ATOM 5604 N N . LEU A 1 727 ? -49.399 -2.255 26.949 1.00 74.56 727 LEU A N 1
ATOM 5605 C CA . LEU A 1 727 ? -49.361 -0.919 27.554 1.00 74.56 727 LEU A CA 1
ATOM 5606 C C . LEU A 1 727 ? -47.993 -0.227 27.395 1.00 74.56 727 LEU A C 1
ATOM 5608 O O . LEU A 1 727 ? -47.934 0.999 27.424 1.00 74.56 727 LEU A O 1
ATOM 5612 N N . THR A 1 728 ? -46.910 -0.989 27.188 1.00 69.62 728 THR A N 1
ATOM 5613 C CA . THR A 1 728 ? -45.530 -0.474 27.069 1.00 69.62 728 THR A CA 1
ATOM 5614 C C . THR A 1 728 ? -44.963 -0.433 25.645 1.00 69.62 728 THR A C 1
ATOM 5616 O O . THR A 1 728 ? -43.828 0.004 25.458 1.00 69.62 728 THR A O 1
ATOM 5619 N N . GLY A 1 729 ? -45.697 -0.916 24.638 1.00 63.59 729 GLY A N 1
ATOM 5620 C CA . GLY A 1 729 ? -45.222 -1.006 23.252 1.00 63.59 729 GLY A CA 1
ATOM 5621 C C . GLY A 1 729 ? -45.164 0.343 22.518 1.00 63.59 729 GLY A C 1
ATOM 5622 O O . GLY A 1 729 ? -45.950 1.250 22.779 1.00 63.59 729 GLY A O 1
ATOM 5623 N N . SER A 1 730 ? -44.274 0.459 21.524 1.00 51.75 730 SER A N 1
ATOM 5624 C CA . SER A 1 730 ? -44.020 1.684 2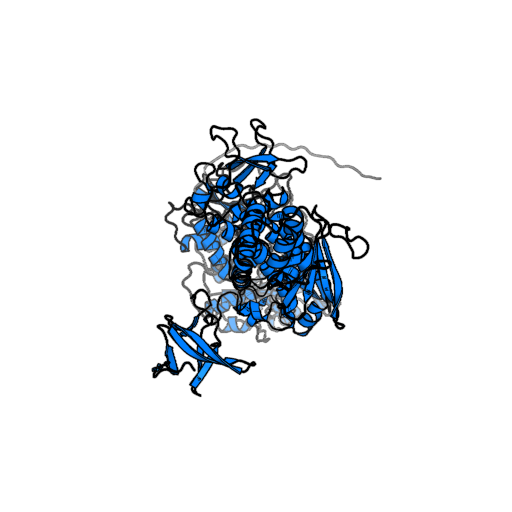0.741 1.00 51.75 730 SER A CA 1
ATOM 5625 C C . SER A 1 730 ? -45.178 2.157 19.837 1.00 51.75 730 SER A C 1
ATOM 5627 O O . SER A 1 730 ? -45.030 3.162 19.144 1.00 51.75 730 SER A O 1
ATOM 5629 N N . THR A 1 731 ? -46.330 1.472 19.834 1.00 45.50 731 THR A N 1
ATOM 5630 C CA . THR A 1 731 ? -47.445 1.710 18.895 1.00 45.50 731 THR A CA 1
ATOM 5631 C C . THR A 1 731 ? -48.805 2.090 19.516 1.00 45.50 731 THR A C 1
ATOM 5633 O O . THR A 1 731 ? -49.809 2.013 18.814 1.00 45.50 731 THR A O 1
ATOM 5636 N N . GLY A 1 732 ? -48.910 2.561 20.765 1.00 45.12 732 GLY A N 1
ATOM 5637 C CA . GLY A 1 732 ? -50.155 3.225 21.219 1.00 45.12 732 GLY A CA 1
ATOM 5638 C C . GLY A 1 732 ? -50.137 3.634 22.695 1.00 45.12 732 GLY A C 1
ATOM 5639 O O . GLY A 1 732 ? -50.100 2.776 23.559 1.00 45.12 732 GLY A O 1
ATOM 5640 N N . ALA A 1 733 ? -50.071 4.908 23.087 1.00 48.59 733 ALA A N 1
ATOM 5641 C CA . ALA A 1 733 ? -51.009 6.026 22.876 1.00 48.59 733 ALA A CA 1
ATOM 5642 C C . ALA A 1 733 ? -52.374 5.923 23.591 1.00 48.59 733 ALA A C 1
ATOM 5644 O O . ALA A 1 733 ? -53.136 6.885 23.559 1.00 48.59 733 ALA A O 1
ATOM 5645 N N . THR A 1 734 ? -52.679 4.839 24.308 1.00 57.12 734 THR A N 1
ATOM 5646 C CA . THR A 1 734 ? -53.846 4.812 25.207 1.00 57.12 734 THR A CA 1
ATOM 5647 C C . THR A 1 734 ? -53.376 4.542 26.624 1.00 57.12 734 THR A C 1
ATOM 5649 O O . THR A 1 734 ? -53.211 3.390 27.018 1.00 57.12 734 THR A O 1
ATOM 5652 N N . GLY A 1 735 ? -53.120 5.609 27.383 1.00 66.50 735 GLY A N 1
ATOM 5653 C CA . GLY A 1 735 ? -52.957 5.480 28.827 1.00 66.50 735 GLY A CA 1
ATOM 5654 C C . GLY A 1 735 ? -54.203 4.835 29.442 1.00 66.50 735 GLY A C 1
ATOM 5655 O O . GLY A 1 735 ? -55.314 5.038 28.952 1.00 66.50 735 GLY A O 1
ATOM 5656 N N . VAL A 1 736 ? -54.029 4.062 30.510 1.00 83.94 736 VAL A N 1
ATOM 5657 C CA . VAL A 1 736 ? -55.129 3.417 31.254 1.00 83.94 736 VAL A CA 1
ATOM 5658 C C . VAL A 1 736 ? -55.349 4.127 32.575 1.00 83.94 736 VAL A C 1
ATOM 5660 O O . VAL A 1 736 ? -54.408 4.692 33.126 1.00 83.94 736 VAL A O 1
ATOM 5663 N N . ARG A 1 737 ? -56.566 4.134 33.119 1.00 86.94 737 ARG A N 1
ATOM 5664 C CA . ARG A 1 737 ? -56.766 4.676 34.474 1.00 86.94 737 ARG A CA 1
ATOM 5665 C C . ARG A 1 737 ? -56.089 3.786 35.510 1.00 86.94 737 ARG A C 1
ATOM 5667 O O . ARG A 1 737 ? -55.905 2.595 35.288 1.00 86.94 737 ARG A O 1
ATOM 5674 N N . ILE A 1 738 ? -55.790 4.340 36.683 1.00 86.75 738 ILE A N 1
ATOM 5675 C CA . ILE A 1 738 ? -55.180 3.575 37.784 1.00 86.75 738 ILE A CA 1
ATOM 5676 C C . ILE A 1 738 ? -56.014 2.333 38.150 1.00 86.75 738 ILE A C 1
ATOM 5678 O O . ILE A 1 738 ? -55.459 1.257 38.348 1.00 86.75 738 ILE A O 1
ATOM 5682 N N . ALA A 1 739 ? -57.344 2.454 38.154 1.00 85.12 739 ALA A N 1
ATOM 5683 C CA . ALA A 1 739 ? -58.256 1.335 38.412 1.00 85.12 739 ALA A CA 1
ATOM 5684 C C . ALA A 1 739 ? -58.264 0.257 37.304 1.00 85.12 739 ALA A C 1
ATOM 5686 O O . ALA A 1 739 ? -58.740 -0.851 37.525 1.00 85.12 739 ALA A O 1
ATOM 5687 N N . GLU A 1 740 ? -57.757 0.584 36.115 1.00 86.56 740 GLU A N 1
ATOM 5688 C CA . GLU A 1 740 ? -57.718 -0.280 34.928 1.00 86.56 740 GLU A CA 1
ATOM 5689 C C . GLU A 1 740 ? -56.320 -0.864 34.680 1.00 86.56 740 GLU A C 1
ATOM 5691 O O . GLU A 1 740 ? -56.129 -1.615 33.727 1.00 86.56 740 GLU A O 1
ATOM 5696 N N . LEU A 1 741 ? -55.331 -0.542 35.522 1.00 88.06 741 LEU A N 1
ATOM 5697 C CA . LEU A 1 741 ? -54.011 -1.169 35.461 1.00 88.06 741 LEU A CA 1
ATOM 5698 C C . LEU A 1 741 ? -54.134 -2.690 35.624 1.00 88.06 741 LEU A C 1
ATOM 5700 O O . LEU A 1 741 ? -55.027 -3.123 36.344 1.00 88.06 741 LEU A O 1
ATOM 5704 N N . PRO A 1 742 ? -53.245 -3.512 35.046 1.00 88.75 742 PRO A N 1
ATOM 5705 C CA . PRO A 1 742 ? -53.327 -4.970 35.152 1.00 88.75 742 PRO A CA 1
ATOM 5706 C C . PRO A 1 742 ? -53.430 -5.463 36.605 1.00 88.75 742 PRO A C 1
ATOM 5708 O O . PRO A 1 742 ? -52.810 -4.895 37.511 1.00 88.75 742 PRO A O 1
ATOM 5711 N N . GLU A 1 743 ? -54.206 -6.521 36.847 1.00 84.19 743 GLU A N 1
ATOM 5712 C CA . GLU A 1 743 ? -54.373 -7.100 38.188 1.00 84.19 743 GLU A CA 1
ATOM 5713 C C . GLU A 1 743 ? -53.019 -7.521 38.782 1.00 84.19 743 GLU A C 1
ATOM 5715 O O . GLU A 1 743 ? -52.181 -8.093 38.092 1.00 84.19 743 GLU A O 1
ATOM 5720 N N . GLY A 1 744 ? -52.781 -7.211 40.059 1.00 79.44 744 GLY A N 1
ATOM 5721 C CA . GLY A 1 744 ? -51.478 -7.422 40.700 1.00 79.44 744 GLY A CA 1
ATOM 5722 C C . GLY A 1 744 ? -50.475 -6.283 40.491 1.00 79.44 744 GLY A C 1
ATOM 5723 O O . GLY A 1 744 ? -49.352 -6.374 40.978 1.00 79.44 744 GLY A O 1
ATOM 5724 N N . SER A 1 745 ? -50.857 -5.195 39.813 1.00 85.31 745 SER A N 1
ATOM 5725 C CA . SER A 1 745 ? -50.024 -3.990 39.745 1.00 85.31 745 SER A CA 1
ATOM 5726 C C . SER A 1 745 ? -49.901 -3.311 41.109 1.00 85.31 745 SER A C 1
ATOM 5728 O O . SER A 1 745 ? -50.885 -3.158 41.841 1.00 85.31 745 SER A O 1
ATOM 5730 N N . TYR A 1 746 ? -48.694 -2.846 41.415 1.00 83.75 746 TYR A N 1
ATOM 5731 C CA . TYR A 1 746 ? -48.374 -2.071 42.608 1.00 83.75 746 TYR A CA 1
ATOM 5732 C C . TYR A 1 746 ? -47.911 -0.668 42.236 1.00 83.75 746 TYR A C 1
ATOM 5734 O O . TYR A 1 746 ? -47.135 -0.481 41.296 1.00 83.75 746 TYR A O 1
ATOM 5742 N N . ILE A 1 747 ? -48.355 0.305 43.026 1.00 81.94 747 ILE A N 1
ATOM 5743 C CA . ILE A 1 747 ? -48.039 1.720 42.868 1.00 81.94 747 ILE A CA 1
ATOM 5744 C C . ILE A 1 747 ? -47.272 2.181 44.100 1.00 81.94 747 ILE A C 1
ATOM 5746 O O . ILE A 1 747 ? -47.705 1.974 45.239 1.00 81.94 747 ILE A O 1
ATOM 5750 N N . VAL A 1 748 ? -46.131 2.813 43.850 1.00 77.44 748 VAL A N 1
ATOM 5751 C CA . VAL A 1 748 ? -45.338 3.515 44.854 1.00 77.44 748 VAL A CA 1
ATOM 5752 C C . VAL A 1 748 ? -45.409 5.001 44.552 1.00 77.44 748 VAL A C 1
ATOM 5754 O O . VAL A 1 748 ? -44.885 5.472 43.540 1.00 77.44 748 VAL A O 1
ATOM 5757 N N . ASP A 1 749 ? -46.058 5.729 45.448 1.00 76.88 749 ASP A N 1
ATOM 5758 C CA . ASP A 1 749 ? -46.230 7.166 45.365 1.00 76.88 749 ASP A CA 1
ATOM 5759 C C . ASP A 1 749 ? -45.556 7.846 46.551 1.00 76.88 749 ASP A C 1
ATOM 5761 O O . ASP A 1 749 ? -46.084 7.906 47.667 1.00 76.88 749 ASP A O 1
ATOM 5765 N N . ASP A 1 750 ? -44.356 8.350 46.293 1.00 68.94 750 ASP A N 1
ATOM 5766 C CA . ASP A 1 750 ? -43.504 8.938 47.320 1.00 68.94 750 ASP A CA 1
ATOM 5767 C C . ASP A 1 750 ? -44.049 10.269 47.832 1.00 68.94 750 ASP A C 1
ATOM 5769 O O . ASP A 1 750 ? -43.783 10.649 48.971 1.00 68.94 750 ASP A O 1
ATOM 5773 N N . TRP A 1 751 ? -44.844 10.963 47.019 1.00 75.81 751 TRP A N 1
ATOM 5774 C CA . TRP A 1 751 ? -45.425 12.239 47.405 1.00 75.81 751 TRP A CA 1
ATOM 5775 C C . TRP A 1 751 ? -46.544 12.044 48.423 1.00 75.81 751 TRP A C 1
ATOM 5777 O O . TRP A 1 751 ? -46.543 12.712 49.454 1.00 75.81 751 TRP A O 1
ATOM 5787 N N . TYR A 1 752 ? -47.435 11.073 48.197 1.00 74.44 752 TYR A N 1
ATOM 5788 C CA . TYR A 1 752 ? -48.448 10.679 49.185 1.00 74.44 752 TYR A CA 1
ATOM 5789 C C . TYR A 1 752 ? -47.898 9.783 50.305 1.00 74.44 752 TYR A C 1
ATOM 5791 O O . TYR A 1 752 ? -48.593 9.551 51.293 1.00 74.44 752 TYR A O 1
ATOM 5799 N N . GLY A 1 753 ? -46.679 9.253 50.173 1.00 68.88 753 GLY A N 1
ATOM 5800 C CA . GLY A 1 753 ? -46.140 8.264 51.109 1.00 68.88 753 GLY A CA 1
ATOM 5801 C C . GLY A 1 753 ? -46.884 6.924 51.050 1.00 68.88 753 GLY A C 1
ATOM 5802 O O . GLY A 1 753 ? -46.939 6.202 52.044 1.00 68.88 753 GLY A O 1
ATOM 5803 N N . VAL A 1 754 ? -47.495 6.597 49.907 1.00 76.31 754 VAL A N 1
ATOM 5804 C CA . VAL A 1 754 ? -48.373 5.433 49.740 1.00 76.31 754 VAL A CA 1
ATOM 5805 C C . VAL A 1 754 ? -47.683 4.361 48.903 1.00 76.31 754 VAL A C 1
ATOM 5807 O O . VAL A 1 754 ? -47.200 4.610 47.805 1.00 76.31 754 VAL A O 1
ATOM 5810 N N . THR A 1 755 ? -47.706 3.132 49.408 1.00 76.44 755 THR A N 1
ATOM 5811 C CA . THR A 1 755 ? -47.412 1.916 48.644 1.00 76.44 755 THR A CA 1
ATOM 5812 C C . THR A 1 755 ? -48.641 1.023 48.714 1.00 76.44 755 THR A C 1
ATOM 5814 O O . THR A 1 755 ? -49.104 0.697 49.812 1.00 76.44 755 THR A O 1
ATOM 5817 N N . ALA A 1 756 ? -49.219 0.684 47.564 1.00 81.38 756 ALA A N 1
ATOM 5818 C CA . ALA A 1 756 ? -50.487 -0.038 47.507 1.00 81.38 756 ALA A CA 1
ATOM 5819 C C . ALA A 1 756 ? -50.651 -0.817 46.198 1.00 81.38 756 ALA A C 1
ATOM 5821 O O . ALA A 1 756 ? -50.006 -0.509 45.196 1.00 81.38 756 ALA A O 1
ATOM 5822 N N . THR A 1 757 ? -51.533 -1.814 46.205 1.00 84.88 757 THR A N 1
ATOM 5823 C CA . THR A 1 757 ? -52.041 -2.436 44.975 1.00 84.88 757 THR A CA 1
ATOM 5824 C C . THR A 1 757 ? -52.921 -1.440 44.214 1.00 84.88 757 THR A C 1
ATOM 5826 O O . THR A 1 757 ? -53.402 -0.463 44.798 1.00 84.88 757 THR A O 1
ATOM 5829 N N . ARG A 1 758 ? -53.177 -1.693 42.924 1.00 87.56 758 ARG A N 1
ATOM 5830 C CA . ARG A 1 758 ? -54.076 -0.853 42.109 1.00 87.56 758 ARG A CA 1
ATOM 5831 C C . ARG A 1 758 ? -55.450 -0.614 42.766 1.00 87.56 758 ARG A C 1
ATOM 5833 O O . ARG A 1 758 ? -56.003 0.472 42.617 1.00 87.56 758 ARG A O 1
ATOM 5840 N N . ASP A 1 759 ? -55.974 -1.604 43.498 1.00 87.50 759 ASP A N 1
ATOM 5841 C CA . ASP A 1 759 ? -57.326 -1.574 44.072 1.00 87.50 759 ASP A CA 1
ATOM 5842 C C . ASP A 1 759 ? -57.363 -0.767 45.384 1.00 87.50 759 ASP A C 1
ATOM 5844 O O . ASP A 1 759 ? -58.307 -0.017 45.637 1.00 87.50 759 ASP A O 1
ATOM 5848 N N . ASP A 1 760 ? -56.300 -0.856 46.191 1.00 86.19 760 ASP A N 1
ATOM 5849 C CA . ASP A 1 760 ? -56.194 -0.165 47.483 1.00 86.19 760 ASP A CA 1
ATOM 5850 C C . ASP A 1 760 ? -55.692 1.279 47.355 1.00 86.19 760 ASP A C 1
ATOM 5852 O O . ASP A 1 760 ? -55.949 2.122 48.224 1.00 86.19 760 ASP A O 1
ATOM 5856 N N . TYR A 1 761 ? -54.948 1.573 46.287 1.00 90.56 761 TYR A N 1
ATOM 5857 C CA . TYR A 1 761 ? -54.299 2.863 46.088 1.00 90.56 761 TYR A CA 1
ATOM 5858 C C . TYR A 1 761 ? -55.281 4.051 46.155 1.00 90.56 761 TYR A C 1
ATOM 5860 O O . TYR A 1 761 ? -55.020 4.951 46.959 1.00 90.56 761 TYR A O 1
ATOM 5868 N N . PRO A 1 762 ? -56.439 4.056 45.451 1.00 93.38 762 PRO A N 1
ATOM 5869 C CA . PRO A 1 762 ? -57.393 5.168 45.494 1.00 93.38 762 PRO A CA 1
ATOM 5870 C C . PRO A 1 762 ? -57.876 5.519 46.904 1.00 93.38 762 PRO A C 1
ATOM 5872 O O . PRO A 1 762 ? -57.974 6.693 47.254 1.00 93.38 762 PRO A O 1
ATOM 5875 N N . GLY A 1 763 ? -58.170 4.511 47.732 1.00 88.19 763 GLY A N 1
ATOM 5876 C CA . GLY A 1 763 ? -58.623 4.728 49.107 1.00 88.19 763 GLY A CA 1
ATOM 5877 C C . GLY A 1 763 ? -57.536 5.355 49.980 1.00 88.19 763 GLY A C 1
ATOM 5878 O O . GLY A 1 763 ? -57.811 6.271 50.756 1.00 88.19 763 GLY A O 1
ATOM 5879 N N . ARG A 1 764 ? -56.286 4.907 49.817 1.00 86.81 764 ARG A N 1
ATOM 5880 C CA . ARG A 1 764 ? -55.148 5.388 50.612 1.00 86.81 764 ARG A CA 1
ATOM 5881 C C . ARG A 1 764 ? -54.748 6.817 50.266 1.00 86.81 764 ARG A C 1
ATOM 5883 O O . ARG A 1 764 ? -54.588 7.621 51.182 1.00 86.81 764 ARG A O 1
ATOM 5890 N N . VAL A 1 765 ? -54.641 7.169 48.983 1.00 88.12 765 VAL A N 1
ATOM 5891 C CA . VAL A 1 765 ? -54.279 8.548 48.604 1.00 88.12 765 VAL A CA 1
ATOM 5892 C C . VAL A 1 765 ? -55.372 9.553 48.963 1.00 88.12 765 VAL A C 1
ATOM 5894 O O . VAL A 1 765 ? -55.050 10.644 49.421 1.00 88.12 765 VAL A O 1
ATOM 5897 N N . ARG A 1 766 ? -56.658 9.175 48.880 1.00 92.56 766 ARG A N 1
ATOM 5898 C CA . ARG A 1 766 ? -57.776 10.016 49.352 1.00 92.56 766 ARG A CA 1
ATOM 5899 C C . ARG A 1 766 ? -57.706 10.299 50.847 1.00 92.56 766 ARG A C 1
ATOM 5901 O O . ARG A 1 766 ? -57.969 11.426 51.267 1.00 92.56 766 ARG A O 1
ATOM 5908 N N . ALA A 1 767 ? -57.342 9.298 51.651 1.00 86.69 767 ALA A N 1
ATOM 5909 C CA . ALA A 1 767 ? -57.178 9.469 53.092 1.00 86.69 767 ALA A CA 1
ATOM 5910 C C . ALA A 1 767 ? -56.043 10.456 53.415 1.00 86.69 767 ALA A C 1
ATOM 5912 O O . ALA A 1 767 ? -56.236 11.369 54.219 1.00 86.69 767 ALA A O 1
ATOM 5913 N N . VAL A 1 768 ? -54.895 10.330 52.736 1.00 84.19 768 VAL A N 1
ATOM 5914 C CA . VAL A 1 768 ? -53.764 11.262 52.888 1.00 84.19 768 VAL A CA 1
ATOM 5915 C C . VAL A 1 768 ? -54.136 12.670 52.411 1.00 84.19 768 VAL A C 1
ATOM 5917 O O . VAL A 1 768 ? -53.859 13.646 53.102 1.00 84.19 768 VAL A O 1
ATOM 5920 N N . ALA A 1 769 ? -54.827 12.794 51.278 1.00 86.00 769 ALA A N 1
ATOM 5921 C CA . ALA A 1 769 ? -55.278 14.078 50.748 1.00 86.00 769 ALA A CA 1
ATOM 5922 C C . ALA A 1 769 ? -56.255 14.793 51.687 1.00 86.00 769 ALA A C 1
ATOM 5924 O O . ALA A 1 769 ? -56.093 15.982 51.953 1.00 86.00 769 ALA A O 1
ATOM 5925 N N . SER A 1 770 ? -57.214 14.055 52.253 1.00 88.12 770 SER A N 1
ATOM 5926 C CA . SER A 1 770 ? -58.156 14.584 53.248 1.00 88.12 770 SER A CA 1
ATOM 5927 C C . SER A 1 770 ? -57.420 15.065 54.502 1.00 88.12 770 SER A C 1
ATOM 5929 O O . SER A 1 770 ? -57.744 16.111 55.063 1.00 88.12 770 SER A O 1
ATOM 5931 N N . GLN A 1 771 ? -56.381 14.337 54.924 1.00 82.00 771 GLN A N 1
ATOM 5932 C CA . GLN A 1 771 ? -55.524 14.750 56.032 1.00 82.00 771 GLN A CA 1
ATOM 5933 C C . GLN A 1 771 ? -54.748 16.032 55.696 1.00 82.00 771 GLN A C 1
ATOM 5935 O O . GLN A 1 771 ? -54.703 16.952 56.513 1.00 82.00 771 GLN A O 1
ATOM 5940 N N . TRP A 1 772 ? -54.158 16.132 54.505 1.00 86.06 772 TRP A N 1
ATOM 5941 C CA . TRP A 1 772 ? -53.466 17.342 54.058 1.00 86.06 772 TRP A CA 1
ATOM 5942 C C . TRP A 1 772 ? -54.397 18.550 53.978 1.00 86.06 772 TRP A C 1
ATOM 5944 O O . TRP A 1 772 ? -54.031 19.626 54.448 1.00 86.06 772 TRP A O 1
ATOM 5954 N N . GLU A 1 773 ? -55.610 18.366 53.463 1.00 83.38 773 GLU A N 1
ATOM 5955 C CA . GLU A 1 773 ? -56.628 19.415 53.407 1.00 83.38 773 GLU A CA 1
ATOM 5956 C C . GLU A 1 773 ? -57.057 19.860 54.813 1.00 83.38 773 GLU A C 1
ATOM 5958 O O . GLU A 1 773 ? -57.119 21.059 55.085 1.00 83.38 773 GLU A O 1
ATOM 5963 N N . SER A 1 774 ? -57.238 18.921 55.750 1.00 81.62 774 SER A N 1
ATOM 5964 C CA . SER A 1 774 ? -57.534 19.242 57.156 1.00 81.62 774 SER A CA 1
ATOM 5965 C C . SER A 1 774 ? -56.407 20.013 57.858 1.00 81.62 774 SER A C 1
ATOM 5967 O O . SER A 1 774 ? -56.664 20.787 58.777 1.00 81.62 774 SER A O 1
ATOM 5969 N N . ASN A 1 775 ? -55.168 19.862 57.375 1.00 77.19 775 ASN A N 1
ATOM 5970 C CA . ASN A 1 775 ? -53.990 20.606 57.825 1.00 77.19 775 ASN A CA 1
ATOM 5971 C C . ASN A 1 775 ? -53.774 21.920 57.046 1.00 77.19 775 ASN A C 1
ATOM 5973 O O . ASN A 1 775 ? -52.708 22.526 57.159 1.00 77.19 775 ASN A O 1
ATOM 5977 N N . ALA A 1 776 ? -54.763 22.356 56.257 1.00 81.69 776 ALA A N 1
ATOM 5978 C CA . ALA A 1 776 ? -54.726 23.556 55.421 1.00 81.69 776 ALA A CA 1
ATOM 5979 C C . ALA A 1 776 ? -53.563 23.590 54.407 1.00 81.69 776 ALA A C 1
ATOM 5981 O O . ALA A 1 776 ? -53.089 24.664 54.026 1.00 81.69 776 ALA A O 1
ATOM 5982 N N . LEU A 1 777 ? -53.100 22.421 53.955 1.00 79.94 777 LEU A N 1
ATOM 5983 C CA . LEU A 1 777 ? -52.087 22.311 52.908 1.00 79.94 777 LEU A CA 1
ATOM 5984 C C . LEU A 1 777 ? -52.738 22.480 51.530 1.00 79.94 777 LEU A C 1
ATOM 5986 O O . LEU A 1 777 ? -53.879 22.079 51.309 1.00 79.94 777 LEU A O 1
ATOM 5990 N N . GLN A 1 778 ? -51.993 23.057 50.590 1.00 80.56 778 GLN A N 1
ATOM 5991 C CA . GLN A 1 778 ? -52.422 23.218 49.199 1.00 80.56 778 GLN A CA 1
ATOM 5992 C C . GLN A 1 778 ? -51.417 22.586 48.241 1.00 80.56 778 GLN A C 1
ATOM 5994 O O . GLN A 1 778 ? -50.211 22.567 48.513 1.00 80.56 778 GLN A O 1
ATOM 5999 N N . VAL A 1 779 ? -51.933 22.099 47.110 1.00 78.12 779 VAL A N 1
ATOM 6000 C CA . VAL A 1 779 ? -51.140 21.519 46.024 1.00 78.12 779 VAL A CA 1
ATOM 6001 C C . VAL A 1 779 ? -50.988 22.552 44.925 1.00 78.12 779 VAL A C 1
ATOM 6003 O O . VAL A 1 779 ? -51.973 22.946 44.297 1.00 78.12 779 VAL A O 1
ATOM 6006 N N . GLU A 1 780 ? -49.757 22.976 44.669 1.00 78.75 780 GLU A N 1
ATOM 6007 C CA . GLU A 1 780 ? -49.441 23.826 43.525 1.00 78.75 780 GLU A CA 1
ATOM 6008 C C . GLU A 1 780 ? -49.077 22.963 42.320 1.00 78.75 780 GLU A C 1
ATOM 6010 O O . GLU A 1 780 ? -48.113 22.197 42.367 1.00 78.75 780 GLU A O 1
ATOM 6015 N N . THR A 1 781 ? -49.819 23.125 41.224 1.00 73.38 781 THR A N 1
ATOM 6016 C CA . THR A 1 781 ? -49.519 22.496 39.931 1.00 73.38 781 THR A CA 1
ATOM 6017 C C . THR A 1 781 ? -49.150 23.553 38.892 1.00 73.38 781 THR A C 1
ATOM 6019 O O . THR A 1 781 ? -49.707 24.656 38.912 1.00 73.38 781 THR A O 1
ATOM 6022 N N . PRO A 1 782 ? -48.201 23.274 37.986 1.00 66.19 782 PRO A N 1
ATOM 6023 C CA . PRO A 1 782 ? -47.921 24.163 36.865 1.00 66.19 782 PRO A CA 1
ATOM 6024 C C . PRO A 1 782 ? -49.064 24.117 35.838 1.00 66.19 782 PRO A C 1
ATOM 6026 O O . PRO A 1 782 ? -49.482 23.046 35.403 1.00 66.19 782 PRO A O 1
ATOM 6029 N N . GLN A 1 783 ? -49.539 25.285 35.409 1.00 68.75 783 GLN A N 1
ATOM 6030 C CA . GLN A 1 783 ? -50.485 25.442 34.305 1.00 68.75 783 GLN A CA 1
ATOM 6031 C C . GLN A 1 783 ? -49.958 26.538 33.368 1.00 68.75 783 GLN A C 1
ATOM 6033 O O . GLN A 1 783 ? -50.174 27.731 33.583 1.00 68.75 783 GLN A O 1
ATOM 6038 N N . GLY A 1 784 ? -49.201 26.132 32.344 1.00 66.38 784 GLY A N 1
ATOM 6039 C CA . GLY A 1 784 ? -48.398 27.060 31.540 1.00 66.38 784 GLY A CA 1
ATOM 6040 C C . GLY A 1 784 ? -47.244 27.646 32.362 1.00 66.38 784 GLY A C 1
ATOM 6041 O O . GLY A 1 784 ? -46.527 26.908 33.034 1.00 66.38 784 GLY A O 1
ATOM 6042 N N . GLU A 1 785 ? -47.071 28.969 32.331 1.00 58.09 785 GLU A N 1
ATOM 6043 C CA . GLU A 1 785 ? -46.065 29.677 33.144 1.00 58.09 785 GLU A CA 1
ATOM 6044 C C . GLU A 1 785 ? -46.537 29.976 34.581 1.00 58.09 785 GLU A C 1
ATOM 6046 O O . GLU A 1 785 ? -45.739 30.373 35.430 1.00 58.09 785 GLU A O 1
ATOM 6051 N N . ALA A 1 786 ? -47.826 29.777 34.879 1.00 60.81 786 ALA A N 1
ATOM 6052 C CA . ALA A 1 786 ? -48.407 30.041 36.191 1.00 60.81 786 ALA A CA 1
ATOM 6053 C C . ALA A 1 786 ? -48.430 28.783 37.073 1.00 60.81 786 ALA A C 1
ATOM 6055 O O . ALA A 1 786 ? -48.537 27.657 36.585 1.00 60.81 786 ALA A O 1
ATOM 6056 N N . ARG A 1 787 ? -48.380 28.975 38.395 1.00 72.50 787 ARG A N 1
ATOM 6057 C CA . ARG A 1 787 ? -48.685 27.925 39.375 1.00 72.50 787 ARG A CA 1
ATOM 6058 C C . ARG A 1 787 ? -50.092 28.126 39.907 1.00 72.50 787 ARG A C 1
ATOM 6060 O O . ARG A 1 787 ? -50.420 29.212 40.381 1.00 72.50 787 ARG A O 1
ATOM 6067 N N . VAL A 1 788 ? -50.905 27.081 39.835 1.00 76.25 788 VAL A N 1
ATOM 6068 C CA . VAL A 1 788 ? -52.283 27.087 40.323 1.00 76.25 788 VAL A CA 1
ATOM 6069 C C . VAL A 1 788 ? -52.358 26.218 41.567 1.00 76.25 788 VAL A C 1
ATOM 6071 O O . VAL A 1 788 ? -52.039 25.027 41.527 1.00 76.25 788 VAL A O 1
ATOM 6074 N N . ALA A 1 789 ? -52.757 26.836 42.677 1.00 81.50 789 ALA A N 1
ATOM 6075 C CA . ALA A 1 789 ? -53.050 26.134 43.915 1.00 81.50 789 ALA A CA 1
ATOM 6076 C C . ALA A 1 789 ? -54.426 25.462 43.814 1.00 81.50 789 ALA A C 1
ATOM 6078 O O . ALA A 1 789 ? -55.393 26.064 43.349 1.00 81.50 789 ALA A O 1
ATOM 6079 N N . SER A 1 790 ? -54.509 24.214 44.256 1.00 83.25 790 SER A N 1
ATOM 6080 C CA . SER A 1 790 ? -55.742 23.428 44.310 1.00 83.25 790 SER A CA 1
ATOM 6081 C C . SER A 1 790 ? -55.848 22.688 45.641 1.00 83.25 790 SER A C 1
ATOM 6083 O O . SER A 1 790 ? -54.839 22.506 46.336 1.00 83.25 790 SER A O 1
ATOM 6085 N N . SER A 1 791 ? -57.071 22.289 46.005 1.00 88.19 791 SER A N 1
ATOM 6086 C CA . SER A 1 791 ? -57.276 21.390 47.140 1.00 88.19 791 SER A CA 1
ATOM 6087 C C . SER A 1 791 ? -56.515 20.077 46.898 1.00 88.19 791 SER A C 1
ATOM 6089 O O . SER A 1 791 ? -56.547 19.555 45.777 1.00 88.19 791 SER A O 1
ATOM 6091 N N . PRO A 1 792 ? -55.847 19.514 47.924 1.00 85.94 792 PRO A N 1
ATOM 6092 C CA . PRO A 1 792 ? -55.283 18.174 47.850 1.00 85.94 792 PRO A CA 1
ATOM 6093 C C . PRO A 1 792 ? -56.281 17.113 47.393 1.00 85.94 792 PRO A C 1
ATOM 6095 O O . PRO A 1 792 ? -55.902 16.247 46.609 1.00 85.94 792 PRO A O 1
ATOM 6098 N N . VAL A 1 793 ? -57.542 17.199 47.829 1.00 89.69 793 VAL A N 1
ATOM 6099 C CA . VAL A 1 793 ? -58.597 16.246 47.456 1.00 89.69 793 VAL A CA 1
ATOM 6100 C C . VAL A 1 793 ? -58.959 16.391 45.979 1.00 89.69 793 VAL A C 1
ATOM 6102 O O . VAL A 1 793 ? -58.976 15.395 45.257 1.00 89.69 793 VAL A O 1
ATOM 6105 N N . ASP A 1 794 ? -59.144 17.620 45.493 1.00 87.75 794 ASP A N 1
ATOM 6106 C CA . ASP A 1 794 ? -59.422 17.875 44.071 1.00 87.75 794 ASP A CA 1
ATOM 6107 C C . ASP A 1 794 ? -58.276 17.402 43.165 1.00 87.75 794 ASP A C 1
ATOM 6109 O O . ASP A 1 794 ? -58.505 16.859 42.079 1.00 87.75 794 ASP A O 1
ATOM 6113 N N . PHE A 1 795 ? -57.029 17.595 43.604 1.00 89.00 795 PHE A N 1
ATOM 6114 C CA . PHE A 1 795 ? -55.858 17.089 42.895 1.00 89.00 795 PHE A CA 1
ATOM 6115 C C . PHE A 1 795 ? -55.824 15.555 42.886 1.00 89.00 795 PHE A C 1
ATOM 6117 O O . PHE A 1 795 ? -55.592 14.967 41.831 1.00 89.00 795 PHE A O 1
ATOM 6124 N N . THR A 1 796 ? -56.119 14.897 44.014 1.00 91.12 796 THR A N 1
ATOM 6125 C CA . THR A 1 796 ? -56.211 13.430 44.094 1.00 91.12 796 THR A CA 1
ATOM 6126 C C . THR A 1 796 ? -57.286 12.865 43.176 1.00 91.12 796 THR A C 1
ATOM 6128 O O . THR A 1 796 ? -57.027 11.902 42.460 1.00 91.12 796 THR A O 1
ATOM 6131 N N . GLU A 1 797 ? -58.485 13.445 43.141 1.00 93.12 797 GLU A N 1
ATOM 6132 C CA . GLU A 1 797 ? -59.533 12.946 42.241 1.00 93.12 797 GLU A CA 1
ATOM 6133 C C . GLU A 1 797 ? -59.161 13.155 40.771 1.00 93.12 797 GLU A C 1
ATOM 6135 O O . GLU A 1 797 ? -59.444 12.302 39.925 1.00 93.12 797 GLU A O 1
ATOM 6140 N N . ARG A 1 798 ? -58.454 14.244 40.449 1.00 88.00 798 ARG A N 1
ATOM 6141 C CA . ARG A 1 798 ? -57.894 14.452 39.108 1.00 88.00 798 ARG A CA 1
ATOM 6142 C C . ARG A 1 798 ? -56.837 13.403 38.770 1.00 88.00 798 ARG A C 1
ATOM 6144 O O . ARG A 1 798 ? -56.888 12.838 37.681 1.00 88.00 798 ARG A O 1
ATOM 6151 N N . LEU A 1 799 ? -55.922 13.114 39.692 1.00 87.88 799 LEU A N 1
ATOM 6152 C CA . LEU A 1 799 ? -54.911 12.066 39.554 1.00 87.88 799 LEU A CA 1
ATOM 6153 C C . LEU A 1 799 ? -55.556 10.706 39.255 1.00 87.88 799 LEU A C 1
ATOM 6155 O O . LEU A 1 799 ? -55.184 10.047 38.290 1.00 87.88 799 LEU A O 1
ATOM 6159 N N . LEU A 1 800 ? -56.560 10.317 40.046 1.00 91.56 800 LEU A N 1
ATOM 6160 C CA . LEU A 1 800 ? -57.231 9.018 39.937 1.00 91.56 800 LEU A CA 1
ATOM 6161 C C . LEU A 1 800 ? -58.118 8.884 38.688 1.00 91.56 800 LEU A C 1
ATOM 6163 O O . LEU A 1 800 ? -58.329 7.772 38.203 1.00 91.56 800 LEU A O 1
ATOM 6167 N N . SER A 1 801 ? -58.654 9.994 38.173 1.00 88.50 801 SER A N 1
ATOM 6168 C CA . SER A 1 801 ? -59.511 10.008 36.976 1.00 88.50 801 SER A CA 1
ATOM 6169 C C . SER A 1 801 ? -58.744 10.169 35.659 1.00 88.50 801 SER A C 1
ATOM 6171 O O . SER A 1 801 ? -59.297 9.868 34.593 1.00 88.50 801 SER A O 1
ATOM 6173 N N . THR A 1 802 ? -57.481 10.600 35.723 1.00 86.88 802 THR A N 1
ATOM 6174 C CA . THR A 1 802 ? -56.597 10.764 34.562 1.00 86.88 802 THR A CA 1
ATOM 6175 C C . THR A 1 802 ? -55.943 9.434 34.190 1.00 86.88 802 THR A C 1
ATOM 6177 O O . THR A 1 802 ? -55.611 8.615 35.045 1.00 86.88 802 THR A O 1
ATOM 6180 N N . THR A 1 803 ? -55.771 9.200 32.892 1.00 87.62 803 THR A N 1
ATOM 6181 C CA . THR A 1 803 ? -55.046 8.033 32.386 1.00 87.62 803 THR A CA 1
ATOM 6182 C C . THR A 1 803 ? -53.560 8.132 32.714 1.00 87.62 803 THR A C 1
ATOM 6184 O O . THR A 1 803 ? -52.967 9.203 32.610 1.00 87.62 803 THR A O 1
ATOM 6187 N N . VAL A 1 804 ? -52.955 7.005 33.069 1.00 83.62 804 VAL A N 1
ATOM 6188 C CA . VAL A 1 804 ? -51.523 6.863 33.299 1.00 83.62 804 VAL A CA 1
ATOM 6189 C C . VAL A 1 804 ? -50.791 6.931 31.965 1.00 83.62 804 VAL A C 1
ATOM 6191 O O . VAL A 1 804 ? -50.995 6.102 31.081 1.00 83.62 804 VAL A O 1
ATOM 6194 N N . GLU A 1 805 ? -49.919 7.919 31.835 1.00 77.06 805 GLU A N 1
ATOM 6195 C CA . GLU A 1 805 ? -48.915 8.008 30.789 1.00 77.06 805 GLU A CA 1
ATOM 6196 C C . GLU A 1 805 ? -47.659 7.270 31.250 1.00 77.06 805 GLU A C 1
ATOM 6198 O O . GLU A 1 805 ? -47.042 7.634 32.257 1.00 77.06 805 GLU A O 1
ATOM 6203 N N . PHE A 1 806 ? -47.274 6.232 30.510 1.00 72.50 806 PHE A N 1
ATOM 6204 C CA . PHE A 1 806 ? -45.999 5.551 30.705 1.00 72.50 806 PHE A CA 1
ATOM 6205 C C . PHE A 1 806 ? -44.905 6.426 30.108 1.00 72.50 806 PHE A C 1
ATOM 6207 O O . PHE A 1 806 ? -44.768 6.533 28.887 1.00 72.50 806 PHE A O 1
ATOM 6214 N N . GLN A 1 807 ? -44.159 7.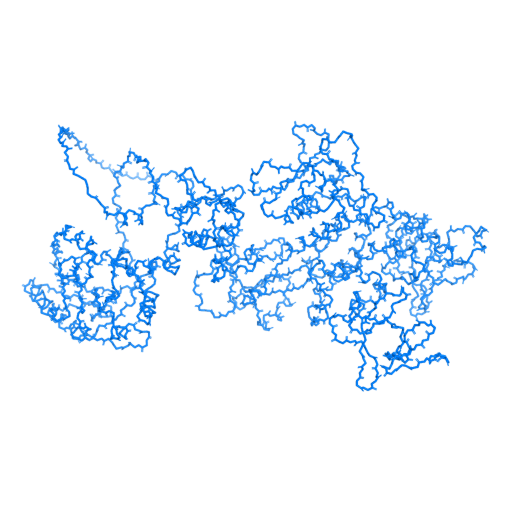107 30.969 1.00 59.78 807 GLN A N 1
ATOM 6215 C CA . GLN A 1 807 ? -43.048 7.927 30.521 1.00 59.78 807 GLN A CA 1
ATOM 6216 C C . GLN A 1 807 ? -41.810 7.042 30.461 1.00 59.78 807 GLN A C 1
ATOM 6218 O O . GLN A 1 807 ? -41.411 6.476 31.474 1.00 59.78 807 GLN A O 1
ATOM 6223 N N . LEU A 1 808 ? -41.195 6.947 29.277 1.00 55.12 808 LEU A N 1
ATOM 6224 C CA . LEU A 1 808 ? -39.834 6.432 29.162 1.00 55.12 808 LEU A CA 1
ATOM 6225 C C . LEU A 1 808 ? -38.920 7.408 29.907 1.00 55.12 808 LEU A C 1
ATOM 6227 O O . LEU A 1 808 ? -38.564 8.483 29.413 1.00 55.12 808 L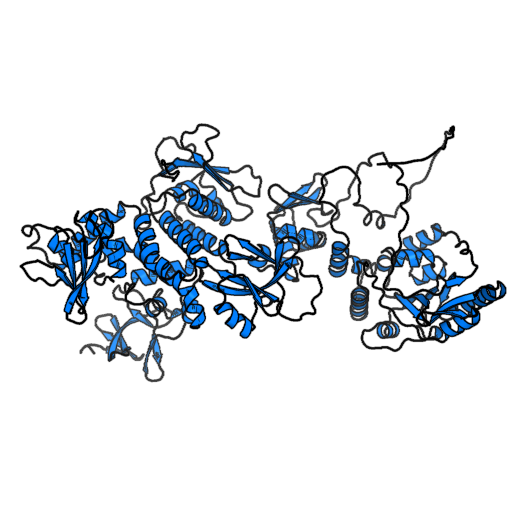EU A O 1
ATOM 6231 N N . TRP A 1 809 ? -38.586 7.057 31.136 1.00 46.81 809 TRP A N 1
ATOM 6232 C CA . TRP A 1 809 ? -37.630 7.743 31.961 1.00 46.81 809 TRP A CA 1
ATOM 6233 C C . TRP A 1 809 ? -36.223 7.457 31.440 1.00 46.81 809 TRP A C 1
ATOM 6235 O O . TRP A 1 809 ? -35.588 6.448 31.725 1.00 46.81 809 TRP A O 1
ATOM 6245 N N . SER A 1 810 ? -35.709 8.407 30.666 1.00 47.22 810 SER A N 1
ATOM 6246 C CA . SER A 1 810 ? -34.294 8.468 30.315 1.00 47.22 810 SER A CA 1
ATOM 6247 C C . SER A 1 810 ? -33.767 9.849 30.692 1.00 47.22 810 SER A C 1
ATOM 6249 O O . SER A 1 810 ? -33.725 10.744 29.840 1.00 47.22 810 SER A O 1
ATOM 6251 N N . PRO A 1 811 ? -33.378 10.094 31.961 1.00 44.94 811 PRO A N 1
ATOM 6252 C CA . PRO A 1 811 ? -32.685 11.329 32.287 1.00 44.94 811 PRO A CA 1
ATOM 6253 C C . PRO A 1 811 ? -31.449 11.447 31.384 1.00 44.94 811 PRO A C 1
ATOM 6255 O O . PRO A 1 811 ? -30.842 10.444 31.016 1.00 44.94 811 PRO A O 1
ATOM 6258 N N . ARG A 1 812 ? -31.033 12.675 31.040 1.00 37.09 812 ARG A N 1
ATOM 6259 C CA . ARG A 1 812 ? -29.869 12.978 30.165 1.00 37.09 812 ARG A CA 1
ATOM 6260 C C . ARG A 1 812 ? -28.526 12.355 30.616 1.00 37.09 812 ARG A C 1
ATOM 6262 O O . ARG A 1 812 ? -27.493 12.640 30.021 1.00 37.09 812 ARG A O 1
ATOM 6269 N N . ARG A 1 813 ? -28.526 11.580 31.704 1.00 39.81 813 ARG A N 1
ATOM 6270 C CA . ARG A 1 813 ? -27.388 10.951 32.374 1.00 39.81 813 ARG A CA 1
ATOM 6271 C C . ARG A 1 813 ? -27.718 9.548 32.918 1.00 39.81 813 ARG A C 1
ATOM 6273 O O . ARG A 1 813 ? -27.042 9.092 33.835 1.00 39.81 813 ARG A O 1
ATOM 6280 N N . ASP A 1 814 ? -28.755 8.880 32.411 1.00 49.84 814 ASP A N 1
ATOM 6281 C CA . ASP A 1 814 ? -28.932 7.451 32.693 1.00 49.84 814 ASP A CA 1
ATOM 6282 C C . ASP A 1 814 ? -28.005 6.632 31.785 1.00 49.84 814 ASP A C 1
ATOM 6284 O O . ASP A 1 814 ? -28.046 6.828 30.567 1.00 49.84 814 ASP A O 1
ATOM 6288 N N . PRO A 1 815 ? -27.141 5.756 32.332 1.00 47.91 815 PRO A N 1
ATOM 6289 C CA . PRO A 1 815 ? -26.349 4.849 31.517 1.00 47.91 815 PRO A CA 1
ATOM 6290 C C . PRO A 1 815 ? -27.197 3.867 30.707 1.00 47.91 815 PRO A C 1
ATOM 6292 O O . PRO A 1 815 ? -26.751 3.508 29.626 1.00 47.91 815 PRO A O 1
ATOM 6295 N N . ILE A 1 816 ? -28.362 3.422 31.202 1.00 52.25 816 ILE A N 1
ATOM 6296 C CA . ILE A 1 816 ? -29.163 2.364 30.565 1.00 52.25 816 ILE A CA 1
ATOM 6297 C C . ILE A 1 816 ? -30.407 2.965 29.933 1.00 52.25 816 ILE A C 1
ATOM 6299 O O . ILE A 1 816 ? -31.227 3.576 30.620 1.00 52.25 816 ILE A O 1
ATOM 6303 N N . ARG A 1 817 ? -30.625 2.700 28.647 1.00 58.00 817 ARG A N 1
ATOM 6304 C CA . ARG A 1 817 ? -31.837 3.184 27.986 1.00 58.00 817 ARG A CA 1
ATOM 6305 C C . ARG A 1 817 ? -33.043 2.291 28.297 1.00 58.00 817 ARG A C 1
ATOM 6307 O O . ARG A 1 817 ? -32.987 1.067 28.170 1.00 58.00 817 ARG A O 1
ATOM 6314 N N . GLU A 1 818 ? -34.157 2.903 28.703 1.00 59.03 818 GLU A N 1
ATOM 6315 C CA . GLU A 1 818 ? -35.377 2.175 29.084 1.00 59.03 818 GLU A CA 1
ATOM 6316 C C . GLU A 1 818 ? -36.055 1.462 27.901 1.00 59.03 818 GLU A C 1
ATOM 6318 O O . GLU A 1 818 ? -36.607 0.379 28.076 1.00 59.03 818 GLU A O 1
ATOM 6323 N N . ASP A 1 819 ? -35.922 1.986 26.680 1.00 62.44 819 ASP A N 1
ATOM 6324 C CA . ASP A 1 819 ? -36.412 1.338 25.455 1.00 62.44 819 ASP A CA 1
ATOM 6325 C C . ASP A 1 819 ? -35.719 -0.009 25.177 1.00 62.44 819 ASP A C 1
ATOM 6327 O O . ASP A 1 819 ? -36.366 -0.979 24.783 1.00 62.44 819 ASP A O 1
ATOM 6331 N N . ARG A 1 820 ? -34.412 -0.105 25.443 1.00 63.12 820 ARG A N 1
ATOM 6332 C CA . ARG A 1 820 ? -33.632 -1.347 25.311 1.00 63.12 820 ARG A CA 1
ATOM 6333 C C . ARG A 1 820 ? -33.983 -2.373 26.382 1.00 63.12 820 ARG A C 1
ATOM 6335 O O . ARG A 1 820 ? -34.068 -3.562 26.079 1.00 63.12 820 ARG A O 1
ATOM 6342 N N . TYR A 1 821 ? -34.236 -1.917 27.606 1.00 66.00 821 TYR A N 1
ATOM 6343 C CA . TYR A 1 821 ? -34.744 -2.774 28.676 1.00 66.00 821 TYR A CA 1
ATOM 6344 C C . TYR A 1 821 ? -36.137 -3.332 28.342 1.00 66.00 821 TYR A C 1
ATOM 6346 O O . TYR A 1 821 ? -36.374 -4.526 28.510 1.00 66.00 821 TYR A O 1
ATOM 6354 N N . LEU A 1 822 ? -37.041 -2.507 27.808 1.00 65.12 822 LEU A N 1
ATOM 6355 C CA . LEU A 1 822 ? -38.354 -2.969 27.356 1.00 65.12 822 LEU A CA 1
ATOM 6356 C C . LEU A 1 822 ? -38.228 -3.989 26.222 1.00 65.12 822 LEU A C 1
ATOM 6358 O O . LEU A 1 822 ? -38.843 -5.050 26.299 1.00 65.12 822 LEU A O 1
ATOM 6362 N N . GLN A 1 823 ? -37.388 -3.724 25.218 1.00 68.69 823 GLN A N 1
ATOM 6363 C CA . GLN A 1 823 ? -37.128 -4.667 24.125 1.00 68.69 823 GLN A CA 1
ATOM 6364 C C . GLN A 1 823 ? -36.647 -6.032 24.644 1.00 68.69 823 GLN A C 1
ATOM 6366 O O . GLN A 1 823 ? -37.150 -7.067 24.216 1.00 68.69 823 GLN A O 1
ATOM 6371 N N . TYR A 1 824 ? -35.756 -6.036 25.636 1.00 70.25 824 TYR A N 1
ATOM 6372 C CA . TYR A 1 824 ? -35.323 -7.255 26.314 1.00 70.25 824 TYR A CA 1
ATOM 6373 C C . TYR A 1 824 ? -36.485 -8.023 26.974 1.00 70.25 824 TYR A C 1
ATOM 6375 O O . TYR A 1 824 ? -36.597 -9.238 26.803 1.00 70.25 824 TYR A O 1
ATOM 6383 N N . ILE A 1 825 ? -37.375 -7.330 27.694 1.00 66.94 825 ILE A N 1
ATOM 6384 C CA . ILE A 1 825 ? -38.555 -7.947 28.325 1.00 66.94 825 ILE A CA 1
ATOM 6385 C C . ILE A 1 825 ? -39.521 -8.508 27.268 1.00 66.94 825 ILE A C 1
ATOM 6387 O O . ILE A 1 825 ? -40.049 -9.607 27.447 1.00 66.94 825 ILE A O 1
ATOM 6391 N N . HIS A 1 826 ? -39.712 -7.804 26.147 1.00 70.06 826 HIS A N 1
ATOM 6392 C CA . HIS A 1 826 ? -40.508 -8.279 25.011 1.00 70.06 826 HIS A CA 1
ATOM 6393 C C . HIS A 1 826 ? -39.945 -9.584 24.426 1.00 70.06 826 HIS A C 1
ATOM 6395 O O . HIS A 1 826 ? -40.677 -10.569 24.296 1.00 70.06 826 HIS A O 1
ATOM 6401 N N . ASP A 1 827 ? -38.647 -9.612 24.117 1.00 68.44 827 ASP A N 1
ATOM 6402 C CA . ASP A 1 827 ? -37.974 -10.776 23.529 1.00 68.44 827 ASP A CA 1
ATOM 6403 C C . ASP A 1 827 ? -38.013 -11.988 24.461 1.00 68.44 827 ASP A C 1
ATOM 6405 O O . ASP A 1 827 ? -38.165 -13.130 24.015 1.00 68.44 827 ASP A O 1
ATOM 6409 N N . ARG A 1 828 ? -37.908 -11.731 25.765 1.00 67.38 828 ARG A N 1
ATOM 6410 C CA . ARG A 1 828 ? -37.953 -12.750 26.805 1.00 67.38 828 ARG A CA 1
ATOM 6411 C C . ARG A 1 828 ? -39.348 -13.324 27.018 1.00 67.38 828 ARG A C 1
ATOM 6413 O O . ARG A 1 828 ? -39.485 -14.539 27.113 1.00 67.38 828 ARG A O 1
ATOM 6420 N N . HIS A 1 829 ? -40.382 -12.486 27.045 1.00 71.50 829 HIS A N 1
ATOM 6421 C CA . HIS A 1 829 ? -41.763 -12.968 27.091 1.00 71.50 829 HIS A CA 1
ATOM 6422 C C . HIS A 1 829 ? -42.099 -13.818 25.856 1.00 71.50 829 HIS A C 1
ATOM 6424 O O . HIS A 1 829 ? -42.788 -14.829 25.966 1.00 71.50 829 HIS A O 1
ATOM 6430 N N . ALA A 1 830 ? -41.597 -13.434 24.677 1.00 73.12 830 ALA A N 1
ATOM 6431 C CA . ALA A 1 830 ? -41.775 -14.211 23.452 1.00 73.12 830 ALA A CA 1
ATOM 6432 C C . ALA A 1 830 ? -40.987 -15.536 23.456 1.00 73.12 830 ALA A C 1
ATOM 6434 O O . ALA A 1 830 ? -41.420 -16.499 22.826 1.00 73.12 830 ALA A O 1
ATOM 6435 N N . ASN A 1 831 ? -39.855 -15.598 24.167 1.00 69.88 831 ASN A N 1
ATOM 6436 C CA . ASN A 1 831 ? -38.960 -16.755 24.211 1.00 69.88 831 ASN A CA 1
ATOM 6437 C C . ASN A 1 831 ? -38.564 -17.094 25.661 1.00 69.88 831 ASN A C 1
ATOM 6439 O O . ASN A 1 831 ? -37.485 -16.684 26.107 1.00 69.88 831 ASN A O 1
ATOM 6443 N N . PRO A 1 832 ? -39.391 -17.859 26.399 1.00 62.16 832 PRO A N 1
ATOM 6444 C CA . PRO A 1 832 ? -39.107 -18.211 27.787 1.00 62.16 832 PRO A CA 1
ATOM 6445 C C . PRO A 1 832 ? -37.791 -18.998 27.874 1.00 62.16 832 PRO A C 1
ATOM 6447 O O . PRO A 1 832 ? -37.663 -20.069 27.282 1.00 62.16 832 PRO A O 1
ATOM 6450 N N . ARG A 1 833 ? -36.793 -18.473 28.593 1.00 57.31 833 ARG A N 1
ATOM 6451 C CA . ARG A 1 833 ? -35.518 -19.161 28.864 1.00 57.31 833 ARG A CA 1
ATOM 6452 C C . ARG A 1 833 ? -35.456 -19.569 30.335 1.00 57.31 833 ARG A C 1
ATOM 6454 O O . ARG A 1 833 ? -35.855 -18.797 31.200 1.00 57.31 833 ARG A O 1
ATOM 6461 N N . GLU A 1 834 ? -34.906 -20.748 30.627 1.00 47.56 834 GLU A N 1
ATOM 6462 C CA . GLU A 1 834 ? -34.562 -21.140 32.000 1.00 47.56 834 GLU A CA 1
ATOM 6463 C C . GLU A 1 834 ? -33.341 -20.333 32.476 1.00 47.56 834 GLU A C 1
ATOM 6465 O O . GLU A 1 834 ? -32.202 -20.652 32.137 1.00 47.56 834 GLU A O 1
ATOM 6470 N N . THR A 1 835 ? -33.547 -19.273 33.263 1.00 48.16 835 THR A N 1
ATOM 6471 C CA . THR A 1 835 ? -32.471 -18.622 34.031 1.00 48.16 835 THR A CA 1
ATOM 6472 C C . THR A 1 835 ? -32.840 -18.509 35.508 1.00 48.16 835 THR A C 1
ATOM 6474 O O . THR A 1 835 ? -33.998 -18.347 35.877 1.00 48.16 835 THR A O 1
ATOM 6477 N N . VAL A 1 836 ? -31.829 -18.624 36.377 1.00 48.50 836 VAL A N 1
ATOM 6478 C CA . VAL A 1 836 ? -31.988 -18.751 37.840 1.00 48.50 836 VAL A CA 1
ATOM 6479 C C . VAL A 1 836 ? -32.249 -17.395 38.535 1.00 48.50 836 VAL A C 1
ATOM 6481 O O . VAL A 1 836 ? -32.655 -17.384 39.700 1.00 48.50 836 VAL A O 1
ATOM 6484 N N . ARG A 1 837 ? -32.026 -16.251 37.855 1.00 48.66 837 ARG A N 1
ATOM 6485 C CA . ARG A 1 837 ? -32.259 -14.878 38.367 1.00 48.66 837 ARG A CA 1
ATOM 6486 C C . ARG A 1 837 ? -32.521 -13.887 37.218 1.00 48.66 837 ARG A C 1
ATOM 6488 O O . ARG A 1 837 ? -31.568 -13.452 36.572 1.00 48.66 837 ARG A O 1
ATOM 6495 N N . ALA A 1 838 ? -33.780 -13.540 36.950 1.00 42.25 838 ALA A N 1
ATOM 6496 C CA . ALA A 1 838 ? -34.111 -12.603 35.875 1.00 42.25 838 ALA A CA 1
ATOM 6497 C C . ALA A 1 838 ? -33.598 -11.167 36.158 1.00 42.25 838 ALA A C 1
ATOM 6499 O O . ALA A 1 838 ? -33.416 -10.740 37.299 1.00 42.25 838 ALA A O 1
ATOM 6500 N N . GLY A 1 839 ? -33.229 -10.452 35.093 1.00 47.84 839 GLY A N 1
ATOM 6501 C CA . GLY A 1 839 ? -32.753 -9.068 35.100 1.00 47.84 839 GLY A CA 1
ATOM 6502 C C . GLY A 1 839 ? -31.295 -8.851 35.555 1.00 47.84 839 GLY A C 1
ATOM 6503 O O . GLY A 1 839 ? -30.664 -7.873 35.142 1.00 47.84 839 GLY A O 1
ATOM 6504 N N . LEU A 1 840 ? -30.694 -9.802 36.281 1.00 48.03 840 LEU A N 1
ATOM 6505 C CA . LEU A 1 840 ? -29.231 -9.893 36.400 1.00 48.03 840 LEU A CA 1
ATOM 6506 C C . LEU A 1 840 ? -28.603 -10.267 35.047 1.00 48.03 840 LEU A C 1
ATOM 6508 O O . LEU A 1 840 ? -27.576 -9.722 34.664 1.00 48.03 840 LEU A O 1
ATOM 6512 N N . ASP A 1 841 ? -29.275 -11.124 34.284 1.00 51.53 841 ASP A N 1
ATOM 6513 C CA . ASP A 1 841 ? -28.890 -11.505 32.923 1.00 51.53 841 ASP A CA 1
ATOM 6514 C C . ASP A 1 841 ? -29.009 -10.366 31.901 1.00 51.53 841 ASP A C 1
ATOM 6516 O O . ASP A 1 841 ? -28.205 -10.293 30.973 1.00 51.53 841 ASP A O 1
ATOM 6520 N N . TRP A 1 842 ? -29.944 -9.429 32.089 1.00 58.31 842 TRP A N 1
ATOM 6521 C CA . TRP A 1 842 ? -29.942 -8.179 31.326 1.00 58.31 842 TRP A CA 1
ATOM 6522 C C . TRP A 1 842 ? -28.673 -7.375 31.606 1.00 58.31 842 TRP A C 1
ATOM 6524 O O . TRP A 1 842 ? -28.010 -6.949 30.665 1.00 58.31 842 TRP A O 1
ATOM 6534 N N . LEU A 1 843 ? -28.295 -7.205 32.877 1.00 51.72 843 LEU A N 1
ATOM 6535 C CA . LEU A 1 843 ? -27.066 -6.498 33.263 1.00 51.72 843 LEU A CA 1
ATOM 6536 C C . LEU A 1 843 ? -25.794 -7.226 32.791 1.00 51.72 843 LEU A C 1
ATOM 6538 O O . LEU A 1 843 ? -24.772 -6.585 32.548 1.00 51.72 843 LEU A O 1
ATOM 6542 N N . GLU A 1 844 ? -25.855 -8.549 32.633 1.00 51.00 844 GLU A N 1
ATOM 6543 C CA . GLU A 1 844 ? -24.798 -9.369 32.031 1.00 51.00 844 GLU A CA 1
ATOM 6544 C C . GLU A 1 844 ? -24.821 -9.376 30.495 1.00 51.00 844 GLU A C 1
ATOM 6546 O O . GLU A 1 844 ? -23.872 -9.864 29.879 1.00 51.00 844 GLU A O 1
ATOM 6551 N N . SER A 1 845 ? -25.859 -8.825 29.860 1.00 53.50 845 SER A N 1
ATOM 6552 C CA . SER A 1 845 ? -25.917 -8.718 28.405 1.00 53.50 845 SER A CA 1
ATOM 6553 C C . SER A 1 845 ? -24.863 -7.740 27.885 1.00 53.50 845 SER A C 1
ATOM 6555 O O . SER A 1 845 ? -24.569 -6.710 28.499 1.00 53.50 845 SER A O 1
ATOM 6557 N N . SER A 1 846 ? -24.322 -8.028 26.700 1.00 52.12 846 SER A N 1
ATOM 6558 C CA . SER A 1 846 ? -23.357 -7.152 26.025 1.00 52.12 846 SER A CA 1
ATOM 6559 C C . SER A 1 846 ? -23.914 -5.744 25.779 1.00 52.12 846 SER A C 1
ATOM 6561 O O . SER A 1 846 ? -23.165 -4.768 25.825 1.00 52.12 846 SER A O 1
ATOM 6563 N N . VAL A 1 847 ? -25.231 -5.629 25.573 1.00 52.16 847 VAL A N 1
ATOM 6564 C CA . VAL A 1 847 ? -25.934 -4.358 25.359 1.00 52.16 847 VAL A CA 1
ATOM 6565 C C . VAL A 1 847 ? -25.889 -3.498 26.622 1.00 52.16 847 VAL A C 1
ATOM 6567 O O . VAL A 1 847 ? -25.418 -2.362 26.565 1.00 52.16 847 VAL A O 1
ATOM 6570 N N . ALA A 1 848 ? -26.286 -4.049 27.774 1.00 54.03 848 ALA A N 1
ATOM 6571 C CA . ALA A 1 848 ? -26.243 -3.323 29.041 1.00 54.03 848 ALA A CA 1
ATOM 6572 C C . ALA A 1 848 ? -24.801 -3.000 29.465 1.00 54.03 848 ALA A C 1
ATOM 6574 O O . ALA A 1 848 ? -24.522 -1.881 29.889 1.00 54.03 848 ALA A O 1
ATOM 6575 N N . GLN A 1 849 ? -23.856 -3.932 29.306 1.00 53.31 849 GLN A N 1
ATOM 6576 C CA . GLN A 1 849 ? -22.440 -3.696 29.627 1.00 53.31 849 GLN A CA 1
ATOM 6577 C C . GLN A 1 849 ? -21.810 -2.592 28.760 1.00 53.31 849 GLN A C 1
ATOM 6579 O O . GLN A 1 849 ? -21.028 -1.772 29.257 1.00 53.31 849 GLN A O 1
ATOM 6584 N N . GLY A 1 850 ? -22.164 -2.533 27.473 1.00 50.38 850 GLY A N 1
ATOM 6585 C CA . GLY A 1 850 ? -21.746 -1.465 26.563 1.00 50.38 850 GLY A CA 1
ATOM 6586 C C . GLY A 1 850 ? -22.305 -0.097 26.964 1.00 50.38 850 GLY A C 1
ATOM 6587 O O . GLY A 1 850 ? -21.596 0.905 26.916 1.00 50.38 850 GLY A O 1
ATOM 6588 N N . GLU A 1 851 ? -23.553 -0.054 27.417 1.00 51.69 851 GLU A N 1
ATOM 6589 C CA . GLU A 1 851 ? -24.213 1.150 27.932 1.00 51.69 851 GLU A CA 1
ATOM 6590 C C . GLU A 1 851 ? -23.601 1.630 29.267 1.00 51.69 851 GLU A C 1
ATOM 6592 O O . GLU A 1 851 ? -23.241 2.802 29.410 1.00 51.69 851 GLU A O 1
ATOM 6597 N N . TYR A 1 852 ? -23.333 0.711 30.201 1.00 49.06 852 TYR A N 1
ATOM 6598 C CA . TYR A 1 852 ? -22.668 1.003 31.478 1.00 49.06 852 TYR A CA 1
ATOM 6599 C C . TYR A 1 852 ? -21.248 1.560 31.325 1.00 49.06 852 TYR A C 1
ATOM 6601 O O . TYR A 1 852 ? -20.875 2.514 32.012 1.00 49.06 852 TYR A O 1
ATOM 6609 N N . SER A 1 853 ? -20.445 0.962 30.444 1.00 47.78 853 SER A N 1
ATOM 6610 C CA . SER A 1 853 ? -19.032 1.327 30.261 1.00 47.78 853 SER A CA 1
ATOM 6611 C C . SER A 1 853 ? -18.837 2.670 29.550 1.00 47.78 853 SER A C 1
ATOM 6613 O O . SER A 1 853 ? -17.841 3.348 29.787 1.00 47.78 853 SER A O 1
ATOM 6615 N N . ARG A 1 854 ? -19.804 3.118 28.738 1.00 46.91 854 ARG A N 1
ATOM 6616 C CA . ARG A 1 854 ? -19.798 4.465 28.131 1.00 46.91 854 ARG A CA 1
ATOM 6617 C C . ARG A 1 854 ? -20.000 5.581 29.154 1.00 46.91 854 ARG A C 1
ATOM 6619 O O . ARG A 1 854 ? -19.535 6.697 28.938 1.00 46.91 854 ARG A O 1
ATOM 6626 N N . TYR A 1 855 ? -20.699 5.282 30.246 1.00 40.94 855 TYR A N 1
ATOM 6627 C CA . TYR A 1 855 ? -21.016 6.243 31.300 1.00 40.94 855 TYR A CA 1
ATOM 6628 C C . TYR A 1 855 ? -19.937 6.322 32.387 1.00 40.94 855 TYR A C 1
ATOM 6630 O O . TYR A 1 855 ? -19.743 7.373 32.995 1.00 40.94 855 TYR A O 1
ATOM 6638 N N . PHE A 1 856 ? -19.216 5.221 32.612 1.00 39.16 856 PHE A N 1
ATOM 6639 C CA . PHE A 1 856 ? -18.042 5.154 33.479 1.00 39.16 856 PHE A CA 1
ATOM 6640 C C . PHE A 1 856 ? -16.771 5.001 32.642 1.00 39.16 856 PHE A C 1
ATOM 6642 O O . PHE A 1 856 ? -16.278 3.881 32.506 1.00 39.16 856 PHE A O 1
ATOM 6649 N N . PRO A 1 857 ? -16.224 6.092 32.072 1.00 34.03 857 PRO A N 1
ATOM 6650 C CA . PRO A 1 857 ? -14.875 6.037 31.536 1.00 34.03 857 PRO A CA 1
ATOM 6651 C C . PRO A 1 857 ? -13.909 5.664 32.669 1.00 34.03 857 PRO A C 1
ATOM 6653 O O . PRO A 1 857 ? -14.041 6.146 33.797 1.00 34.03 857 PRO A O 1
ATOM 6656 N N . ASP A 1 858 ? -12.964 4.777 32.366 1.00 36.56 858 ASP A N 1
ATOM 6657 C CA . ASP A 1 858 ? -11.937 4.327 33.305 1.00 36.56 858 ASP A CA 1
ATOM 6658 C C . ASP A 1 858 ? -11.187 5.550 33.897 1.00 36.56 858 ASP A C 1
ATOM 6660 O O . ASP A 1 858 ? -10.834 6.455 33.135 1.00 36.56 858 ASP A O 1
ATOM 6664 N N . PRO A 1 859 ? -10.888 5.618 35.211 1.00 32.62 859 PRO A N 1
ATOM 6665 C CA . PRO A 1 859 ? -10.269 6.797 35.836 1.00 32.62 859 PRO A CA 1
ATOM 6666 C C . PRO A 1 859 ? -8.809 7.073 35.432 1.00 32.62 859 PRO A C 1
ATOM 6668 O O . PRO A 1 859 ? -8.175 7.968 35.989 1.00 32.62 859 PRO A O 1
ATOM 6671 N N . ILE A 1 860 ? -8.214 6.303 34.521 1.00 34.41 860 ILE A N 1
ATOM 6672 C CA . ILE A 1 860 ? -6.759 6.288 34.331 1.00 34.41 860 ILE A CA 1
ATOM 6673 C C . ILE A 1 860 ? -6.349 7.145 33.133 1.00 34.41 860 ILE A C 1
ATOM 6675 O O . ILE A 1 860 ? -5.828 6.658 32.134 1.00 34.41 860 ILE A O 1
ATOM 6679 N N . THR A 1 861 ? -6.523 8.455 33.282 1.00 33.78 861 THR A N 1
ATOM 6680 C CA . THR A 1 861 ? -5.710 9.462 32.585 1.00 33.78 861 THR A CA 1
ATOM 6681 C C . THR A 1 861 ? -5.495 10.672 33.491 1.00 33.78 861 THR A C 1
ATOM 6683 O O . THR A 1 861 ? -6.034 11.728 33.213 1.00 33.78 861 THR A O 1
ATOM 6686 N N . HIS A 1 862 ? -4.726 10.522 34.579 1.00 27.89 862 HIS A N 1
ATOM 6687 C CA . HIS A 1 862 ? -3.885 11.578 35.179 1.00 27.89 862 HIS A CA 1
ATOM 6688 C C . HIS A 1 862 ? -2.885 10.956 36.181 1.00 27.89 862 HIS A C 1
ATOM 6690 O O . HIS A 1 862 ? -3.297 10.160 37.025 1.00 27.89 862 HIS A O 1
ATOM 6696 N N . PRO A 1 863 ? -1.583 11.307 36.150 1.00 33.00 863 PRO A N 1
ATOM 6697 C CA . PRO A 1 863 ? -0.650 10.932 37.203 1.00 33.00 863 PRO A CA 1
ATOM 6698 C C . PRO A 1 863 ? -0.612 12.032 38.278 1.00 33.00 863 PRO A C 1
ATOM 6700 O O . PRO A 1 863 ? 0.009 13.062 38.051 1.00 33.00 863 PRO A O 1
ATOM 6703 N N . ALA A 1 864 ? -1.277 11.833 39.425 1.00 28.44 864 ALA A N 1
ATOM 6704 C CA . ALA A 1 864 ? -0.847 12.296 40.760 1.00 28.44 864 ALA A CA 1
ATOM 6705 C C . ALA A 1 864 ? -1.909 12.005 41.845 1.00 28.44 864 ALA A C 1
ATOM 6707 O O . ALA A 1 864 ? -3.030 12.496 41.791 1.00 28.44 864 ALA A O 1
ATOM 6708 N N . THR A 1 865 ? -1.479 11.239 42.855 1.00 28.97 865 THR A N 1
ATOM 6709 C CA . THR A 1 865 ? -1.975 11.165 44.247 1.00 28.97 865 THR A CA 1
ATOM 6710 C C . THR A 1 865 ? -3.463 10.879 44.514 1.00 28.97 865 THR A C 1
ATOM 6712 O O . THR A 1 865 ? -4.268 11.783 44.683 1.00 28.97 865 THR A O 1
ATOM 6715 N N . GLY A 1 866 ? -3.747 9.587 44.739 1.00 31.78 866 GLY A N 1
ATOM 6716 C CA . GLY A 1 866 ? -4.579 9.088 45.844 1.00 31.78 866 GLY A CA 1
ATOM 6717 C C . GLY A 1 866 ? -6.103 9.196 45.730 1.00 31.78 866 GLY A C 1
ATOM 6718 O O . GLY A 1 866 ? -6.674 10.172 46.187 1.00 31.78 866 GLY A O 1
ATOM 6719 N N . SER A 1 867 ? -6.769 8.127 45.274 1.00 29.91 867 SER A N 1
ATOM 6720 C CA . SER A 1 867 ? -7.974 7.551 45.910 1.00 29.91 867 SER A CA 1
ATOM 6721 C C . SER A 1 867 ? -8.518 6.378 45.083 1.00 29.91 867 SER A C 1
ATOM 6723 O O . SER A 1 867 ? -8.590 6.433 43.858 1.00 29.91 867 SER A O 1
ATOM 6725 N N . ARG A 1 868 ? -8.889 5.300 45.779 1.00 32.78 868 ARG A N 1
ATOM 6726 C CA . ARG A 1 868 ? -9.454 4.052 45.251 1.00 32.78 868 ARG A CA 1
ATOM 6727 C C . ARG A 1 868 ? -10.898 4.258 44.785 1.00 32.78 868 ARG A C 1
ATOM 6729 O O . ARG A 1 868 ? -11.757 4.585 45.595 1.00 32.78 868 ARG A O 1
ATOM 6736 N N . THR A 1 869 ? -11.203 3.927 43.533 1.00 31.11 869 THR A N 1
ATOM 6737 C CA . THR A 1 869 ? -12.576 3.613 43.096 1.00 31.11 869 THR A CA 1
ATOM 6738 C C . THR A 1 869 ? -12.548 2.466 42.093 1.00 31.11 869 THR A C 1
ATOM 6740 O O . THR A 1 869 ? -12.374 2.649 40.897 1.00 31.11 869 THR A O 1
ATOM 6743 N N . GLY A 1 870 ? -12.708 1.253 42.616 1.00 28.94 870 GLY A N 1
ATOM 6744 C CA . GLY A 1 870 ? -12.783 0.026 41.828 1.00 28.94 870 GLY A CA 1
ATOM 6745 C C . GLY A 1 870 ? -13.289 -1.136 42.676 1.00 28.94 870 GLY A C 1
ATOM 6746 O O . GLY A 1 870 ? -12.562 -2.097 42.863 1.00 28.94 870 GLY A O 1
ATOM 6747 N N . SER A 1 871 ? -14.479 -1.025 43.289 1.00 34.81 871 SER A N 1
ATOM 6748 C CA . SER A 1 871 ? -15.070 -2.151 44.052 1.00 34.81 871 SER A CA 1
ATOM 6749 C C . SER A 1 871 ? -16.583 -2.044 44.355 1.00 34.81 871 SER A C 1
ATOM 6751 O O . SER A 1 871 ? -17.079 -2.641 45.305 1.00 34.81 871 SER A O 1
ATOM 6753 N N . LEU A 1 872 ? -17.384 -1.298 43.581 1.00 31.12 872 LEU A N 1
ATOM 6754 C CA . LEU A 1 872 ? -18.821 -1.160 43.906 1.00 31.12 872 LEU A CA 1
ATOM 6755 C C . LEU A 1 872 ? -19.720 -2.272 43.338 1.00 31.12 872 LEU A C 1
ATOM 6757 O O . LEU A 1 872 ? -20.791 -2.517 43.891 1.00 31.12 872 LEU A O 1
ATOM 6761 N N . LEU A 1 873 ? -19.297 -2.979 42.282 1.00 31.28 873 LEU A N 1
ATOM 6762 C CA . LEU A 1 873 ? -20.105 -4.050 41.679 1.00 31.28 873 LEU A CA 1
ATOM 6763 C C . LEU A 1 873 ? -19.926 -5.409 42.387 1.00 31.28 873 LEU A C 1
ATOM 6765 O O . LEU A 1 873 ? -20.870 -6.185 42.457 1.00 31.28 873 LEU A O 1
ATOM 6769 N N . ARG A 1 874 ? -18.738 -5.683 42.953 1.00 33.00 874 ARG A N 1
ATOM 6770 C CA . ARG A 1 874 ? -18.393 -6.977 43.582 1.00 33.00 874 ARG A CA 1
ATOM 6771 C C . ARG A 1 874 ? -18.871 -7.073 45.038 1.00 33.00 874 ARG A C 1
ATOM 6773 O O . ARG A 1 874 ? -19.454 -8.080 45.419 1.00 33.00 874 ARG A O 1
ATOM 6780 N N . ALA A 1 875 ? -18.754 -5.986 45.808 1.00 33.75 875 ALA A N 1
ATOM 6781 C CA . ALA A 1 875 ? -19.225 -5.917 47.198 1.00 33.75 875 ALA A CA 1
ATOM 6782 C C . ALA A 1 875 ? -20.762 -5.951 47.344 1.00 33.75 875 ALA A C 1
ATOM 6784 O O . ALA A 1 875 ? -21.278 -6.211 48.424 1.00 33.75 875 ALA A O 1
ATOM 6785 N N . ALA A 1 876 ? -21.506 -5.693 46.264 1.00 32.19 876 ALA A N 1
ATOM 6786 C CA . ALA A 1 876 ? -22.966 -5.786 46.256 1.00 32.19 876 ALA A CA 1
ATOM 6787 C C . ALA A 1 876 ? -23.490 -7.210 45.984 1.00 32.19 876 ALA A C 1
ATOM 6789 O O . ALA A 1 876 ? -24.679 -7.452 46.172 1.00 32.19 876 ALA A O 1
ATOM 6790 N N . LEU A 1 877 ? -22.631 -8.125 45.517 1.00 33.03 877 LEU A N 1
ATOM 6791 C CA . LEU A 1 877 ? -23.012 -9.471 45.069 1.00 33.03 877 LEU A CA 1
ATOM 6792 C C . LEU A 1 877 ? -22.557 -10.590 46.021 1.00 33.03 877 LEU A C 1
ATOM 6794 O O . LEU A 1 877 ? -23.092 -11.693 45.946 1.00 33.03 877 LEU A O 1
ATOM 6798 N N . GLU A 1 878 ? -21.626 -10.321 46.938 1.00 33.03 878 GLU A N 1
ATOM 6799 C CA . GLU A 1 878 ? -21.139 -11.285 47.934 1.00 33.03 878 GLU A CA 1
ATOM 6800 C C . GLU A 1 878 ? -21.679 -10.949 49.338 1.00 33.03 878 GLU A C 1
ATOM 6802 O O . GLU A 1 878 ? -20.972 -10.399 50.176 1.00 33.03 878 GLU A O 1
ATOM 6807 N N . LEU A 1 879 ? -22.948 -11.273 49.610 1.00 29.61 879 LEU A N 1
ATOM 6808 C CA . LEU A 1 879 ? -23.489 -11.321 50.974 1.00 29.61 879 LEU A CA 1
ATOM 6809 C C . LEU A 1 879 ? -24.230 -12.643 51.184 1.00 29.61 879 LEU A C 1
ATOM 6811 O O . LEU A 1 879 ? -25.376 -12.811 50.773 1.00 29.61 879 LEU A O 1
ATOM 6815 N N . GLY A 1 880 ? -23.537 -13.580 51.822 1.00 28.81 880 GLY A N 1
ATOM 6816 C CA . GLY A 1 880 ? -24.072 -14.854 52.281 1.00 28.81 880 GLY A CA 1
ATOM 6817 C C . GLY A 1 880 ? -22.988 -15.655 52.992 1.00 28.81 880 GLY A C 1
ATOM 6818 O O . GLY A 1 880 ? -22.238 -16.350 52.319 1.00 28.81 880 GLY A O 1
ATOM 6819 N N . GLU A 1 881 ? -22.872 -15.468 54.314 1.00 28.55 881 GLU A N 1
ATOM 6820 C CA . GLU A 1 881 ? -22.593 -16.472 55.371 1.00 28.55 881 GLU A CA 1
ATOM 6821 C C . GLU A 1 881 ? -22.308 -15.747 56.720 1.00 28.55 881 GLU A C 1
ATOM 6823 O O . GLU A 1 881 ? -21.668 -14.690 56.714 1.00 28.55 881 GLU A O 1
ATOM 6828 N N . PRO A 1 882 ? -22.792 -16.253 57.876 1.00 35.12 882 PRO A N 1
ATOM 6829 C CA . PRO A 1 882 ? -22.715 -15.577 59.176 1.00 35.12 882 PRO A CA 1
ATOM 6830 C C . PRO A 1 882 ? -21.572 -16.118 60.057 1.00 35.12 882 PRO A C 1
ATOM 6832 O O . PRO A 1 882 ? -21.370 -17.326 60.114 1.00 35.12 882 PRO A O 1
ATOM 6835 N N . VAL A 1 883 ? -20.893 -15.272 60.846 1.00 24.72 883 VAL A N 1
ATOM 6836 C CA . VAL A 1 883 ? -20.102 -15.734 62.012 1.00 24.72 883 VAL A CA 1
ATOM 6837 C C . VAL A 1 883 ? -20.231 -14.759 63.193 1.00 24.72 883 VAL A C 1
ATOM 6839 O O . VAL A 1 883 ? -20.231 -13.543 63.025 1.00 24.72 883 VAL A O 1
ATOM 6842 N N . GLN A 1 884 ? -20.394 -15.363 64.373 1.00 24.73 884 GLN A N 1
ATOM 6843 C CA . GLN A 1 884 ? -20.751 -14.840 65.696 1.00 24.73 884 GLN A CA 1
ATOM 6844 C C . GLN A 1 884 ? -19.717 -13.918 66.373 1.00 24.73 884 GLN A C 1
ATOM 6846 O O . GLN A 1 884 ? -18.541 -13.891 66.022 1.00 24.73 884 GLN A O 1
ATOM 6851 N N . ALA A 1 885 ? -20.207 -13.203 67.393 1.00 27.69 885 ALA A N 1
ATOM 6852 C CA . ALA A 1 885 ? -19.518 -12.229 68.236 1.00 27.69 885 ALA A CA 1
ATOM 6853 C C . ALA A 1 885 ? -18.858 -12.822 69.500 1.00 27.69 885 ALA A C 1
ATOM 6855 O O . ALA A 1 885 ? -19.337 -13.824 70.018 1.00 27.69 885 ALA A O 1
ATOM 6856 N N . ASP A 1 886 ? -17.819 -12.132 69.994 1.00 24.95 886 ASP A N 1
ATOM 6857 C CA . ASP A 1 886 ? -17.429 -11.873 71.404 1.00 24.95 886 ASP A CA 1
ATOM 6858 C C . ASP A 1 886 ? -16.087 -11.092 71.365 1.00 24.95 886 ASP A C 1
ATOM 6860 O O . ASP A 1 886 ? -15.241 -11.392 70.531 1.00 24.95 886 ASP A O 1
ATOM 6864 N N . GLY A 1 887 ? -15.736 -10.071 72.153 1.00 26.30 887 GLY A N 1
ATOM 6865 C CA . GLY A 1 887 ? -16.366 -9.309 73.222 1.00 26.30 887 GLY A CA 1
ATOM 6866 C C . GLY A 1 887 ? -15.383 -8.221 73.731 1.00 26.30 887 GLY A C 1
ATOM 6867 O O . GLY A 1 887 ? -14.171 -8.395 73.687 1.00 26.30 887 GLY A O 1
ATOM 6868 N N . ALA A 1 888 ? -15.962 -7.119 74.223 1.00 25.80 888 ALA A N 1
ATOM 6869 C CA . ALA A 1 888 ? -15.529 -6.216 75.307 1.00 25.80 888 ALA A CA 1
ATOM 6870 C C . ALA A 1 888 ? -14.286 -5.271 75.231 1.00 25.80 888 ALA A C 1
ATOM 6872 O O . ALA A 1 888 ? -13.135 -5.682 75.309 1.00 25.80 888 ALA A O 1
ATOM 6873 N N . ALA A 1 889 ? -14.631 -3.974 75.377 1.00 26.44 889 ALA A N 1
ATOM 6874 C CA . ALA A 1 889 ? -14.163 -2.988 76.381 1.00 26.44 889 ALA A CA 1
ATOM 6875 C C . ALA A 1 889 ? -13.070 -1.944 76.036 1.00 26.44 889 ALA A C 1
ATOM 6877 O O . ALA A 1 889 ? -11.947 -2.279 75.683 1.00 26.44 889 ALA A O 1
ATOM 6878 N N . GLY A 1 890 ? -13.386 -0.662 76.324 1.00 24.62 890 GLY A N 1
ATOM 6879 C CA . GLY A 1 890 ? -12.396 0.343 76.763 1.00 24.62 890 GLY A CA 1
ATOM 6880 C C . GLY A 1 890 ? -12.485 1.766 76.178 1.00 24.62 890 GLY A C 1
ATOM 6881 O O . GLY A 1 890 ? -11.713 2.117 75.299 1.00 24.62 890 GLY A O 1
ATOM 6882 N N . VAL A 1 891 ? -13.374 2.604 76.721 1.00 25.02 891 VAL A N 1
ATOM 6883 C CA . VAL A 1 891 ? -13.440 4.097 76.634 1.00 25.02 891 VAL A CA 1
ATOM 6884 C C . VAL A 1 891 ? -12.298 4.683 77.522 1.00 25.02 891 VAL A C 1
ATOM 6886 O O . VAL A 1 891 ? -11.983 3.988 78.491 1.00 25.02 891 VAL A O 1
ATOM 6889 N N . PRO A 1 892 ? -11.656 5.875 77.301 1.00 28.11 892 PRO A N 1
ATOM 6890 C CA . PRO A 1 892 ? -12.316 7.189 77.176 1.00 28.11 892 PRO A CA 1
ATOM 6891 C C . PRO A 1 892 ? -11.701 8.289 76.273 1.00 28.11 892 PRO A C 1
ATOM 6893 O O . PRO A 1 892 ? -10.521 8.306 75.939 1.00 28.11 892 PRO A O 1
ATOM 6896 N N . ARG A 1 893 ? -12.574 9.257 75.936 1.00 26.81 893 ARG A N 1
ATOM 6897 C CA . ARG A 1 893 ? -12.299 10.593 75.358 1.00 26.81 893 ARG A CA 1
ATOM 6898 C C . ARG A 1 893 ? -11.531 11.495 76.352 1.00 26.81 893 ARG A C 1
ATOM 6900 O O . ARG A 1 893 ? -11.523 11.179 77.543 1.00 26.81 893 ARG A O 1
ATOM 6907 N N . PRO A 1 894 ? -10.967 12.642 75.917 1.00 26.00 894 PRO A N 1
ATOM 6908 C CA . PRO A 1 894 ? -11.733 13.888 76.085 1.00 26.00 894 PRO A CA 1
ATOM 6909 C C . PRO A 1 894 ? -11.530 14.971 75.001 1.00 26.00 894 PRO A C 1
ATOM 6911 O O . PRO A 1 894 ? -10.646 14.906 74.152 1.00 26.00 894 PRO A O 1
ATOM 6914 N N . ASP A 1 895 ? -12.430 15.949 75.093 1.00 22.52 895 ASP A N 1
ATOM 6915 C CA . ASP A 1 895 ? -12.661 17.165 74.307 1.00 22.52 895 ASP A CA 1
ATOM 6916 C C . ASP A 1 895 ? -11.506 18.187 74.262 1.00 22.52 895 ASP A C 1
ATOM 6918 O O . ASP A 1 895 ? -10.614 18.134 75.100 1.00 22.52 895 ASP A O 1
ATOM 6922 N N . ILE A 1 896 ? -11.604 19.150 73.324 1.00 23.55 896 ILE A N 1
ATOM 6923 C CA . ILE A 1 896 ? -11.335 20.620 73.396 1.00 23.55 896 ILE A CA 1
ATOM 6924 C C . ILE A 1 896 ? -11.667 21.167 71.974 1.00 23.55 896 ILE A C 1
ATOM 6926 O O . ILE A 1 896 ? -11.093 20.681 71.008 1.00 23.55 896 ILE A O 1
ATOM 6930 N N . ILE A 1 897 ? -12.696 21.977 71.662 1.00 21.75 897 ILE A N 1
ATOM 6931 C CA . ILE A 1 897 ? -13.163 23.326 72.078 1.00 21.75 897 ILE A CA 1
ATOM 6932 C C . ILE A 1 897 ? -12.338 24.509 71.493 1.00 21.75 897 ILE A C 1
ATOM 6934 O O . ILE A 1 897 ? -11.297 24.862 72.030 1.00 21.75 897 ILE A O 1
ATOM 6938 N N . VAL A 1 898 ? -12.955 25.189 70.493 1.00 21.00 898 VAL A N 1
ATOM 6939 C CA . VAL A 1 898 ? -13.013 26.667 70.240 1.00 21.00 898 VAL A CA 1
ATOM 6940 C C . VAL A 1 898 ? -11.781 27.297 69.537 1.00 21.00 898 VAL A C 1
ATOM 6942 O O . VAL A 1 898 ? -10.652 27.022 69.907 1.00 21.00 898 VAL A O 1
ATOM 6945 N N . ARG A 1 899 ? -11.892 28.148 68.493 1.00 24.08 899 ARG A N 1
ATOM 6946 C CA . ARG A 1 899 ? -12.576 29.462 68.452 1.00 24.08 899 ARG A CA 1
ATOM 6947 C C . ARG A 1 899 ? -12.662 30.065 67.029 1.00 24.08 899 ARG A C 1
ATOM 6949 O O . ARG A 1 899 ? -11.752 29.893 66.226 1.00 24.08 899 ARG A O 1
ATOM 6956 N N . ASN A 1 900 ? -13.737 30.826 66.797 1.00 22.55 900 ASN A N 1
ATOM 6957 C CA . ASN A 1 900 ? -13.956 31.803 65.716 1.00 22.55 900 ASN A CA 1
ATOM 6958 C C . ASN A 1 900 ? -12.945 32.974 65.749 1.00 22.55 900 ASN A C 1
ATOM 6960 O O . ASN A 1 900 ? -12.547 33.366 66.842 1.00 22.55 900 ASN A O 1
ATOM 6964 N N . GLU A 1 901 ? -12.645 33.597 64.598 1.00 24.59 901 GLU A N 1
ATOM 6965 C CA . GLU A 1 901 ? -13.138 34.941 64.191 1.00 24.59 901 GLU A CA 1
ATOM 6966 C C . GLU A 1 901 ? -12.389 35.544 62.967 1.00 24.59 901 GLU A C 1
ATOM 6968 O O . GLU A 1 901 ? -11.167 35.562 62.919 1.00 24.59 901 GLU A O 1
ATOM 6973 N N . GLN A 1 902 ? -13.192 36.074 62.024 1.00 25.17 902 GLN A N 1
ATOM 6974 C CA . GLN A 1 902 ? -13.036 37.307 61.209 1.00 25.17 902 GLN A CA 1
ATOM 6975 C C . GLN A 1 902 ? -11.903 37.481 60.145 1.00 25.17 902 GLN A C 1
ATOM 6977 O O . GLN A 1 902 ? -10.760 37.758 60.473 1.00 25.17 902 GLN A O 1
ATOM 6982 N N . VAL A 1 903 ? -12.262 37.369 58.841 1.00 26.78 903 VAL A N 1
ATOM 6983 C CA . VAL A 1 903 ? -12.552 38.455 57.832 1.00 26.78 903 VAL A CA 1
ATOM 6984 C C . VAL A 1 903 ? -11.645 39.729 57.847 1.00 26.78 903 VAL A C 1
ATOM 6986 O O . VAL A 1 903 ? -11.385 40.199 58.947 1.00 26.78 903 VAL A O 1
ATOM 6989 N N . PRO A 1 904 ? -11.345 40.478 56.733 1.00 42.53 904 PRO A N 1
ATOM 6990 C CA . PRO A 1 904 ? -11.274 40.215 55.268 1.00 42.53 904 PRO A CA 1
ATOM 6991 C C . PRO A 1 904 ? -10.101 40.920 54.486 1.00 42.53 904 PRO A C 1
ATOM 6993 O O . PRO A 1 904 ? -9.323 41.685 55.041 1.00 42.53 904 PRO A O 1
ATOM 6996 N N . MET A 1 905 ? -10.166 40.791 53.144 1.00 24.22 905 MET A N 1
ATOM 6997 C CA . MET A 1 905 ? -9.813 41.746 52.057 1.00 24.22 905 MET A CA 1
ATOM 6998 C C . MET A 1 905 ? -8.427 41.720 51.374 1.00 24.22 905 MET A C 1
ATOM 7000 O O . MET A 1 905 ? -7.397 41.831 52.021 1.00 24.22 905 MET A O 1
ATOM 7004 N N . SER A 1 906 ? -8.534 41.712 50.028 1.00 26.41 906 SER A N 1
ATOM 7005 C CA . SER A 1 906 ? -7.611 42.096 48.935 1.00 26.41 906 SER A CA 1
ATOM 7006 C C . SER A 1 906 ? -6.232 41.416 48.890 1.00 26.41 906 SER A C 1
ATOM 7008 O O . SER A 1 906 ? -5.495 41.373 49.860 1.00 26.41 906 SER A O 1
ATOM 7010 N N . ARG A 1 907 ? -5.809 40.826 47.772 1.00 29.12 907 ARG A N 1
ATOM 7011 C CA . ARG A 1 907 ? -5.874 41.250 46.368 1.00 29.12 907 ARG A CA 1
ATOM 7012 C C . ARG A 1 907 ? -5.966 40.041 45.446 1.00 29.12 907 ARG A C 1
ATOM 7014 O O . ARG A 1 907 ? -5.421 38.988 45.841 1.00 29.12 907 ARG A O 1
#

Radius of gyration: 41.34 Å; chains: 1; bounding box: 100×75×126 Å

Secondary structure (DSSP, 8-state):
--TTPEEPTTS-EEETTEEEEEEEETTEEEEEEEEEETTEEEEEPTTS-EEEEEEE-TTS-EEE--SGGGSPTTHHHHHHS-TTT---HHHHHHHHHHHHHTT--HHHHHH--GGGHHHHHHHHHHHHHHHHHHHHHHHHH-TT-----HHHHHHHHHHHHHHTTS-EEEEEE-TTS-EEEEEEE-TTS-B--TTS--TT-EEEEE-TTS-EEETT-TT--EESSHHHHHHHTTS-TTTSTTS-HHHHHHHHHHHHHHHHHTS-THHHHHHHIIIIIGGG-SSTTTHHHHHHHHHHHHHHT-TTPPPPHHHHHHHHHHHHHHS-GGG--EEEEEETT--SS--EEEEE--SS----EEEEEEEE-TT--EEEEEETT-SS-PPPPPP--TT----HHHHHHHHHHHHHHHHHTT--TT-HHHHHHHHHHHHHHHT--SPPGGGGGGB---HHHHHHHHT-SSSEEEETTEEEEEEE-TT--EEEEEEEE-TTS-EEEEPSS-TT--S--TT-EEEEETTEEEE-HHHHTT--TTSHHHHHHHHHHHHHHS-TTS---HHHHHHHHTTS-HHHHHHHHHS-EEEEE-TTS-EEEEETTTT-EEEE-SB-TTSPBPPP-PPPPS--PPPPPPP------SS----EEETPPPP-PPPP-HHHHHHHHHHT--HHHHHHTT--SHHHHHHHHTT-STTT--STTEEEEEEEETTEEEEEEEE-SHHHHHHTSTT----EEGGGSPTT-EEEETTTTEEEETTTHHHHHHHHHHHHHHTT-EEEEEETTEEEEE-HHHHHHHHHHSEEEEE----TT-SS-HHHHHHHHHHHHHS----SSTTHHHHTSHHHHHHHHHHS--S-S--S-------TTTTTT------------------------------

Organism: NCBI:txid345309

Foldseek 3Di:
DPPPWDADPLQWTDDPNWIWHFAQDPVGIDIFTWDQDPVGIAGADPVRDGAFDWDQDPVRYIDGDPDPRRGQQLRLLCVVDDVLLDPDSQLSNQLQVQLVLLVDHSVNQVVDDPLLVLLLVLSSLLSSLLSCL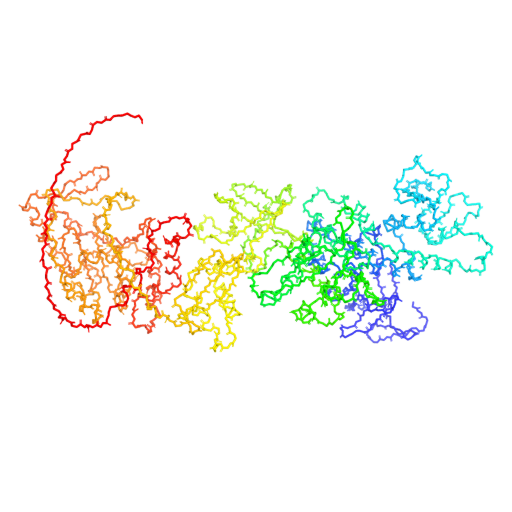VCVLVLLLDLPNFDDHPNSCLLCQQLLLLVLVAKEWEFEQDPVRDTDTDWIAGNNGHTDDPVPHDPRYFYWYQYPVRWIATPPPPVRDIHSHPLLRSLVVRDDCPPCVVDDSSVSSSVSSNVSSVSVLVDQSQSSLVSSCVRRNVVSPPQVPLSPLSSLLSNLLSQFQHQQDWDALVNVQLLQQLLQVLFDLVQGAKEWEFEPPQPVVGHTSDIDDHQDPPVGYFYKYFHADPNRTTRFIDAPPDPDPDGQGQDCPVSTTGYSVLLNQCPHPNRSSCVRNVHDNPCSVVSSSSSSSSSQLVQAADFPPLVCQQFDPDPVVVVVCSVDSAQWDDDPNWIKGWGAGSSSDITIFTWDQDPVRWTFTDGPDDPPDDPPRVQWTWDDDPRHIHTQPCRSVSHDLPDPVNLLVLLVVQVVQDDPPLPADSVQSSLLSLLDQSVRSSQLVRFPWHWDADPLQWTWIFGHVVRPDIDTSQAHRSSHGRDDPDDDPPDDDDDDDDDDDDDAPPQPDAKDKPPDDPDPQPDAPVVVVVVCQVVLPAPLVCLVVLVDEVVVVCCVVPVHPLQSRQDLQWDWAWKFFPSAIKIKIATLDPVVLVLPDPPDDDFAFLLRGDFSMWIHRNVLRDTDGSVCVLVSQLVSLVVSVVVVMWIWDDDDPDTDTDRSNVVSVRRRPTGIDGDQDDGPQDLDGVVVVSVVSVVCVVPPDDDRGGSSVVCSDPRVSNSVCVNDPDPPDDDDDDDDDDPPPPVVPDDDDDDDDDDDDDDDDDDDDDDDDDDDDDD

pLDDT: mean 72.62, std 19.08, range [21.0, 95.12]

Sequence (907 aa):
MPANAHALSDGTFFHDGALYVRWQTETGTGMAHILRDSAGYRIAQSNGTPGPAIARQVDGSWELADHTDNYAEGSVLAHFVHPGITVDPGTLQHAARIMRGMGLTESQLNATVATHRQGMQLTTILSVGQSFVETLNSRLRDANATEWTHKELRILAPAIARYTNRPLAIYRNDPNGRPSFNDGISAEGTPFTAKDVPGNALRVVLHDNGTYSLMGDATGGTYRSFFAAVEAATRPTAEFRAMSEASRESIFRNNLAADLDTLPSRALVDRMLASWIEPLNGHGLQAEPLKVFARLRAALFDRMHALTAEEERVFLAAARDLMPVDRRVAIEVVRHGSGSPGERLAMIDTATPSGERVVIEASTDADGRRTAYYRRGEPGSNAMLSRPIPQEPFSPIIDVLLNADNGKIRNALALNEWDFRRFAEGMLAKIAETEDSLLPPSLDRLVVTDPAILAEAENQPSDHWTTQGRQFVRLRNMAGTTQIVETRQREDGFHEVLGYSDGLMPEAYRYHYVEERQGKWYPSIMLRSGIDPLSDLFRDAASRDIFGKLPPHARINMEVARRIADKIAYPILVDFMAQPSTIQLTDSGEILLSIGIPAKKQHRTGVDYAGRPVRHVEAIPTTISAFETPPLLTRSNALASLPQLRGASPAPVSDVDIATFNDLIASGAPVGDFLSRGVGNRQIQALANARRLRGLLREDRYMVLVGSAAGHPFTLAMPVNAESIRLTGSTGATGVRIAELPEGSYIVDDWYGVTATRDDYPGRVRAVASQWESNALQVETPQGEARVASSPVDFTERLLSTTVEFQLWSPRRDPIREDRYLQYIHDRHANPRETVRAGLDWLESSVAQGEYSRYFPDPITHPATGSRTGSLLRAALELGEPVQADGAAGVPRPDIIVRNEQVPMSR